Protein AF-0000000078033157 (afdb_homodimer)

Secondary structure (DSSP, 8-state):
--------------------PEEEEPP---SSS--HHHHHHHHHHT-EEEEEEE-TT-EEE--S-EEEEEEEEEEEEE-SEEE----HHHHHHHHHTT--EEEEEEEEEEEEEE-SSTTS--EE--THHHHHHHHHHTSSS-SSPPEEEEEEEEEEEEES-EEES-SS--EEEEEEEEEEES-EEE---SSS---TT--SEEEEEEEEEEES-EEEESS-SEEE-TT-EEEEEEEEEEEES---EEEEEE-SSTTSEEEEEEEEEEEEEEESSSEEEEEEEETT-EEEEEEEEEEEEEEEEESEEEEEEEEE--TTS--TT---S--EEEEEEEEEEEEEEE--SS-S-S---SSS-GGGTT-----S-EEEEEE-SSTTSEES-EEEEEEEEETT-PPPEEEEES--TTT-TT--B--SSEE--B-/--------------------PEEEEPPP--SSS--HHHHHHHHHHT-EEEEEEE-TT-EEE--S-EEEEEEEEEEEEE-SEEE----HHHHHHHHHTT--EEEEEEEEEEEEEE-SSTTS--EE--THHHHHHHHHHTSSS-SSPPEEEEEEEEEEEEES-EEES-SS--EEEEEEEEEEES-EEE---SSS---TT--SEEEEEEEEEEES-EEEESS-SEEE-TT-EEEEEEEEEEEES---EEEEEE-SSTTSEEEEEEEEEEEEEEESSSEEEEEEEETT-EEEEEEEEEEEEEEEEESEEEEEEEEE--TTS--TT---S--EEEEEEEEEEEEEEE--SS-S-S---SSS-GGGTT-----S-EEEEEE-SSTTSEES-EEEEEEEEETT-PPPEEEEES--TTT-TT--B--SSEE--B-

Solvent-accessible surface area (backbone atoms only — not comparable to full-atom values): 40326 Å² total; per-residue (Å²): 133,81,78,78,74,78,76,71,78,72,76,73,75,70,78,68,74,77,65,79,53,47,81,44,74,48,73,57,79,78,62,93,58,67,28,33,67,57,42,41,50,46,46,64,73,44,30,51,43,13,32,40,34,35,48,67,88,40,54,35,34,39,62,48,69,43,68,40,70,70,28,34,44,24,36,43,33,34,24,17,30,38,34,45,57,79,52,61,70,62,48,25,56,52,27,68,71,67,46,57,43,40,34,34,40,24,30,37,44,32,32,40,39,30,27,77,54,64,87,40,14,37,35,40,36,61,13,59,61,52,22,46,54,15,53,79,66,58,53,82,54,61,78,49,63,47,25,41,31,34,47,34,21,41,46,23,38,36,34,25,49,35,39,37,26,48,56,16,36,38,36,40,35,33,48,30,44,32,40,37,35,44,33,38,37,40,34,75,56,92,78,76,32,53,39,44,52,24,27,37,41,32,35,39,25,28,44,32,42,37,36,47,30,38,32,29,21,31,20,29,37,35,26,35,31,65,58,18,28,46,33,39,39,32,52,30,42,34,13,59,31,10,36,18,50,20,39,40,76,36,20,81,52,58,88,41,76,36,40,33,37,41,38,38,38,35,44,34,36,32,45,24,9,33,26,38,39,30,36,33,21,21,48,20,2,26,32,44,37,34,43,35,36,47,30,46,35,38,38,40,42,18,24,30,40,30,38,36,35,33,68,46,64,54,81,91,47,80,65,76,84,57,59,76,86,46,52,52,30,36,35,37,39,37,39,35,44,34,38,31,30,23,18,47,87,67,61,55,56,75,77,63,72,49,86,71,35,65,90,52,65,92,54,72,92,78,84,46,32,40,46,36,35,38,38,38,77,41,67,77,29,34,28,44,38,28,49,40,65,64,34,56,37,19,64,78,67,51,75,28,22,27,40,35,35,46,57,36,60,89,48,20,79,60,28,31,51,68,72,36,72,39,72,63,49,82,102,134,81,78,77,73,76,77,71,76,73,76,72,75,72,80,67,76,77,64,81,54,47,79,43,75,49,74,58,80,77,63,90,58,67,27,31,68,57,43,42,52,47,44,66,72,43,30,50,42,12,34,40,34,36,48,66,90,40,52,34,35,40,61,49,69,44,68,38,72,70,27,35,45,25,35,42,33,32,26,16,32,38,34,45,59,81,53,62,70,62,48,26,56,51,27,69,72,66,46,58,44,40,35,34,41,21,29,38,45,32,32,41,39,30,27,77,53,65,87,39,14,38,36,40,36,60,13,59,61,53,22,47,54,16,54,79,67,58,54,84,56,62,78,49,62,45,25,41,31,35,46,34,23,39,46,24,38,36,33,23,48,35,38,37,26,49,57,16,36,39,36,41,35,32,48,29,45,31,41,37,35,44,32,37,36,42,35,75,55,92,78,74,30,53,38,44,53,23,27,36,42,33,35,40,26,28,43,31,41,36,35,47,30,39,32,29,20,31,19,29,36,35,25,35,31,64,58,18,29,46,34,40,39,31,53,30,41,35,12,58,31,9,36,17,50,22,38,39,76,36,20,81,51,57,89,42,75,34,39,33,36,42,37,38,39,35,45,34,37,32,44,23,9,33,25,37,39,30,38,33,21,22,47,21,2,26,33,44,37,34,45,35,36,46,30,46,34,38,38,41,42,20,24,31,39,31,38,35,35,33,68,45,62,54,82,91,46,80,64,79,82,58,60,76,85,44,52,50,29,37,34,37,40,37,39,35,43,34,37,33,30,24,19,48,87,68,61,56,57,74,78,62,69,49,85,70,37,64,89,53,64,93,54,72,91,77,83,46,30,39,47,36,35,38,38,39,76,42,67,77,28,34,29,44,39,28,47,39,66,66,34,55,37,18,65,77,68,52,74,28,21,25,41,35,37,45,59,35,58,88,50,18,80,59,28,30,53,70,71,38,72,39,73,62,48,83,103

Sequence (854 aa):
MVSLRSLSLVLLVGTASAACRKQCVVPASGGTLSDSAAIQEVLDRCNRDSLILFEEGSNYNVFEPIAALNLTNVILSVQGNLHLPQDISAVQKIVAGGNGHWFDFAGTDIQYIGNSDISHGWIYSYGQAWWSANAKAGGTGLPNRPHLMAFKATNGVMNYFKSSKPVAWNLAVKGSNISIANAVVDSVSEDWSFPFNTDGVGIGATDVHVTDCVIYNGDDAFAISDGAKNVVVERSIIGYQTHGMSIGSLGSDAKKFYTVSNIRFDDITVAGGLYAARFKSWVGGQGLVKDVSWSNIRLYNVTFPIFITQTYSDQGKASANRPNNSSVQMRNFKWDNWAGSINSYNPGDGSCASNPCWYNVGLPNLKHNEAIIVECNEDDSCQGFAFDNMRIYPQDMTAPSVICMKATAELNPNLGIDCRNGTYIPLMVSLRSLSLVLLVGTASAACRKQCVVPASGGTLSDSAAIQEVLDRCNRDSLILFEEGSNYNVFEPIAALNLTNVILSVQGNLHLPQDISAVQKIVAGGNGHWFDFAGTDIQYIGNSDISHGWIYSYGQAWWSANAKAGGTGLPNRPHLMAFKATNGVMNYFKSSKPVAWNLAVKGSNISIANAVVDSVSEDWSFPFNTDGVGIGATDVHVTDCVIYNGDDAFAISDGAKNVVVERSIIGYQTHGMSIGSLGSDAKKFYTVSNIRFDDITVAGGLYAARFKSWVGGQGLVKDVSWSNIRLYNVTFPIFITQTYSDQGKASANRPNNSSVQMRNFKWDNWAGSINSYNPGDGSCASNPCWYNVGLPNLKHNEAIIVECNEDDSCQGFAFDNMRIYPQDMTAPSVICMKATAELNPNLGIDCRNGTYIPL

Foldseek 3Di:
DPPPPPPPPPPPPPPPPLPQAAEAEQDAPQDDDASQVSLQVSCVVRQESHEYADDAPGEGEHAAAHERAEHYQYEDEQAAEYEYDPDPVSQLVRLVVPAAESYEYHYENYEYHYHPPPVGREYEHNQLVQLVVVVVVLDLTDPRFHEYYEYEYHQYEYEAAEYEQGNAEHYEYEEEQYEYEAYEADNDHPPLRARHHHAAYEDQYENYEYEHYEEEHQEAPYEYEFNYYNYEYEHYEYEQAYQAHEYDQAQPPLVDEGEAEAYEYYHYEYEYHAEHYEYHYDANGHYEYERYEHENYEYEAYQAHAYYEFHDDDVPDPSPDHDRPDTHAYYAYEYEAYAYEYNQPDHHNSSASDVVRRVCPPPDDDNSLAHYEHYDSELRRYANAAYYNHHYGYPVRPFHWYAADNPDCVRHVHNQFDRHTTGTDGD/DPPPPPPPPPPPPPPPPLPQAAEAEQDAPQDDDASQVSLQVSLVVRQESHEYADDAPGEGEHAAAHERAEHYQYEDEQAAEYEYDPDPVSQLVRLVVPAAESYEYHYENYEYHYHPPPVGREYEHNQLVQLVVVVVVLDLTDPRFHEYYEYEYHQYEYEAAEYEQGNAEHYEYEEEQYEYEAYEADNDHPPLRARHHHAAYEDQYENYEYEHYEEEHQEAPYEYEFNYYNYEYEHYEYEQAYQAHEYDQAQPPLVDEGEAEAYEYYHYEYEYHAEHYEYHYDANGHYEYERYEHENYEYEAYQAHAYYEFHDDDVPDPSPDHDRPDTHAYYAYEYEAYAYEHNQPDHHNSSASDVVRRVCPPPDDDNSLEHYEHYDSELRRYANAAYYNHHYGYPVRDFHWYAADNPDCVRHVHNQFDRHTTGTDGD

Organism: NCBI:txid1051616

Structure (mmCIF, N/CA/C/O backbone):
data_AF-0000000078033157-model_v1
#
loop_
_entity.id
_entity.type
_entity.pdbx_description
1 polymer 'galacturonan 1,4-alpha-galacturonidase'
#
loop_
_atom_site.group_PDB
_atom_site.id
_atom_site.type_symbol
_atom_site.label_atom_id
_atom_site.label_alt_id
_atom_site.label_comp_id
_atom_site.label_asym_id
_atom_site.label_entity_id
_atom_site.label_seq_id
_atom_site.pdbx_PDB_ins_code
_atom_site.Cartn_x
_atom_site.Cartn_y
_atom_site.Cartn_z
_atom_site.occupancy
_atom_site.B_iso_or_equiv
_atom_site.auth_seq_id
_atom_site.auth_comp_id
_atom_site.auth_asym_id
_atom_site.auth_atom_id
_atom_site.pdbx_PDB_model_num
ATOM 1 N N . MET A 1 1 ? -15.93 -20.688 33.688 1 24.2 1 MET A N 1
ATOM 2 C CA . MET A 1 1 ? -14.68 -19.969 33.406 1 24.2 1 MET A CA 1
ATOM 3 C C . MET A 1 1 ? -13.75 -20.797 32.531 1 24.2 1 MET A C 1
ATOM 5 O O . MET A 1 1 ? -12.969 -21.609 33.031 1 24.2 1 MET A O 1
ATOM 9 N N . VAL A 1 2 ? -14.273 -21.297 31.406 1 28.75 2 VAL A N 1
ATOM 10 C CA . VAL A 1 2 ? -13.586 -22.281 30.578 1 28.75 2 VAL A CA 1
ATOM 11 C C . VAL A 1 2 ? -12.32 -21.672 29.984 1 28.75 2 VAL A C 1
ATOM 13 O O . VAL A 1 2 ? -12.359 -20.594 29.406 1 28.75 2 VAL A O 1
ATOM 16 N N . SER A 1 3 ? -11.172 -21.984 30.547 1 28.31 3 SER A N 1
ATOM 17 C CA . SER A 1 3 ? -9.82 -21.562 30.203 1 28.31 3 SER A CA 1
ATOM 18 C C . SER A 1 3 ? -9.484 -21.922 28.766 1 28.31 3 SER A C 1
ATOM 20 O O . SER A 1 3 ? -9.5 -23.094 28.375 1 28.31 3 SER A O 1
ATOM 22 N N . LEU A 1 4 ? -9.977 -21.172 27.766 1 28.5 4 LEU A N 1
ATOM 23 C CA . LEU A 1 4 ? -9.531 -21.406 26.406 1 28.5 4 LEU A CA 1
ATOM 24 C C . LEU A 1 4 ? -8.016 -21.266 26.297 1 28.5 4 LEU A C 1
ATOM 26 O O . LEU A 1 4 ? -7.477 -20.172 26.438 1 28.5 4 LEU A O 1
ATOM 30 N N . ARG A 1 5 ? -7.289 -22.297 26.641 1 30.52 5 ARG A N 1
ATOM 31 C CA . ARG A 1 5 ? -5.844 -22.422 26.484 1 30.52 5 ARG A CA 1
ATOM 32 C C . ARG A 1 5 ? -5.43 -22.125 25.047 1 30.52 5 ARG A C 1
ATOM 34 O O . ARG A 1 5 ? -6 -22.688 24.094 1 30.52 5 ARG A O 1
ATOM 41 N N . SER A 1 6 ? -4.875 -20.969 24.828 1 33.78 6 SER A N 1
ATOM 42 C CA . SER A 1 6 ? -4.227 -20.547 23.594 1 33.78 6 SER A CA 1
ATOM 43 C C . SER A 1 6 ? -3.211 -21.594 23.125 1 33.78 6 SER A C 1
ATOM 45 O O . SER A 1 6 ? -2.291 -21.938 23.859 1 33.78 6 SER A O 1
ATOM 47 N N . LEU A 1 7 ? -3.59 -22.531 22.328 1 35.22 7 LEU A N 1
ATOM 48 C CA . LEU A 1 7 ? -2.672 -23.5 21.75 1 35.22 7 LEU A CA 1
ATOM 49 C C . LEU A 1 7 ? -1.543 -22.812 21 1 35.22 7 LEU A C 1
ATOM 51 O O . LEU A 1 7 ? -1.792 -22.062 20.047 1 35.22 7 LEU A O 1
ATOM 55 N N . SER A 1 8 ? -0.519 -22.484 21.766 1 34.94 8 SER A N 1
ATOM 56 C CA . SER A 1 8 ? 0.732 -22.062 21.156 1 34.94 8 SER A CA 1
ATOM 57 C C . SER A 1 8 ? 1.188 -23.047 20.078 1 34.94 8 SER A C 1
ATOM 59 O O . SER A 1 8 ? 1.383 -24.219 20.359 1 34.94 8 SER A O 1
ATOM 61 N N . LEU A 1 9 ? 0.771 -22.828 18.922 1 35.22 9 LEU A N 1
ATOM 62 C CA . LEU A 1 9 ? 1.361 -23.656 17.875 1 35.22 9 LEU A CA 1
ATOM 63 C C . LEU A 1 9 ? 2.883 -23.531 17.875 1 35.22 9 LEU A C 1
ATOM 65 O O . LEU A 1 9 ? 3.424 -22.453 17.641 1 35.22 9 LEU A O 1
ATOM 69 N N . VAL A 1 10 ? 3.492 -24.281 18.75 1 35.5 10 VAL A N 1
ATOM 70 C CA . VAL A 1 10 ? 4.938 -24.453 18.672 1 35.5 10 VAL A CA 1
ATOM 71 C C . VAL A 1 10 ? 5.32 -24.938 17.281 1 35.5 10 VAL A C 1
ATOM 73 O O . VAL A 1 10 ? 4.941 -26.031 16.859 1 35.5 10 VAL A O 1
ATOM 76 N N . LEU A 1 11 ? 5.559 -24.047 16.359 1 36.34 11 LEU A N 1
ATOM 77 C CA . LEU A 1 11 ? 6.207 -24.469 15.133 1 36.34 11 LEU A CA 1
ATOM 78 C C . LEU A 1 11 ? 7.559 -25.109 15.43 1 36.34 11 LEU A C 1
ATOM 80 O O . LEU A 1 11 ? 8.469 -24.453 15.938 1 36.34 11 LEU A O 1
ATOM 84 N N . LEU A 1 12 ? 7.543 -26.344 15.719 1 36 12 LEU A N 1
ATOM 85 C CA . LEU A 1 12 ? 8.781 -27.109 15.797 1 36 12 LEU A CA 1
ATOM 86 C C . LEU A 1 12 ? 9.617 -26.938 14.531 1 36 12 LEU A C 1
ATOM 88 O O . LEU A 1 12 ? 9.195 -27.344 13.445 1 36 12 LEU A O 1
ATOM 92 N N . VAL A 1 13 ? 10.453 -25.938 14.57 1 39.72 13 VAL A N 1
ATOM 93 C CA . VAL A 1 13 ? 11.492 -25.953 13.539 1 39.72 13 VAL A CA 1
ATOM 94 C C . VAL A 1 13 ? 12.344 -27.203 13.695 1 39.72 13 VAL A C 1
ATOM 96 O O . VAL A 1 13 ? 13.055 -27.359 14.695 1 39.72 13 VAL A O 1
ATOM 99 N N . GLY A 1 14 ? 11.867 -28.328 13.32 1 36.28 14 GLY A N 1
ATOM 100 C CA . GLY A 1 14 ? 12.75 -29.484 13.281 1 36.28 14 GLY A CA 1
ATOM 101 C C . GLY A 1 14 ? 14.109 -29.172 12.695 1 36.28 14 GLY A C 1
ATOM 102 O O . GLY A 1 14 ? 14.211 -28.5 11.672 1 36.28 14 GLY A O 1
ATOM 103 N N . THR A 1 15 ? 15.156 -29.234 13.539 1 40.34 15 THR A N 1
ATOM 104 C CA . THR A 1 15 ? 16.531 -29.281 13.031 1 40.34 15 THR A CA 1
ATOM 105 C C . THR A 1 15 ? 16.703 -30.438 12.055 1 40.34 15 THR A C 1
ATOM 107 O O . THR A 1 15 ? 16.609 -31.594 12.438 1 40.34 15 THR A O 1
ATOM 110 N N . ALA A 1 16 ? 16.297 -30.344 10.805 1 41.41 16 ALA A N 1
ATOM 111 C CA . ALA A 1 16 ? 16.734 -31.359 9.852 1 41.41 16 ALA A CA 1
ATOM 112 C C . ALA A 1 16 ? 18.234 -31.578 9.938 1 41.41 16 ALA A C 1
ATOM 114 O O . ALA A 1 16 ? 19 -30.625 10.094 1 41.41 16 ALA A O 1
ATOM 115 N N . SER A 1 17 ? 18.719 -32.594 10.508 1 42.09 17 SER A N 1
ATOM 116 C CA . SER A 1 17 ? 20.125 -32.938 10.328 1 42.09 17 SER A CA 1
ATOM 117 C C . SER A 1 17 ? 20.641 -32.469 8.969 1 42.09 17 SER A C 1
ATOM 119 O O . SER A 1 17 ? 20.125 -32.906 7.93 1 42.09 17 SER A O 1
ATOM 121 N N . ALA A 1 18 ? 21.078 -31.359 8.805 1 49.16 18 ALA A N 1
ATOM 122 C CA . ALA A 1 18 ? 21.656 -30.938 7.523 1 49.16 18 ALA A CA 1
ATOM 123 C C . ALA A 1 18 ? 22.562 -32.031 6.957 1 49.16 18 ALA A C 1
ATOM 125 O O . ALA A 1 18 ? 23.703 -32.188 7.406 1 49.16 18 ALA A O 1
ATOM 126 N N . ALA A 1 19 ? 22 -33.219 6.723 1 56.41 19 ALA A N 1
ATOM 127 C CA . ALA A 1 19 ? 22.906 -34.094 6 1 56.41 19 ALA A CA 1
ATOM 128 C C . ALA A 1 19 ? 23.719 -33.344 4.957 1 56.41 19 ALA A C 1
ATOM 130 O O . ALA A 1 19 ? 23.234 -32.344 4.391 1 56.41 19 ALA A O 1
ATOM 131 N N . CYS A 1 20 ? 24.953 -33.5 4.895 1 76.56 20 CYS A N 1
ATOM 132 C CA . CYS A 1 20 ? 25.922 -32.875 4.012 1 76.56 20 CYS A CA 1
ATOM 133 C C . CYS A 1 20 ? 25.438 -32.906 2.564 1 76.56 20 CYS A C 1
ATOM 135 O O . CYS A 1 20 ? 25.156 -33.969 2.021 1 76.56 20 CYS A O 1
ATOM 137 N N . ARG A 1 21 ? 24.828 -31.797 1.969 1 90.31 21 ARG A N 1
ATOM 138 C CA . ARG A 1 21 ? 24.359 -31.703 0.591 1 90.31 21 ARG A CA 1
ATOM 139 C C . ARG A 1 21 ? 25.531 -31.562 -0.378 1 90.31 21 ARG A C 1
ATOM 141 O O . ARG A 1 21 ? 26.453 -30.766 -0.138 1 90.31 21 ARG A O 1
ATOM 148 N N . LYS A 1 22 ? 25.516 -32.5 -1.307 1 95.88 22 LYS A N 1
ATOM 149 C CA . LYS A 1 22 ? 26.453 -32.344 -2.41 1 95.88 22 LYS A CA 1
ATOM 150 C C . LYS A 1 22 ? 26.062 -31.188 -3.314 1 95.88 22 LYS A C 1
ATOM 152 O O . LYS A 1 22 ? 24.891 -30.984 -3.588 1 95.88 22 LYS A O 1
ATOM 157 N N . GLN A 1 23 ? 27.062 -30.422 -3.764 1 98.06 23 GLN A N 1
ATOM 158 C CA . GLN A 1 23 ? 26.781 -29.297 -4.652 1 98.06 23 GLN A CA 1
ATOM 159 C C . GLN A 1 23 ? 26.828 -29.734 -6.117 1 98.06 23 GLN A C 1
ATOM 161 O O . GLN A 1 23 ? 27.797 -30.344 -6.566 1 98.06 23 GLN A O 1
ATOM 166 N N . CYS A 1 24 ? 25.766 -29.469 -6.812 1 98.56 24 CYS A N 1
ATOM 167 C CA . CYS A 1 24 ? 25.656 -29.672 -8.258 1 98.56 24 CYS A CA 1
ATOM 168 C C . CYS A 1 24 ? 25.453 -28.344 -8.977 1 98.56 24 CYS A C 1
ATOM 170 O O . CYS A 1 24 ? 24.406 -27.719 -8.852 1 98.56 24 CYS A O 1
ATOM 172 N N . VAL A 1 25 ? 26.438 -27.938 -9.75 1 98.56 25 VAL A N 1
ATOM 173 C CA . VAL A 1 25 ? 26.344 -26.672 -10.461 1 98.56 25 VAL A CA 1
ATOM 174 C C . VAL A 1 25 ? 25.734 -26.891 -11.844 1 98.56 25 VAL A C 1
ATOM 176 O O . VAL A 1 25 ? 26.156 -27.781 -12.586 1 98.56 25 VAL A O 1
ATOM 179 N N . VAL A 1 26 ? 24.719 -26.172 -12.156 1 98.62 26 VAL A N 1
ATOM 180 C CA . VAL A 1 26 ? 24.078 -26.25 -13.469 1 98.62 26 VAL A CA 1
ATOM 181 C C . VAL A 1 26 ? 24.922 -25.5 -14.492 1 98.62 26 VAL A C 1
ATOM 183 O O . VAL A 1 26 ? 25.234 -24.328 -14.312 1 98.62 26 VAL A O 1
ATOM 186 N N . PRO A 1 27 ? 25.312 -26.141 -15.547 1 97.69 27 PRO A N 1
ATOM 187 C CA . PRO A 1 27 ? 26.078 -25.422 -16.562 1 97.69 27 PRO A CA 1
ATOM 188 C C . PRO A 1 27 ? 25.234 -24.453 -17.375 1 97.69 27 PRO A C 1
ATOM 190 O O . PRO A 1 27 ? 24.078 -24.75 -17.688 1 97.69 27 PRO A O 1
ATOM 193 N N . ALA A 1 28 ? 25.75 -23.344 -17.609 1 96.69 28 ALA A N 1
ATOM 194 C CA . ALA A 1 28 ? 25.156 -22.359 -18.516 1 96.69 28 ALA A CA 1
ATOM 195 C C . ALA A 1 28 ? 25.906 -22.328 -19.844 1 96.69 28 ALA A C 1
ATOM 197 O O . ALA A 1 28 ? 27.125 -22.156 -19.875 1 96.69 28 ALA A O 1
ATOM 198 N N . SER A 1 29 ? 25.203 -22.406 -20.875 1 93.38 29 SER A N 1
ATOM 199 C CA . SER A 1 29 ? 25.859 -22.453 -22.172 1 93.38 29 SER A CA 1
ATOM 200 C C . SER A 1 29 ? 26.375 -21.078 -22.594 1 93.38 29 SER A C 1
ATOM 202 O O . SER A 1 29 ? 27.375 -20.969 -23.312 1 93.38 29 SER A O 1
ATOM 204 N N . GLY A 1 30 ? 25.672 -20.016 -22.125 1 89.94 30 GLY A N 1
ATOM 205 C CA . GLY A 1 30 ? 26.016 -18.656 -22.516 1 89.94 30 GLY A CA 1
ATOM 206 C C . GLY A 1 30 ? 25.656 -18.359 -23.969 1 89.94 30 GLY A C 1
ATOM 207 O O . GLY A 1 30 ? 26.016 -17.297 -24.484 1 89.94 30 GLY A O 1
ATOM 208 N N . GLY A 1 31 ? 25.016 -19.25 -24.609 1 89.31 31 GLY A N 1
ATOM 209 C CA . GLY A 1 31 ? 24.703 -19.094 -26.016 1 89.31 31 GLY A CA 1
ATOM 210 C C . GLY A 1 31 ? 23.219 -18.875 -26.266 1 89.31 31 GLY A C 1
ATOM 211 O O . GLY A 1 31 ? 22.516 -18.328 -25.422 1 89.31 31 GLY A O 1
ATOM 212 N N . THR A 1 32 ? 22.953 -19.125 -27.5 1 93.06 32 THR A N 1
ATOM 213 C CA . THR A 1 32 ? 21.578 -18.875 -27.922 1 93.06 32 THR A CA 1
ATOM 214 C C . THR A 1 32 ? 20.75 -20.156 -27.875 1 93.06 32 THR A C 1
ATOM 216 O O . THR A 1 32 ? 19.531 -20.109 -28.062 1 93.06 32 THR A O 1
ATOM 219 N N . LEU A 1 33 ? 21.453 -21.203 -27.484 1 94.19 33 LEU A N 1
ATOM 220 C CA . LEU A 1 33 ? 20.75 -22.484 -27.5 1 94.19 33 LEU A CA 1
ATOM 221 C C . LEU A 1 33 ? 20.109 -22.766 -26.141 1 94.19 33 LEU A C 1
ATOM 223 O O . LEU A 1 33 ? 20.438 -22.109 -25.156 1 94.19 33 LEU A O 1
ATOM 227 N N . SER A 1 34 ? 19.297 -23.781 -26.109 1 98.19 34 SER A N 1
ATOM 228 C CA . SER A 1 34 ? 18.594 -24.172 -24.891 1 98.19 34 SER A CA 1
ATOM 229 C C . SER A 1 34 ? 19.547 -24.828 -23.891 1 98.19 34 SER A C 1
ATOM 231 O O . SER A 1 34 ? 20.406 -25.641 -24.281 1 98.19 34 SER A O 1
ATOM 233 N N . ASP A 1 35 ? 19.344 -24.5 -22.688 1 98.69 35 ASP A N 1
ATOM 234 C CA . ASP A 1 35 ? 20.078 -25.141 -21.594 1 98.69 35 ASP A CA 1
ATOM 235 C C . ASP A 1 35 ? 19.219 -26.219 -20.922 1 98.69 35 ASP A C 1
ATOM 237 O O . ASP A 1 35 ? 19.656 -26.844 -19.953 1 98.69 35 ASP A O 1
ATOM 241 N N . SER A 1 36 ? 18.078 -26.516 -21.406 1 98.38 36 SER A N 1
ATOM 242 C CA . SER A 1 36 ? 17.094 -27.359 -20.719 1 98.38 36 SER A CA 1
ATOM 243 C C . SER A 1 36 ? 17.625 -28.766 -20.516 1 98.38 36 SER A C 1
ATOM 245 O O . SER A 1 36 ? 17.453 -29.344 -19.438 1 98.38 36 SER A O 1
ATOM 247 N N . ALA A 1 37 ? 18.266 -29.281 -21.562 1 98.06 37 ALA A N 1
ATOM 248 C CA . ALA A 1 37 ? 18.75 -30.656 -21.453 1 98.06 37 ALA A CA 1
ATOM 249 C C . ALA A 1 37 ? 19.812 -30.781 -20.359 1 98.06 37 ALA A C 1
ATOM 251 O O . ALA A 1 37 ? 19.797 -31.75 -19.578 1 98.06 37 ALA A O 1
ATOM 252 N N . ALA A 1 38 ? 20.672 -29.844 -20.328 1 98.25 38 ALA A N 1
ATOM 253 C CA . ALA A 1 38 ? 21.734 -29.844 -19.312 1 98.25 38 ALA A CA 1
ATOM 254 C C . ALA A 1 38 ? 21.156 -29.656 -17.906 1 98.25 38 ALA A C 1
ATOM 256 O O . ALA A 1 38 ? 21.594 -30.312 -16.953 1 98.25 38 ALA A O 1
ATOM 257 N N . ILE A 1 39 ? 20.219 -28.781 -17.781 1 98.81 39 ILE A N 1
ATOM 258 C CA . ILE A 1 39 ? 19.547 -28.562 -16.5 1 98.81 39 ILE A CA 1
ATOM 259 C C . ILE A 1 39 ? 18.859 -29.844 -16.047 1 98.81 39 ILE A C 1
ATOM 261 O O . ILE A 1 39 ? 19 -30.266 -14.898 1 98.81 39 ILE A O 1
ATOM 265 N N . GLN A 1 40 ? 18.141 -30.453 -17 1 98.62 40 GLN A N 1
ATOM 266 C CA . GLN A 1 40 ? 17.422 -31.688 -16.688 1 98.62 40 GLN A CA 1
ATOM 267 C C . GLN A 1 40 ? 18.359 -32.781 -16.203 1 98.62 40 GLN A C 1
ATOM 269 O O . GLN A 1 40 ? 18.047 -33.5 -15.258 1 98.62 40 GLN A O 1
ATOM 274 N N . GLU A 1 41 ? 19.469 -32.844 -16.859 1 98.62 41 GLU A N 1
ATOM 275 C CA . GLU A 1 41 ? 20.453 -33.844 -16.453 1 98.62 41 GLU A CA 1
ATOM 276 C C . GLU A 1 41 ? 20.906 -33.625 -15.016 1 98.62 41 GLU A C 1
ATOM 278 O O . GLU A 1 41 ? 21.047 -34.594 -14.25 1 98.62 41 GLU A O 1
ATOM 283 N N . VAL A 1 42 ? 21.141 -32.406 -14.625 1 98.75 42 VAL A N 1
ATOM 284 C CA . VAL A 1 42 ? 21.594 -32.094 -13.273 1 98.75 42 VAL A CA 1
ATOM 285 C C . VAL A 1 42 ? 20.469 -32.406 -12.273 1 98.75 42 VAL A C 1
ATOM 287 O O . VAL A 1 42 ? 20.719 -32.969 -11.211 1 98.75 42 VAL A O 1
ATOM 290 N N . LEU A 1 43 ? 19.25 -32.062 -12.609 1 98.75 43 LEU A N 1
ATOM 291 C CA . LEU A 1 43 ? 18.094 -32.312 -11.75 1 98.75 43 LEU A CA 1
ATOM 292 C C . LEU A 1 43 ? 17.953 -33.812 -11.5 1 98.75 43 LEU A C 1
ATOM 294 O O . LEU A 1 43 ? 17.656 -34.25 -10.383 1 98.75 43 LEU A O 1
ATOM 298 N N . ASP A 1 44 ? 18.234 -34.594 -12.547 1 98.44 44 ASP A N 1
ATOM 299 C CA . ASP A 1 44 ? 18.109 -36.031 -12.445 1 98.44 44 ASP A CA 1
ATOM 300 C C . ASP A 1 44 ? 19.219 -36.625 -11.578 1 98.44 44 ASP A C 1
ATOM 302 O O . ASP A 1 44 ? 18.969 -37.5 -10.734 1 98.44 44 ASP A O 1
ATOM 306 N N . ARG A 1 45 ? 20.328 -36.125 -11.695 1 97.88 45 ARG A N 1
ATOM 307 C CA . ARG A 1 45 ? 21.5 -36.688 -11.031 1 97.88 45 ARG A CA 1
ATOM 308 C C . ARG A 1 45 ? 21.547 -36.25 -9.57 1 97.88 45 ARG A C 1
ATOM 310 O O . ARG A 1 45 ? 22.047 -36.969 -8.711 1 97.88 45 ARG A O 1
ATOM 317 N N . CYS A 1 46 ? 20.984 -35.125 -9.352 1 98.5 46 CYS A N 1
ATOM 318 C CA . CYS A 1 46 ? 21.141 -34.531 -8.031 1 98.5 46 CYS A CA 1
ATOM 319 C C . CYS A 1 46 ? 19.797 -34.406 -7.324 1 98.5 46 CYS A C 1
ATOM 321 O O . CYS A 1 46 ? 19.531 -33.438 -6.633 1 98.5 46 CYS A O 1
ATOM 323 N N . ASN A 1 47 ? 18.938 -35.375 -7.426 1 98.44 47 ASN A N 1
ATOM 324 C CA . ASN A 1 47 ? 17.578 -35.312 -6.93 1 98.44 47 ASN A CA 1
ATOM 325 C C . ASN A 1 47 ? 17.484 -35.719 -5.461 1 98.44 47 ASN A C 1
ATOM 327 O O . ASN A 1 47 ? 16.391 -35.781 -4.895 1 98.44 47 ASN A O 1
ATOM 331 N N . ARG A 1 48 ? 18.594 -35.969 -4.789 1 98.31 48 ARG A N 1
ATOM 332 C CA . ARG A 1 48 ? 18.609 -36.281 -3.363 1 98.31 48 ARG A CA 1
ATOM 333 C C . ARG A 1 48 ? 19.828 -35.656 -2.682 1 98.31 48 ARG A C 1
ATOM 335 O O . ARG A 1 48 ? 20.922 -35.656 -3.242 1 98.31 48 ARG A O 1
ATOM 342 N N . ASP A 1 49 ? 19.625 -35.125 -1.451 1 98.44 49 ASP A N 1
ATOM 343 C CA . ASP A 1 49 ? 20.703 -34.625 -0.587 1 98.44 49 ASP A CA 1
ATOM 344 C C . ASP A 1 49 ? 21.656 -33.719 -1.359 1 98.44 49 ASP A C 1
ATOM 346 O O . ASP A 1 49 ? 22.875 -33.906 -1.3 1 98.44 49 ASP A O 1
ATOM 350 N N . SER A 1 50 ? 21.094 -32.719 -2.113 1 98.62 50 SER A N 1
ATOM 351 C CA . SER A 1 50 ? 21.938 -31.922 -2.988 1 98.62 50 SER A CA 1
ATOM 352 C C . SER A 1 50 ? 21.516 -30.453 -2.955 1 98.62 50 SER A C 1
ATOM 354 O O . SER A 1 50 ? 20.406 -30.125 -2.555 1 98.62 50 SER A O 1
ATOM 356 N N . LEU A 1 51 ? 22.484 -29.609 -3.17 1 98.75 51 LEU A N 1
ATOM 357 C CA . LEU A 1 51 ? 22.266 -28.234 -3.574 1 98.75 51 LEU A CA 1
ATOM 358 C C . LEU A 1 51 ? 22.484 -28.062 -5.074 1 98.75 51 LEU A C 1
ATOM 360 O O . LEU A 1 51 ? 23.594 -28.281 -5.578 1 98.75 51 LEU A O 1
ATOM 364 N N . ILE A 1 52 ? 21.469 -27.797 -5.75 1 98.88 52 ILE A N 1
ATOM 365 C CA . ILE A 1 52 ? 21.562 -27.531 -7.184 1 98.88 52 ILE A CA 1
ATOM 366 C C . ILE A 1 52 ? 21.672 -26.031 -7.426 1 98.88 52 ILE A C 1
ATOM 368 O O . ILE A 1 52 ? 20.719 -25.281 -7.16 1 98.88 52 ILE A O 1
ATOM 372 N N . LEU A 1 53 ? 22.781 -25.609 -7.922 1 98.81 53 LEU A N 1
ATOM 373 C CA . LEU A 1 53 ? 23.109 -24.188 -7.949 1 98.81 53 LEU A CA 1
ATOM 374 C C . LEU A 1 53 ? 23.016 -23.641 -9.367 1 98.81 53 LEU A C 1
ATOM 376 O O . LEU A 1 53 ? 23.766 -24.078 -10.25 1 98.81 53 LEU A O 1
ATOM 380 N N . PHE A 1 54 ? 22.078 -22.734 -9.656 1 98.88 54 PHE A N 1
ATOM 381 C CA . PHE A 1 54 ? 22.141 -21.812 -10.781 1 98.88 54 PHE A CA 1
ATOM 382 C C . PHE A 1 54 ? 22.953 -20.578 -10.43 1 98.88 54 PHE A C 1
ATOM 384 O O . PHE A 1 54 ? 22.516 -19.75 -9.625 1 98.88 54 PHE A O 1
ATOM 391 N N . GLU A 1 55 ? 24.031 -20.391 -11.07 1 98.31 55 GLU A N 1
ATOM 392 C CA . GLU A 1 55 ? 25.047 -19.484 -10.57 1 98.31 55 GLU A CA 1
ATOM 393 C C . GLU A 1 55 ? 24.672 -18.031 -10.852 1 98.31 55 GLU A C 1
ATOM 395 O O . GLU A 1 55 ? 24.156 -17.719 -11.922 1 98.31 55 GLU A O 1
ATOM 400 N N . GLU A 1 56 ? 25 -17.219 -9.898 1 97.06 56 GLU A N 1
ATOM 401 C CA . GLU A 1 56 ? 24.828 -15.781 -10.078 1 97.06 56 GLU A CA 1
ATOM 402 C C . GLU A 1 56 ? 25.625 -15.281 -11.281 1 97.06 56 GLU A C 1
ATOM 404 O O . GLU A 1 56 ? 26.766 -15.688 -11.492 1 97.06 56 GLU A O 1
ATOM 409 N N . GLY A 1 57 ? 24.984 -14.375 -12.047 1 94.81 57 GLY A N 1
ATOM 410 C CA . GLY A 1 57 ? 25.641 -13.812 -13.211 1 94.81 57 GLY A CA 1
ATOM 411 C C . GLY A 1 57 ? 25.406 -14.617 -14.477 1 94.81 57 GLY A C 1
ATOM 412 O O . GLY A 1 57 ? 25.688 -14.141 -15.578 1 94.81 57 GLY A O 1
ATOM 413 N N . SER A 1 58 ? 24.938 -15.805 -14.359 1 97.31 58 SER A N 1
ATOM 414 C CA . SER A 1 58 ? 24.656 -16.656 -15.516 1 97.31 58 SER A CA 1
ATOM 415 C C . SER A 1 58 ? 23.219 -16.469 -16 1 97.31 58 SER A C 1
ATOM 417 O O . SER A 1 58 ? 22.328 -16.141 -15.227 1 97.31 58 SER A O 1
ATOM 419 N N . ASN A 1 59 ? 23.062 -16.594 -17.234 1 98.12 59 ASN A N 1
ATOM 420 C CA . ASN A 1 59 ? 21.766 -16.688 -17.891 1 98.12 59 ASN A CA 1
ATOM 421 C C . ASN A 1 59 ? 21.5 -18.094 -18.438 1 98.12 59 ASN A C 1
ATOM 423 O O . ASN A 1 59 ? 22.359 -18.672 -19.109 1 98.12 59 ASN A O 1
ATOM 427 N N . TYR A 1 60 ? 20.406 -18.609 -18.094 1 98.75 60 TYR A N 1
ATOM 428 C CA . TYR A 1 60 ? 20.016 -19.922 -18.562 1 98.75 60 TYR A CA 1
ATOM 429 C C . TYR A 1 60 ? 18.812 -19.844 -19.5 1 98.75 60 TYR A C 1
ATOM 431 O O . TYR A 1 60 ? 17.766 -19.312 -19.141 1 98.75 60 TYR A O 1
ATOM 439 N N . ASN A 1 61 ? 19.062 -20.344 -20.703 1 98.62 61 ASN A N 1
ATOM 440 C CA . ASN A 1 61 ? 17.938 -20.469 -21.641 1 98.62 61 ASN A CA 1
ATOM 441 C C . ASN A 1 61 ? 17.141 -21.75 -21.406 1 98.62 61 ASN A C 1
ATOM 443 O O . ASN A 1 61 ? 17.578 -22.828 -21.797 1 98.62 61 ASN A O 1
ATOM 447 N N . VAL A 1 62 ? 16.016 -21.547 -20.797 1 98.62 62 VAL A N 1
ATOM 448 C CA . VAL A 1 62 ? 15.156 -22.703 -20.547 1 98.62 62 VAL A CA 1
ATOM 449 C C . VAL A 1 62 ? 14.039 -22.766 -21.594 1 98.62 62 VAL A C 1
ATOM 451 O O . VAL A 1 62 ? 12.906 -22.359 -21.328 1 98.62 62 VAL A O 1
ATOM 454 N N . PHE A 1 63 ? 14.352 -23.328 -22.719 1 98.12 63 PHE A N 1
ATOM 455 C CA . PHE A 1 63 ? 13.469 -23.203 -23.859 1 98.12 63 PHE A CA 1
ATOM 456 C C . PHE A 1 63 ? 12.539 -24.406 -23.969 1 98.12 63 PHE A C 1
ATOM 458 O O . PHE A 1 63 ? 11.617 -24.422 -24.797 1 98.12 63 PHE A O 1
ATOM 465 N N . GLU A 1 64 ? 12.719 -25.375 -23.156 1 97.19 64 GLU A N 1
ATOM 466 C CA . GLU A 1 64 ? 11.789 -26.469 -22.938 1 97.19 64 GLU A CA 1
ATOM 467 C C . GLU A 1 64 ? 11.477 -26.656 -21.453 1 97.19 64 GLU A C 1
ATOM 469 O O . GLU A 1 64 ? 12.328 -26.406 -20.594 1 97.19 64 GLU A O 1
ATOM 474 N N . PRO A 1 65 ? 10.281 -27.156 -21.172 1 98.19 65 PRO A N 1
ATOM 475 C CA . PRO A 1 65 ? 9.953 -27.375 -19.75 1 98.19 65 PRO A CA 1
ATOM 476 C C . PRO A 1 65 ? 10.898 -28.359 -19.078 1 98.19 65 PRO A C 1
ATOM 478 O O . PRO A 1 65 ? 11.414 -29.266 -19.719 1 98.19 65 PRO A O 1
ATOM 481 N N . ILE A 1 66 ? 11.156 -28.156 -17.781 1 98.19 66 ILE A N 1
ATOM 482 C CA . ILE A 1 66 ? 11.953 -29.078 -16.984 1 98.19 66 ILE A CA 1
ATOM 483 C C . ILE A 1 66 ? 11.164 -29.516 -15.75 1 98.19 66 ILE A C 1
ATOM 485 O O . ILE A 1 66 ? 10.258 -28.797 -15.297 1 98.19 66 ILE A O 1
ATOM 489 N N . ALA A 1 67 ? 11.5 -30.703 -15.234 1 98 67 ALA A N 1
ATOM 490 C CA . ALA A 1 67 ? 10.766 -31.266 -14.094 1 98 67 ALA A CA 1
ATOM 491 C C . ALA A 1 67 ? 11.688 -32.094 -13.211 1 98 67 ALA A C 1
ATOM 493 O O . ALA A 1 67 ? 12.594 -32.75 -13.711 1 98 67 ALA A O 1
ATOM 494 N N . ALA A 1 68 ? 11.5 -32 -11.961 1 98.44 68 ALA A N 1
ATOM 495 C CA . ALA A 1 68 ? 12.062 -32.906 -10.945 1 98.44 68 ALA A CA 1
ATOM 496 C C . ALA A 1 68 ? 11 -33.281 -9.914 1 98.44 68 ALA A C 1
ATOM 498 O O . ALA A 1 68 ? 10.703 -32.5 -9 1 98.44 68 ALA A O 1
ATOM 499 N N . LEU A 1 69 ? 10.5 -34.438 -9.992 1 98 69 LEU A N 1
ATOM 500 C CA . LEU A 1 69 ? 9.242 -34.75 -9.336 1 98 69 LEU A CA 1
ATOM 501 C C . LEU A 1 69 ? 9.469 -35.688 -8.133 1 98 69 LEU A C 1
ATOM 503 O O . LEU A 1 69 ? 8.523 -36.062 -7.441 1 98 69 LEU A O 1
ATOM 507 N N . ASN A 1 70 ? 10.734 -36.031 -7.914 1 98 70 ASN A N 1
ATOM 508 C CA . ASN A 1 70 ? 11.047 -36.906 -6.789 1 98 70 ASN A CA 1
ATOM 509 C C . ASN A 1 70 ? 12.258 -36.406 -6.008 1 98 70 ASN A C 1
ATOM 511 O O . ASN A 1 70 ? 13.195 -37.156 -5.766 1 98 70 ASN A O 1
ATOM 515 N N . LEU A 1 71 ? 12.188 -35.188 -5.652 1 98.75 71 LEU A N 1
ATOM 516 C CA . LEU A 1 71 ? 13.289 -34.562 -4.906 1 98.75 71 LEU A CA 1
ATOM 517 C C . LEU A 1 71 ? 13.188 -34.906 -3.422 1 98.75 71 LEU A C 1
ATOM 519 O O . LEU A 1 71 ? 12.094 -35 -2.869 1 98.75 71 LEU A O 1
ATOM 523 N N . THR A 1 72 ? 14.305 -35.219 -2.785 1 98.62 72 THR A N 1
ATOM 524 C CA . THR A 1 72 ? 14.359 -35.406 -1.339 1 98.62 72 THR A CA 1
ATOM 525 C C . THR A 1 72 ? 15.555 -34.656 -0.745 1 98.62 72 THR A C 1
ATOM 527 O O . THR A 1 72 ? 16.703 -34.938 -1.094 1 98.62 72 THR A O 1
ATOM 530 N N . ASN A 1 73 ? 15.312 -33.719 0.139 1 98.5 73 ASN A N 1
ATOM 531 C CA . ASN A 1 73 ? 16.359 -32.938 0.799 1 98.5 73 ASN A CA 1
ATOM 532 C C . ASN A 1 73 ? 17.219 -32.188 -0.212 1 98.5 73 ASN A C 1
ATOM 534 O O . ASN A 1 73 ? 18.453 -32.312 -0.199 1 98.5 73 ASN A O 1
ATOM 538 N N . VAL A 1 74 ? 16.578 -31.375 -1.068 1 98.81 74 VAL A N 1
ATOM 539 C CA . VAL A 1 74 ? 17.281 -30.672 -2.141 1 98.81 74 VAL A CA 1
ATOM 540 C C . VAL A 1 74 ? 17 -29.172 -2.037 1 98.81 74 VAL A C 1
ATOM 542 O O . VAL A 1 74 ? 15.875 -28.766 -1.75 1 98.81 74 VAL A O 1
ATOM 545 N N . ILE A 1 75 ? 18.016 -28.391 -2.182 1 98.88 75 ILE A N 1
ATOM 546 C CA . ILE A 1 75 ? 17.891 -26.953 -2.346 1 98.88 75 ILE A CA 1
ATOM 547 C C . ILE A 1 75 ? 18.094 -26.578 -3.812 1 98.88 75 ILE A C 1
ATOM 549 O O . ILE A 1 75 ? 19.172 -26.828 -4.375 1 98.88 75 ILE A O 1
ATOM 553 N N . LEU A 1 76 ? 17.062 -26.094 -4.441 1 98.88 76 LEU A N 1
ATOM 554 C CA . LEU A 1 76 ? 17.219 -25.406 -5.715 1 98.88 76 LEU A CA 1
ATOM 555 C C . LEU A 1 76 ? 17.656 -23.953 -5.492 1 98.88 76 LEU A C 1
ATOM 557 O O . LEU A 1 76 ? 16.828 -23.109 -5.152 1 98.88 76 LEU A O 1
ATOM 561 N N . SER A 1 77 ? 18.906 -23.672 -5.633 1 98.88 77 SER A N 1
ATOM 562 C CA . SER A 1 77 ? 19.484 -22.344 -5.445 1 98.88 77 SER A CA 1
ATOM 563 C C . SER A 1 77 ? 19.516 -21.578 -6.758 1 98.88 77 SER A C 1
ATOM 565 O O . SER A 1 77 ? 20.469 -21.703 -7.535 1 98.88 77 SER A O 1
ATOM 567 N N . VAL A 1 78 ? 18.562 -20.719 -6.977 1 98.88 78 VAL A N 1
ATOM 568 C CA . VAL A 1 78 ? 18.406 -20.016 -8.242 1 98.88 78 VAL A CA 1
ATOM 569 C C . VAL A 1 78 ? 19.016 -18.625 -8.133 1 98.88 78 VAL A C 1
ATOM 571 O O . VAL A 1 78 ? 18.297 -17.641 -7.898 1 98.88 78 VAL A O 1
ATOM 574 N N . GLN A 1 79 ? 20.266 -18.516 -8.43 1 98.69 79 GLN A N 1
ATOM 575 C CA . GLN A 1 79 ? 21.016 -17.266 -8.258 1 98.69 79 GLN A CA 1
ATOM 576 C C . GLN A 1 79 ? 21.188 -16.547 -9.586 1 98.69 79 GLN A C 1
ATOM 578 O O . GLN A 1 79 ? 21.484 -15.352 -9.617 1 98.69 79 GLN A O 1
ATOM 583 N N . GLY A 1 80 ? 21.141 -17.312 -10.75 1 98.31 80 GLY A N 1
ATOM 584 C CA . GLY A 1 80 ? 21.172 -16.734 -12.078 1 98.31 80 GLY A CA 1
ATOM 585 C C . GLY A 1 80 ? 19.797 -16.5 -12.664 1 98.31 80 GLY A C 1
ATOM 586 O O . GLY A 1 80 ? 18.781 -16.812 -12.031 1 98.31 80 GLY A O 1
ATOM 587 N N . ASN A 1 81 ? 19.75 -15.93 -13.82 1 98.38 81 ASN A N 1
ATOM 588 C CA . ASN A 1 81 ? 18.469 -15.633 -14.484 1 98.38 81 ASN A CA 1
ATOM 589 C C . ASN A 1 81 ? 18.047 -16.781 -15.391 1 98.38 81 ASN A C 1
ATOM 591 O O . ASN A 1 81 ? 18.875 -17.438 -16.016 1 98.38 81 ASN A O 1
ATOM 595 N N . LEU A 1 82 ? 16.797 -17.047 -15.406 1 98.88 82 LEU A N 1
ATOM 596 C CA . LEU A 1 82 ? 16.203 -18.047 -16.297 1 98.88 82 LEU A CA 1
ATOM 597 C C . LEU A 1 82 ? 15.352 -17.375 -17.359 1 98.88 82 LEU A C 1
ATOM 599 O O . LEU A 1 82 ? 14.516 -16.516 -17.047 1 98.88 82 LEU A O 1
ATOM 603 N N . HIS A 1 83 ? 15.562 -17.75 -18.641 1 98.5 83 HIS A N 1
ATOM 604 C CA . HIS A 1 83 ? 14.859 -17.141 -19.75 1 98.5 83 HIS A CA 1
ATOM 605 C C . HIS A 1 83 ? 13.977 -18.156 -20.484 1 98.5 83 HIS A C 1
ATOM 607 O O . HIS A 1 83 ? 14.469 -19.188 -20.922 1 98.5 83 HIS A O 1
ATOM 613 N N . LEU A 1 84 ? 12.75 -17.875 -20.547 1 98.5 84 LEU A N 1
ATOM 614 C CA . LEU A 1 84 ? 11.844 -18.688 -21.359 1 98.5 84 LEU A CA 1
ATOM 615 C C . LEU A 1 84 ? 11.922 -18.297 -22.828 1 98.5 84 LEU A C 1
ATOM 617 O O . LEU A 1 84 ? 12.477 -17.25 -23.172 1 98.5 84 LEU A O 1
ATOM 621 N N . PRO A 1 85 ? 11.336 -19.156 -23.719 1 97.56 85 PRO A N 1
ATOM 622 C CA . PRO A 1 85 ? 11.375 -18.812 -25.141 1 97.56 85 PRO A CA 1
ATOM 623 C C . PRO A 1 85 ? 10.469 -17.641 -25.484 1 97.56 85 PRO A C 1
ATOM 625 O O . PRO A 1 85 ? 9.43 -17.438 -24.859 1 97.56 85 PRO A O 1
ATOM 628 N N . GLN A 1 86 ? 10.875 -16.922 -26.531 1 97.75 86 GLN A N 1
ATOM 629 C CA . GLN A 1 86 ? 10.102 -15.758 -26.938 1 97.75 86 GLN A CA 1
ATOM 630 C C . GLN A 1 86 ? 9.25 -16.062 -28.156 1 97.75 86 GLN A C 1
ATOM 632 O O . GLN A 1 86 ? 8.414 -15.242 -28.562 1 97.75 86 GLN A O 1
ATOM 637 N N . ASP A 1 87 ? 9.422 -17.25 -28.719 1 97.81 87 ASP A N 1
ATOM 638 C CA . ASP A 1 87 ? 8.617 -17.672 -29.859 1 97.81 87 ASP A CA 1
ATOM 639 C C . ASP A 1 87 ? 7.266 -18.234 -29.406 1 97.81 87 ASP A C 1
ATOM 641 O O . ASP A 1 87 ? 7.172 -19.375 -28.969 1 97.81 87 ASP A O 1
ATOM 645 N N . ILE A 1 88 ? 6.262 -17.531 -29.625 1 98.19 88 ILE A N 1
ATOM 646 C CA . ILE A 1 88 ? 4.938 -17.859 -29.109 1 98.19 88 ILE A CA 1
ATOM 647 C C . ILE A 1 88 ? 4.457 -19.172 -29.703 1 98.19 88 ILE A C 1
ATOM 649 O O . ILE A 1 88 ? 3.998 -20.062 -28.984 1 98.19 88 ILE A O 1
ATOM 653 N N . SER A 1 89 ? 4.633 -19.25 -31.016 1 97.81 89 SER A N 1
ATOM 654 C CA . SER A 1 89 ? 4.152 -20.453 -31.703 1 97.81 89 SER A CA 1
ATOM 655 C C . SER A 1 89 ? 4.875 -21.703 -31.203 1 97.81 89 SER A C 1
ATOM 657 O O . SER A 1 89 ? 4.254 -22.75 -31.016 1 97.81 89 SER A O 1
ATOM 659 N N . ALA A 1 90 ? 6.141 -21.562 -31 1 96.5 90 ALA A N 1
ATOM 660 C CA . ALA A 1 90 ? 6.926 -22.688 -30.5 1 96.5 90 ALA A CA 1
ATOM 661 C C . ALA A 1 90 ? 6.469 -23.094 -29.109 1 96.5 90 ALA A C 1
ATOM 663 O O . ALA A 1 90 ? 6.336 -24.281 -28.812 1 96.5 90 ALA A O 1
ATOM 664 N N . VAL A 1 91 ? 6.184 -22.141 -28.297 1 97.69 91 VAL A N 1
ATOM 665 C CA . VAL A 1 91 ? 5.754 -22.406 -26.938 1 97.69 91 VAL A CA 1
ATOM 666 C C . VAL A 1 91 ? 4.375 -23.062 -26.938 1 97.69 91 VAL A C 1
ATOM 668 O O . VAL A 1 91 ? 4.137 -24.031 -26.219 1 97.69 91 VAL A O 1
ATOM 671 N N . GLN A 1 92 ? 3.52 -22.562 -27.766 1 97.5 92 GLN A N 1
ATOM 672 C CA . GLN A 1 92 ? 2.168 -23.109 -27.844 1 97.5 92 GLN A CA 1
ATOM 673 C C . GLN A 1 92 ? 2.191 -24.578 -28.25 1 97.5 92 GLN A C 1
ATOM 675 O O . GLN A 1 92 ? 1.408 -25.391 -27.734 1 97.5 92 GLN A O 1
ATOM 680 N N . LYS A 1 93 ? 3.086 -24.891 -29.172 1 96.56 93 LYS A N 1
ATOM 681 C CA . LYS A 1 93 ? 3.215 -26.281 -29.594 1 96.56 93 LYS A CA 1
ATOM 682 C C . LYS A 1 93 ? 3.656 -27.172 -28.438 1 96.56 93 LYS A C 1
ATOM 684 O O . LYS A 1 93 ? 3.148 -28.281 -28.266 1 96.56 93 LYS A O 1
ATOM 689 N N . ILE A 1 94 ? 4.543 -26.672 -27.672 1 96.81 94 ILE A N 1
ATOM 690 C CA . ILE A 1 94 ? 5.051 -27.422 -26.531 1 96.81 94 ILE A CA 1
ATOM 691 C C . ILE A 1 94 ? 3.932 -27.625 -25.516 1 96.81 94 ILE A C 1
ATOM 693 O O . ILE A 1 94 ? 3.725 -28.75 -25.031 1 96.81 94 ILE A O 1
ATOM 697 N N . VAL A 1 95 ? 3.195 -26.656 -25.188 1 97.06 95 VAL A N 1
ATOM 698 C CA . VAL A 1 95 ? 2.139 -26.719 -24.172 1 97.06 95 VAL A CA 1
ATOM 699 C C . VAL A 1 95 ? 1.019 -27.641 -24.656 1 97.06 95 VAL A C 1
ATOM 701 O O . VAL A 1 95 ? 0.476 -28.422 -23.875 1 97.06 95 VAL A O 1
ATOM 704 N N . ALA A 1 96 ? 0.709 -27.516 -25.875 1 95.31 96 ALA A N 1
ATOM 705 C CA . ALA A 1 96 ? -0.323 -28.375 -26.453 1 95.31 96 ALA A CA 1
ATOM 706 C C . ALA A 1 96 ? 0.044 -29.844 -26.312 1 95.31 96 ALA A C 1
ATOM 708 O O . ALA A 1 96 ? -0.836 -30.703 -26.281 1 95.31 96 ALA A O 1
ATOM 709 N N . GLY A 1 97 ? 1.285 -30.094 -26.188 1 91.25 97 GLY A N 1
ATOM 710 C CA . GLY A 1 97 ? 1.766 -31.453 -26.062 1 91.25 97 GLY A CA 1
ATOM 711 C C . GLY A 1 97 ? 1.669 -32 -24.641 1 91.25 97 GLY A C 1
ATOM 712 O O . GLY A 1 97 ? 1.967 -33.156 -24.406 1 91.25 97 GLY A O 1
ATOM 713 N N . GLY A 1 98 ? 1.16 -31.25 -23.703 1 84.75 98 GLY A N 1
ATOM 714 C CA . GLY A 1 98 ? 0.855 -31.812 -22.406 1 84.75 98 GLY A CA 1
ATOM 715 C C . GLY A 1 98 ? 1.606 -31.141 -21.266 1 84.75 98 GLY A C 1
ATOM 716 O O . GLY A 1 98 ? 1.456 -31.516 -20.109 1 84.75 98 GLY A O 1
ATOM 717 N N . ASN A 1 99 ? 2.35 -30.25 -21.516 1 69.5 99 ASN A N 1
ATOM 718 C CA . ASN A 1 99 ? 3.084 -29.625 -20.422 1 69.5 99 ASN A CA 1
ATOM 719 C C . ASN A 1 99 ? 2.363 -28.375 -19.922 1 69.5 99 ASN A C 1
ATOM 721 O O . ASN A 1 99 ? 2.254 -27.375 -20.625 1 69.5 99 ASN A O 1
ATOM 725 N N . GLY A 1 100 ? 1.831 -28.484 -18.641 1 76.69 100 GLY A N 1
ATOM 726 C CA . GLY A 1 100 ? 1.069 -27.344 -18.156 1 76.69 100 GLY A CA 1
ATOM 727 C C . GLY A 1 100 ? 1.929 -26.297 -17.469 1 76.69 100 GLY A C 1
ATOM 728 O O . GLY A 1 100 ? 1.83 -25.109 -17.766 1 76.69 100 GLY A O 1
ATOM 729 N N . HIS A 1 101 ? 2.885 -26.828 -16.609 1 96.25 101 HIS A N 1
ATOM 730 C CA . HIS A 1 101 ? 3.799 -25.891 -15.961 1 96.25 101 HIS A CA 1
ATOM 731 C C . HIS A 1 101 ? 5.191 -25.969 -16.578 1 96.25 101 HIS A C 1
ATOM 733 O O . HIS A 1 101 ? 5.684 -27.062 -16.875 1 96.25 101 HIS A O 1
ATOM 739 N N . TRP A 1 102 ? 5.895 -24.859 -16.828 1 98.62 102 TRP A N 1
ATOM 740 C CA . TRP A 1 102 ? 7.211 -24.812 -17.453 1 98.62 102 TRP A CA 1
ATOM 741 C C . TRP A 1 102 ? 8.281 -25.375 -16.516 1 98.62 102 TRP A C 1
ATOM 743 O O . TRP A 1 102 ? 9.25 -25.984 -16.969 1 98.62 102 TRP A O 1
ATOM 753 N N . PHE A 1 103 ? 8.148 -25.109 -15.211 1 98.81 103 PHE A N 1
ATOM 754 C CA . PHE A 1 103 ? 8.938 -25.703 -14.133 1 98.81 103 PHE A CA 1
ATOM 755 C C . PHE A 1 103 ? 8.047 -26.531 -13.211 1 98.81 103 PHE A C 1
ATOM 757 O O . PHE A 1 103 ? 7.066 -26.016 -12.664 1 98.81 103 PHE A O 1
ATOM 764 N N . ASP A 1 104 ? 8.367 -27.797 -13.047 1 98.5 104 ASP A N 1
ATOM 765 C CA . ASP A 1 104 ? 7.598 -28.672 -12.18 1 98.5 104 ASP A CA 1
ATOM 766 C C . ASP A 1 104 ? 8.5 -29.359 -11.148 1 98.5 104 ASP A C 1
ATOM 768 O O . ASP A 1 104 ? 9.289 -30.234 -11.492 1 98.5 104 ASP A O 1
ATOM 772 N N . PHE A 1 105 ? 8.367 -28.953 -9.875 1 98.88 105 PHE A N 1
ATOM 773 C CA . PHE A 1 105 ? 9.203 -29.484 -8.812 1 98.88 105 PHE A CA 1
ATOM 774 C C . PHE A 1 105 ? 8.352 -30.109 -7.711 1 98.88 105 PHE A C 1
ATOM 776 O O . PHE A 1 105 ? 7.359 -29.516 -7.273 1 98.88 105 PHE A O 1
ATOM 783 N N . ALA A 1 106 ? 8.68 -31.281 -7.309 1 98.81 106 ALA A N 1
ATOM 784 C CA . ALA A 1 106 ? 7.945 -31.969 -6.254 1 98.81 106 ALA A CA 1
ATOM 785 C C . ALA A 1 106 ? 8.891 -32.781 -5.367 1 98.81 106 ALA A C 1
ATOM 787 O O . ALA A 1 106 ? 9.938 -33.25 -5.828 1 98.81 106 ALA A O 1
ATOM 788 N N . GLY A 1 107 ? 8.547 -32.875 -4.125 1 98.81 107 GLY A N 1
ATOM 789 C CA . GLY A 1 107 ? 9.352 -33.719 -3.25 1 98.81 107 GLY A CA 1
ATOM 790 C C . GLY A 1 107 ? 9.148 -33.406 -1.778 1 98.81 107 GLY A C 1
ATOM 791 O O . GLY A 1 107 ? 8.125 -32.812 -1.396 1 98.81 107 GLY A O 1
ATOM 792 N N . THR A 1 108 ? 10.031 -33.969 -0.995 1 98.81 108 THR A N 1
ATOM 793 C CA . THR A 1 108 ? 10.023 -33.812 0.453 1 98.81 108 THR A CA 1
ATOM 794 C C . THR A 1 108 ? 11.273 -33.062 0.916 1 98.81 108 THR A C 1
ATOM 796 O O . THR A 1 108 ? 12.383 -33.375 0.456 1 98.81 108 THR A O 1
ATOM 799 N N . ASP A 1 109 ? 11.109 -32.125 1.791 1 98.75 109 ASP A N 1
ATOM 800 C CA . ASP A 1 109 ? 12.234 -31.344 2.303 1 98.75 109 ASP A CA 1
ATOM 801 C C . ASP A 1 109 ? 12.977 -30.625 1.17 1 98.75 109 ASP A C 1
ATOM 803 O O . ASP A 1 109 ? 14.195 -30.75 1.058 1 98.75 109 ASP A O 1
ATOM 807 N N . ILE A 1 110 ? 12.219 -29.875 0.375 1 98.69 110 ILE A N 1
ATOM 808 C CA . ILE A 1 110 ? 12.844 -29.203 -0.751 1 98.69 110 ILE A CA 1
ATOM 809 C C . ILE A 1 110 ? 12.758 -27.688 -0.555 1 98.69 110 ILE A C 1
ATOM 811 O O . ILE A 1 110 ? 11.828 -27.188 0.087 1 98.69 110 ILE A O 1
ATOM 815 N N . GLN A 1 111 ? 13.695 -26.984 -1.033 1 98.88 111 GLN A N 1
ATOM 816 C CA . GLN A 1 111 ? 13.742 -25.531 -0.968 1 98.88 111 GLN A CA 1
ATOM 817 C C . GLN A 1 111 ? 13.992 -24.922 -2.348 1 98.88 111 GLN A C 1
ATOM 819 O O . GLN A 1 111 ? 14.773 -25.469 -3.135 1 98.88 111 GLN A O 1
ATOM 824 N N . TYR A 1 112 ? 13.312 -23.906 -2.688 1 98.94 112 TYR A N 1
ATOM 825 C CA . TYR A 1 112 ? 13.648 -22.969 -3.754 1 98.94 112 TYR A CA 1
ATOM 826 C C . TYR A 1 112 ? 14.172 -21.656 -3.182 1 98.94 112 TYR A C 1
ATOM 828 O O . TYR A 1 112 ? 13.43 -20.906 -2.537 1 98.94 112 TYR A O 1
ATOM 836 N N . ILE A 1 113 ? 15.438 -21.375 -3.357 1 98.94 113 ILE A N 1
ATOM 837 C CA . ILE A 1 113 ? 16.047 -20.172 -2.809 1 98.94 113 ILE A CA 1
ATOM 838 C C . ILE A 1 113 ? 16.562 -19.297 -3.945 1 98.94 113 ILE A C 1
ATOM 840 O O . ILE A 1 113 ? 17.609 -19.578 -4.543 1 98.94 113 ILE A O 1
ATOM 844 N N . GLY A 1 114 ? 15.859 -18.219 -4.258 1 98.75 114 GLY A N 1
ATOM 845 C CA . GLY A 1 114 ? 16.312 -17.234 -5.223 1 98.75 114 GLY A CA 1
ATOM 846 C C . GLY A 1 114 ? 17.359 -16.281 -4.66 1 98.75 114 GLY A C 1
ATOM 847 O O . GLY A 1 114 ? 17.688 -16.344 -3.479 1 98.75 114 GLY A O 1
ATOM 848 N N . ASN A 1 115 ? 17.781 -15.422 -5.555 1 98.06 115 ASN A N 1
ATOM 849 C CA . ASN A 1 115 ? 18.797 -14.438 -5.16 1 98.06 115 ASN A CA 1
ATOM 850 C C . ASN A 1 115 ? 18.172 -13.281 -4.379 1 98.06 115 ASN A C 1
ATOM 852 O O . ASN A 1 115 ? 17.141 -12.727 -4.789 1 98.06 115 ASN A O 1
ATOM 856 N N . SER A 1 116 ? 18.734 -12.938 -3.273 1 95.38 116 SER A N 1
ATOM 857 C CA . SER A 1 116 ? 18.219 -11.828 -2.484 1 95.38 116 SER A CA 1
ATOM 858 C C . SER A 1 116 ? 18.516 -10.492 -3.143 1 95.38 116 SER A C 1
ATOM 860 O O . SER A 1 116 ? 17.859 -9.492 -2.869 1 95.38 116 SER A O 1
ATOM 862 N N . ASP A 1 117 ? 19.594 -10.492 -3.998 1 95.06 117 ASP A N 1
ATOM 863 C CA . ASP A 1 117 ? 19.875 -9.305 -4.805 1 95.06 117 ASP A CA 1
ATOM 864 C C . ASP A 1 117 ? 18.828 -9.133 -5.91 1 95.06 117 ASP A C 1
ATOM 866 O O . ASP A 1 117 ? 18.656 -10.016 -6.75 1 95.06 117 ASP A O 1
ATOM 870 N N . ILE A 1 118 ? 18.219 -7.984 -5.902 1 96 118 ILE A N 1
ATOM 871 C CA . ILE A 1 118 ? 17.062 -7.746 -6.758 1 96 118 ILE A CA 1
ATOM 872 C C . ILE A 1 118 ? 17.484 -7.766 -8.227 1 96 118 ILE A C 1
ATOM 874 O O . ILE A 1 118 ? 16.656 -7.918 -9.117 1 96 118 ILE A O 1
ATOM 878 N N . SER A 1 119 ? 18.719 -7.73 -8.492 1 94.12 119 SER A N 1
ATOM 879 C CA . SER A 1 119 ? 19.219 -7.609 -9.859 1 94.12 119 SER A CA 1
ATOM 880 C C . SER A 1 119 ? 19.422 -8.977 -10.492 1 94.12 119 SER A C 1
ATOM 882 O O . SER A 1 119 ? 19.688 -9.078 -11.695 1 94.12 119 SER A O 1
ATOM 884 N N . HIS A 1 120 ? 19.312 -10.031 -9.695 1 96 120 HIS A N 1
ATOM 885 C CA . HIS A 1 120 ? 19.594 -11.367 -10.195 1 96 120 HIS A CA 1
ATOM 886 C C . HIS A 1 120 ? 18.484 -12.352 -9.797 1 96 120 HIS A C 1
ATOM 888 O O . HIS A 1 120 ? 17.672 -12.047 -8.93 1 96 120 HIS A O 1
ATOM 894 N N . GLY A 1 121 ? 18.484 -13.438 -10.453 1 98.06 121 GLY A N 1
ATOM 895 C CA . GLY A 1 121 ? 17.641 -14.547 -10.055 1 98.06 121 GLY A CA 1
ATOM 896 C C . GLY A 1 121 ? 16.203 -14.406 -10.547 1 98.06 121 GLY A C 1
ATOM 897 O O . GLY A 1 121 ? 15.273 -14.883 -9.898 1 98.06 121 GLY A O 1
ATOM 898 N N . TRP A 1 122 ? 16 -13.711 -11.633 1 98.62 122 TRP A N 1
ATOM 899 C CA . TRP A 1 122 ? 14.672 -13.555 -12.211 1 98.62 122 TRP A CA 1
ATOM 900 C C . TRP A 1 122 ? 14.367 -14.68 -13.195 1 98.62 122 TRP A C 1
ATOM 902 O O . TRP A 1 122 ? 15.273 -15.211 -13.844 1 98.62 122 TRP A O 1
ATOM 912 N N . ILE A 1 123 ? 13.117 -15.039 -13.227 1 98.88 123 ILE A N 1
ATOM 913 C CA . ILE A 1 123 ? 12.586 -15.773 -14.367 1 98.88 123 ILE A CA 1
ATOM 914 C C . ILE A 1 123 ? 11.922 -14.805 -15.336 1 98.88 123 ILE A C 1
ATOM 916 O O . ILE A 1 123 ? 10.914 -14.172 -15 1 98.88 123 ILE A O 1
ATOM 920 N N . TYR A 1 124 ? 12.477 -14.68 -16.5 1 98.38 124 TYR A N 1
ATOM 921 C CA . TYR A 1 124 ? 11.93 -13.836 -17.547 1 98.38 124 TYR A CA 1
ATOM 922 C C . TYR A 1 124 ? 11.062 -14.656 -18.5 1 98.38 124 TYR A C 1
ATOM 924 O O . TYR A 1 124 ? 11.578 -15.477 -19.266 1 98.38 124 TYR A O 1
ATOM 932 N N . SER A 1 125 ? 9.758 -14.352 -18.484 1 98.62 125 SER A N 1
ATOM 933 C CA . SER A 1 125 ? 8.844 -15.164 -19.281 1 98.62 125 SER A CA 1
ATOM 934 C C . SER A 1 125 ? 8.453 -14.453 -20.578 1 98.62 125 SER A C 1
ATOM 936 O O . SER A 1 125 ? 7.844 -15.055 -21.453 1 98.62 125 SER A O 1
ATOM 938 N N . TYR A 1 126 ? 8.68 -13.227 -20.672 1 98.12 126 TYR A N 1
ATOM 939 C CA . TYR A 1 126 ? 8.445 -12.43 -21.875 1 98.12 126 TYR A CA 1
ATOM 940 C C . TYR A 1 126 ? 6.969 -12.422 -22.25 1 98.12 126 TYR A C 1
ATOM 942 O O . TYR A 1 126 ? 6.621 -12.539 -23.422 1 98.12 126 TYR A O 1
ATOM 950 N N . GLY A 1 127 ? 6.164 -12.242 -21.219 1 98.44 127 GLY A N 1
ATOM 951 C CA . GLY A 1 127 ? 4.719 -12.312 -21.359 1 98.44 127 GLY A CA 1
ATOM 952 C C . GLY A 1 127 ? 4.137 -11.109 -22.078 1 98.44 127 GLY A C 1
ATOM 953 O O . GLY A 1 127 ? 3.023 -11.172 -22.609 1 98.44 127 GLY A O 1
ATOM 954 N N . GLN A 1 128 ? 4.84 -9.992 -22.188 1 97.75 128 GLN A N 1
ATOM 955 C CA . GLN A 1 128 ? 4.316 -8.781 -22.812 1 97.75 128 GLN A CA 1
ATOM 956 C C . GLN A 1 128 ? 3.84 -9.07 -24.234 1 97.75 128 GLN A C 1
ATOM 958 O O . GLN A 1 128 ? 2.764 -8.625 -24.641 1 97.75 128 GLN A O 1
ATOM 963 N N . ALA A 1 129 ? 4.617 -9.867 -24.922 1 98.25 129 ALA A N 1
ATOM 964 C CA . ALA A 1 129 ? 4.277 -10.172 -26.312 1 98.25 129 ALA A CA 1
ATOM 965 C C . ALA A 1 129 ? 2.977 -10.961 -26.391 1 98.25 129 ALA A C 1
ATOM 967 O O . ALA A 1 129 ? 2.186 -10.773 -27.328 1 98.25 129 ALA A O 1
ATOM 968 N N . TRP A 1 130 ? 2.764 -11.805 -25.5 1 98.5 130 TRP A N 1
ATOM 969 C CA . TRP A 1 130 ? 1.54 -12.594 -25.453 1 98.5 130 TRP A CA 1
ATOM 970 C C . TRP A 1 130 ? 0.325 -11.703 -25.219 1 98.5 130 TRP A C 1
ATOM 972 O O . TRP A 1 130 ? -0.702 -11.859 -25.875 1 98.5 130 TRP A O 1
ATOM 982 N N . TRP A 1 131 ? 0.398 -10.758 -24.312 1 98.25 131 TRP A N 1
ATOM 983 C CA . TRP A 1 131 ? -0.704 -9.867 -23.953 1 98.25 131 TRP A CA 1
ATOM 984 C C . TRP A 1 131 ? -1.034 -8.922 -25.109 1 98.25 131 TRP A C 1
ATOM 986 O O . TRP A 1 131 ? -2.207 -8.711 -25.422 1 98.25 131 TRP A O 1
ATOM 996 N N . SER A 1 132 ? 0.014 -8.438 -25.734 1 98 132 SER A N 1
ATOM 997 C CA . SER A 1 132 ? -0.171 -7.547 -26.875 1 98 132 SER A CA 1
ATOM 998 C C . SER A 1 132 ? -0.875 -8.258 -28.016 1 98 132 SER A C 1
ATOM 1000 O O . SER A 1 132 ? -1.758 -7.684 -28.656 1 98 132 SER A O 1
ATOM 1002 N N . ALA A 1 133 ? -0.465 -9.453 -28.234 1 97.88 133 ALA A N 1
ATOM 1003 C CA . ALA A 1 133 ? -1.077 -10.227 -29.297 1 97.88 133 ALA A CA 1
ATOM 1004 C C . ALA A 1 133 ? -2.545 -10.516 -29 1 97.88 133 ALA A C 1
ATOM 1006 O O . ALA A 1 133 ? -3.383 -10.5 -29.906 1 97.88 133 ALA A O 1
ATOM 1007 N N . ASN A 1 134 ? -2.812 -10.766 -27.812 1 96.56 134 ASN A N 1
ATOM 1008 C CA . ASN A 1 134 ? -4.195 -11 -27.406 1 96.56 134 ASN A CA 1
ATOM 1009 C C . ASN A 1 134 ? -5.055 -9.758 -27.609 1 96.56 134 ASN A C 1
ATOM 1011 O O . ASN A 1 134 ? -6.195 -9.844 -28.062 1 96.56 134 ASN A O 1
ATOM 1015 N N . ALA A 1 135 ? -4.547 -8.688 -27.203 1 91.25 135 ALA A N 1
ATOM 1016 C CA . ALA A 1 135 ? -5.273 -7.426 -27.344 1 91.25 135 ALA A CA 1
ATOM 1017 C C . ALA A 1 135 ? -5.668 -7.172 -28.797 1 91.25 135 ALA A C 1
ATOM 1019 O O . ALA A 1 135 ? -6.789 -6.742 -29.078 1 91.25 135 ALA A O 1
ATOM 1020 N N . LYS A 1 136 ? -4.809 -7.453 -29.672 1 88.88 136 LYS A N 1
ATOM 1021 C CA . LYS A 1 136 ? -5.062 -7.289 -31.094 1 88.88 136 LYS A CA 1
ATOM 1022 C C . LYS A 1 136 ? -6.16 -8.234 -31.562 1 88.88 136 LYS A C 1
ATOM 1024 O O . LYS A 1 136 ? -6.934 -7.895 -32.469 1 88.88 136 LYS A O 1
ATOM 1029 N N . ALA A 1 137 ? -6.246 -9.273 -30.75 1 86.88 137 ALA A N 1
ATOM 1030 C CA . ALA A 1 137 ? -7.215 -10.297 -31.141 1 86.88 137 ALA A CA 1
ATOM 1031 C C . ALA A 1 137 ? -8.539 -10.094 -30.422 1 86.88 137 ALA A C 1
ATOM 1033 O O . ALA A 1 137 ? -9.562 -10.68 -30.797 1 86.88 137 ALA A O 1
ATOM 1034 N N . GLY A 1 138 ? -8.555 -9.305 -29.328 1 85.38 138 GLY A N 1
ATOM 1035 C CA . GLY A 1 138 ? -9.773 -8.992 -28.609 1 85.38 138 GLY A CA 1
ATOM 1036 C C . GLY A 1 138 ? -10.234 -10.109 -27.703 1 85.38 138 GLY A C 1
ATOM 1037 O O . GLY A 1 138 ? -11.43 -10.242 -27.422 1 85.38 138 GLY A O 1
ATOM 1038 N N . GLY A 1 139 ? -9.305 -10.945 -27.25 1 90.94 139 GLY A N 1
ATOM 1039 C CA . GLY A 1 139 ? -9.664 -12.086 -26.422 1 90.94 139 GLY A CA 1
ATOM 1040 C C . GLY A 1 139 ? -9.211 -11.953 -24.984 1 90.94 139 GLY A C 1
ATOM 1041 O O . GLY A 1 139 ? -8.828 -10.859 -24.547 1 90.94 139 GLY A O 1
ATOM 1042 N N . THR A 1 140 ? -9.352 -13.023 -24.219 1 93.81 140 THR A N 1
ATOM 1043 C CA . THR A 1 140 ? -8.969 -13.055 -22.812 1 93.81 140 THR A CA 1
ATOM 1044 C C . THR A 1 140 ? -7.688 -13.859 -22.609 1 93.81 140 THR A C 1
ATOM 1046 O O . THR A 1 140 ? -7.523 -14.539 -21.594 1 93.81 140 THR A O 1
ATOM 1049 N N . GLY A 1 141 ? -6.848 -13.883 -23.672 1 94.5 141 GLY A N 1
ATOM 1050 C CA . GLY A 1 141 ? -5.59 -14.617 -23.672 1 94.5 141 GLY A CA 1
ATOM 1051 C C . GLY A 1 141 ? -5.461 -15.594 -24.828 1 94.5 141 GLY A C 1
ATOM 1052 O O . GLY A 1 141 ? -6.449 -16.203 -25.234 1 94.5 141 GLY A O 1
ATOM 1053 N N . LEU A 1 142 ? -4.277 -15.75 -25.297 1 96.12 142 LEU A N 1
ATOM 1054 C CA . LEU A 1 142 ? -4.008 -16.703 -26.359 1 96.12 142 LEU A CA 1
ATOM 1055 C C . LEU A 1 142 ? -4.156 -18.141 -25.859 1 96.12 142 LEU A C 1
ATOM 1057 O O . LEU A 1 142 ? -4.004 -18.391 -24.656 1 96.12 142 LEU A O 1
ATOM 1061 N N . PRO A 1 143 ? -4.449 -19.031 -26.781 1 94.62 143 PRO A N 1
ATOM 1062 C CA . PRO A 1 143 ? -4.492 -20.438 -26.375 1 94.62 143 PRO A CA 1
ATOM 1063 C C . PRO A 1 143 ? -3.113 -20.984 -26.031 1 94.62 143 PRO A C 1
ATOM 1065 O O . PRO A 1 143 ? -2.096 -20.453 -26.469 1 94.62 143 PRO A O 1
ATOM 1068 N N . ASN A 1 144 ? -3.137 -22.016 -25.219 1 96.44 144 ASN A N 1
ATOM 1069 C CA . ASN A 1 144 ? -1.94 -22.781 -24.906 1 96.44 144 ASN A CA 1
ATOM 1070 C C . ASN A 1 144 ? -0.851 -21.906 -24.297 1 96.44 144 ASN A C 1
ATOM 1072 O O . ASN A 1 144 ? 0.303 -21.953 -24.719 1 96.44 144 ASN A O 1
ATOM 1076 N N . ARG A 1 145 ? -1.188 -21.125 -23.391 1 96.81 145 ARG A N 1
ATOM 1077 C CA . ARG A 1 145 ? -0.248 -20.344 -22.594 1 96.81 145 ARG A CA 1
ATOM 1078 C C . ARG A 1 145 ? 0.383 -21.203 -21.5 1 96.81 145 ARG A C 1
ATOM 1080 O O . ARG A 1 145 ? -0.312 -21.953 -20.812 1 96.81 145 ARG A O 1
ATOM 1087 N N . PRO A 1 146 ? 1.65 -21.156 -21.328 1 97.25 146 PRO A N 1
ATOM 1088 C CA . PRO A 1 146 ? 2.281 -21.922 -20.25 1 97.25 146 PRO A CA 1
ATOM 1089 C C . PRO A 1 146 ? 2.066 -21.297 -18.875 1 97.25 146 PRO A C 1
ATOM 1091 O O . PRO A 1 146 ? 2.078 -20.078 -18.734 1 97.25 146 PRO A O 1
ATOM 1094 N N . HIS A 1 147 ? 1.695 -22.172 -17.922 1 98.19 147 HIS A N 1
ATOM 1095 C CA . HIS A 1 147 ? 1.87 -21.766 -16.531 1 98.19 147 HIS A CA 1
ATOM 1096 C C . HIS A 1 147 ? 3.33 -21.875 -16.094 1 98.19 147 HIS A C 1
ATOM 1098 O O . HIS A 1 147 ? 4.082 -22.688 -16.656 1 98.19 147 HIS A O 1
ATOM 1104 N N . LEU A 1 148 ? 3.768 -21.109 -15.195 1 98.75 148 LEU A N 1
ATOM 1105 C CA . LEU A 1 148 ? 5.195 -20.953 -14.953 1 98.75 148 LEU A CA 1
ATOM 1106 C C . LEU A 1 148 ? 5.727 -22.062 -14.07 1 98.75 148 LEU A C 1
ATOM 1108 O O . LEU A 1 148 ? 6.52 -22.906 -14.523 1 98.75 148 LEU A O 1
ATOM 1112 N N . MET A 1 149 ? 5.25 -22.219 -12.82 1 98.88 149 MET A N 1
ATOM 1113 C CA . MET A 1 149 ? 5.906 -23.172 -11.93 1 98.88 149 MET A CA 1
ATOM 1114 C C . MET A 1 149 ? 4.883 -23.891 -11.055 1 98.88 149 MET A C 1
ATOM 1116 O O . MET A 1 149 ? 3.949 -23.266 -10.547 1 98.88 149 MET A O 1
ATOM 1120 N N . ALA A 1 150 ? 5.016 -25.156 -10.914 1 98.75 150 ALA A N 1
ATOM 1121 C CA . ALA A 1 150 ? 4.383 -25.938 -9.867 1 98.75 150 ALA A CA 1
ATOM 1122 C C . ALA A 1 150 ? 5.395 -26.344 -8.797 1 98.75 150 ALA A C 1
ATOM 1124 O O . ALA A 1 150 ? 6.496 -26.797 -9.117 1 98.75 150 ALA A O 1
ATOM 1125 N N . PHE A 1 151 ? 5.145 -26.078 -7.574 1 98.88 151 PHE A N 1
ATOM 1126 C CA . PHE A 1 151 ? 5.945 -26.453 -6.414 1 98.88 151 PHE A CA 1
ATOM 1127 C C . PHE A 1 151 ? 5.137 -27.312 -5.449 1 98.88 151 PHE A C 1
ATOM 1129 O O . PHE A 1 151 ? 4.336 -26.797 -4.668 1 98.88 151 PHE A O 1
ATOM 1136 N N . LYS A 1 152 ? 5.328 -28.625 -5.484 1 98.81 152 LYS A N 1
ATOM 1137 C CA . LYS A 1 152 ? 4.586 -29.609 -4.699 1 98.81 152 LYS A CA 1
ATOM 1138 C C . LYS A 1 152 ? 5.48 -30.266 -3.643 1 98.81 152 LYS A C 1
ATOM 1140 O O . LYS A 1 152 ? 6.273 -31.141 -3.953 1 98.81 152 LYS A O 1
ATOM 1145 N N . ALA A 1 153 ? 5.223 -29.875 -2.35 1 98.81 153 ALA A N 1
ATOM 1146 C CA . ALA A 1 153 ? 6.223 -30.281 -1.36 1 98.81 153 ALA A CA 1
ATOM 1147 C C . ALA A 1 153 ? 5.562 -30.656 -0.038 1 98.81 153 ALA A C 1
ATOM 1149 O O . ALA A 1 153 ? 4.516 -30.109 0.322 1 98.81 153 ALA A O 1
ATOM 1150 N N . THR A 1 154 ? 6.109 -31.641 0.566 1 98.88 154 THR A N 1
ATOM 1151 C CA . THR A 1 154 ? 6.008 -31.781 2.014 1 98.88 154 THR A CA 1
ATOM 1152 C C . THR A 1 154 ? 7.23 -31.172 2.701 1 98.88 154 THR A C 1
ATOM 1154 O O . THR A 1 154 ? 8.367 -31.547 2.391 1 98.88 154 THR A O 1
ATOM 1157 N N . ASN A 1 155 ? 7.031 -30.297 3.562 1 98.88 155 ASN A N 1
ATOM 1158 C CA . ASN A 1 155 ? 8.133 -29.516 4.129 1 98.88 155 ASN A CA 1
ATOM 1159 C C . ASN A 1 155 ? 8.875 -28.719 3.053 1 98.88 155 ASN A C 1
ATOM 1161 O O . ASN A 1 155 ? 10.039 -29.016 2.764 1 98.88 155 ASN A O 1
ATOM 1165 N N . GLY A 1 156 ? 8.266 -27.703 2.559 1 98.88 156 GLY A N 1
ATOM 1166 C CA . GLY A 1 156 ? 8.82 -26.891 1.49 1 98.88 156 GLY A CA 1
ATOM 1167 C C . GLY A 1 156 ? 9.125 -25.469 1.922 1 98.88 156 GLY A C 1
ATOM 1168 O O . GLY A 1 156 ? 8.43 -24.906 2.762 1 98.88 156 GLY A O 1
ATOM 1169 N N . VAL A 1 157 ? 10.203 -24.906 1.383 1 98.94 157 VAL A N 1
ATOM 1170 C CA . VAL A 1 157 ? 10.555 -23.5 1.597 1 98.94 157 VAL A CA 1
ATOM 1171 C C . VAL A 1 157 ? 10.812 -22.812 0.253 1 98.94 157 VAL A C 1
ATOM 1173 O O . VAL A 1 157 ? 11.508 -23.359 -0.604 1 98.94 157 VAL A O 1
ATOM 1176 N N . MET A 1 158 ? 10.211 -21.75 0.035 1 98.94 158 MET A N 1
ATOM 1177 C CA . MET A 1 158 ? 10.516 -20.906 -1.106 1 98.94 158 MET A CA 1
ATOM 1178 C C . MET A 1 158 ? 10.844 -19.484 -0.651 1 98.94 158 MET A C 1
ATOM 1180 O O . MET A 1 158 ? 10.055 -18.859 0.064 1 98.94 158 MET A O 1
ATOM 1184 N N . ASN A 1 159 ? 12 -19.016 -1.04 1 98.88 159 ASN A N 1
ATOM 1185 C CA . ASN A 1 159 ? 12.406 -17.641 -0.726 1 98.88 159 ASN A CA 1
ATOM 1186 C C . ASN A 1 159 ? 12.953 -16.938 -1.956 1 98.88 159 ASN A C 1
ATOM 1188 O O . ASN A 1 159 ? 13.703 -17.516 -2.74 1 98.88 159 ASN A O 1
ATOM 1192 N N . TYR A 1 160 ? 12.531 -15.656 -2.215 1 98.69 160 TYR A N 1
ATOM 1193 C CA . TYR A 1 160 ? 13.039 -14.742 -3.234 1 98.69 160 TYR A CA 1
ATOM 1194 C C . TYR A 1 160 ? 12.711 -15.25 -4.633 1 98.69 160 TYR A C 1
ATOM 1196 O O . TYR A 1 160 ? 13.531 -15.141 -5.547 1 98.69 160 TYR A O 1
ATOM 1204 N N . PHE A 1 161 ? 11.57 -15.898 -4.715 1 98.88 161 PHE A N 1
ATOM 1205 C CA . PHE A 1 161 ? 11.039 -16.203 -6.039 1 98.88 161 PHE A CA 1
ATOM 1206 C C . PHE A 1 161 ? 10.734 -14.922 -6.801 1 98.88 161 PHE A C 1
ATOM 1208 O O . PHE A 1 161 ? 10.039 -14.039 -6.293 1 98.88 161 PHE A O 1
ATOM 1215 N N . LYS A 1 162 ? 11.297 -14.727 -8.031 1 98.75 162 LYS A N 1
ATOM 1216 C CA . LYS A 1 162 ? 11.055 -13.516 -8.82 1 98.75 162 LYS A CA 1
ATOM 1217 C C . LYS A 1 162 ? 10.586 -13.867 -10.227 1 98.75 162 LYS A C 1
ATOM 1219 O O . LYS A 1 162 ? 11.266 -14.594 -10.953 1 98.75 162 LYS A O 1
ATOM 1224 N N . SER A 1 163 ? 9.453 -13.312 -10.594 1 98.88 163 SER A N 1
ATOM 1225 C CA . SER A 1 163 ? 8.82 -13.586 -11.883 1 98.88 163 SER A CA 1
ATOM 1226 C C . SER A 1 163 ? 8.555 -12.289 -12.648 1 98.88 163 SER A C 1
ATOM 1228 O O . SER A 1 163 ? 7.82 -11.422 -12.172 1 98.88 163 SER A O 1
ATOM 1230 N N . SER A 1 164 ? 9.172 -12.18 -13.805 1 98.31 164 SER A N 1
ATOM 1231 C CA . SER A 1 164 ? 8.984 -11.008 -14.656 1 98.31 164 SER A CA 1
ATOM 1232 C C . SER A 1 164 ? 8.117 -11.336 -15.867 1 98.31 164 SER A C 1
ATOM 1234 O O . SER A 1 164 ? 8.414 -12.273 -16.609 1 98.31 164 SER A O 1
ATOM 1236 N N . LYS A 1 165 ? 7.09 -10.656 -16.031 1 98.25 165 LYS A N 1
ATOM 1237 C CA . LYS A 1 165 ? 6.184 -10.711 -17.172 1 98.25 165 LYS A CA 1
ATOM 1238 C C . LYS A 1 165 ? 5.762 -12.148 -17.469 1 98.25 165 LYS A C 1
ATOM 1240 O O . LYS A 1 165 ? 5.941 -12.633 -18.594 1 98.25 165 LYS A O 1
ATOM 1245 N N . PRO A 1 166 ? 5.156 -12.742 -16.453 1 98.62 166 PRO A N 1
ATOM 1246 C CA . PRO A 1 166 ? 4.652 -14.102 -16.688 1 98.62 166 PRO A CA 1
ATOM 1247 C C . PRO A 1 166 ? 3.621 -14.164 -17.812 1 98.62 166 PRO A C 1
ATOM 1249 O O . PRO A 1 166 ? 2.859 -13.219 -18 1 98.62 166 PRO A O 1
ATOM 1252 N N . VAL A 1 167 ? 3.594 -15.312 -18.531 1 98.44 167 VAL A N 1
ATOM 1253 C CA . VAL A 1 167 ? 2.617 -15.484 -19.594 1 98.44 167 VAL A CA 1
ATOM 1254 C C . VAL A 1 167 ? 1.235 -15.742 -19 1 98.44 167 VAL A C 1
ATOM 1256 O O . VAL A 1 167 ? 0.234 -15.211 -19.484 1 98.44 167 VAL A O 1
ATOM 1259 N N . ALA A 1 168 ? 1.156 -16.547 -18.016 1 98.06 168 ALA A N 1
ATOM 1260 C CA . ALA A 1 168 ? -0.06 -16.906 -17.297 1 98.06 168 ALA A CA 1
ATOM 1261 C C . ALA A 1 168 ? 0.223 -17.094 -15.805 1 98.06 168 ALA A C 1
ATOM 1263 O O . ALA A 1 168 ? 0.894 -16.266 -15.188 1 98.06 168 ALA A O 1
ATOM 1264 N N . TRP A 1 169 ? -0.335 -18.156 -15.195 1 98.38 169 TRP A N 1
ATOM 1265 C CA . TRP A 1 169 ? -0.184 -18.359 -13.766 1 98.38 169 TRP A CA 1
ATOM 1266 C C . TRP A 1 169 ? 1.289 -18.469 -13.383 1 98.38 169 TRP A C 1
ATOM 1268 O O . TRP A 1 169 ? 2.09 -19.047 -14.117 1 98.38 169 TRP A O 1
ATOM 1278 N N . ASN A 1 170 ? 1.617 -17.922 -12.242 1 98.88 170 ASN A N 1
ATOM 1279 C CA . ASN A 1 170 ? 3.016 -17.891 -11.828 1 98.88 170 ASN A CA 1
ATOM 1280 C C . ASN A 1 170 ? 3.389 -19.125 -11.008 1 98.88 170 ASN A C 1
ATOM 1282 O O . ASN A 1 170 ? 4.219 -19.938 -11.438 1 98.88 170 ASN A O 1
ATOM 1286 N N . LEU A 1 171 ? 2.777 -19.297 -9.82 1 98.88 171 LEU A N 1
ATOM 1287 C CA . LEU A 1 171 ? 3.186 -20.344 -8.883 1 98.88 171 LEU A CA 1
ATOM 1288 C C . LEU A 1 171 ? 1.978 -21.125 -8.383 1 98.88 171 LEU A C 1
ATOM 1290 O O . LEU A 1 171 ? 1.043 -20.547 -7.824 1 98.88 171 LEU A O 1
ATOM 1294 N N . ALA A 1 172 ? 1.948 -22.375 -8.625 1 98.75 172 ALA A N 1
ATOM 1295 C CA . ALA A 1 172 ? 0.971 -23.297 -8.047 1 98.75 172 ALA A CA 1
ATOM 1296 C C . ALA A 1 172 ? 1.591 -24.125 -6.918 1 98.75 172 ALA A C 1
ATOM 1298 O O . ALA A 1 172 ? 2.584 -24.812 -7.129 1 98.75 172 ALA A O 1
ATOM 1299 N N . VAL A 1 173 ? 1.029 -24.062 -5.738 1 98.88 173 VAL A N 1
ATOM 1300 C CA . VAL A 1 173 ? 1.599 -24.703 -4.559 1 98.88 173 VAL A CA 1
ATOM 1301 C C . VAL A 1 173 ? 0.678 -25.828 -4.094 1 98.88 173 VAL A C 1
ATOM 1303 O O . VAL A 1 173 ? -0.523 -25.625 -3.908 1 98.88 173 VAL A O 1
ATOM 1306 N N . LYS A 1 174 ? 1.219 -26.984 -3.916 1 98.75 174 LYS A N 1
ATOM 1307 C CA . LYS A 1 174 ? 0.539 -28.141 -3.359 1 98.75 174 LYS A CA 1
ATOM 1308 C C . LYS A 1 174 ? 1.394 -28.828 -2.293 1 98.75 174 LYS A C 1
ATOM 1310 O O . LYS A 1 174 ? 2.609 -28.625 -2.248 1 98.75 174 LYS A O 1
ATOM 1315 N N . GLY A 1 175 ? 0.738 -29.625 -1.487 1 98.81 175 GLY A N 1
ATOM 1316 C CA . GLY A 1 175 ? 1.446 -30.328 -0.428 1 98.81 175 GLY A CA 1
ATOM 1317 C C . GLY A 1 175 ? 1.146 -29.781 0.954 1 98.81 175 GLY A C 1
ATOM 1318 O O . GLY A 1 175 ? 0.007 -29.406 1.246 1 98.81 175 GLY A O 1
ATOM 1319 N N . SER A 1 176 ? 2.219 -29.875 1.816 1 98.88 176 SER A N 1
ATOM 1320 C CA . SER A 1 176 ? 1.972 -29.5 3.203 1 98.88 176 SER A CA 1
ATOM 1321 C C . SER A 1 176 ? 3.223 -28.922 3.85 1 98.88 176 SER A C 1
ATOM 1323 O O . SER A 1 176 ? 4.34 -29.328 3.537 1 98.88 176 SER A O 1
ATOM 1325 N N . ASN A 1 177 ? 2.967 -28.031 4.797 1 98.94 177 ASN A N 1
ATOM 1326 C CA . ASN A 1 177 ? 4.031 -27.375 5.547 1 98.94 177 ASN A CA 1
ATOM 1327 C C . ASN A 1 177 ? 4.996 -26.625 4.625 1 98.94 177 ASN A C 1
ATOM 1329 O O . ASN A 1 177 ? 6.152 -27.031 4.477 1 98.94 177 ASN A O 1
ATOM 1333 N N . ILE A 1 178 ? 4.496 -25.594 4.074 1 98.94 178 ILE A N 1
ATOM 1334 C CA . ILE A 1 178 ? 5.242 -24.844 3.07 1 98.94 178 ILE A CA 1
ATOM 1335 C C . ILE A 1 178 ? 5.344 -23.375 3.488 1 98.94 178 ILE A C 1
ATOM 1337 O O . ILE A 1 178 ? 4.352 -22.781 3.918 1 98.94 178 ILE A O 1
ATOM 1341 N N . SER A 1 179 ? 6.531 -22.797 3.473 1 98.94 179 SER A N 1
ATOM 1342 C CA . SER A 1 179 ? 6.758 -21.375 3.711 1 98.94 179 SER A CA 1
ATOM 1343 C C . SER A 1 179 ? 7.234 -20.672 2.445 1 98.94 179 SER A C 1
ATOM 1345 O O . SER A 1 179 ? 8.133 -21.156 1.758 1 98.94 179 SER A O 1
ATOM 1347 N N . ILE A 1 180 ? 6.625 -19.578 2.102 1 98.94 180 ILE A N 1
ATOM 1348 C CA . ILE A 1 180 ? 6.988 -18.75 0.964 1 98.94 180 ILE A CA 1
ATOM 1349 C C . ILE A 1 180 ? 7.23 -17.312 1.433 1 98.94 180 ILE A C 1
ATOM 1351 O O . ILE A 1 180 ? 6.383 -16.719 2.105 1 98.94 180 ILE A O 1
ATOM 1355 N N . ALA A 1 181 ? 8.406 -16.781 1.112 1 98.88 181 ALA A N 1
ATOM 1356 C CA . ALA A 1 181 ? 8.695 -15.414 1.548 1 98.88 181 ALA A CA 1
ATOM 1357 C C . ALA A 1 181 ? 9.398 -14.625 0.445 1 98.88 181 ALA A C 1
ATOM 1359 O O . ALA A 1 181 ? 10.172 -15.188 -0.337 1 98.88 181 ALA A O 1
ATOM 1360 N N . ASN A 1 182 ? 9.109 -13.305 0.339 1 98.62 182 ASN A N 1
ATOM 1361 C CA . ASN A 1 182 ? 9.836 -12.32 -0.464 1 98.62 182 ASN A CA 1
ATOM 1362 C C . ASN A 1 182 ? 9.719 -12.625 -1.956 1 98.62 182 ASN A C 1
ATOM 1364 O O . ASN A 1 182 ? 10.672 -12.438 -2.711 1 98.62 182 ASN A O 1
ATOM 1368 N N . ALA A 1 183 ? 8.555 -13.148 -2.346 1 98.88 183 ALA A N 1
ATOM 1369 C CA . ALA A 1 183 ? 8.32 -13.336 -3.775 1 98.88 183 ALA A CA 1
ATOM 1370 C C . ALA A 1 183 ? 7.973 -12.008 -4.453 1 98.88 183 ALA A C 1
ATOM 1372 O O . ALA A 1 183 ? 7.309 -11.156 -3.859 1 98.88 183 ALA A O 1
ATOM 1373 N N . VAL A 1 184 ? 8.461 -11.828 -5.68 1 98.69 184 VAL A N 1
ATOM 1374 C CA . VAL A 1 184 ? 8.117 -10.68 -6.52 1 98.69 184 VAL A CA 1
ATOM 1375 C C . VAL A 1 184 ? 7.535 -11.172 -7.844 1 98.69 184 VAL A C 1
ATOM 1377 O O . VAL A 1 184 ? 8.156 -11.969 -8.547 1 98.69 184 VAL A O 1
ATOM 1380 N N . VAL A 1 185 ? 6.332 -10.781 -8.133 1 98.75 185 VAL A N 1
ATOM 1381 C CA . VAL A 1 185 ? 5.699 -11.016 -9.422 1 98.75 185 VAL A CA 1
ATOM 1382 C C . VAL A 1 185 ? 5.352 -9.68 -10.078 1 98.75 185 VAL A C 1
ATOM 1384 O O . VAL A 1 185 ? 4.629 -8.867 -9.5 1 98.75 185 VAL A O 1
ATOM 1387 N N . ASP A 1 186 ? 5.844 -9.445 -11.242 1 97.94 186 ASP A N 1
ATOM 1388 C CA . ASP A 1 186 ? 5.527 -8.219 -11.953 1 97.94 186 ASP A CA 1
ATOM 1389 C C . ASP A 1 186 ? 4.926 -8.516 -13.328 1 97.94 186 ASP A C 1
ATOM 1391 O O . ASP A 1 186 ? 5.621 -9.008 -14.219 1 97.94 186 ASP A O 1
ATOM 1395 N N . SER A 1 187 ? 3.656 -8.188 -13.461 1 97.88 187 SER A N 1
ATOM 1396 C CA . SER A 1 187 ? 2.959 -8.344 -14.734 1 97.88 187 SER A CA 1
ATOM 1397 C C . SER A 1 187 ? 2.475 -7 -15.273 1 97.88 187 SER A C 1
ATOM 1399 O O . SER A 1 187 ? 1.448 -6.934 -15.945 1 97.88 187 SER A O 1
ATOM 1401 N N . VAL A 1 188 ? 3.113 -5.934 -14.859 1 96.69 188 VAL A N 1
ATOM 1402 C CA . VAL A 1 188 ? 2.725 -4.617 -15.352 1 96.69 188 VAL A CA 1
ATOM 1403 C C . VAL A 1 188 ? 3.02 -4.512 -16.844 1 96.69 188 VAL A C 1
ATOM 1405 O O . VAL A 1 188 ? 4.141 -4.77 -17.281 1 96.69 188 VAL A O 1
ATOM 1408 N N . SER A 1 189 ? 2.021 -4.105 -17.578 1 96.06 189 SER A N 1
ATOM 1409 C CA . SER A 1 189 ? 2.1 -4.074 -19.031 1 96.06 189 SER A CA 1
ATOM 1410 C C . SER A 1 189 ? 2.844 -2.834 -19.516 1 96.06 189 SER A C 1
ATOM 1412 O O . SER A 1 189 ? 2.705 -1.754 -18.938 1 96.06 189 SER A O 1
ATOM 1414 N N . GLU A 1 190 ? 3.484 -3.012 -20.641 1 93 190 GLU A N 1
ATOM 1415 C CA . GLU A 1 190 ? 4.242 -1.918 -21.234 1 93 190 GLU A CA 1
ATOM 1416 C C . GLU A 1 190 ? 3.381 -1.12 -22.203 1 93 190 GLU A C 1
ATOM 1418 O O . GLU A 1 190 ? 3.73 0.005 -22.578 1 93 190 GLU A O 1
ATOM 1423 N N . ASP A 1 191 ? 2.275 -1.66 -22.734 1 92.69 191 ASP A N 1
ATOM 1424 C CA . ASP A 1 191 ? 1.457 -0.996 -23.734 1 92.69 191 ASP A CA 1
ATOM 1425 C C . ASP A 1 191 ? -0.026 -1.075 -23.391 1 92.69 191 ASP A C 1
ATOM 1427 O O . ASP A 1 191 ? -0.879 -1.129 -24.281 1 92.69 191 ASP A O 1
ATOM 1431 N N . TRP A 1 192 ? -0.429 -1.342 -22.203 1 89.81 192 TRP A N 1
ATOM 1432 C CA . TRP A 1 192 ? -1.774 -1.298 -21.641 1 89.81 192 TRP A CA 1
ATOM 1433 C C . TRP A 1 192 ? -2.539 -2.578 -21.953 1 89.81 192 TRP A C 1
ATOM 1435 O O . TRP A 1 192 ? -3.676 -2.758 -21.5 1 89.81 192 TRP A O 1
ATOM 1445 N N . SER A 1 193 ? -1.833 -3.484 -22.797 1 96.62 193 SER A N 1
ATOM 1446 C CA . SER A 1 193 ? -2.479 -4.781 -23 1 96.62 193 SER A CA 1
ATOM 1447 C C . SER A 1 193 ? -2.654 -5.516 -21.672 1 96.62 193 SER A C 1
ATOM 1449 O O . SER A 1 193 ? -1.718 -5.602 -20.875 1 96.62 193 SER A O 1
ATOM 1451 N N . PHE A 1 194 ? -3.807 -6 -21.438 1 97.56 194 PHE A N 1
ATOM 1452 C CA . PHE A 1 194 ? -4.129 -6.594 -20.141 1 97.56 194 PHE A CA 1
ATOM 1453 C C . PHE A 1 194 ? -3.426 -7.934 -19.969 1 97.56 194 PHE A C 1
ATOM 1455 O O . PHE A 1 194 ? -3.449 -8.773 -20.875 1 97.56 194 PHE A O 1
ATOM 1462 N N . PRO A 1 195 ? -2.797 -8.195 -18.812 1 98.12 195 PRO A N 1
ATOM 1463 C CA . PRO A 1 195 ? -2.109 -9.461 -18.547 1 98.12 195 PRO A CA 1
ATOM 1464 C C . PRO A 1 195 ? -3.035 -10.523 -17.953 1 98.12 195 PRO A C 1
ATOM 1466 O O . PRO A 1 195 ? -2.861 -10.922 -16.797 1 98.12 195 PRO A O 1
ATOM 1469 N N . PHE A 1 196 ? -3.859 -11.086 -18.766 1 97.25 196 PHE A N 1
ATOM 1470 C CA . PHE A 1 196 ? -4.883 -12.023 -18.344 1 97.25 196 PHE A CA 1
ATOM 1471 C C . PHE A 1 196 ? -4.258 -13.219 -17.625 1 97.25 196 PHE A C 1
ATOM 1473 O O . PHE A 1 196 ? -3.24 -13.75 -18.078 1 97.25 196 PHE A O 1
ATOM 1480 N N . ASN A 1 197 ? -4.852 -13.664 -16.516 1 97 197 ASN A N 1
ATOM 1481 C CA . ASN A 1 197 ? -4.59 -14.938 -15.844 1 97 197 ASN A CA 1
ATOM 1482 C C . ASN A 1 197 ? -3.16 -15 -15.32 1 97 197 ASN A C 1
ATOM 1484 O O . ASN A 1 197 ? -2.484 -16.016 -15.469 1 97 197 ASN A O 1
ATOM 1488 N N . THR A 1 198 ? -2.666 -13.914 -14.836 1 98.62 198 THR A N 1
ATOM 1489 C CA . THR A 1 198 ? -1.335 -13.93 -14.234 1 98.62 198 THR A CA 1
ATOM 1490 C C . THR A 1 198 ? -1.421 -14.086 -12.719 1 98.62 198 THR A C 1
ATOM 1492 O O . THR A 1 198 ? -0.733 -13.383 -11.977 1 98.62 198 THR A O 1
ATOM 1495 N N . ASP A 1 199 ? -2.205 -15.047 -12.281 1 98.62 199 ASP A N 1
ATOM 1496 C CA . ASP A 1 199 ? -2.309 -15.352 -10.859 1 98.62 199 ASP A CA 1
ATOM 1497 C C . ASP A 1 199 ? -0.926 -15.438 -10.211 1 98.62 199 ASP A C 1
ATOM 1499 O O . ASP A 1 199 ? -0.001 -16.016 -10.797 1 98.62 199 ASP A O 1
ATOM 1503 N N . GLY A 1 200 ? -0.792 -14.836 -9.016 1 98.88 200 GLY A N 1
ATOM 1504 C CA . GLY A 1 200 ? 0.49 -14.797 -8.328 1 98.88 200 GLY A CA 1
ATOM 1505 C C . GLY A 1 200 ? 0.856 -16.109 -7.672 1 98.88 200 GLY A C 1
ATOM 1506 O O . GLY A 1 200 ? 1.567 -16.938 -8.258 1 98.88 200 GLY A O 1
ATOM 1507 N N . VAL A 1 201 ? 0.279 -16.391 -6.523 1 98.94 201 VAL A N 1
ATOM 1508 C CA . VAL A 1 201 ? 0.521 -17.625 -5.785 1 98.94 201 VAL A CA 1
ATOM 1509 C C . VAL A 1 201 ? -0.791 -18.375 -5.605 1 98.94 201 VAL A C 1
ATOM 1511 O O . VAL A 1 201 ? -1.675 -17.938 -4.867 1 98.94 201 VAL A O 1
ATOM 1514 N N . GLY A 1 202 ? -0.891 -19.453 -6.277 1 98.88 202 GLY A N 1
ATOM 1515 C CA . GLY A 1 202 ? -2.008 -20.359 -6.07 1 98.88 202 GLY A CA 1
ATOM 1516 C C . GLY A 1 202 ? -1.739 -21.406 -4.996 1 98.88 202 GLY A C 1
ATOM 1517 O O . GLY A 1 202 ? -0.701 -22.062 -5.012 1 98.88 202 GLY A O 1
ATOM 1518 N N . ILE A 1 203 ? -2.664 -21.594 -4.047 1 98.94 203 ILE A N 1
ATOM 1519 C CA . ILE A 1 203 ? -2.404 -22.438 -2.893 1 98.94 203 ILE A CA 1
ATOM 1520 C C . ILE A 1 203 ? -3.521 -23.469 -2.754 1 98.94 203 ILE A C 1
ATOM 1522 O O . ILE A 1 203 ? -4.637 -23.141 -2.35 1 98.94 203 ILE A O 1
ATOM 1526 N N . GLY A 1 204 ? -3.312 -24.609 -3.092 1 98.75 204 GLY A N 1
ATOM 1527 C CA . GLY A 1 204 ? -4.125 -25.766 -2.785 1 98.75 204 GLY A CA 1
ATOM 1528 C C . GLY A 1 204 ? -3.426 -26.75 -1.866 1 98.75 204 GLY A C 1
ATOM 1529 O O . GLY A 1 204 ? -3.357 -27.953 -2.166 1 98.75 204 GLY A O 1
ATOM 1530 N N . ALA A 1 205 ? -2.863 -26.25 -0.786 1 98.88 205 ALA A N 1
ATOM 1531 C CA . ALA A 1 205 ? -2.018 -26.969 0.157 1 98.88 205 ALA A CA 1
ATOM 1532 C C . ALA A 1 205 ? -2.457 -26.719 1.597 1 98.88 205 ALA A C 1
ATOM 1534 O O . ALA A 1 205 ? -3.338 -25.891 1.847 1 98.88 205 ALA A O 1
ATOM 1535 N N . THR A 1 206 ? -1.841 -27.516 2.498 1 98.94 206 THR A N 1
ATOM 1536 C CA . THR A 1 206 ? -2.16 -27.344 3.91 1 98.94 206 THR A CA 1
ATOM 1537 C C . THR A 1 206 ? -0.948 -26.812 4.68 1 98.94 206 THR A C 1
ATOM 1539 O O . THR A 1 206 ? 0.193 -27.141 4.336 1 98.94 206 THR A O 1
ATOM 1542 N N . ASP A 1 207 ? -1.182 -26.016 5.738 1 98.94 207 ASP A N 1
ATOM 1543 C CA . ASP A 1 207 ? -0.132 -25.469 6.598 1 98.94 207 ASP A CA 1
ATOM 1544 C C . ASP A 1 207 ? 0.868 -24.641 5.789 1 98.94 207 ASP A C 1
ATOM 1546 O O . ASP A 1 207 ? 2.053 -24.984 5.73 1 98.94 207 ASP A O 1
ATOM 1550 N N . VAL A 1 208 ? 0.349 -23.562 5.246 1 98.94 208 VAL A N 1
ATOM 1551 C CA . VAL A 1 208 ? 1.149 -22.719 4.375 1 98.94 208 VAL A CA 1
ATOM 1552 C C . VAL A 1 208 ? 1.275 -21.328 4.992 1 98.94 208 VAL A C 1
ATOM 1554 O O . VAL A 1 208 ? 0.297 -20.781 5.508 1 98.94 208 VAL A O 1
ATOM 1557 N N . HIS A 1 209 ? 2.48 -20.812 5.059 1 98.94 209 HIS A N 1
ATOM 1558 C CA . HIS A 1 209 ? 2.74 -19.438 5.469 1 98.94 209 HIS A CA 1
ATOM 1559 C C . HIS A 1 209 ? 3.396 -18.641 4.348 1 98.94 209 HIS A C 1
ATOM 1561 O O . HIS A 1 209 ? 4.457 -19.016 3.848 1 98.94 209 HIS A O 1
ATOM 1567 N N . VAL A 1 210 ? 2.752 -17.578 3.875 1 98.94 210 VAL A N 1
ATOM 1568 C CA . VAL A 1 210 ? 3.254 -16.672 2.842 1 98.94 210 VAL A CA 1
ATOM 1569 C C . VAL A 1 210 ? 3.441 -15.273 3.424 1 98.94 210 VAL A C 1
ATOM 1571 O O . VAL A 1 210 ? 2.541 -14.742 4.078 1 98.94 210 VAL A O 1
ATOM 1574 N N . THR A 1 211 ? 4.637 -14.648 3.189 1 98.81 211 THR A N 1
ATOM 1575 C CA . THR A 1 211 ? 4.855 -13.352 3.814 1 98.81 211 THR A CA 1
ATOM 1576 C C . THR A 1 211 ? 5.793 -12.492 2.969 1 98.81 211 THR A C 1
ATOM 1578 O O . THR A 1 211 ? 6.648 -13.023 2.254 1 98.81 211 THR A O 1
ATOM 1581 N N . ASP A 1 212 ? 5.625 -11.18 3.012 1 98.5 212 ASP A N 1
ATOM 1582 C CA . ASP A 1 212 ? 6.555 -10.195 2.477 1 98.5 212 ASP A CA 1
ATOM 1583 C C . ASP A 1 212 ? 6.684 -10.328 0.96 1 98.5 212 ASP A C 1
ATOM 1585 O O . ASP A 1 212 ? 7.793 -10.289 0.421 1 98.5 212 ASP A O 1
ATOM 1589 N N . CYS A 1 213 ? 5.523 -10.461 0.298 1 98.81 213 CYS A N 1
ATOM 1590 C CA . CYS A 1 213 ? 5.516 -10.602 -1.154 1 98.81 213 CYS A CA 1
ATOM 1591 C C . CYS A 1 213 ? 5.086 -9.305 -1.824 1 98.81 213 CYS A C 1
ATOM 1593 O O . CYS A 1 213 ? 4.383 -8.492 -1.219 1 98.81 213 CYS A O 1
ATOM 1595 N N . VAL A 1 214 ? 5.598 -9.055 -3.008 1 98.81 214 VAL A N 1
ATOM 1596 C CA . VAL A 1 214 ? 5.191 -7.988 -3.918 1 98.81 214 VAL A CA 1
ATOM 1597 C C . VAL A 1 214 ? 4.59 -8.594 -5.184 1 98.81 214 VAL A C 1
ATOM 1599 O O . VAL A 1 214 ? 5.301 -9.195 -5.988 1 98.81 214 VAL A O 1
ATOM 1602 N N . ILE A 1 215 ? 3.26 -8.398 -5.371 1 98.94 215 ILE A N 1
ATOM 1603 C CA . ILE A 1 215 ? 2.609 -9.031 -6.512 1 98.94 215 ILE A CA 1
ATOM 1604 C C . ILE A 1 215 ? 1.792 -7.992 -7.277 1 98.94 215 ILE A C 1
ATOM 1606 O O . ILE A 1 215 ? 0.769 -7.512 -6.785 1 98.94 215 ILE A O 1
ATOM 1610 N N . TYR A 1 216 ? 2.193 -7.602 -8.406 1 98.56 216 TYR A N 1
ATOM 1611 C CA . TYR A 1 216 ? 1.476 -6.742 -9.336 1 98.56 216 TYR A CA 1
ATOM 1612 C C . TYR A 1 216 ? 1.045 -7.52 -10.578 1 98.56 216 TYR A C 1
ATOM 1614 O O . TYR A 1 216 ? 1.88 -7.898 -11.398 1 98.56 216 TYR A O 1
ATOM 1622 N N . ASN A 1 217 ? -0.262 -7.781 -10.688 1 98.69 217 ASN A N 1
ATOM 1623 C CA . ASN A 1 217 ? -0.69 -8.75 -11.688 1 98.69 217 ASN A CA 1
ATOM 1624 C C . ASN A 1 217 ? -2.08 -8.422 -12.227 1 98.69 217 ASN A C 1
ATOM 1626 O O . ASN A 1 217 ? -2.625 -7.355 -11.945 1 98.69 217 ASN A O 1
ATOM 1630 N N . GLY A 1 218 ? -2.529 -9.273 -13.148 1 98.25 218 GLY A N 1
ATOM 1631 C CA . GLY A 1 218 ? -3.814 -9.086 -13.805 1 98.25 218 GLY A CA 1
ATOM 1632 C C . GLY A 1 218 ? -4.809 -10.188 -13.5 1 98.25 218 GLY A C 1
ATOM 1633 O O . GLY A 1 218 ? -5.57 -10.609 -14.375 1 98.25 218 GLY A O 1
ATOM 1634 N N . ASP A 1 219 ? -4.766 -10.688 -12.328 1 98.06 219 ASP A N 1
ATOM 1635 C CA . ASP A 1 219 ? -5.68 -11.695 -11.805 1 98.06 219 ASP A CA 1
ATOM 1636 C C . ASP A 1 219 ? -5.508 -11.859 -10.297 1 98.06 219 ASP A C 1
ATOM 1638 O O . ASP A 1 219 ? -5.211 -10.891 -9.594 1 98.06 219 ASP A O 1
ATOM 1642 N N . ASP A 1 220 ? -5.883 -13.023 -9.68 1 98.75 220 ASP A N 1
ATOM 1643 C CA . ASP A 1 220 ? -5.734 -13.219 -8.242 1 98.75 220 ASP A CA 1
ATOM 1644 C C . ASP A 1 220 ? -4.266 -13.133 -7.832 1 98.75 220 ASP A C 1
ATOM 1646 O O . ASP A 1 220 ? -3.418 -13.844 -8.383 1 98.75 220 ASP A O 1
ATOM 1650 N N . ALA A 1 221 ? -3.955 -12.211 -6.887 1 98.94 221 ALA A N 1
ATOM 1651 C CA . ALA A 1 221 ? -2.592 -12.188 -6.363 1 98.94 221 ALA A CA 1
ATOM 1652 C C . ALA A 1 221 ? -2.297 -13.453 -5.555 1 98.94 221 ALA A C 1
ATOM 1654 O O . ALA A 1 221 ? -1.249 -14.078 -5.727 1 98.94 221 ALA A O 1
ATOM 1655 N N . PHE A 1 222 ? -3.186 -13.742 -4.645 1 99 222 PHE A N 1
ATOM 1656 C CA . PHE A 1 222 ? -3.213 -15 -3.91 1 99 222 PHE A CA 1
ATOM 1657 C C . PHE A 1 222 ? -4.512 -15.75 -4.18 1 99 222 PHE A C 1
ATOM 1659 O O . PHE A 1 222 ? -5.602 -15.219 -3.961 1 99 222 PHE A O 1
ATOM 1666 N N . ALA A 1 223 ? -4.363 -16.906 -4.691 1 98.88 223 ALA A N 1
ATOM 1667 C CA . ALA A 1 223 ? -5.527 -17.703 -5.074 1 98.88 223 ALA A CA 1
ATOM 1668 C C . ALA A 1 223 ? -5.617 -18.969 -4.238 1 98.88 223 ALA A C 1
ATOM 1670 O O . ALA A 1 223 ? -4.867 -19.922 -4.461 1 98.88 223 ALA A O 1
ATOM 1671 N N . ILE A 1 224 ? -6.566 -19 -3.311 1 98.94 224 ILE A N 1
ATOM 1672 C CA . ILE A 1 224 ? -6.781 -20.188 -2.475 1 98.94 224 ILE A CA 1
ATOM 1673 C C . ILE A 1 224 ? -7.73 -21.141 -3.18 1 98.94 224 ILE A C 1
ATOM 1675 O O . ILE A 1 224 ? -8.812 -20.75 -3.611 1 98.94 224 ILE A O 1
ATOM 1679 N N . SER A 1 225 ? -7.273 -22.359 -3.266 1 98.44 225 SER A N 1
ATOM 1680 C CA . SER A 1 225 ? -8.07 -23.328 -4.008 1 98.44 225 SER A CA 1
ATOM 1681 C C . SER A 1 225 ? -8.492 -24.5 -3.121 1 98.44 225 SER A C 1
ATOM 1683 O O . SER A 1 225 ? -8.18 -24.516 -1.927 1 98.44 225 SER A O 1
ATOM 1685 N N . ASP A 1 226 ? -9.234 -25.422 -3.736 1 98.5 226 ASP A N 1
ATOM 1686 C CA . ASP A 1 226 ? -9.82 -26.562 -3.043 1 98.5 226 ASP A CA 1
ATOM 1687 C C . ASP A 1 226 ? -8.758 -27.312 -2.246 1 98.5 226 ASP A C 1
ATOM 1689 O O . ASP A 1 226 ? -7.637 -27.5 -2.719 1 98.5 226 ASP A O 1
ATOM 1693 N N . GLY A 1 227 ? -9.078 -27.641 -1.063 1 98.38 227 GLY A N 1
ATOM 1694 C CA . GLY A 1 227 ? -8.211 -28.469 -0.239 1 98.38 227 GLY A CA 1
ATOM 1695 C C . GLY A 1 227 ? -7.301 -27.672 0.664 1 98.38 227 GLY A C 1
ATOM 1696 O O . GLY A 1 227 ? -6.656 -28.219 1.559 1 98.38 227 GLY A O 1
ATOM 1697 N N . ALA A 1 228 ? -7.246 -26.391 0.488 1 98.94 228 ALA A N 1
ATOM 1698 C CA . ALA A 1 228 ? -6.375 -25.547 1.299 1 98.94 228 ALA A CA 1
ATOM 1699 C C . ALA A 1 228 ? -6.859 -25.484 2.744 1 98.94 228 ALA A C 1
ATOM 1701 O O . ALA A 1 228 ? -8.062 -25.359 2.998 1 98.94 228 ALA A O 1
ATOM 1702 N N . LYS A 1 229 ? -5.941 -25.641 3.658 1 98.94 229 LYS A N 1
ATOM 1703 C CA . LYS A 1 229 ? -6.227 -25.594 5.09 1 98.94 229 LYS A CA 1
ATOM 1704 C C . LYS A 1 229 ? -5.062 -24.984 5.859 1 98.94 229 LYS A C 1
ATOM 1706 O O . LYS A 1 229 ? -3.898 -25.281 5.586 1 98.94 229 LYS A O 1
ATOM 1711 N N . ASN A 1 230 ? -5.363 -24.141 6.828 1 98.94 230 ASN A N 1
ATOM 1712 C CA . ASN A 1 230 ? -4.344 -23.5 7.66 1 98.94 230 ASN A CA 1
ATOM 1713 C C . ASN A 1 230 ? -3.35 -22.719 6.82 1 98.94 230 ASN A C 1
ATOM 1715 O O . ASN A 1 230 ? -2.154 -23.016 6.82 1 98.94 230 ASN A O 1
ATOM 1719 N N . VAL A 1 231 ? -3.857 -21.688 6.191 1 99 231 VAL A N 1
ATOM 1720 C CA . VAL A 1 231 ? -3.041 -20.828 5.336 1 99 231 VAL A CA 1
ATOM 1721 C C . VAL A 1 231 ? -3.002 -19.422 5.906 1 99 231 VAL A C 1
ATOM 1723 O O . VAL A 1 231 ? -4.043 -18.844 6.254 1 99 231 VAL A O 1
ATOM 1726 N N . VAL A 1 232 ? -1.811 -18.891 6.121 1 98.94 232 VAL A N 1
ATOM 1727 C CA . VAL A 1 232 ? -1.629 -17.5 6.523 1 98.94 232 VAL A CA 1
ATOM 1728 C C . VAL A 1 232 ? -0.868 -16.734 5.441 1 98.94 232 VAL A C 1
ATOM 1730 O O . VAL A 1 232 ? 0.208 -17.172 5.016 1 98.94 232 VAL A O 1
ATOM 1733 N N . VAL A 1 233 ? -1.417 -15.719 4.934 1 98.94 233 VAL A N 1
ATOM 1734 C CA . VAL A 1 233 ? -0.778 -14.766 4.031 1 98.94 233 VAL A CA 1
ATOM 1735 C C . VAL A 1 233 ? -0.713 -13.391 4.691 1 98.94 233 VAL A C 1
ATOM 1737 O O . VAL A 1 233 ? -1.737 -12.852 5.117 1 98.94 233 VAL A O 1
ATOM 1740 N N . GLU A 1 234 ? 0.525 -12.789 4.754 1 98.75 234 GLU A N 1
ATOM 1741 C CA . GLU A 1 234 ? 0.585 -11.539 5.516 1 98.75 234 GLU A CA 1
ATOM 1742 C C . GLU A 1 234 ? 1.72 -10.648 5.02 1 98.75 234 GLU A C 1
ATOM 1744 O O . GLU A 1 234 ? 2.553 -11.078 4.219 1 98.75 234 GLU A O 1
ATOM 1749 N N . ARG A 1 235 ? 1.736 -9.398 5.398 1 98.06 235 ARG A N 1
ATOM 1750 C CA . ARG A 1 235 ? 2.812 -8.43 5.219 1 98.06 235 ARG A CA 1
ATOM 1751 C C . ARG A 1 235 ? 3.236 -8.344 3.754 1 98.06 235 ARG A C 1
ATOM 1753 O O . ARG A 1 235 ? 4.414 -8.516 3.434 1 98.06 235 ARG A O 1
ATOM 1760 N N . SER A 1 236 ? 2.258 -8.047 2.891 1 98.75 236 SER A N 1
ATOM 1761 C CA . SER A 1 236 ? 2.488 -8.039 1.449 1 98.75 236 SER A CA 1
ATOM 1762 C C . SER A 1 236 ? 1.771 -6.867 0.781 1 98.75 236 SER A C 1
ATOM 1764 O O . SER A 1 236 ? 0.894 -6.246 1.384 1 98.75 236 SER A O 1
ATOM 1766 N N . ILE A 1 237 ? 2.262 -6.52 -0.367 1 98.88 237 ILE A N 1
ATOM 1767 C CA . ILE A 1 237 ? 1.557 -5.566 -1.219 1 98.88 237 ILE A CA 1
ATOM 1768 C C . ILE A 1 237 ? 1.159 -6.242 -2.529 1 98.88 237 ILE A C 1
ATOM 1770 O O . ILE A 1 237 ? 1.938 -7.008 -3.102 1 98.88 237 ILE A O 1
ATOM 1774 N N . ILE A 1 238 ? -0.082 -6.012 -2.947 1 98.94 238 ILE A N 1
ATOM 1775 C CA . ILE A 1 238 ? -0.587 -6.461 -4.242 1 98.94 238 ILE A CA 1
ATOM 1776 C C . ILE A 1 238 ? -1.204 -5.281 -4.988 1 98.94 238 ILE A C 1
ATOM 1778 O O . ILE A 1 238 ? -1.553 -4.266 -4.383 1 98.94 238 ILE A O 1
ATOM 1782 N N . GLY A 1 239 ? -1.279 -5.418 -6.312 1 98.62 239 GLY A N 1
ATOM 1783 C CA . GLY A 1 239 ? -1.867 -4.266 -6.98 1 98.62 239 GLY A CA 1
ATOM 1784 C C . GLY A 1 239 ? -1.85 -4.379 -8.492 1 98.62 239 GLY A C 1
ATOM 1785 O O . GLY A 1 239 ? -1.82 -5.484 -9.039 1 98.62 239 GLY A O 1
ATOM 1786 N N . TYR A 1 240 ? -1.829 -3.201 -9.148 1 97.62 240 TYR A N 1
ATOM 1787 C CA . TYR A 1 240 ? -1.961 -3.051 -10.594 1 97.62 240 TYR A CA 1
ATOM 1788 C C . TYR A 1 240 ? -3.373 -3.395 -11.055 1 97.62 240 TYR A C 1
ATOM 1790 O O . TYR A 1 240 ? -4.309 -2.627 -10.828 1 97.62 240 TYR A O 1
ATOM 1798 N N . GLN A 1 241 ? -3.594 -4.41 -11.633 1 97.94 241 GLN A N 1
ATOM 1799 C CA . GLN A 1 241 ? -4.906 -4.867 -12.07 1 97.94 241 GLN A CA 1
ATOM 1800 C C . GLN A 1 241 ? -5.293 -6.176 -11.391 1 97.94 241 GLN A C 1
ATOM 1802 O O . GLN A 1 241 ? -5.922 -7.043 -12.008 1 97.94 241 GLN A O 1
ATOM 1807 N N . THR A 1 242 ? -4.973 -6.293 -10.109 1 98.69 242 THR A N 1
ATOM 1808 C CA . THR A 1 242 ? -5.09 -7.527 -9.336 1 98.69 242 THR A CA 1
ATOM 1809 C C . THR A 1 242 ? -6.555 -7.879 -9.094 1 98.69 242 THR A C 1
ATOM 1811 O O . THR A 1 242 ? -7.418 -6.996 -9.094 1 98.69 242 THR A O 1
ATOM 1814 N N . HIS A 1 243 ? -6.801 -9.133 -8.945 1 98.62 243 HIS A N 1
ATOM 1815 C CA . HIS A 1 243 ? -8.094 -9.609 -8.461 1 98.62 243 HIS A CA 1
ATOM 1816 C C . HIS A 1 243 ? -8.008 -10.031 -7 1 98.62 243 HIS A C 1
ATOM 1818 O O . HIS A 1 243 ? -8.805 -10.852 -6.539 1 98.62 243 HIS A O 1
ATOM 1824 N N . GLY A 1 244 ? -6.965 -9.555 -6.309 1 98.88 244 GLY A N 1
ATOM 1825 C CA . GLY A 1 244 ? -6.906 -9.5 -4.859 1 98.88 244 GLY A CA 1
ATOM 1826 C C . GLY A 1 244 ? -6.578 -10.836 -4.219 1 98.88 244 GLY A C 1
ATOM 1827 O O . GLY A 1 244 ? -5.801 -11.617 -4.77 1 98.88 244 GLY A O 1
ATOM 1828 N N . MET A 1 245 ? -6.941 -10.992 -2.965 1 98.94 245 MET A N 1
ATOM 1829 C CA . MET A 1 245 ? -6.883 -12.195 -2.133 1 98.94 245 MET A CA 1
ATOM 1830 C C . MET A 1 245 ? -8.141 -13.031 -2.303 1 98.94 245 MET A C 1
ATOM 1832 O O . MET A 1 245 ? -9.156 -12.781 -1.646 1 98.94 245 MET A O 1
ATOM 1836 N N . SER A 1 246 ? -8.023 -13.992 -3.148 1 98.88 246 SER A N 1
ATOM 1837 C CA . SER A 1 246 ? -9.227 -14.656 -3.643 1 98.88 246 SER A CA 1
ATOM 1838 C C . SER A 1 246 ? -9.289 -16.109 -3.178 1 98.88 246 SER A C 1
ATOM 1840 O O . SER A 1 246 ? -8.266 -16.797 -3.133 1 98.88 246 SER A O 1
ATOM 1842 N N . ILE A 1 247 ? -10.445 -16.531 -2.824 1 98.94 247 ILE A N 1
ATOM 1843 C CA . ILE A 1 247 ? -10.75 -17.953 -2.605 1 98.94 247 ILE A CA 1
ATOM 1844 C C . ILE A 1 247 ? -11.672 -18.453 -3.709 1 98.94 247 ILE A C 1
ATOM 1846 O O . ILE A 1 247 ? -12.734 -17.875 -3.953 1 98.94 247 ILE A O 1
ATOM 1850 N N . GLY A 1 248 ? -11.242 -19.516 -4.324 1 97.56 248 GLY A N 1
ATOM 1851 C CA . GLY A 1 248 ? -11.969 -20.047 -5.465 1 97.56 248 GLY A CA 1
ATOM 1852 C C . GLY A 1 248 ? -11.266 -19.797 -6.789 1 97.56 248 GLY A C 1
ATOM 1853 O O . GLY A 1 248 ? -10.086 -19.422 -6.812 1 97.56 248 GLY A O 1
ATOM 1854 N N . SER A 1 249 ? -11.922 -20.203 -7.801 1 95.56 249 SER A N 1
ATOM 1855 C CA . SER A 1 249 ? -13.328 -20.578 -7.871 1 95.56 249 SER A CA 1
ATOM 1856 C C . SER A 1 249 ? -13.55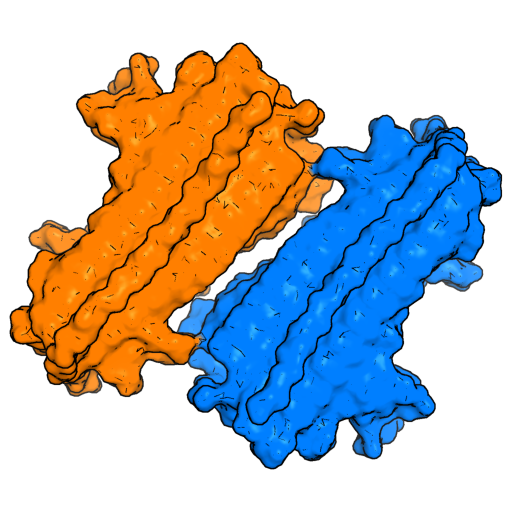5 -22 -7.375 1 95.56 249 SER A C 1
ATOM 1858 O O . SER A 1 249 ? -12.75 -22.891 -7.66 1 95.56 249 SER A O 1
ATOM 1860 N N . LEU A 1 250 ? -14.594 -22.172 -6.672 1 97.75 250 LEU A N 1
ATOM 1861 C CA . LEU A 1 250 ? -14.969 -23.484 -6.156 1 97.75 250 LEU A CA 1
ATOM 1862 C C . LEU A 1 250 ? -16.281 -23.953 -6.77 1 97.75 250 LEU A C 1
ATOM 1864 O O . LEU A 1 250 ? -17.047 -23.141 -7.301 1 97.75 250 LEU A O 1
ATOM 1868 N N . GLY A 1 251 ? -16.438 -25.281 -6.844 1 94.75 251 GLY A N 1
ATOM 1869 C CA . GLY A 1 251 ? -17.719 -25.828 -7.25 1 94.75 251 GLY A CA 1
ATOM 1870 C C . GLY A 1 251 ? -17.875 -25.922 -8.758 1 94.75 251 GLY A C 1
ATOM 1871 O O . GLY A 1 251 ? -19 -25.984 -9.266 1 94.75 251 GLY A O 1
ATOM 1872 N N . SER A 1 252 ? -16.75 -25.891 -9.477 1 91.06 252 SER A N 1
ATOM 1873 C CA . SER A 1 252 ? -16.844 -26.031 -10.93 1 91.06 252 SER A CA 1
ATOM 1874 C C . SER A 1 252 ? -17.422 -27.406 -11.312 1 91.06 252 SER A C 1
ATOM 1876 O O . SER A 1 252 ? -18.156 -27.516 -12.297 1 91.06 252 SER A O 1
ATOM 1878 N N . ASP A 1 253 ? -16.969 -28.406 -10.586 1 92.19 253 ASP A N 1
ATOM 1879 C CA . ASP A 1 253 ? -17.594 -29.734 -10.672 1 92.19 253 ASP A CA 1
ATOM 1880 C C . ASP A 1 253 ? -18.75 -29.859 -9.68 1 92.19 253 ASP A C 1
ATOM 1882 O O . ASP A 1 253 ? -18.516 -29.953 -8.469 1 92.19 253 ASP A O 1
ATOM 1886 N N . ALA A 1 254 ? -19.922 -29.859 -10.211 1 88.88 254 ALA A N 1
ATOM 1887 C CA . ALA A 1 254 ? -21.109 -29.859 -9.359 1 88.88 254 ALA A CA 1
ATOM 1888 C C . ALA A 1 254 ? -21.219 -31.156 -8.562 1 88.88 254 ALA A C 1
ATOM 1890 O O . ALA A 1 254 ? -21.984 -31.234 -7.598 1 88.88 254 ALA A O 1
ATOM 1891 N N . LYS A 1 255 ? -20.516 -32.156 -8.914 1 92.06 255 LYS A N 1
ATOM 1892 C CA . LYS A 1 255 ? -20.594 -33.469 -8.258 1 92.06 255 LYS A CA 1
ATOM 1893 C C . LYS A 1 255 ? -19.531 -33.594 -7.168 1 92.06 255 LYS A C 1
ATOM 1895 O O . LYS A 1 255 ? -19.547 -34.562 -6.406 1 92.06 255 LYS A O 1
ATOM 1900 N N . LYS A 1 256 ? -18.703 -32.656 -7.105 1 95 256 LYS A N 1
ATOM 1901 C CA . LYS A 1 256 ? -17.609 -32.688 -6.137 1 95 256 LYS A CA 1
ATOM 1902 C C . LYS A 1 256 ? -17.875 -31.766 -4.961 1 95 256 LYS A C 1
ATOM 1904 O O . LYS A 1 256 ? -18.438 -30.672 -5.137 1 95 256 LYS A O 1
ATOM 1909 N N . PHE A 1 257 ? -17.469 -32.25 -3.748 1 97.56 257 PHE A N 1
ATOM 1910 C CA . PHE A 1 257 ? -17.562 -31.422 -2.543 1 97.56 257 PHE A CA 1
ATOM 1911 C C . PHE A 1 257 ? -16.25 -30.719 -2.264 1 97.56 257 PHE A C 1
ATOM 1913 O O . PHE A 1 257 ? -15.234 -31.375 -1.974 1 97.56 257 PHE A O 1
ATOM 1920 N N . TYR A 1 258 ? -16.188 -29.422 -2.334 1 98.38 258 TYR A N 1
ATOM 1921 C CA . TYR A 1 258 ? -14.984 -28.625 -2.158 1 98.38 258 TYR A CA 1
ATOM 1922 C C . TYR A 1 258 ? -14.812 -28.203 -0.702 1 98.38 258 TYR A C 1
ATOM 1924 O O . TYR A 1 258 ? -15.797 -27.922 -0.011 1 98.38 258 TYR A O 1
ATOM 1932 N N . THR A 1 259 ? -13.516 -28.172 -0.262 1 98.62 259 THR A N 1
ATOM 1933 C CA . THR A 1 259 ? -13.273 -27.812 1.129 1 98.62 259 THR A CA 1
ATOM 1934 C C . THR A 1 259 ? -12.102 -26.828 1.235 1 98.62 259 THR A C 1
ATOM 1936 O O . THR A 1 259 ? -11.039 -27.078 0.655 1 98.62 259 THR A O 1
ATOM 1939 N N . VAL A 1 260 ? -12.258 -25.719 1.97 1 98.94 260 VAL A N 1
ATOM 1940 C CA . VAL A 1 260 ? -11.25 -24.734 2.354 1 98.94 260 VAL A CA 1
ATOM 1941 C C . VAL A 1 260 ? -11.484 -24.281 3.789 1 98.94 260 VAL A C 1
ATOM 1943 O O . VAL A 1 260 ? -12.617 -23.984 4.176 1 98.94 260 VAL A O 1
ATOM 1946 N N . SER A 1 261 ? -10.414 -24.328 4.605 1 98.88 261 SER A N 1
ATOM 1947 C CA . SER A 1 261 ? -10.672 -23.938 5.984 1 98.88 261 SER A CA 1
ATOM 1948 C C . SER A 1 261 ? -9.461 -23.25 6.598 1 98.88 261 SER A C 1
ATOM 1950 O O . SER A 1 261 ? -8.32 -23.594 6.293 1 98.88 261 SER A O 1
ATOM 1952 N N . ASN A 1 262 ? -9.719 -22.312 7.465 1 98.94 262 ASN A N 1
ATOM 1953 C CA . ASN A 1 262 ? -8.727 -21.609 8.281 1 98.94 262 ASN A CA 1
ATOM 1954 C C . ASN A 1 262 ? -7.73 -20.844 7.414 1 98.94 262 ASN A C 1
ATOM 1956 O O . ASN A 1 262 ? -6.539 -21.156 7.41 1 98.94 262 ASN A O 1
ATOM 1960 N N . ILE A 1 263 ? -8.273 -19.875 6.734 1 99 263 ILE A N 1
ATOM 1961 C CA . ILE A 1 263 ? -7.5 -19 5.859 1 99 263 ILE A CA 1
ATOM 1962 C C . ILE A 1 263 ? -7.418 -17.594 6.469 1 99 263 ILE A C 1
ATOM 1964 O O . ILE A 1 263 ? -8.445 -17 6.809 1 99 263 ILE A O 1
ATOM 1968 N N . ARG A 1 264 ? -6.207 -17.109 6.645 1 98.94 264 ARG A N 1
ATOM 1969 C CA . ARG A 1 264 ? -6.027 -15.773 7.223 1 98.94 264 ARG A CA 1
ATOM 1970 C C . ARG A 1 264 ? -5.207 -14.883 6.293 1 98.94 264 ARG A C 1
ATOM 1972 O O . ARG A 1 264 ? -4.062 -15.203 5.965 1 98.94 264 ARG A O 1
ATOM 1979 N N . PHE A 1 265 ? -5.785 -13.82 5.84 1 98.94 265 PHE A N 1
ATOM 1980 C CA . PHE A 1 265 ? -5.09 -12.703 5.215 1 98.94 265 PHE A CA 1
ATOM 1981 C C . PHE A 1 265 ? -4.934 -11.547 6.195 1 98.94 265 PHE A C 1
ATOM 1983 O O . PHE A 1 265 ? -5.914 -11.109 6.805 1 98.94 265 PHE A O 1
ATOM 1990 N N . ASP A 1 266 ? -3.686 -11.094 6.34 1 98.88 266 ASP A N 1
ATOM 1991 C CA . ASP A 1 266 ? -3.457 -10.109 7.391 1 98.88 266 ASP A CA 1
ATOM 1992 C C . ASP A 1 266 ? -2.377 -9.109 6.984 1 98.88 266 ASP A C 1
ATOM 1994 O O . ASP A 1 266 ? -1.323 -9.5 6.477 1 98.88 266 ASP A O 1
ATOM 1998 N N . ASP A 1 267 ? -2.643 -7.801 7.203 1 98.5 267 ASP A N 1
ATOM 1999 C CA . ASP A 1 267 ? -1.656 -6.754 6.969 1 98.5 267 ASP A CA 1
ATOM 2000 C C . ASP A 1 267 ? -1.217 -6.727 5.508 1 98.5 267 ASP A C 1
ATOM 2002 O O . ASP A 1 267 ? -0.026 -6.84 5.211 1 98.5 267 ASP A O 1
ATOM 2006 N N . ILE A 1 268 ? -2.166 -6.512 4.668 1 98.81 268 ILE A N 1
ATOM 2007 C CA . ILE A 1 268 ? -1.919 -6.477 3.229 1 98.81 268 ILE A CA 1
ATOM 2008 C C . ILE A 1 268 ? -2.473 -5.18 2.641 1 98.81 268 ILE A C 1
ATOM 2010 O O . ILE A 1 268 ? -3.559 -4.734 3.018 1 98.81 268 ILE A O 1
ATOM 2014 N N . THR A 1 269 ? -1.681 -4.543 1.812 1 98.81 269 THR A N 1
ATOM 2015 C CA . THR A 1 269 ? -2.129 -3.355 1.09 1 98.81 269 THR A CA 1
ATOM 2016 C C . THR A 1 269 ? -2.469 -3.701 -0.357 1 98.81 269 THR A C 1
ATOM 2018 O O . THR A 1 269 ? -1.741 -4.453 -1.009 1 98.81 269 THR A O 1
ATOM 2021 N N . VAL A 1 270 ? -3.588 -3.211 -0.818 1 98.88 270 VAL A N 1
ATOM 2022 C CA . VAL A 1 270 ? -4.008 -3.363 -2.207 1 98.88 270 VAL A CA 1
ATOM 2023 C C . VAL A 1 270 ? -3.938 -2.014 -2.92 1 98.88 270 VAL A C 1
ATOM 2025 O O . VAL A 1 270 ? -4.715 -1.105 -2.621 1 98.88 270 VAL A O 1
ATOM 2028 N N . ALA A 1 271 ? -3.002 -1.887 -3.809 1 98.56 271 ALA A N 1
ATOM 2029 C CA . ALA A 1 271 ? -2.773 -0.636 -4.527 1 98.56 271 ALA A CA 1
ATOM 2030 C C . ALA A 1 271 ? -3.279 -0.73 -5.965 1 98.56 271 ALA A C 1
ATOM 2032 O O . ALA A 1 271 ? -2.512 -1.032 -6.883 1 98.56 271 ALA A O 1
ATOM 2033 N N . GLY A 1 272 ? -4.508 -0.469 -6.129 1 97.19 272 GLY A N 1
ATOM 2034 C CA . GLY A 1 272 ? -5.18 -0.63 -7.41 1 97.19 272 GLY A CA 1
ATOM 2035 C C . GLY A 1 272 ? -5.773 -2.014 -7.602 1 97.19 272 GLY A C 1
ATOM 2036 O O . GLY A 1 272 ? -5.465 -2.938 -6.848 1 97.19 272 GLY A O 1
ATOM 2037 N N . GLY A 1 273 ? -6.648 -2.105 -8.695 1 97.81 273 GLY A N 1
ATOM 2038 C CA . GLY A 1 273 ? -7.176 -3.404 -9.078 1 97.81 273 GLY A CA 1
ATOM 2039 C C . GLY A 1 273 ? -8.688 -3.49 -8.977 1 97.81 273 GLY A C 1
ATOM 2040 O O . GLY A 1 273 ? -9.352 -2.49 -8.703 1 97.81 273 GLY A O 1
ATOM 2041 N N . LEU A 1 274 ? -9.141 -4.641 -9.219 1 98.38 274 LEU A N 1
ATOM 2042 C CA . LEU A 1 274 ? -10.578 -4.859 -9.266 1 98.38 274 LEU A CA 1
ATOM 2043 C C . LEU A 1 274 ? -11.117 -5.242 -7.895 1 98.38 274 LEU A C 1
ATOM 2045 O O . LEU A 1 274 ? -12.133 -4.703 -7.445 1 98.38 274 LEU A O 1
ATOM 2049 N N . TYR A 1 275 ? -10.438 -6.145 -7.195 1 98.75 275 TYR A N 1
ATOM 2050 C CA . TYR A 1 275 ? -10.867 -6.629 -5.891 1 98.75 275 TYR A CA 1
ATOM 2051 C C . TYR A 1 275 ? -9.734 -6.574 -4.879 1 98.75 275 TYR A C 1
ATOM 2053 O O . TYR A 1 275 ? -8.562 -6.531 -5.258 1 98.75 275 TYR A O 1
ATOM 2061 N N . ALA A 1 276 ? -10.102 -6.539 -3.598 1 98.88 276 ALA A N 1
ATOM 2062 C CA . ALA A 1 276 ? -9.172 -6.848 -2.516 1 98.88 276 ALA A CA 1
ATOM 2063 C C . ALA A 1 276 ? -9.492 -8.203 -1.888 1 98.88 276 ALA A C 1
ATOM 2065 O O . ALA A 1 276 ? -8.781 -9.188 -2.125 1 98.88 276 ALA A O 1
ATOM 2066 N N . ALA A 1 277 ? -10.641 -8.375 -1.321 1 98.94 277 ALA A N 1
ATOM 2067 C CA . ALA A 1 277 ? -11.148 -9.648 -0.818 1 98.94 277 ALA A CA 1
ATOM 2068 C C . ALA A 1 277 ? -12.188 -10.234 -1.761 1 98.94 277 ALA A C 1
ATOM 2070 O O . ALA A 1 277 ? -13.188 -9.586 -2.074 1 98.94 277 ALA A O 1
ATOM 2071 N N . ARG A 1 278 ? -11.953 -11.461 -2.121 1 98.88 278 ARG A N 1
ATOM 2072 C CA . ARG A 1 278 ? -12.852 -12.055 -3.104 1 98.88 278 ARG A CA 1
ATOM 2073 C C . ARG A 1 278 ? -13.125 -13.523 -2.773 1 98.88 278 ARG A C 1
ATOM 2075 O O . ARG A 1 278 ? -12.211 -14.258 -2.395 1 98.88 278 ARG A O 1
ATOM 2082 N N . PHE A 1 279 ? -14.352 -13.93 -2.857 1 98.81 279 PHE A N 1
ATOM 2083 C CA . PHE A 1 279 ? -14.773 -15.32 -2.904 1 98.81 279 PHE A CA 1
ATOM 2084 C C . PHE A 1 279 ? -15.625 -15.594 -4.141 1 98.81 279 PHE A C 1
ATOM 2086 O O . PHE A 1 279 ? -16.5 -14.789 -4.488 1 98.81 279 PHE A O 1
ATOM 2093 N N . LYS A 1 280 ? -15.312 -16.672 -4.738 1 97.12 280 LYS A N 1
ATOM 2094 C CA . LYS A 1 280 ? -16.109 -17 -5.922 1 97.12 280 LYS A CA 1
ATOM 2095 C C . LYS A 1 280 ? -16.391 -18.5 -5.992 1 97.12 280 LYS A C 1
ATOM 2097 O O . LYS A 1 280 ? -15.469 -19.328 -5.895 1 97.12 280 LYS A O 1
ATOM 2102 N N . SER A 1 281 ? -17.578 -18.906 -6.105 1 96.31 281 SER A N 1
ATOM 2103 C CA . SER A 1 281 ? -18 -20.281 -6.391 1 96.31 281 SER A CA 1
ATOM 2104 C C . SER A 1 281 ? -19.047 -20.328 -7.492 1 96.31 281 SER A C 1
ATOM 2106 O O . SER A 1 281 ? -19.812 -19.375 -7.664 1 96.31 281 SER A O 1
ATOM 2108 N N . TRP A 1 282 ? -19.047 -21.359 -8.203 1 93.69 282 TRP A N 1
ATOM 2109 C CA . TRP A 1 282 ? -20 -21.578 -9.289 1 93.69 282 TRP A CA 1
ATOM 2110 C C . TRP A 1 282 ? -21.391 -21.859 -8.734 1 93.69 282 TRP A C 1
ATOM 2112 O O . TRP A 1 282 ? -21.547 -22.5 -7.695 1 93.69 282 TRP A O 1
ATOM 2122 N N . VAL A 1 283 ? -22.359 -21.359 -9.523 1 91.5 283 VAL A N 1
ATOM 2123 C CA . VAL A 1 283 ? -23.734 -21.734 -9.195 1 91.5 283 VAL A CA 1
ATOM 2124 C C . VAL A 1 283 ? -23.859 -23.25 -9.172 1 91.5 283 VAL A C 1
ATOM 2126 O O . VAL A 1 283 ? -23.312 -23.938 -10.039 1 91.5 283 VAL A O 1
ATOM 2129 N N . GLY A 1 284 ? -24.516 -23.75 -8.227 1 92.69 284 GLY A N 1
ATOM 2130 C CA . GLY A 1 284 ? -24.734 -25.188 -8.125 1 92.69 284 GLY A CA 1
ATOM 2131 C C . GLY A 1 284 ? -23.547 -25.922 -7.523 1 92.69 284 GLY A C 1
ATOM 2132 O O . GLY A 1 284 ? -23.578 -27.156 -7.418 1 92.69 284 GLY A O 1
ATOM 2133 N N . GLY A 1 285 ? -22.531 -25.219 -7.102 1 94.5 285 GLY A N 1
ATOM 2134 C CA . GLY A 1 285 ? -21.391 -25.875 -6.469 1 94.5 285 GLY A CA 1
ATOM 2135 C C . GLY A 1 285 ? -21.703 -26.438 -5.098 1 94.5 285 GLY A C 1
ATOM 2136 O O . GLY A 1 285 ? -22.703 -26.062 -4.484 1 94.5 285 GLY A O 1
ATOM 2137 N N . GLN A 1 286 ? -20.859 -27.422 -4.68 1 96 286 GLN A N 1
ATOM 2138 C CA . GLN A 1 286 ? -20.969 -28.016 -3.35 1 96 286 GLN A CA 1
ATOM 2139 C C . GLN A 1 286 ? -19.656 -27.891 -2.582 1 96 286 GLN A C 1
ATOM 2141 O O . GLN A 1 286 ? -18.578 -28.047 -3.16 1 96 286 GLN A O 1
ATOM 2146 N N . GLY A 1 287 ? -19.812 -27.594 -1.298 1 98.12 287 GLY A N 1
ATOM 2147 C CA . GLY A 1 287 ? -18.609 -27.516 -0.487 1 98.12 287 GLY A CA 1
ATOM 2148 C C . GLY A 1 287 ? -18.797 -26.703 0.786 1 98.12 287 GLY A C 1
ATOM 2149 O O . GLY A 1 287 ? -19.922 -26.312 1.109 1 98.12 287 GLY A O 1
ATOM 2150 N N . LEU A 1 288 ? -17.719 -26.625 1.494 1 98.75 288 LEU A N 1
ATOM 2151 C CA . LEU A 1 288 ? -17.688 -25.844 2.725 1 98.75 288 LEU A CA 1
ATOM 2152 C C . LEU A 1 288 ? -16.391 -25.047 2.832 1 98.75 288 LEU A C 1
ATOM 2154 O O . LEU A 1 288 ? -15.305 -25.625 2.787 1 98.75 288 LEU A O 1
ATOM 2158 N N . VAL A 1 289 ? -16.516 -23.766 2.889 1 98.94 289 VAL A N 1
ATOM 2159 C CA . VAL A 1 289 ? -15.414 -22.859 3.223 1 98.94 289 VAL A CA 1
ATOM 2160 C C . VAL A 1 289 ? -15.664 -22.234 4.586 1 98.94 289 VAL A C 1
ATOM 2162 O O . VAL A 1 289 ? -16.719 -21.609 4.805 1 98.94 289 VAL A O 1
ATOM 2165 N N . LYS A 1 290 ? -14.719 -22.438 5.504 1 98.88 290 LYS A N 1
ATOM 2166 C CA . LYS A 1 290 ? -15.008 -21.938 6.844 1 98.88 290 LYS A CA 1
ATOM 2167 C C . LYS A 1 290 ? -13.773 -21.312 7.484 1 98.88 290 LYS A C 1
ATOM 2169 O O . LYS A 1 290 ? -12.648 -21.703 7.18 1 98.88 290 LYS A O 1
ATOM 2174 N N . ASP A 1 291 ? -14 -20.375 8.367 1 98.94 291 ASP A N 1
ATOM 2175 C CA . ASP A 1 291 ? -12.977 -19.703 9.164 1 98.94 291 ASP A CA 1
ATOM 2176 C C . ASP A 1 291 ? -11.984 -18.969 8.273 1 98.94 291 ASP A C 1
ATOM 2178 O O . ASP A 1 291 ? -10.805 -19.312 8.227 1 98.94 291 ASP A O 1
ATOM 2182 N N . VAL A 1 292 ? -12.477 -17.906 7.66 1 98.94 292 VAL A N 1
ATOM 2183 C CA . VAL A 1 292 ? -11.703 -17.047 6.777 1 98.94 292 VAL A CA 1
ATOM 2184 C C . VAL A 1 292 ? -11.664 -15.633 7.344 1 98.94 292 VAL A C 1
ATOM 2186 O O . VAL A 1 292 ? -12.68 -15.133 7.84 1 98.94 292 VAL A O 1
ATOM 2189 N N . SER A 1 293 ? -10.5 -15 7.336 1 98.94 293 SER A N 1
ATOM 2190 C CA . SER A 1 293 ? -10.43 -13.609 7.781 1 98.94 293 SER A CA 1
ATOM 2191 C C . SER A 1 293 ? -9.547 -12.773 6.863 1 98.94 293 SER A C 1
ATOM 2193 O O . SER A 1 293 ? -8.516 -13.25 6.383 1 98.94 293 SER A O 1
ATOM 2195 N N . TRP A 1 294 ? -9.969 -11.633 6.512 1 98.94 294 TRP A N 1
ATOM 2196 C CA . TRP A 1 294 ? -9.203 -10.523 5.941 1 98.94 294 TRP A CA 1
ATOM 2197 C C . TRP A 1 294 ? -9.094 -9.375 6.934 1 98.94 294 TRP A C 1
ATOM 2199 O O . TRP A 1 294 ? -10.055 -8.625 7.141 1 98.94 294 TRP A O 1
ATOM 2209 N N . SER A 1 295 ? -7.859 -9.242 7.531 1 98.88 295 SER A N 1
ATOM 2210 C CA . SER A 1 295 ? -7.73 -8.273 8.609 1 98.88 295 SER A CA 1
ATOM 2211 C C . SER A 1 295 ? -6.586 -7.297 8.352 1 98.88 295 SER A C 1
ATOM 2213 O O . SER A 1 295 ? -5.547 -7.684 7.816 1 98.88 295 SER A O 1
ATOM 2215 N N . ASN A 1 296 ? -6.77 -6.02 8.797 1 98.56 296 ASN A N 1
ATOM 2216 C CA . ASN A 1 296 ? -5.762 -4.977 8.633 1 98.56 296 ASN A CA 1
ATOM 2217 C C . ASN A 1 296 ? -5.387 -4.785 7.168 1 98.56 296 ASN A C 1
ATOM 2219 O O . ASN A 1 296 ? -4.219 -4.902 6.801 1 98.56 296 ASN A O 1
ATOM 2223 N N . ILE A 1 297 ? -6.457 -4.492 6.41 1 98.88 297 ILE A N 1
ATOM 2224 C CA . ILE A 1 297 ? -6.297 -4.312 4.969 1 98.88 297 ILE A CA 1
ATOM 2225 C C . ILE A 1 297 ? -6.348 -2.826 4.625 1 98.88 297 ILE A C 1
ATOM 2227 O O . ILE A 1 297 ? -7.188 -2.09 5.148 1 98.88 297 ILE A O 1
ATOM 2231 N N . ARG A 1 298 ? -5.406 -2.342 3.863 1 98.81 298 ARG A N 1
ATOM 2232 C CA . ARG A 1 298 ? -5.352 -0.958 3.404 1 98.81 298 ARG A CA 1
ATOM 2233 C C . ARG A 1 298 ? -5.543 -0.874 1.895 1 98.81 298 ARG A C 1
ATOM 2235 O O . ARG A 1 298 ? -5.016 -1.703 1.15 1 98.81 298 ARG A O 1
ATOM 2242 N N . LEU A 1 299 ? -6.348 0.134 1.424 1 98.81 299 LEU A N 1
ATOM 2243 C CA . LEU A 1 299 ? -6.742 0.224 0.022 1 98.81 299 LEU A CA 1
ATOM 2244 C C . LEU A 1 299 ? -6.336 1.568 -0.572 1 98.81 299 LEU A C 1
ATOM 2246 O O . LEU A 1 299 ? -6.48 2.607 0.077 1 98.81 299 LEU A O 1
ATOM 2250 N N . TYR A 1 300 ? -5.809 1.467 -1.719 1 98.62 300 TYR A N 1
ATOM 2251 C CA . TYR A 1 300 ? -5.691 2.635 -2.586 1 98.62 300 TYR A CA 1
ATOM 2252 C C . TYR A 1 300 ? -6.34 2.373 -3.941 1 98.62 300 TYR A C 1
ATOM 2254 O O . TYR A 1 300 ? -5.82 1.595 -4.742 1 98.62 300 TYR A O 1
ATOM 2262 N N . ASN A 1 301 ? -7.477 3.006 -4.156 1 97.44 301 ASN A N 1
ATOM 2263 C CA . ASN A 1 301 ? -8.039 3.041 -5.504 1 97.44 301 ASN A CA 1
ATOM 2264 C C . ASN A 1 301 ? -8.461 1.651 -5.973 1 97.44 301 ASN A C 1
ATOM 2266 O O . ASN A 1 301 ? -8.109 1.233 -7.078 1 97.44 301 ASN A O 1
ATOM 2270 N N . VAL A 1 302 ? -9.242 0.914 -5.203 1 98.75 302 VAL A N 1
ATOM 2271 C CA . VAL A 1 302 ? -9.719 -0.423 -5.543 1 98.75 302 VAL A CA 1
ATOM 2272 C C . VAL A 1 302 ? -11.18 -0.36 -5.969 1 98.75 302 VAL A C 1
ATOM 2274 O O . VAL A 1 302 ? -11.992 0.304 -5.32 1 98.75 302 VAL A O 1
ATOM 2277 N N . THR A 1 303 ? -11.602 -1.015 -7.02 1 98.38 303 THR A N 1
ATOM 2278 C CA . THR A 1 303 ? -12.922 -0.84 -7.617 1 98.38 303 THR A CA 1
ATOM 2279 C C . THR A 1 303 ? -14 -1.472 -6.742 1 98.38 303 THR A C 1
ATOM 2281 O O . THR A 1 303 ? -14.977 -0.816 -6.387 1 98.38 303 THR A O 1
ATOM 2284 N N . PHE A 1 304 ? -13.883 -2.738 -6.43 1 98.38 304 PHE A N 1
ATOM 2285 C CA . PHE A 1 304 ? -14.766 -3.496 -5.543 1 98.38 304 PHE A CA 1
ATOM 2286 C C . PHE A 1 304 ? -13.977 -4.098 -4.387 1 98.38 304 PHE A C 1
ATOM 2288 O O . PHE A 1 304 ? -13.562 -5.258 -4.445 1 98.38 304 PHE A O 1
ATOM 2295 N N . PRO A 1 305 ? -13.828 -3.338 -3.258 1 98.81 305 PRO A N 1
ATOM 2296 C CA . PRO A 1 305 ? -12.953 -3.793 -2.176 1 98.81 305 PRO A CA 1
ATOM 2297 C C . PRO A 1 305 ? -13.312 -5.188 -1.671 1 98.81 305 PRO A C 1
ATOM 2299 O O . PRO A 1 305 ? -12.43 -6.035 -1.505 1 98.81 305 PRO A O 1
ATOM 2302 N N . ILE A 1 306 ? -14.555 -5.473 -1.444 1 98.88 306 ILE A N 1
ATOM 2303 C CA . ILE A 1 306 ? -15.023 -6.773 -0.984 1 98.88 306 ILE A CA 1
ATOM 2304 C C . ILE A 1 306 ? -16.062 -7.32 -1.956 1 98.88 306 ILE A C 1
ATOM 2306 O O . ILE A 1 306 ? -17.094 -6.684 -2.195 1 98.88 306 ILE A O 1
ATOM 2310 N N . PHE A 1 307 ? -15.781 -8.438 -2.525 1 98.5 307 PHE A N 1
ATOM 2311 C CA . PHE A 1 307 ? -16.656 -9.055 -3.514 1 98.5 307 PHE A CA 1
ATOM 2312 C C . PHE A 1 307 ? -16.812 -10.547 -3.252 1 98.5 307 PHE A C 1
ATOM 2314 O O . PHE A 1 307 ? -15.922 -11.328 -3.568 1 98.5 307 PHE A O 1
ATOM 2321 N N . ILE A 1 308 ? -17.938 -10.969 -2.711 1 98.44 308 ILE A N 1
ATOM 2322 C CA . ILE A 1 308 ? -18.266 -12.352 -2.385 1 98.44 308 ILE A CA 1
ATOM 2323 C C . ILE A 1 308 ? -19.438 -12.82 -3.256 1 98.44 308 ILE A C 1
ATOM 2325 O O . ILE A 1 308 ? -20.516 -12.242 -3.217 1 98.44 308 ILE A O 1
ATOM 2329 N N . THR A 1 309 ? -19.156 -13.836 -4.043 1 96.19 309 THR A N 1
ATOM 2330 C CA . THR A 1 309 ? -20.25 -14.273 -4.902 1 96.19 309 THR A CA 1
ATOM 2331 C C . THR A 1 309 ? -20.312 -15.797 -4.98 1 96.19 309 THR A C 1
ATOM 2333 O O . THR A 1 309 ? -19.266 -16.453 -5.02 1 96.19 309 THR A O 1
ATOM 2336 N N . GLN A 1 310 ? -21.531 -16.391 -5.066 1 95 310 GLN A N 1
ATOM 2337 C CA . GLN A 1 310 ? -21.75 -17.812 -5.234 1 95 310 GLN A CA 1
ATOM 2338 C C . GLN A 1 310 ? -22.391 -18.125 -6.582 1 95 310 GLN A C 1
ATOM 2340 O O . GLN A 1 310 ? -22.891 -19.234 -6.797 1 95 310 GLN A O 1
ATOM 2345 N N . THR A 1 311 ? -22.406 -17.141 -7.488 1 89.44 311 THR A N 1
ATOM 2346 C CA . THR A 1 311 ? -22.953 -17.312 -8.828 1 89.44 311 THR A CA 1
ATOM 2347 C C . THR A 1 311 ? -21.938 -16.922 -9.891 1 89.44 311 THR A C 1
ATOM 2349 O O . THR A 1 311 ? -22.266 -16.25 -10.875 1 89.44 311 THR A O 1
ATOM 2352 N N . TYR A 1 312 ? -20.734 -17.281 -9.562 1 88.31 312 TYR A N 1
ATOM 2353 C CA . TYR A 1 312 ? -19.594 -16.984 -10.43 1 88.31 312 TYR A CA 1
ATOM 2354 C C . TYR A 1 312 ? -19.781 -17.609 -11.812 1 88.31 312 TYR A C 1
ATOM 2356 O O . TYR A 1 312 ? -20.328 -18.703 -11.938 1 88.31 312 TYR A O 1
ATOM 2364 N N . SER A 1 313 ? -19.422 -16.812 -12.797 1 79.06 313 SER A N 1
ATOM 2365 C CA . SER A 1 313 ? -19.281 -17.312 -14.156 1 79.06 313 SER A CA 1
ATOM 2366 C C . SER A 1 313 ? -18 -16.797 -14.805 1 79.06 313 SER A C 1
ATOM 2368 O O . SER A 1 313 ? -17.531 -15.695 -14.492 1 79.06 313 SER A O 1
ATOM 2370 N N . ASP A 1 314 ? -17.344 -17.641 -15.531 1 75.31 314 ASP A N 1
ATOM 2371 C CA . ASP A 1 314 ? -16.141 -17.25 -16.234 1 75.31 314 ASP A CA 1
ATOM 2372 C C . ASP A 1 314 ? -16.469 -16.531 -17.547 1 75.31 314 ASP A C 1
ATOM 2374 O O . ASP A 1 314 ? -17.469 -16.844 -18.188 1 75.31 314 ASP A O 1
ATOM 2378 N N . GLN A 1 315 ? -15.555 -15.57 -17.797 1 71.88 315 GLN A N 1
ATOM 2379 C CA . GLN A 1 315 ? -15.781 -14.844 -19.047 1 71.88 315 GLN A CA 1
ATOM 2380 C C . GLN A 1 315 ? -15.711 -15.789 -20.234 1 71.88 315 GLN A C 1
ATOM 2382 O O . GLN A 1 315 ? -14.82 -16.625 -20.328 1 71.88 315 GLN A O 1
ATOM 2387 N N . GLY A 1 316 ? -16.641 -15.828 -20.969 1 59.91 316 GLY A N 1
ATOM 2388 C CA . GLY A 1 316 ? -16.609 -16.609 -22.203 1 59.91 316 GLY A CA 1
ATOM 2389 C C . GLY A 1 316 ? -17.109 -18.031 -22.016 1 59.91 316 GLY A C 1
ATOM 2390 O O . GLY A 1 316 ? -17.234 -18.781 -22.984 1 59.91 316 GLY A O 1
ATOM 2391 N N . LYS A 1 317 ? -17.125 -18.406 -20.641 1 60.94 317 LYS A N 1
ATOM 2392 C CA . LYS A 1 317 ? -17.672 -19.75 -20.406 1 60.94 317 LYS A CA 1
ATOM 2393 C C . LYS A 1 317 ? -19.156 -19.672 -20.047 1 60.94 317 LYS A C 1
ATOM 2395 O O . LYS A 1 317 ? -19.562 -18.844 -19.25 1 60.94 317 LYS A O 1
ATOM 2400 N N . ALA A 1 318 ? -19.953 -20.234 -20.969 1 54.84 318 ALA A N 1
ATOM 2401 C CA . ALA A 1 318 ? -21.406 -20.25 -20.781 1 54.84 318 ALA A CA 1
ATOM 2402 C C . ALA A 1 318 ? -21.766 -20.906 -19.453 1 54.84 318 ALA A C 1
ATOM 2404 O O . ALA A 1 318 ? -21.328 -22.016 -19.156 1 54.84 318 ALA A O 1
ATOM 2405 N N . SER A 1 319 ? -22.016 -20.203 -18.391 1 60 319 SER A N 1
ATOM 2406 C CA . SER A 1 319 ? -22.547 -20.812 -17.172 1 60 319 SER A CA 1
ATOM 2407 C C . SER A 1 319 ? -23.984 -21.25 -17.359 1 60 319 SER A C 1
ATOM 2409 O O . SER A 1 319 ? -24.641 -21.656 -16.391 1 60 319 SER A O 1
ATOM 2411 N N . ALA A 1 320 ? -24.422 -21.312 -18.719 1 60.31 320 ALA A N 1
ATOM 2412 C CA . ALA A 1 320 ? -25.828 -21.594 -18.984 1 60.31 320 ALA A CA 1
ATOM 2413 C C . ALA A 1 320 ? -26.172 -23.031 -18.656 1 60.31 320 ALA A C 1
ATOM 2415 O O . ALA A 1 320 ? -25.359 -23.938 -18.859 1 60.31 320 ALA A O 1
ATOM 2416 N N . ASN A 1 321 ? -27.016 -23.203 -17.734 1 69.44 321 ASN A N 1
ATOM 2417 C CA . ASN A 1 321 ? -27.812 -24.406 -17.531 1 69.44 321 ASN A CA 1
ATOM 2418 C C . ASN A 1 321 ? -27.297 -25.219 -16.344 1 69.44 321 ASN A C 1
ATOM 2420 O O . ASN A 1 321 ? -27.469 -26.438 -16.297 1 69.44 321 ASN A O 1
ATOM 2424 N N . ARG A 1 322 ? -26.484 -24.547 -15.445 1 83.75 322 ARG A N 1
ATOM 2425 C CA . ARG A 1 322 ? -26.125 -25.281 -14.242 1 83.75 322 ARG A CA 1
ATOM 2426 C C . ARG A 1 322 ? -27.281 -25.344 -13.258 1 83.75 322 ARG A C 1
ATOM 2428 O O . ARG A 1 322 ? -28.031 -24.375 -13.117 1 83.75 322 ARG A O 1
ATOM 2435 N N . PRO A 1 323 ? -27.438 -26.547 -12.688 1 85.12 323 PRO A N 1
ATOM 2436 C CA . PRO A 1 323 ? -28.453 -26.547 -11.633 1 85.12 323 PRO A CA 1
ATOM 2437 C C . PRO A 1 323 ? -28.141 -25.578 -10.5 1 85.12 323 PRO A C 1
ATOM 2439 O O . PRO A 1 323 ? -26.969 -25.359 -10.172 1 85.12 323 PRO A O 1
ATOM 2442 N N . ASN A 1 324 ? -29.125 -24.969 -10.008 1 90.31 324 ASN A N 1
ATOM 2443 C CA . ASN A 1 324 ? -28.984 -24.047 -8.898 1 90.31 324 ASN A CA 1
ATOM 2444 C C . ASN A 1 324 ? -29.641 -24.562 -7.625 1 90.31 324 ASN A C 1
ATOM 2446 O O . ASN A 1 324 ? -30.453 -23.875 -7.012 1 90.31 324 ASN A O 1
ATOM 2450 N N . ASN A 1 325 ? -29.281 -25.766 -7.25 1 90.25 325 ASN A N 1
ATOM 2451 C CA . ASN A 1 325 ? -29.953 -26.391 -6.109 1 90.25 325 ASN A CA 1
ATOM 2452 C C . ASN A 1 325 ? -28.984 -26.594 -4.949 1 90.25 325 ASN A C 1
ATOM 2454 O O . ASN A 1 325 ? -29.312 -27.281 -3.979 1 90.25 325 ASN A O 1
ATOM 2458 N N . SER A 1 326 ? -27.781 -26.109 -5.105 1 93.88 326 SER A N 1
ATOM 2459 C CA . SER A 1 326 ? -26.766 -26.188 -4.047 1 93.88 326 SER A CA 1
ATOM 2460 C C . SER A 1 326 ? -25.812 -25.016 -4.117 1 93.88 326 SER A C 1
ATOM 2462 O O . SER A 1 326 ? -25.766 -24.297 -5.117 1 93.88 326 SER A O 1
ATOM 2464 N N . SER A 1 327 ? -25.094 -24.828 -3.02 1 96.25 327 SER A N 1
ATOM 2465 C CA . SER A 1 327 ? -24.062 -23.797 -2.939 1 96.25 327 SER A CA 1
ATOM 2466 C C . SER A 1 327 ? -22.875 -24.25 -2.1 1 96.25 327 SER A C 1
ATOM 2468 O O . SER A 1 327 ? -23.031 -25.109 -1.219 1 96.25 327 SER A O 1
ATOM 2470 N N . VAL A 1 328 ? -21.703 -23.766 -2.436 1 98 328 VAL A N 1
ATOM 2471 C CA . VAL A 1 328 ? -20.594 -23.875 -1.487 1 98 328 VAL A CA 1
ATOM 2472 C C . VAL A 1 328 ? -20.922 -23.062 -0.227 1 98 328 VAL A C 1
ATOM 2474 O O . VAL A 1 328 ? -21.078 -21.844 -0.284 1 98 328 VAL A O 1
ATOM 2477 N N . GLN A 1 329 ? -21.047 -23.781 0.872 1 98.38 329 GLN A N 1
ATOM 2478 C CA . GLN A 1 329 ? -21.391 -23.125 2.129 1 98.38 329 GLN A CA 1
ATOM 2479 C C . GLN A 1 329 ? -20.219 -22.281 2.643 1 98.38 329 GLN A C 1
ATOM 2481 O O . GLN A 1 329 ? -19.062 -22.703 2.553 1 98.38 329 GLN A O 1
ATOM 2486 N N . MET A 1 330 ? -20.531 -21.094 3.105 1 98.81 330 MET A N 1
ATOM 2487 C CA . MET A 1 330 ? -19.531 -20.188 3.695 1 98.81 330 MET A CA 1
ATOM 2488 C C . MET A 1 330 ? -19.859 -19.922 5.164 1 98.81 330 MET A C 1
ATOM 2490 O O . MET A 1 330 ? -20.969 -19.516 5.5 1 98.81 330 MET A O 1
ATOM 2494 N N . ARG A 1 331 ? -18.906 -20.234 6.027 1 98.88 331 ARG A N 1
ATOM 2495 C CA . ARG A 1 331 ? -19.109 -20.078 7.461 1 98.88 331 ARG A CA 1
ATOM 2496 C C . ARG A 1 331 ? -17.969 -19.281 8.102 1 98.88 331 ARG A C 1
ATOM 2498 O O . ARG A 1 331 ? -16.797 -19.594 7.879 1 98.88 331 ARG A O 1
ATOM 2505 N N . ASN A 1 332 ? -18.297 -18.266 8.891 1 98.88 332 ASN A N 1
ATOM 2506 C CA . ASN A 1 332 ? -17.344 -17.531 9.719 1 98.88 332 ASN A CA 1
ATOM 2507 C C . ASN A 1 332 ? -16.328 -16.781 8.867 1 98.88 332 ASN A C 1
ATOM 2509 O O . ASN A 1 332 ? -15.117 -16.953 9.047 1 98.88 332 ASN A O 1
ATOM 2513 N N . PHE A 1 333 ? -16.844 -15.93 7.98 1 98.94 333 PHE A N 1
ATOM 2514 C CA . PHE A 1 333 ? -16.016 -14.969 7.254 1 98.94 333 PHE A CA 1
ATOM 2515 C C . PHE A 1 333 ? -15.961 -13.641 8 1 98.94 333 PHE A C 1
ATOM 2517 O O . PHE A 1 333 ? -16.984 -13.086 8.383 1 98.94 333 PHE A O 1
ATOM 2524 N N . LYS A 1 334 ? -14.734 -13.18 8.258 1 98.88 334 LYS A N 1
ATOM 2525 C CA . LYS A 1 334 ? -14.562 -11.945 9.016 1 98.88 334 LYS A CA 1
ATOM 2526 C C . LYS A 1 334 ? -13.711 -10.938 8.242 1 98.88 334 LYS A C 1
ATOM 2528 O O . LYS A 1 334 ? -12.68 -11.297 7.68 1 98.88 334 LYS A O 1
ATOM 2533 N N . TRP A 1 335 ? -14.188 -9.758 8.094 1 98.81 335 TRP A N 1
ATOM 2534 C CA . TRP A 1 335 ? -13.453 -8.586 7.637 1 98.81 335 TRP A CA 1
ATOM 2535 C C . TRP A 1 335 ? -13.273 -7.578 8.766 1 98.81 335 TRP A C 1
ATOM 2537 O O . TRP A 1 335 ? -14.258 -7.105 9.344 1 98.81 335 TRP A O 1
ATOM 2547 N N . ASP A 1 336 ? -12.023 -7.324 9 1 98.56 336 ASP A N 1
ATOM 2548 C CA . ASP A 1 336 ? -11.789 -6.508 10.188 1 98.56 336 ASP A CA 1
ATOM 2549 C C . ASP A 1 336 ? -10.703 -5.465 9.93 1 98.56 336 ASP A C 1
ATOM 2551 O O . ASP A 1 336 ? -9.617 -5.793 9.445 1 98.56 336 ASP A O 1
ATOM 2555 N N . ASN A 1 337 ? -11 -4.164 10.297 1 98.19 337 ASN A N 1
ATOM 2556 C CA . ASN A 1 337 ? -10.047 -3.062 10.25 1 98.19 337 ASN A CA 1
ATOM 2557 C C . ASN A 1 337 ? -9.562 -2.805 8.82 1 98.19 337 ASN A C 1
ATOM 2559 O O . ASN A 1 337 ? -8.383 -3.01 8.516 1 98.19 337 ASN A O 1
ATOM 2563 N N . TRP A 1 338 ? -10.477 -2.307 8.039 1 98.62 338 TRP A N 1
ATOM 2564 C CA . TRP A 1 338 ? -10.211 -1.918 6.66 1 98.62 338 TRP A CA 1
ATOM 2565 C C . TRP A 1 338 ? -10.188 -0.4 6.516 1 98.62 338 TRP A C 1
ATOM 2567 O O . TRP A 1 338 ? -10.992 0.3 7.133 1 98.62 338 TRP A O 1
ATOM 2577 N N . ALA A 1 339 ? -9.242 0.1 5.734 1 98.56 339 ALA A N 1
ATOM 2578 C CA . ALA A 1 339 ? -9.211 1.54 5.492 1 98.56 339 ALA A CA 1
ATOM 2579 C C . ALA A 1 339 ? -8.688 1.851 4.094 1 98.56 339 ALA A C 1
ATOM 2581 O O . ALA A 1 339 ? -7.766 1.187 3.607 1 98.56 339 ALA A O 1
ATOM 2582 N N . GLY A 1 340 ? -9.242 2.824 3.49 1 98.5 340 GLY A N 1
ATOM 2583 C CA . GLY A 1 340 ? -8.695 3.291 2.225 1 98.5 340 GLY A CA 1
ATOM 2584 C C . GLY A 1 340 ? -9.766 3.619 1.2 1 98.5 340 GLY A C 1
ATOM 2585 O O . GLY A 1 340 ? -10.945 3.742 1.54 1 98.5 340 GLY A O 1
ATOM 2586 N N . SER A 1 341 ? -9.352 3.752 -0.069 1 98.56 341 SER A N 1
ATOM 2587 C CA . SER A 1 341 ? -10.234 4.418 -1.024 1 98.56 341 SER A CA 1
ATOM 2588 C C . SER A 1 341 ? -10.711 3.453 -2.105 1 98.56 341 SER A C 1
ATOM 2590 O O . SER A 1 341 ? -9.984 2.523 -2.477 1 98.56 341 SER A O 1
ATOM 2592 N N . ILE A 1 342 ? -11.906 3.766 -2.617 1 98.44 342 ILE A N 1
ATOM 2593 C CA . ILE A 1 342 ? -12.508 3.111 -3.775 1 98.44 342 ILE A CA 1
ATOM 2594 C C . ILE A 1 342 ? -12.203 3.918 -5.035 1 98.44 342 ILE A C 1
ATOM 2596 O O . ILE A 1 342 ? -12.273 5.148 -5.027 1 98.44 342 ILE A O 1
ATOM 2600 N N . ASN A 1 343 ? -11.938 3.184 -6.078 1 96.56 343 ASN A N 1
ATOM 2601 C CA . ASN A 1 343 ? -11.703 3.773 -7.391 1 96.56 343 ASN A CA 1
ATOM 2602 C C . ASN A 1 343 ? -12.992 4.305 -8.008 1 96.56 343 ASN A C 1
ATOM 2604 O O . ASN A 1 343 ? -13.625 3.625 -8.82 1 96.56 343 ASN A O 1
ATOM 2608 N N . SER A 1 344 ? -13.273 5.547 -7.812 1 89.94 344 SER A N 1
ATOM 2609 C CA . SER A 1 344 ? -14.531 6.102 -8.281 1 89.94 344 SER A CA 1
ATOM 2610 C C . SER A 1 344 ? -14.383 6.727 -9.664 1 89.94 344 SER A C 1
ATOM 2612 O O . SER A 1 344 ? -15.344 6.793 -10.43 1 89.94 344 SER A O 1
ATOM 2614 N N . TYR A 1 345 ? -13.25 7.082 -9.992 1 90.62 345 TYR A N 1
ATOM 2615 C CA . TYR A 1 345 ? -13.086 7.906 -11.188 1 90.62 345 TYR A CA 1
ATOM 2616 C C . TYR A 1 345 ? -12.805 7.047 -12.414 1 90.62 345 TYR A C 1
ATOM 2618 O O . TYR A 1 345 ? -13.156 7.418 -13.531 1 90.62 345 TYR A O 1
ATOM 2626 N N . ASN A 1 346 ? -12.188 5.949 -12.211 1 93.12 346 ASN A N 1
ATOM 2627 C CA . ASN A 1 346 ? -11.883 5.012 -13.289 1 93.12 346 ASN A CA 1
ATOM 2628 C C . ASN A 1 346 ? -12.125 3.566 -12.859 1 93.12 346 ASN A C 1
ATOM 2630 O O . ASN A 1 346 ? -11.211 2.744 -12.883 1 93.12 346 ASN A O 1
ATOM 2634 N N . PRO A 1 347 ? -13.359 3.23 -12.609 1 95.69 347 PRO A N 1
ATOM 2635 C CA . PRO A 1 347 ? -13.648 1.888 -12.109 1 95.69 347 PRO A CA 1
ATOM 2636 C C . PRO A 1 347 ? -13.32 0.791 -13.117 1 95.69 347 PRO A C 1
ATOM 2638 O O . PRO A 1 347 ? -13.492 0.986 -14.32 1 95.69 347 PRO A O 1
ATOM 2641 N N . GLY A 1 348 ? -12.977 -0.305 -12.625 1 95.88 348 GLY A N 1
ATOM 2642 C CA . GLY A 1 348 ? -12.602 -1.456 -13.43 1 95.88 348 GLY A CA 1
ATOM 2643 C C . GLY A 1 348 ? -11.109 -1.709 -13.453 1 95.88 348 GLY A C 1
ATOM 2644 O O . GLY A 1 348 ? -10.344 -0.997 -12.805 1 95.88 348 GLY A O 1
ATOM 2645 N N . ASP A 1 349 ? -10.719 -2.775 -14.18 1 95.12 349 ASP A N 1
ATOM 2646 C CA . ASP A 1 349 ? -9.305 -3.141 -14.258 1 95.12 349 ASP A CA 1
ATOM 2647 C C . ASP A 1 349 ? -8.852 -3.258 -15.719 1 95.12 349 ASP A C 1
ATOM 2649 O O . ASP A 1 349 ? -7.688 -3.547 -15.984 1 95.12 349 ASP A O 1
ATOM 2653 N N . GLY A 1 350 ? -9.734 -3.092 -16.656 1 93.19 350 GLY A N 1
ATOM 2654 C CA . GLY A 1 350 ? -9.391 -3.129 -18.062 1 93.19 350 GLY A CA 1
ATOM 2655 C C . GLY A 1 350 ? -9.484 -4.52 -18.656 1 93.19 350 GLY A C 1
ATOM 2656 O O . GLY A 1 350 ? -9.07 -4.734 -19.797 1 93.19 350 GLY A O 1
ATOM 2657 N N . SER A 1 351 ? -10.172 -5.469 -17.969 1 93.5 351 SER A N 1
ATOM 2658 C CA . SER A 1 351 ? -10.164 -6.859 -18.406 1 93.5 351 SER A CA 1
ATOM 2659 C C . SER A 1 351 ? -11.438 -7.195 -19.172 1 93.5 351 SER A C 1
ATOM 2661 O O . SER A 1 351 ? -11.695 -8.367 -19.469 1 93.5 351 SER A O 1
ATOM 2663 N N . CYS A 1 352 ? -12.25 -6.246 -19.578 1 91.75 352 CYS A N 1
ATOM 2664 C CA . CYS A 1 352 ? -13.547 -6.523 -20.188 1 91.75 352 CYS A CA 1
ATOM 2665 C C . CYS A 1 352 ? -13.383 -7.012 -21.609 1 91.75 352 CYS A C 1
ATOM 2667 O O . CYS A 1 352 ? -12.883 -6.281 -22.469 1 91.75 352 CYS A O 1
ATOM 2669 N N . ALA A 1 353 ? -13.812 -8.227 -21.797 1 87.81 353 ALA A N 1
ATOM 2670 C CA . ALA A 1 353 ? -13.867 -8.789 -23.141 1 87.81 353 ALA A CA 1
ATOM 2671 C C . ALA A 1 353 ? -15.305 -8.945 -23.625 1 87.81 353 ALA A C 1
ATOM 2673 O O . ALA A 1 353 ? -15.555 -9.438 -24.719 1 87.81 353 ALA A O 1
ATOM 2674 N N . SER A 1 354 ? -16.141 -8.547 -22.75 1 85.06 354 SER A N 1
ATOM 2675 C CA . SER A 1 354 ? -17.578 -8.594 -23.016 1 85.06 354 SER A CA 1
ATOM 2676 C C . SER A 1 354 ? -18.266 -7.281 -22.656 1 85.06 354 SER A C 1
ATOM 2678 O O . SER A 1 354 ? -17.641 -6.41 -22.031 1 85.06 354 SER A O 1
ATOM 2680 N N . ASN A 1 355 ? -19.516 -7.219 -23.156 1 85.56 355 ASN A N 1
ATOM 2681 C CA . ASN A 1 355 ? -20.391 -6.117 -22.797 1 85.56 355 ASN A CA 1
ATOM 2682 C C . ASN A 1 355 ? -21.797 -6.613 -22.422 1 85.56 355 ASN A C 1
ATOM 2684 O O . ASN A 1 355 ? -22.5 -7.164 -23.25 1 85.56 355 ASN A O 1
ATOM 2688 N N . PRO A 1 356 ? -22.172 -6.375 -21.297 1 87 356 PRO A N 1
ATOM 2689 C CA . PRO A 1 356 ? -21.5 -5.738 -20.156 1 87 356 PRO A CA 1
ATOM 2690 C C . PRO A 1 356 ? -20.266 -6.496 -19.703 1 87 356 PRO A C 1
ATOM 2692 O O . PRO A 1 356 ? -20.109 -7.676 -20.031 1 87 356 PRO A O 1
ATOM 2695 N N . CYS A 1 357 ? -19.516 -5.703 -19.062 1 90.25 357 CYS A N 1
ATOM 2696 C CA . CYS A 1 357 ? -18.297 -6.32 -18.531 1 90.25 357 CYS A CA 1
ATOM 2697 C C . CYS A 1 357 ? -18.641 -7.496 -17.625 1 90.25 357 CYS A C 1
ATOM 2699 O O . CYS A 1 357 ? -19.594 -7.426 -16.844 1 90.25 357 CYS A O 1
ATOM 2701 N N . TRP A 1 358 ? -17.797 -8.445 -17.547 1 87.44 358 TRP A N 1
ATOM 2702 C CA . TRP A 1 358 ? -18.062 -9.719 -16.891 1 87.44 358 TRP A CA 1
ATOM 2703 C C . TRP A 1 358 ? -18.328 -9.523 -15.406 1 87.44 358 TRP A C 1
ATOM 2705 O O . TRP A 1 358 ? -19.188 -10.188 -14.828 1 87.44 358 TRP A O 1
ATOM 2715 N N . TYR A 1 359 ? -17.672 -8.609 -14.82 1 89.12 359 TYR A N 1
ATOM 2716 C CA . TYR A 1 359 ? -17.797 -8.477 -13.375 1 89.12 359 TYR A CA 1
ATOM 2717 C C . TYR A 1 359 ? -18.969 -7.582 -13.008 1 89.12 359 TYR A C 1
ATOM 2719 O O . TYR A 1 359 ? -19.25 -7.363 -11.828 1 89.12 359 TYR A O 1
ATOM 2727 N N . ASN A 1 360 ? -19.656 -7.07 -13.945 1 89.56 360 ASN A N 1
ATOM 2728 C CA . ASN A 1 360 ? -20.859 -6.293 -13.695 1 89.56 360 ASN A CA 1
ATOM 2729 C C . ASN A 1 360 ? -22.109 -7.156 -13.82 1 89.56 360 ASN A C 1
ATOM 2731 O O . ASN A 1 360 ? -23.203 -6.754 -13.391 1 89.56 360 ASN A O 1
ATOM 2735 N N . VAL A 1 361 ? -21.953 -8.281 -14.445 1 85.12 361 VAL A N 1
ATOM 2736 C CA . VAL A 1 361 ? -23.094 -9.125 -14.781 1 85.12 361 VAL A CA 1
ATOM 2737 C C . VAL A 1 361 ? -23.781 -9.609 -13.5 1 85.12 361 VAL A C 1
ATOM 2739 O O . VAL A 1 361 ? -23.109 -10.086 -12.578 1 85.12 361 VAL A O 1
ATOM 2742 N N . GLY A 1 362 ? -25.078 -9.406 -13.438 1 84.31 362 GLY A N 1
ATOM 2743 C CA . GLY A 1 362 ? -25.875 -9.898 -12.32 1 84.31 362 GLY A CA 1
ATOM 2744 C C . GLY A 1 362 ? -25.969 -8.914 -11.18 1 84.31 362 GLY A C 1
ATOM 2745 O O . GLY A 1 362 ? -26.719 -9.141 -10.219 1 84.31 362 GLY A O 1
ATOM 2746 N N . LEU A 1 363 ? -25.297 -7.867 -11.234 1 90.25 363 LEU A N 1
ATOM 2747 C CA . LEU A 1 363 ? -25.328 -6.855 -10.188 1 90.25 363 LEU A CA 1
ATOM 2748 C C . LEU A 1 363 ? -26.312 -5.742 -10.539 1 90.25 363 LEU A C 1
ATOM 2750 O O . LEU A 1 363 ? -26.562 -5.484 -11.719 1 90.25 363 LEU A O 1
ATOM 2754 N N . PRO A 1 364 ? -26.906 -5.191 -9.516 1 91.44 364 PRO A N 1
ATOM 2755 C CA . PRO A 1 364 ? -27.75 -4.027 -9.797 1 91.44 364 PRO A CA 1
ATOM 2756 C C . PRO A 1 364 ? -26.969 -2.857 -10.383 1 91.44 364 PRO A C 1
ATOM 2758 O O . PRO A 1 364 ? -25.75 -2.977 -10.625 1 91.44 364 PRO A O 1
ATOM 2761 N N . ASN A 1 365 ? -27.594 -1.825 -10.664 1 90.44 365 ASN A N 1
ATOM 2762 C CA . ASN A 1 365 ? -26.906 -0.657 -11.203 1 90.44 365 ASN A CA 1
ATOM 2763 C C . ASN A 1 365 ? -25.812 -0.175 -10.266 1 90.44 365 ASN A C 1
ATOM 2765 O O . ASN A 1 365 ? -26.094 0.224 -9.133 1 90.44 365 ASN A O 1
ATOM 2769 N N . LEU A 1 366 ? -24.719 -0.285 -10.789 1 93.69 366 LEU A N 1
ATOM 2770 C CA . LEU A 1 366 ? -23.547 0.062 -10.008 1 93.69 366 LEU A CA 1
ATOM 2771 C C . LEU A 1 366 ? -23.297 1.566 -10.039 1 93.69 366 LEU A C 1
ATOM 2773 O O . LEU A 1 366 ? -23.469 2.207 -11.078 1 93.69 366 LEU A O 1
ATOM 2777 N N . LYS A 1 367 ? -22.844 2.109 -8.938 1 91.62 367 LYS A N 1
ATOM 2778 C CA . LYS A 1 367 ? -22.469 3.516 -8.828 1 91.62 367 LYS A CA 1
ATOM 2779 C C . LYS A 1 367 ? -20.953 3.668 -8.68 1 91.62 367 LYS A C 1
ATOM 2781 O O . LYS A 1 367 ? -20.422 4.781 -8.758 1 91.62 367 LYS A O 1
ATOM 2786 N N . HIS A 1 368 ? -20.312 2.541 -8.453 1 92.44 368 HIS A N 1
ATOM 2787 C CA . HIS A 1 368 ? -18.875 2.451 -8.281 1 92.44 368 HIS A CA 1
ATOM 2788 C C . HIS A 1 368 ? -18.422 3.127 -6.984 1 92.44 368 HIS A C 1
ATOM 2790 O O . HIS A 1 368 ? -17.422 3.828 -6.957 1 92.44 368 HIS A O 1
ATOM 2796 N N . ASN A 1 369 ? -19.219 3.08 -5.977 1 96.56 369 ASN A N 1
ATOM 2797 C CA . ASN A 1 369 ? -18.953 3.414 -4.582 1 96.56 369 ASN A CA 1
ATOM 2798 C C . ASN A 1 369 ? -19.25 2.234 -3.66 1 96.56 369 ASN A C 1
ATOM 2800 O O . ASN A 1 369 ? -19.406 2.41 -2.451 1 96.56 369 ASN A O 1
ATOM 2804 N N . GLU A 1 370 ? -19.375 1.026 -4.281 1 97.5 370 GLU A N 1
ATOM 2805 C CA . GLU A 1 370 ? -19.703 -0.174 -3.52 1 97.5 370 GLU A CA 1
ATOM 2806 C C . GLU A 1 370 ? -18.5 -0.672 -2.727 1 97.5 370 GLU A C 1
ATOM 2808 O O . GLU A 1 370 ? -17.531 -1.195 -3.303 1 97.5 370 GLU A O 1
ATOM 2813 N N . ALA A 1 371 ? -18.562 -0.511 -1.439 1 98.31 371 ALA A N 1
ATOM 2814 C CA . ALA A 1 371 ? -17.5 -0.968 -0.558 1 98.31 371 ALA A CA 1
ATOM 2815 C C . ALA A 1 371 ? -17.594 -2.471 -0.31 1 98.31 371 ALA A C 1
ATOM 2817 O O . ALA A 1 371 ? -16.562 -3.152 -0.183 1 98.31 371 ALA A O 1
ATOM 2818 N N . ILE A 1 372 ? -18.812 -2.979 -0.234 1 98.31 372 ILE A N 1
ATOM 2819 C CA . ILE A 1 372 ? -19.078 -4.371 0.118 1 98.31 372 ILE A CA 1
ATOM 2820 C C . ILE A 1 372 ? -20.125 -4.949 -0.829 1 98.31 372 ILE A C 1
ATOM 2822 O O . ILE A 1 372 ? -21.219 -4.395 -0.969 1 98.31 372 ILE A O 1
ATOM 2826 N N . ILE A 1 373 ? -19.812 -5.934 -1.488 1 98.06 373 ILE A N 1
ATOM 2827 C CA . ILE A 1 373 ? -20.766 -6.703 -2.293 1 98.06 373 ILE A CA 1
ATOM 2828 C C . ILE A 1 373 ? -20.766 -8.156 -1.826 1 98.06 373 ILE A C 1
ATOM 2830 O O . ILE A 1 373 ? -19.75 -8.852 -1.904 1 98.06 373 ILE A O 1
ATOM 2834 N N . VAL A 1 374 ? -21.875 -8.633 -1.312 1 98.06 374 VAL A N 1
ATOM 2835 C CA . VAL A 1 374 ? -22.078 -10.008 -0.851 1 98.06 374 VAL A CA 1
ATOM 2836 C C . VAL A 1 374 ? -23.297 -10.617 -1.546 1 98.06 374 VAL A C 1
ATOM 2838 O O . VAL A 1 374 ? -24.422 -10.148 -1.367 1 98.06 374 VAL A O 1
ATOM 2841 N N . GLU A 1 375 ? -22.984 -11.609 -2.285 1 96.25 375 GLU A N 1
ATOM 2842 C CA . GLU A 1 375 ? -24.047 -12.352 -2.959 1 96.25 375 GLU A CA 1
ATOM 2843 C C . GLU A 1 375 ? -24.078 -13.805 -2.49 1 96.25 375 GLU A C 1
ATOM 2845 O O . GLU A 1 375 ? -23.375 -14.656 -3.025 1 96.25 375 GLU A O 1
ATOM 2850 N N . CYS A 1 376 ? -24.938 -14.086 -1.582 1 96.75 376 CYS A N 1
ATOM 2851 C CA . CYS A 1 376 ? -25.234 -15.469 -1.214 1 96.75 376 CYS A CA 1
ATOM 2852 C C . CYS A 1 376 ? -26.281 -16.062 -2.141 1 96.75 376 CYS A C 1
ATOM 2854 O O . CYS A 1 376 ? -27.281 -15.414 -2.457 1 96.75 376 CYS A O 1
ATOM 2856 N N . ASN A 1 377 ? -26.031 -17.234 -2.529 1 95.44 377 ASN A N 1
ATOM 2857 C CA . ASN A 1 377 ? -26.922 -17.875 -3.49 1 95.44 377 ASN A CA 1
ATOM 2858 C C . ASN A 1 377 ? -28.219 -18.344 -2.822 1 95.44 377 ASN A C 1
ATOM 2860 O O . ASN A 1 377 ? -29.297 -18.203 -3.387 1 95.44 377 ASN A O 1
ATOM 2864 N N . GLU A 1 378 ? -28.062 -18.938 -1.631 1 95.75 378 GLU A N 1
ATOM 2865 C CA . GLU A 1 378 ? -29.188 -19.438 -0.849 1 95.75 378 GLU A CA 1
ATOM 2866 C C . GLU A 1 378 ? -29.328 -18.688 0.474 1 95.75 378 GLU A C 1
ATOM 2868 O O . GLU A 1 378 ? -28.359 -18.094 0.949 1 95.75 378 GLU A O 1
ATOM 2873 N N . ASP A 1 379 ? -30.469 -18.828 1.118 1 95.19 379 ASP A N 1
ATOM 2874 C CA . ASP A 1 379 ? -30.734 -18.078 2.346 1 95.19 379 ASP A CA 1
ATOM 2875 C C . ASP A 1 379 ? -29.859 -18.562 3.49 1 95.19 379 ASP A C 1
ATOM 2877 O O . ASP A 1 379 ? -29.688 -17.859 4.492 1 95.19 379 ASP A O 1
ATOM 2881 N N . ASP A 1 380 ? -29.328 -19.781 3.303 1 96.38 380 ASP A N 1
ATOM 2882 C CA . ASP A 1 380 ? -28.562 -20.328 4.422 1 96.38 380 ASP A CA 1
ATOM 2883 C C . ASP A 1 380 ? -27.125 -20.625 4.012 1 96.38 380 ASP A C 1
ATOM 2885 O O . ASP A 1 380 ? -26.438 -21.391 4.684 1 96.38 380 ASP A O 1
ATOM 2889 N N . SER A 1 381 ? -26.688 -20.094 2.893 1 97.5 381 SER A N 1
ATOM 2890 C CA . SER A 1 381 ? -25.375 -20.453 2.393 1 97.5 381 SER A CA 1
ATOM 2891 C C . SER A 1 381 ? -24.297 -19.531 2.938 1 97.5 381 SER A C 1
ATOM 2893 O O . SER A 1 381 ? -23.094 -19.781 2.756 1 97.5 381 SER A O 1
ATOM 2895 N N . CYS A 1 382 ? -24.672 -18.453 3.621 1 98 382 CYS A N 1
ATOM 2896 C CA . CYS A 1 382 ? -23.766 -17.531 4.297 1 98 382 CYS A CA 1
ATOM 2897 C C . CYS A 1 382 ? -24.078 -17.453 5.785 1 98 382 CYS A C 1
ATOM 2899 O O . CYS A 1 382 ? -25.141 -17 6.176 1 98 382 CYS A O 1
ATOM 2901 N N . GLN A 1 383 ? -23.094 -17.922 6.566 1 98.5 383 GLN A N 1
ATOM 2902 C CA . GLN A 1 383 ? -23.328 -17.938 8.008 1 98.5 383 GLN A CA 1
ATOM 2903 C C . GLN A 1 383 ? -22.125 -17.422 8.773 1 98.5 383 GLN A C 1
ATOM 2905 O O . GLN A 1 383 ? -20.984 -17.797 8.477 1 98.5 383 GLN A O 1
ATOM 2910 N N . GLY A 1 384 ? -22.406 -16.594 9.734 1 98.75 384 GLY A N 1
ATOM 2911 C CA . GLY A 1 384 ? -21.344 -16.141 10.617 1 98.75 384 GLY A CA 1
ATOM 2912 C C . GLY A 1 384 ? -20.438 -15.094 9.984 1 98.75 384 GLY A C 1
ATOM 2913 O O . GLY A 1 384 ? -19.25 -15.047 10.266 1 98.75 384 GLY A O 1
ATOM 2914 N N . PHE A 1 385 ? -21.016 -14.258 9.086 1 98.75 385 PHE A N 1
ATOM 2915 C CA . PHE A 1 385 ? -20.266 -13.148 8.492 1 98.75 385 PHE A CA 1
ATOM 2916 C C . PHE A 1 385 ? -20.172 -11.977 9.461 1 98.75 385 PHE A C 1
ATOM 2918 O O . PHE A 1 385 ? -21.109 -11.719 10.227 1 98.75 385 PHE A O 1
ATOM 2925 N N . ALA A 1 386 ? -19.016 -11.289 9.469 1 98.75 386 ALA A N 1
ATOM 2926 C CA . ALA A 1 386 ? -18.859 -10.125 10.336 1 98.75 386 ALA A CA 1
ATOM 2927 C C . ALA A 1 386 ? -17.984 -9.062 9.688 1 98.75 386 ALA A C 1
ATOM 2929 O O . ALA A 1 386 ? -16.859 -9.359 9.266 1 98.75 386 ALA A O 1
ATOM 2930 N N . PHE A 1 387 ? -18.484 -7.875 9.555 1 98.31 387 PHE A N 1
ATOM 2931 C CA . PHE A 1 387 ? -17.734 -6.688 9.164 1 98.31 387 PHE A CA 1
ATOM 2932 C C . PHE A 1 387 ? -17.484 -5.777 10.359 1 98.31 387 PHE A C 1
ATOM 2934 O O . PHE A 1 387 ? -18.438 -5.324 11 1 98.31 387 PHE A O 1
ATOM 2941 N N . ASP A 1 388 ? -16.219 -5.59 10.648 1 97.38 388 ASP A N 1
ATOM 2942 C CA . ASP A 1 388 ? -15.883 -4.77 11.812 1 97.38 388 ASP A CA 1
ATOM 2943 C C . ASP A 1 388 ? -14.852 -3.707 11.453 1 97.38 388 ASP A C 1
ATOM 2945 O O . ASP A 1 388 ? -13.844 -4.008 10.805 1 97.38 388 ASP A O 1
ATOM 2949 N N . ASN A 1 389 ? -15.117 -2.361 11.867 1 96.69 389 ASN A N 1
ATOM 2950 C CA . ASN A 1 389 ? -14.188 -1.253 11.68 1 96.69 389 ASN A CA 1
ATOM 2951 C C . ASN A 1 389 ? -13.82 -1.073 10.211 1 96.69 389 ASN A C 1
ATOM 2953 O O . ASN A 1 389 ? -12.641 -1.097 9.852 1 96.69 389 ASN A O 1
ATOM 2957 N N . MET A 1 390 ? -14.867 -0.925 9.398 1 97.75 390 MET A N 1
ATOM 2958 C CA . MET A 1 390 ? -14.727 -0.723 7.961 1 97.75 390 MET A CA 1
ATOM 2959 C C . MET A 1 390 ? -14.688 0.763 7.621 1 97.75 390 MET A C 1
ATOM 2961 O O . MET A 1 390 ? -15.711 1.445 7.688 1 97.75 390 MET A O 1
ATOM 2965 N N . ARG A 1 391 ? -13.508 1.282 7.309 1 97.88 391 ARG A N 1
ATOM 2966 C CA . ARG A 1 391 ? -13.328 2.689 6.969 1 97.88 391 ARG A CA 1
ATOM 2967 C C . ARG A 1 391 ? -12.945 2.85 5.5 1 97.88 391 ARG A C 1
ATOM 2969 O O . ARG A 1 391 ? -11.898 3.414 5.184 1 97.88 391 ARG A O 1
ATOM 2976 N N . ILE A 1 392 ? -13.836 2.361 4.617 1 98.5 392 ILE A N 1
ATOM 2977 C CA . ILE A 1 392 ? -13.664 2.393 3.17 1 98.5 392 ILE A CA 1
ATOM 2978 C C . ILE A 1 392 ? -14.492 3.533 2.576 1 98.5 392 ILE A C 1
ATOM 2980 O O . ILE A 1 392 ? -15.688 3.639 2.834 1 98.5 392 ILE A O 1
ATOM 2984 N N . TYR A 1 393 ? -13.82 4.383 1.804 1 98.06 393 TYR A N 1
ATOM 2985 C CA . TYR A 1 393 ? -14.555 5.527 1.274 1 98.06 393 TYR A CA 1
ATOM 2986 C C . TYR A 1 393 ? -14.305 5.688 -0.22 1 98.06 393 TYR A C 1
ATOM 2988 O O . TYR A 1 393 ? -13.219 5.387 -0.711 1 98.06 393 TYR A O 1
ATOM 2996 N N . PRO A 1 394 ? -15.328 6.168 -0.984 1 97.12 394 PRO A N 1
ATOM 2997 C CA . PRO A 1 394 ? -15.133 6.504 -2.396 1 97.12 394 PRO A CA 1
ATOM 2998 C C . PRO A 1 394 ? -14.289 7.762 -2.59 1 97.12 394 PRO A C 1
ATOM 3000 O O . PRO A 1 394 ? -14.43 8.727 -1.838 1 97.12 394 PRO A O 1
ATOM 3003 N N . GLN A 1 395 ? -13.461 7.773 -3.592 1 91.56 395 GLN A N 1
ATOM 3004 C CA . GLN A 1 395 ? -12.562 8.891 -3.834 1 91.56 395 GLN A CA 1
ATOM 3005 C C . GLN A 1 395 ? -13.336 10.164 -4.172 1 91.56 395 GLN A C 1
ATOM 3007 O O . GLN A 1 395 ? -12.836 11.273 -3.984 1 91.56 395 GLN A O 1
ATOM 3012 N N . ASP A 1 396 ? -14.492 9.961 -4.66 1 90.38 396 ASP A N 1
ATOM 3013 C CA . ASP A 1 396 ? -15.305 11.125 -4.996 1 90.38 396 ASP A CA 1
ATOM 3014 C C . ASP A 1 396 ? -16.078 11.625 -3.781 1 90.38 396 ASP A C 1
ATOM 3016 O O . ASP A 1 396 ? -16.906 12.539 -3.895 1 90.38 396 ASP A O 1
ATOM 3020 N N . MET A 1 397 ? -15.922 10.977 -2.672 1 89.38 397 MET A N 1
ATOM 3021 C CA . MET A 1 397 ? -16.406 11.359 -1.351 1 89.38 397 MET A CA 1
ATOM 3022 C C . MET A 1 397 ? -17.922 11.148 -1.247 1 89.38 397 MET A C 1
ATOM 3024 O O . MET A 1 397 ? -18.547 11.609 -0.294 1 89.38 397 MET A O 1
ATOM 3028 N N . THR A 1 398 ? -18.484 10.438 -2.258 1 92.5 398 THR A N 1
ATOM 3029 C CA . THR A 1 398 ? -19.859 9.969 -2.043 1 92.5 398 THR A CA 1
ATOM 3030 C C . THR A 1 398 ? -19.906 8.945 -0.913 1 92.5 398 THR A C 1
ATOM 3032 O O . THR A 1 398 ? -18.875 8.438 -0.485 1 92.5 398 THR A O 1
ATOM 3035 N N . ALA A 1 399 ? -21.109 8.758 -0.468 1 93.75 399 ALA A N 1
ATOM 3036 C CA . ALA A 1 399 ? -21.281 7.75 0.579 1 93.75 399 ALA A CA 1
ATOM 3037 C C . ALA A 1 399 ? -21 6.348 0.04 1 93.75 399 ALA A C 1
ATOM 3039 O O . ALA A 1 399 ? -21.484 5.988 -1.039 1 93.75 399 ALA A O 1
ATOM 3040 N N . PRO A 1 400 ? -20.234 5.582 0.804 1 97 400 PRO A N 1
ATOM 3041 C CA . PRO A 1 400 ? -20.062 4.199 0.354 1 97 400 PRO A CA 1
ATOM 3042 C C . PRO A 1 400 ? -21.359 3.404 0.384 1 97 400 PRO A C 1
ATOM 3044 O O . PRO A 1 400 ? -22.266 3.723 1.159 1 97 400 PRO A O 1
ATOM 3047 N N . SER A 1 401 ? -21.406 2.404 -0.49 1 97.06 401 SER A N 1
ATOM 3048 C CA . SER A 1 401 ? -22.641 1.612 -0.553 1 97.06 401 SER A CA 1
ATOM 3049 C C . SER A 1 401 ? -22.344 0.126 -0.372 1 97.06 401 SER A C 1
ATOM 3051 O O . SER A 1 401 ? -21.188 -0.285 -0.355 1 97.06 401 SER A O 1
ATOM 3053 N N . VAL A 1 402 ? -23.453 -0.635 -0.157 1 97.19 402 VAL A N 1
ATOM 3054 C CA . VAL A 1 402 ? -23.438 -2.084 0.011 1 97.19 402 VAL A CA 1
ATOM 3055 C C . VAL A 1 402 ? -24.438 -2.725 -0.957 1 97.19 402 VAL A C 1
ATOM 3057 O O . VAL A 1 402 ? -25.516 -2.172 -1.209 1 97.19 402 VAL A O 1
ATOM 3060 N N . ILE A 1 403 ? -24.016 -3.742 -1.563 1 97.56 403 ILE A N 1
ATOM 3061 C CA . ILE A 1 403 ? -24.938 -4.695 -2.193 1 97.56 403 ILE A CA 1
ATOM 3062 C C . ILE A 1 403 ? -24.922 -6.008 -1.418 1 97.56 403 ILE A C 1
ATOM 3064 O O . ILE A 1 403 ? -23.875 -6.637 -1.259 1 97.56 403 ILE A O 1
ATOM 3068 N N . CYS A 1 404 ? -26 -6.379 -0.863 1 97 404 CYS A N 1
ATOM 3069 C CA . CYS A 1 404 ? -26.062 -7.574 -0.029 1 97 404 CYS A CA 1
ATOM 3070 C C . CYS A 1 404 ? -27.297 -8.398 -0.343 1 97 404 CYS A C 1
ATOM 3072 O O . CYS A 1 404 ? -28.422 -7.895 -0.25 1 97 404 CYS A O 1
ATOM 3074 N N . MET A 1 405 ? -27 -9.547 -0.713 1 95.12 405 MET A N 1
ATOM 3075 C CA . MET A 1 405 ? -28.078 -10.453 -1.064 1 95.12 405 MET A CA 1
ATOM 3076 C C . MET A 1 405 ? -28.047 -11.711 -0.195 1 95.12 405 MET A C 1
ATOM 3078 O O . MET A 1 405 ? -27.078 -12.461 -0.224 1 95.12 405 MET A O 1
ATOM 3082 N N . LYS A 1 406 ? -29.031 -11.938 0.682 1 95.31 406 LYS A N 1
ATOM 3083 C CA . LYS A 1 406 ? -29.406 -13.18 1.346 1 95.31 406 LYS A CA 1
ATOM 3084 C C . LYS A 1 406 ? -28.469 -13.492 2.506 1 95.31 406 LYS A C 1
ATOM 3086 O O . LYS A 1 406 ? -28.406 -14.625 2.979 1 95.31 406 LYS A O 1
ATOM 3091 N N . ALA A 1 407 ? -27.625 -12.602 2.924 1 96.5 407 ALA A N 1
ATOM 3092 C CA . ALA A 1 407 ? -26.969 -12.789 4.219 1 96.5 407 ALA A CA 1
ATOM 3093 C C . ALA A 1 407 ? -27.938 -12.484 5.367 1 96.5 407 ALA A C 1
ATOM 3095 O O . ALA A 1 407 ? -27.906 -11.391 5.934 1 96.5 407 ALA A O 1
ATOM 3096 N N . THR A 1 408 ? -28.703 -13.422 5.77 1 93.5 408 THR A N 1
ATOM 3097 C CA . THR A 1 408 ? -29.844 -13.227 6.652 1 93.5 408 THR A CA 1
ATOM 3098 C C . THR A 1 408 ? -29.391 -12.891 8.07 1 93.5 408 THR A C 1
ATOM 3100 O O . THR A 1 408 ? -28.375 -13.406 8.531 1 93.5 408 THR A O 1
ATOM 3103 N N . ALA A 1 409 ? -30.156 -12.086 8.75 1 93.5 409 ALA A N 1
ATOM 3104 C CA . ALA A 1 409 ? -29.828 -11.648 10.109 1 93.5 409 ALA A CA 1
ATOM 3105 C C . ALA A 1 409 ? -29.797 -12.828 11.07 1 93.5 409 ALA A C 1
ATOM 3107 O O . ALA A 1 409 ? -28.984 -12.859 12 1 93.5 409 ALA A O 1
ATOM 3108 N N . GLU A 1 410 ? -30.625 -13.781 10.891 1 95.88 410 GLU A N 1
ATOM 3109 C CA . GLU A 1 410 ? -30.703 -14.945 11.773 1 95.88 410 GLU A CA 1
ATOM 3110 C C . GLU A 1 410 ? -29.391 -15.719 11.789 1 95.88 410 GLU A C 1
ATOM 3112 O O . GLU A 1 410 ? -28.922 -16.141 12.852 1 95.88 410 GLU A O 1
ATOM 3117 N N . LEU A 1 411 ? -28.781 -15.859 10.617 1 97.75 411 LEU A N 1
ATOM 3118 C CA . LEU A 1 411 ? -27.562 -16.672 10.508 1 97.75 411 LEU A CA 1
ATOM 3119 C C . LEU A 1 411 ? -26.312 -15.797 10.648 1 97.75 411 LEU A C 1
ATOM 3121 O O . LEU A 1 411 ? -25.203 -16.312 10.703 1 97.75 411 LEU A O 1
ATOM 3125 N N . ASN A 1 412 ? -26.516 -14.461 10.727 1 98.19 412 ASN A N 1
ATOM 3126 C CA . ASN A 1 412 ? -25.422 -13.508 10.828 1 98.19 412 ASN A CA 1
ATOM 3127 C C . ASN A 1 412 ? -25.719 -12.43 11.867 1 98.19 412 ASN A C 1
ATOM 3129 O O . ASN A 1 412 ? -25.75 -11.242 11.547 1 98.19 412 ASN A O 1
ATOM 3133 N N . PRO A 1 413 ? -25.844 -12.797 13.086 1 96.88 413 PRO A N 1
ATOM 3134 C CA . PRO A 1 413 ? -26.234 -11.836 14.117 1 96.88 413 PRO A CA 1
ATOM 3135 C C . PRO A 1 413 ? -25.188 -10.75 14.344 1 96.88 413 PRO A C 1
ATOM 3137 O O . PRO A 1 413 ? -25.516 -9.672 14.852 1 96.88 413 PRO A O 1
ATOM 3140 N N . ASN A 1 414 ? -24 -10.984 14.016 1 97.12 414 ASN A N 1
ATOM 3141 C CA . ASN A 1 414 ? -22.922 -10.008 14.195 1 97.12 414 ASN A CA 1
ATOM 3142 C C . ASN A 1 414 ? -22.422 -9.484 12.859 1 97.12 414 ASN A C 1
ATOM 3144 O O . ASN A 1 414 ? -21.234 -9.188 12.719 1 97.12 414 ASN A O 1
ATOM 3148 N N . LEU A 1 415 ? -23.266 -9.406 11.891 1 97.62 415 LEU A N 1
ATOM 3149 C CA . LEU A 1 415 ? -22.844 -9.039 10.547 1 97.62 415 LEU A CA 1
ATOM 3150 C C . LEU A 1 415 ? -22.141 -7.68 10.547 1 97.62 415 LEU A C 1
ATOM 3152 O O . LEU A 1 415 ? -21.188 -7.469 9.805 1 97.62 415 LEU A O 1
ATOM 3156 N N . GLY A 1 416 ? -22.609 -6.727 11.375 1 96.75 416 GLY A N 1
ATOM 3157 C CA . GLY A 1 416 ? -22 -5.414 11.523 1 96.75 416 GLY A CA 1
ATOM 3158 C C . GLY A 1 416 ? -22.562 -4.383 10.555 1 96.75 416 GLY A C 1
ATOM 3159 O O . GLY A 1 416 ? -22.25 -3.195 10.656 1 96.75 416 GLY A O 1
ATOM 3160 N N . ILE A 1 417 ? -23.391 -4.801 9.602 1 95.19 417 ILE A N 1
ATOM 3161 C CA . ILE A 1 417 ? -24.062 -3.906 8.664 1 95.19 417 ILE A CA 1
ATOM 3162 C C . ILE A 1 417 ? -25.484 -4.387 8.43 1 95.19 417 ILE A C 1
ATOM 3164 O O . ILE A 1 417 ? -25.859 -5.48 8.859 1 95.19 417 ILE A O 1
ATOM 3168 N N . ASP A 1 418 ? -26.234 -3.459 7.758 1 90.38 418 ASP A N 1
ATOM 3169 C CA . ASP A 1 418 ? -27.531 -3.883 7.25 1 90.38 418 ASP A CA 1
ATOM 3170 C C . ASP A 1 418 ? -27.391 -4.527 5.871 1 90.38 418 ASP A C 1
ATOM 3172 O O . ASP A 1 418 ? -26.891 -3.904 4.934 1 90.38 418 ASP A O 1
ATOM 3176 N N . CYS A 1 419 ? -27.828 -5.785 5.805 1 94.94 419 CYS A N 1
ATOM 3177 C CA . CYS A 1 419 ? -27.75 -6.457 4.512 1 94.94 419 CYS A CA 1
ATOM 3178 C C . CYS A 1 419 ? -28.859 -6.004 3.586 1 94.94 419 CYS A C 1
ATOM 3180 O O . CYS A 1 419 ? -29.938 -6.613 3.557 1 94.94 419 CYS A O 1
ATOM 3182 N N . ARG A 1 420 ? -28.609 -5.043 2.863 1 94.5 420 ARG A N 1
ATOM 3183 C CA . ARG A 1 420 ? -29.484 -4.492 1.843 1 94.5 420 ARG A CA 1
ATOM 3184 C C . ARG A 1 420 ? -28.703 -3.688 0.812 1 94.5 420 ARG A C 1
ATOM 3186 O O . ARG A 1 420 ? -27.562 -3.271 1.074 1 94.5 420 ARG A O 1
ATOM 3193 N N . ASN A 1 421 ? -29.297 -3.555 -0.291 1 95.56 421 ASN A N 1
ATOM 3194 C CA . ASN A 1 421 ? -28.719 -2.654 -1.278 1 95.56 421 ASN A CA 1
ATOM 3195 C C . ASN A 1 421 ? -28.906 -1.191 -0.879 1 95.56 421 ASN A C 1
ATOM 3197 O O . ASN A 1 421 ? -30.031 -0.74 -0.655 1 95.56 421 ASN A O 1
ATOM 3201 N N . GLY A 1 422 ? -27.828 -0.498 -0.675 1 95.31 422 GLY A N 1
ATOM 3202 C CA . GLY A 1 422 ? -27.953 0.904 -0.307 1 95.31 422 GLY A CA 1
ATOM 3203 C C . GLY A 1 422 ? -26.719 1.44 0.408 1 95.31 422 GLY A C 1
ATOM 3204 O O . GLY A 1 422 ? -25.641 0.867 0.306 1 95.31 422 GLY A O 1
ATOM 3205 N N . THR A 1 423 ? -26.938 2.529 1.041 1 95.44 423 THR A N 1
ATOM 3206 C CA . THR A 1 423 ? -25.844 3.213 1.735 1 95.44 423 THR A CA 1
ATOM 3207 C C . THR A 1 423 ? -25.281 2.336 2.848 1 95.44 423 THR A C 1
ATOM 3209 O O . THR A 1 423 ? -26.031 1.682 3.574 1 95.44 423 THR A O 1
ATOM 3212 N N . TYR A 1 424 ? -24.031 2.271 2.938 1 96.5 424 TYR A N 1
ATOM 3213 C CA . TYR A 1 424 ? -23.344 1.575 4.023 1 96.5 424 TYR A CA 1
ATOM 3214 C C . TYR A 1 424 ? -23.703 2.189 5.371 1 96.5 424 TYR A C 1
ATOM 3216 O O . TYR A 1 424 ? -23.594 3.404 5.555 1 96.5 424 TYR A O 1
ATOM 3224 N N . ILE A 1 425 ? -24.141 1.402 6.297 1 91.12 425 ILE A N 1
ATOM 3225 C CA . ILE A 1 425 ? -24.469 1.801 7.664 1 91.12 425 ILE A CA 1
ATOM 3226 C C . ILE A 1 425 ? -23.875 0.794 8.648 1 91.12 425 ILE A C 1
ATOM 3228 O O . ILE A 1 425 ? -24.344 -0.343 8.742 1 91.12 425 ILE A O 1
ATOM 3232 N N . PRO A 1 426 ? -22.875 1.233 9.359 1 90.75 426 PRO A N 1
ATOM 3233 C CA . PRO A 1 426 ? -22.344 0.313 10.367 1 90.75 426 PRO A CA 1
ATOM 3234 C C . PRO A 1 426 ? -23.266 0.157 11.57 1 90.75 426 PRO A C 1
ATOM 3236 O O . PRO A 1 426 ? -23.953 1.112 11.961 1 90.75 426 PRO A O 1
ATOM 3239 N N . LEU A 1 427 ? -23.328 -1.088 12.078 1 87.81 427 LEU A N 1
ATOM 3240 C CA . LEU A 1 427 ? -24.156 -1.368 13.258 1 87.81 427 LEU A CA 1
ATOM 3241 C C . LEU A 1 427 ? -23.281 -1.529 14.5 1 87.81 427 LEU A C 1
ATOM 3243 O O . LEU A 1 427 ? -22.141 -1.952 14.406 1 87.81 427 LEU A O 1
ATOM 3247 N N . MET B 1 1 ? 30.469 -8.828 26.484 1 24.11 1 MET B N 1
ATOM 3248 C CA . MET B 1 1 ? 29.094 -9.25 26.25 1 24.11 1 MET B CA 1
ATOM 3249 C C . MET B 1 1 ? 28.094 -8.203 26.75 1 24.11 1 MET B C 1
ATOM 3251 O O . MET B 1 1 ? 27.844 -8.109 27.938 1 24.11 1 MET B O 1
ATOM 3255 N N . VAL B 1 2 ? 28.125 -7.043 26.062 1 27.34 2 VAL B N 1
ATOM 3256 C CA . VAL B 1 2 ? 27.484 -5.785 26.438 1 27.34 2 VAL B CA 1
ATOM 3257 C C . VAL B 1 2 ? 25.969 -5.926 26.359 1 27.34 2 VAL B C 1
ATOM 3259 O O . VAL B 1 2 ? 25.422 -6.293 25.312 1 27.34 2 VAL B O 1
ATOM 3262 N N . SER B 1 3 ? 25.344 -6.289 27.469 1 28.23 3 SER B N 1
ATOM 3263 C CA . SER B 1 3 ? 23.906 -6.5 27.625 1 28.23 3 SER B CA 1
ATOM 3264 C C . SER B 1 3 ? 23.125 -5.25 27.25 1 28.23 3 SER B C 1
ATOM 3266 O O . SER B 1 3 ? 23.281 -4.195 27.875 1 28.23 3 SER B O 1
ATOM 3268 N N . LEU B 1 4 ? 23.031 -4.914 25.953 1 28.14 4 LEU B N 1
ATOM 3269 C CA . LEU B 1 4 ? 22.156 -3.797 25.594 1 28.14 4 LEU B CA 1
ATOM 3270 C C . LEU B 1 4 ? 20.734 -4.047 26.062 1 28.14 4 LEU B C 1
ATOM 3272 O O . LEU B 1 4 ? 20.047 -4.949 25.562 1 28.14 4 LEU B O 1
ATOM 3276 N N . ARG B 1 5 ? 20.453 -3.738 27.312 1 30.31 5 ARG B N 1
ATOM 3277 C CA . ARG B 1 5 ? 19.141 -3.758 27.938 1 30.31 5 ARG B CA 1
ATOM 3278 C C . ARG B 1 5 ? 18.141 -2.943 27.125 1 30.31 5 ARG B C 1
ATOM 3280 O O . ARG B 1 5 ? 18.391 -1.785 26.797 1 30.31 5 ARG B O 1
ATOM 3287 N N . SER B 1 6 ? 17.312 -3.629 26.359 1 32.97 6 SER B N 1
ATOM 3288 C CA . SER B 1 6 ? 16.172 -3.076 25.656 1 32.97 6 SER B CA 1
ATOM 3289 C C . SER B 1 6 ? 15.305 -2.227 26.578 1 32.97 6 SER B C 1
ATOM 3291 O O . SER B 1 6 ? 14.844 -2.707 27.625 1 32.97 6 SER B O 1
ATOM 3293 N N . LEU B 1 7 ? 15.555 -0.975 26.672 1 35.38 7 LEU B N 1
ATOM 3294 C CA . LEU B 1 7 ? 14.719 -0.06 27.438 1 35.38 7 LEU B CA 1
ATOM 3295 C C . LEU B 1 7 ? 13.258 -0.144 27 1 35.38 7 LEU B C 1
ATOM 3297 O O . LEU B 1 7 ? 12.953 0.116 25.828 1 35.38 7 LEU B O 1
ATOM 3301 N N . SER B 1 8 ? 12.562 -1.077 27.625 1 34.88 8 SER B N 1
ATOM 3302 C CA . SER B 1 8 ? 11.109 -1.104 27.5 1 34.88 8 SER B CA 1
ATOM 3303 C C . SER B 1 8 ? 10.508 0.263 27.797 1 34.88 8 SER B C 1
ATOM 3305 O O . SER B 1 8 ? 10.688 0.799 28.891 1 34.88 8 SER B O 1
ATOM 3307 N N . LEU B 1 9 ? 10.414 1.032 26.828 1 34.31 9 LEU B N 1
ATOM 3308 C CA . LEU B 1 9 ? 9.648 2.242 27.109 1 34.31 9 LEU B CA 1
ATOM 3309 C C . LEU B 1 9 ? 8.258 1.898 27.625 1 34.31 9 LEU B C 1
ATOM 3311 O O . LEU B 1 9 ? 7.457 1.299 26.906 1 34.31 9 LEU B O 1
ATOM 3315 N N . VAL B 1 10 ? 8.18 1.652 28.875 1 34.38 10 VAL B N 1
ATOM 3316 C CA . VAL B 1 10 ? 6.883 1.574 29.531 1 34.38 10 VAL B CA 1
ATOM 3317 C C . VAL B 1 10 ? 6.086 2.848 29.25 1 34.38 10 VAL B C 1
ATOM 3319 O O . VAL B 1 10 ? 6.469 3.936 29.688 1 34.38 10 VAL B O 1
ATOM 3322 N N . LEU B 1 11 ? 5.363 2.85 28.172 1 36.12 11 LEU B N 1
ATOM 3323 C CA . LEU B 1 11 ? 4.391 3.932 28.062 1 36.12 11 LEU B CA 1
ATOM 3324 C C . LEU B 1 11 ? 3.402 3.898 29.219 1 36.12 11 LEU B C 1
ATOM 3326 O O . LEU B 1 11 ? 2.645 2.938 29.375 1 36.12 11 LEU B O 1
ATOM 3330 N N . LEU B 1 12 ? 3.799 4.43 30.281 1 36.34 12 LEU B N 1
ATOM 3331 C CA . LEU B 1 12 ? 2.85 4.652 31.375 1 36.34 12 LEU B CA 1
ATOM 3332 C C . LEU B 1 12 ? 1.591 5.344 30.859 1 36.34 12 LEU B C 1
ATOM 3334 O O . LEU B 1 12 ? 1.644 6.496 30.422 1 36.34 12 LEU B O 1
ATOM 3338 N N . VAL B 1 13 ? 0.66 4.52 30.453 1 39.66 13 VAL B N 1
ATOM 3339 C CA . VAL B 1 13 ? -0.662 5.117 30.297 1 39.66 13 VAL B CA 1
ATOM 3340 C C . VAL B 1 13 ? -1.154 5.66 31.625 1 39.66 13 VAL B C 1
ATOM 3342 O O . VAL B 1 13 ? -1.401 4.891 32.562 1 39.66 13 VAL B O 1
ATOM 3345 N N . GLY B 1 14 ? -0.617 6.738 32.062 1 35.81 14 GLY B N 1
ATOM 3346 C CA . GLY B 1 14 ? -1.211 7.367 33.25 1 35.81 14 GLY B CA 1
ATOM 3347 C C . GLY B 1 14 ? -2.729 7.367 33.219 1 35.81 14 GLY B C 1
ATOM 3348 O O . GLY B 1 14 ? -3.334 7.684 32.188 1 35.81 14 GLY B O 1
ATOM 3349 N N . THR B 1 15 ? -3.34 6.586 34.125 1 40.41 15 THR B N 1
ATOM 3350 C CA . THR B 1 15 ? -4.766 6.742 34.375 1 40.41 15 THR B CA 1
ATOM 3351 C C . THR B 1 15 ? -5.086 8.18 34.781 1 40.41 15 THR B C 1
ATOM 3353 O O . THR B 1 15 ? -4.641 8.648 35.844 1 40.41 15 THR B O 1
ATOM 3356 N N . ALA B 1 16 ? -5.207 9.125 33.844 1 42.03 16 ALA B N 1
ATOM 3357 C CA . ALA B 1 16 ? -5.766 10.414 34.25 1 42.03 16 ALA B CA 1
ATOM 3358 C C . ALA B 1 16 ? -7.051 10.234 35.031 1 42.03 16 ALA B C 1
ATOM 3360 O O . ALA B 1 16 ? -7.887 9.391 34.719 1 42.03 16 ALA B O 1
ATOM 3361 N N . SER B 1 17 ? -7.105 10.445 36.281 1 42.28 17 SER B N 1
ATOM 3362 C CA . SER B 1 17 ? -8.383 10.555 37 1 42.28 17 SER B CA 1
ATOM 3363 C C . SER B 1 17 ? -9.461 11.148 36.094 1 42.28 17 SER B C 1
ATOM 3365 O O . SER B 1 17 ? -9.328 12.273 35.625 1 42.28 17 SER B O 1
ATOM 3367 N N . ALA B 1 18 ? -10.125 10.453 35.375 1 49.75 18 ALA B N 1
ATOM 3368 C CA . ALA B 1 18 ? -11.211 11.008 34.562 1 49.75 18 ALA B CA 1
ATOM 3369 C C . ALA B 1 18 ? -12.047 11.992 35.375 1 49.75 18 ALA B C 1
ATOM 3371 O O . ALA B 1 18 ? -12.883 11.578 36.188 1 49.75 18 ALA B O 1
ATOM 3372 N N . ALA B 1 19 ? -11.414 13.055 35.875 1 56.75 19 ALA B N 1
ATOM 3373 C CA . ALA B 1 19 ? -12.352 14.016 36.469 1 56.75 19 ALA B CA 1
ATOM 3374 C C . ALA B 1 19 ? -13.609 14.141 35.594 1 56.75 19 ALA B C 1
ATOM 3376 O O . ALA B 1 19 ? -13.562 13.992 34.375 1 56.75 19 ALA B O 1
ATOM 3377 N N . CYS B 1 20 ? -14.719 14.078 36.125 1 76.75 20 CYS B N 1
ATOM 3378 C CA . CYS B 1 20 ? -16.047 14.141 35.562 1 76.75 20 CYS B CA 1
ATOM 3379 C C . CYS B 1 20 ? -16.156 15.289 34.562 1 76.75 20 CYS B C 1
ATOM 3381 O O . CYS B 1 20 ? -15.914 16.438 34.906 1 76.75 20 CYS B O 1
ATOM 3383 N N . ARG B 1 21 ? -16.047 15.07 33.188 1 90.38 21 ARG B N 1
ATOM 3384 C CA . ARG B 1 21 ? -16.156 16.078 32.125 1 90.38 21 ARG B CA 1
ATOM 3385 C C . ARG B 1 21 ? -17.609 16.484 31.906 1 90.38 21 ARG B C 1
ATOM 3387 O O . ARG B 1 21 ? -18.484 15.625 31.828 1 90.38 21 ARG B O 1
ATOM 3394 N N . LYS B 1 22 ? -17.781 17.797 32.031 1 95.88 22 LYS B N 1
ATOM 3395 C CA . LYS B 1 22 ? -19.078 18.328 31.641 1 95.88 22 LYS B CA 1
ATOM 3396 C C . LYS B 1 22 ? -19.266 18.266 30.125 1 95.88 22 LYS B C 1
ATOM 3398 O O . LYS B 1 22 ? -18.312 18.531 29.375 1 95.88 22 LYS B O 1
ATOM 3403 N N . GLN B 1 23 ? -20.469 17.906 29.672 1 98.06 23 GLN B N 1
ATOM 3404 C CA . GLN B 1 23 ? -20.734 17.844 28.25 1 98.06 23 GLN B CA 1
ATOM 3405 C C . GLN B 1 23 ? -21.25 19.188 27.719 1 98.06 23 GLN B C 1
ATOM 3407 O O . GLN B 1 23 ? -22.203 19.75 28.266 1 98.06 23 GLN B O 1
ATOM 3412 N N . CYS B 1 24 ? -20.594 19.703 26.734 1 98.56 24 CYS B N 1
ATOM 3413 C CA . CYS B 1 24 ? -21 20.891 26 1 98.56 24 CYS B CA 1
ATOM 3414 C C . CYS B 1 24 ? -21.312 20.562 24.547 1 98.56 24 CYS B C 1
ATOM 3416 O O . CYS B 1 24 ? -20.422 20.234 23.766 1 98.56 24 CYS B O 1
ATOM 3418 N N . VAL B 1 25 ? -22.562 20.688 24.172 1 98.56 25 VAL B N 1
ATOM 3419 C CA . VAL B 1 25 ? -22.953 20.359 22.797 1 98.56 25 VAL B CA 1
ATOM 3420 C C . VAL B 1 25 ? -22.875 21.625 21.938 1 98.56 25 VAL B C 1
ATOM 3422 O O . VAL B 1 25 ? -23.375 22.672 22.312 1 98.56 25 VAL B O 1
ATOM 3425 N N . VAL B 1 26 ? -22.188 21.531 20.859 1 98.62 26 VAL B N 1
ATOM 3426 C CA . VAL B 1 26 ? -22.078 22.641 19.906 1 98.62 26 VAL B CA 1
ATOM 3427 C C . VAL B 1 26 ? -23.359 22.75 19.094 1 98.62 26 VAL B C 1
ATOM 3429 O O . VAL B 1 26 ? -23.781 21.766 18.453 1 98.62 26 VAL B O 1
ATOM 3432 N N . PRO B 1 27 ? -23.984 23.891 19.078 1 97.69 27 PRO B N 1
ATOM 3433 C CA . PRO B 1 27 ? -25.203 24 18.266 1 97.69 27 PRO B CA 1
ATOM 3434 C C . PRO B 1 27 ? -24.891 24.078 16.766 1 97.69 27 PRO B C 1
ATOM 3436 O O . PRO B 1 27 ? -23.891 24.703 16.375 1 97.69 27 PRO B O 1
ATOM 3439 N N . ALA B 1 28 ? -25.641 23.406 16 1 96.75 28 ALA B N 1
ATOM 3440 C CA . ALA B 1 28 ? -25.609 23.516 14.555 1 96.75 28 ALA B CA 1
ATOM 3441 C C . ALA B 1 28 ? -26.781 24.328 14.031 1 96.75 28 ALA B C 1
ATOM 3443 O O . ALA B 1 28 ? -27.938 24.031 14.336 1 96.75 28 ALA B O 1
ATOM 3444 N N . SER B 1 29 ? -26.516 25.266 13.227 1 93.31 29 SER B N 1
ATOM 3445 C CA . SER B 1 29 ? -27.609 26.125 12.75 1 93.31 29 SER B CA 1
ATOM 3446 C C . SER B 1 29 ? -28.453 25.406 11.695 1 93.31 29 SER B C 1
ATOM 3448 O O . SER B 1 29 ? -29.641 25.688 11.57 1 93.31 29 SER B O 1
ATOM 3450 N N . GLY B 1 30 ? -27.812 24.469 10.953 1 89.75 30 GLY B N 1
ATOM 3451 C CA . GLY B 1 30 ? -28.5 23.797 9.867 1 89.75 30 GLY B CA 1
ATOM 3452 C C . GLY B 1 30 ? -28.766 24.703 8.68 1 89.75 30 GLY B C 1
ATOM 3453 O O . GLY B 1 30 ? -29.469 24.312 7.742 1 89.75 30 GLY B O 1
ATOM 3454 N N . GLY B 1 31 ? -28.281 25.875 8.719 1 89.19 31 GLY B N 1
ATOM 3455 C CA . GLY B 1 31 ? -28.547 26.859 7.668 1 89.19 31 GLY B CA 1
ATOM 3456 C C . GLY B 1 31 ? -27.328 27.141 6.805 1 89.19 31 GLY B C 1
ATOM 3457 O O . GLY B 1 31 ? -26.453 26.281 6.637 1 89.19 31 GLY B O 1
ATOM 3458 N N . THR B 1 32 ? -27.484 28.234 6.172 1 92.94 32 THR B N 1
ATOM 3459 C CA . THR B 1 32 ? -26.438 28.609 5.227 1 92.94 32 THR B CA 1
ATOM 3460 C C . THR B 1 32 ? -25.453 29.578 5.867 1 92.94 32 THR B C 1
ATOM 3462 O O . THR B 1 32 ? -24.406 29.891 5.285 1 92.94 32 THR B O 1
ATOM 3465 N N . LEU B 1 33 ? -25.766 29.891 7.125 1 94.12 33 LEU B N 1
ATOM 3466 C CA . LEU B 1 33 ? -24.922 30.875 7.781 1 94.12 33 LEU B CA 1
ATOM 3467 C C . LEU B 1 33 ? -23.781 30.188 8.539 1 94.12 33 LEU B C 1
ATOM 3469 O O . LEU B 1 33 ? -23.812 28.969 8.75 1 94.12 33 LEU B O 1
ATOM 3473 N N . SER B 1 34 ? -22.844 30.984 8.984 1 98.19 34 SER B N 1
ATOM 3474 C CA . SER B 1 34 ? -21.688 30.484 9.719 1 98.19 34 SER B CA 1
ATOM 3475 C C . SER B 1 34 ? -22.078 30.047 11.125 1 98.19 34 SER B C 1
ATOM 3477 O O . SER B 1 34 ? -22.859 30.719 11.805 1 98.19 34 SER B O 1
ATOM 3479 N N . ASP B 1 35 ? -21.484 28.969 11.508 1 98.69 35 ASP B N 1
ATOM 3480 C CA . ASP B 1 35 ? -21.641 28.5 12.875 1 98.69 35 ASP B CA 1
ATOM 3481 C C . ASP B 1 35 ? -20.422 28.875 13.727 1 98.69 35 ASP B C 1
ATOM 3483 O O . ASP B 1 35 ? -20.344 28.5 14.898 1 98.69 35 ASP B O 1
ATOM 3487 N N . SER B 1 36 ? -19.516 29.609 13.242 1 98.38 36 SER B N 1
ATOM 3488 C CA . SER B 1 36 ? -18.219 29.844 13.883 1 98.38 36 SER B CA 1
ATOM 3489 C C . SER B 1 36 ? -18.375 30.547 15.227 1 98.38 36 SER B C 1
ATOM 3491 O O . SER B 1 36 ? -17.734 30.188 16.203 1 98.38 36 SER B O 1
ATOM 3493 N N . ALA B 1 37 ? -19.266 31.562 15.234 1 98.06 37 ALA B N 1
ATOM 3494 C CA . ALA B 1 37 ? -19.438 32.312 16.469 1 98.06 37 ALA B CA 1
ATOM 3495 C C . ALA B 1 37 ? -19.969 31.422 17.594 1 98.06 37 ALA B C 1
ATOM 3497 O O . ALA B 1 37 ? -19.516 31.5 18.734 1 98.06 37 ALA B O 1
ATOM 3498 N N . ALA B 1 38 ? -20.906 30.609 17.25 1 98.25 38 ALA B N 1
ATOM 3499 C CA . ALA B 1 38 ? -21.5 29.703 18.234 1 98.25 38 ALA B CA 1
ATOM 3500 C C . ALA B 1 38 ? -20.484 28.672 18.703 1 98.25 38 ALA B C 1
ATOM 3502 O O . ALA B 1 38 ? -20.406 28.344 19.891 1 98.25 38 ALA B O 1
ATOM 3503 N N . ILE B 1 39 ? -19.719 28.156 17.797 1 98.81 39 ILE B N 1
ATOM 3504 C CA . ILE B 1 39 ? -18.672 27.188 18.125 1 98.81 39 ILE B CA 1
ATOM 3505 C C . ILE B 1 39 ? -17.656 27.828 19.062 1 98.81 39 ILE B C 1
ATOM 3507 O O . ILE B 1 39 ? -17.297 27.25 20.094 1 98.81 39 ILE B O 1
ATOM 3511 N N . GLN B 1 40 ? -17.266 29.062 18.672 1 98.62 40 GLN B N 1
ATOM 3512 C CA . GLN B 1 40 ? -16.266 29.766 19.484 1 98.62 40 GLN B CA 1
ATOM 3513 C C . GLN B 1 40 ? -16.766 29.984 20.906 1 98.62 40 GLN B C 1
ATOM 3515 O O . GLN B 1 40 ? -16 29.844 21.859 1 98.62 40 GLN B O 1
ATOM 3520 N N . GLU B 1 41 ? -18 30.328 21 1 98.62 41 GLU B N 1
ATOM 3521 C CA . GLU B 1 41 ? -18.578 30.531 22.312 1 98.62 41 GLU B CA 1
ATOM 3522 C C . GLU B 1 41 ? -18.5 29.281 23.156 1 98.62 41 GLU B C 1
ATOM 3524 O O . GLU B 1 41 ? -18.172 29.344 24.344 1 98.62 41 GLU B O 1
ATOM 3529 N N . VAL B 1 42 ? -18.766 28.125 22.594 1 98.75 42 VAL B N 1
ATOM 3530 C CA . VAL B 1 42 ? -18.719 26.859 23.328 1 98.75 42 VAL B CA 1
ATOM 3531 C C . VAL B 1 42 ? -17.281 26.531 23.703 1 98.75 42 VAL B C 1
ATOM 3533 O O . VAL B 1 42 ? -17.016 26.094 24.828 1 98.75 42 VAL B O 1
ATOM 3536 N N . LEU B 1 43 ? -16.344 26.75 22.797 1 98.75 43 LEU B N 1
ATOM 3537 C CA . LEU B 1 43 ? -14.938 26.5 23.062 1 98.75 43 LEU B CA 1
ATOM 3538 C C . LEU B 1 43 ? -14.453 27.344 24.234 1 98.75 43 LEU B C 1
ATOM 3540 O O . LEU B 1 43 ? -13.688 26.859 25.078 1 98.75 43 LEU B O 1
ATOM 3544 N N . ASP B 1 44 ? -14.969 28.562 24.297 1 98.44 44 ASP B N 1
ATOM 3545 C CA . ASP B 1 44 ? -14.57 29.484 25.359 1 98.44 44 ASP B CA 1
ATOM 3546 C C . ASP B 1 44 ? -15.156 29.062 26.703 1 98.44 44 ASP B C 1
ATOM 3548 O O . ASP B 1 44 ? -14.461 29.062 27.719 1 98.44 44 ASP B O 1
ATOM 3552 N N . ARG B 1 45 ? -16.281 28.625 26.688 1 97.81 45 ARG B N 1
ATOM 3553 C CA . ARG B 1 45 ? -17 28.312 27.906 1 97.81 45 ARG B CA 1
ATOM 3554 C C . ARG B 1 45 ? -16.594 26.953 28.469 1 97.81 45 ARG B C 1
ATOM 3556 O O . ARG B 1 45 ? -16.609 26.75 29.672 1 97.81 45 ARG B O 1
ATOM 3563 N N . CYS B 1 46 ? -16.203 26.141 27.562 1 98.5 46 CYS B N 1
ATOM 3564 C CA . CYS B 1 46 ? -15.945 24.766 27.953 1 98.5 46 CYS B CA 1
ATOM 3565 C C . CYS B 1 46 ? -14.477 24.406 27.781 1 98.5 46 CYS B C 1
ATOM 3567 O O . CYS B 1 46 ? -14.141 23.281 27.375 1 98.5 46 CYS B O 1
ATOM 3569 N N . ASN B 1 47 ? -13.578 25.25 28.094 1 98.44 47 ASN B N 1
ATOM 3570 C CA . ASN B 1 47 ? -12.148 25.078 27.828 1 98.44 47 ASN B CA 1
ATOM 3571 C C . ASN B 1 47 ? -11.461 24.297 28.938 1 98.44 47 ASN B C 1
ATOM 3573 O O . ASN B 1 47 ? -10.242 24.141 28.922 1 98.44 47 ASN B O 1
ATOM 3577 N N . ARG B 1 48 ? -12.18 23.797 29.938 1 98.31 48 ARG B N 1
ATOM 3578 C CA . ARG B 1 48 ? -11.617 22.969 31 1 98.31 48 ARG B CA 1
ATOM 3579 C C . ARG B 1 48 ? -12.578 21.859 31.391 1 98.31 48 ARG B C 1
ATOM 3581 O O . ARG B 1 48 ? -13.789 22.078 31.469 1 98.31 48 ARG B O 1
ATOM 3588 N N . ASP B 1 49 ? -12.031 20.641 31.625 1 98.44 49 ASP B N 1
ATOM 3589 C CA . ASP B 1 49 ? -12.766 19.516 32.188 1 98.44 49 ASP B CA 1
ATOM 3590 C C . ASP B 1 49 ? -14.086 19.297 31.438 1 98.44 49 ASP B C 1
ATOM 3592 O O . ASP B 1 49 ? -15.141 19.188 32.062 1 98.44 49 ASP B O 1
ATOM 3596 N N . SER B 1 50 ? -14.016 19.281 30.078 1 98.62 50 SER B N 1
ATOM 3597 C CA . SER B 1 50 ? -15.25 19.219 29.297 1 98.62 50 SER B CA 1
ATOM 3598 C C . SER B 1 50 ? -15.109 18.297 28.094 1 98.62 50 SER B C 1
ATOM 3600 O O . SER B 1 50 ? -13.992 17.984 27.672 1 98.62 50 SER B O 1
ATOM 3602 N N . LEU B 1 51 ? -16.219 17.719 27.719 1 98.75 51 LEU B N 1
ATOM 3603 C CA . LEU B 1 51 ? -16.406 17.125 26.406 1 98.75 51 LEU B CA 1
ATOM 3604 C C . LEU B 1 51 ? -17.188 18.062 25.484 1 98.75 51 LEU B C 1
ATOM 3606 O O . LEU B 1 51 ? -18.344 18.391 25.766 1 98.75 51 LEU B O 1
ATOM 3610 N N . ILE B 1 52 ? -16.562 18.547 24.531 1 98.88 52 ILE B N 1
ATOM 3611 C CA . ILE B 1 52 ? -17.219 19.391 23.547 1 98.88 52 ILE B CA 1
ATOM 3612 C C . ILE B 1 52 ? -17.672 18.547 22.344 1 98.88 52 ILE B C 1
ATOM 3614 O O . ILE B 1 52 ? -16.828 18.016 21.609 1 98.88 52 ILE B O 1
ATOM 3618 N N . LEU B 1 53 ? -18.938 18.438 22.172 1 98.81 53 LEU B N 1
ATOM 3619 C CA . LEU B 1 53 ? -19.484 17.453 21.25 1 98.81 53 LEU B CA 1
ATOM 3620 C C . LEU B 1 53 ? -20.031 18.125 19.984 1 98.81 53 LEU B C 1
ATOM 3622 O O . LEU B 1 53 ? -20.969 18.938 20.078 1 98.81 53 LEU B O 1
ATOM 3626 N N . PHE B 1 54 ? -19.438 17.891 18.828 1 98.88 54 PHE B N 1
ATOM 3627 C CA . PHE B 1 54 ? -20.078 18.078 17.531 1 98.88 54 PHE B CA 1
ATOM 3628 C C . PHE B 1 54 ? -20.891 16.859 17.141 1 98.88 54 PHE B C 1
ATOM 3630 O O . PHE B 1 54 ? -20.344 15.797 16.844 1 98.88 54 PHE B O 1
ATOM 3637 N N . GLU B 1 55 ? -22.141 17.016 17.031 1 98.31 55 GLU B N 1
ATOM 3638 C CA . GLU B 1 55 ? -23.047 15.875 17.031 1 98.31 55 GLU B CA 1
ATOM 3639 C C . GLU B 1 55 ? -23.062 15.172 15.68 1 98.31 55 GLU B C 1
ATOM 3641 O O . GLU B 1 55 ? -23.047 15.828 14.641 1 98.31 55 GLU B O 1
ATOM 3646 N N . GLU B 1 56 ? -23.141 13.891 15.773 1 97.06 56 GLU B N 1
ATOM 3647 C CA . GLU B 1 56 ? -23.297 13.086 14.57 1 97.06 56 GLU B CA 1
ATOM 3648 C C . GLU B 1 56 ? -24.547 13.484 13.797 1 97.06 56 GLU B C 1
ATOM 3650 O O . GLU B 1 56 ? -25.609 13.719 14.391 1 97.06 56 GLU B O 1
ATOM 3655 N N . GLY B 1 57 ? -24.406 13.531 12.453 1 94.75 57 GLY B N 1
ATOM 3656 C CA . GLY B 1 57 ? -25.547 13.883 11.617 1 94.75 57 GLY B CA 1
ATOM 3657 C C . GLY B 1 57 ? -25.672 15.375 11.383 1 94.75 57 GLY B C 1
ATOM 3658 O O . GLY B 1 57 ? -26.406 15.812 10.5 1 94.75 57 GLY B O 1
ATOM 3659 N N . SER B 1 58 ? -24.984 16.172 12.125 1 97.31 58 SER B N 1
ATOM 3660 C CA . SER B 1 58 ? -25.031 17.625 11.969 1 97.31 58 SER B CA 1
ATOM 3661 C C . SER B 1 58 ? -23.938 18.109 11.023 1 97.31 58 SER B C 1
ATOM 3663 O O . SER B 1 58 ? -22.891 17.469 10.891 1 97.31 58 SER B O 1
ATOM 3665 N N . ASN B 1 59 ? -24.219 19.109 10.344 1 98.12 59 ASN B N 1
ATOM 3666 C CA . ASN B 1 59 ? -23.25 19.875 9.547 1 98.12 59 ASN B CA 1
ATOM 3667 C C . ASN B 1 59 ? -22.984 21.25 10.148 1 98.12 59 ASN B C 1
ATOM 3669 O O . ASN B 1 59 ? -23.922 21.969 10.5 1 98.12 59 ASN B O 1
ATOM 3673 N N . TYR B 1 60 ? -21.766 21.531 10.305 1 98.75 60 TYR B N 1
ATOM 3674 C CA . TYR B 1 60 ? -21.375 22.828 10.844 1 98.75 60 TYR B CA 1
ATOM 3675 C C . TYR B 1 60 ? -20.641 23.656 9.789 1 98.75 60 TYR B C 1
ATOM 3677 O O . TYR B 1 60 ? -19.641 23.203 9.219 1 98.75 60 TYR B O 1
ATOM 3685 N N . ASN B 1 61 ? -21.203 24.828 9.555 1 98.62 61 ASN B N 1
ATOM 3686 C CA . ASN B 1 61 ? -20.516 25.766 8.68 1 98.62 61 ASN B CA 1
ATOM 3687 C C . ASN B 1 61 ? -19.484 26.578 9.453 1 98.62 61 ASN B C 1
ATOM 3689 O O . ASN B 1 61 ? -19.828 27.531 10.164 1 98.62 61 ASN B O 1
ATOM 3693 N N . VAL B 1 62 ? -18.25 26.219 9.234 1 98.62 62 VAL B N 1
ATOM 3694 C CA . VAL B 1 62 ? -17.188 26.953 9.898 1 98.62 62 VAL B CA 1
ATOM 3695 C C . VAL B 1 62 ? -16.547 27.938 8.914 1 98.62 62 VAL B C 1
ATOM 3697 O O . VAL B 1 62 ? -15.477 27.672 8.359 1 98.62 62 VAL B O 1
ATOM 3700 N N . PHE B 1 63 ? -17.141 29.078 8.797 1 98.06 63 PHE B N 1
ATOM 3701 C CA . PHE B 1 63 ? -16.797 29.969 7.703 1 98.06 63 PHE B CA 1
ATOM 3702 C C . PHE B 1 63 ? -15.773 31.016 8.164 1 98.06 63 PHE B C 1
ATOM 3704 O O . PHE B 1 63 ? -15.242 31.766 7.355 1 98.06 63 PHE B O 1
ATOM 3711 N N . GLU B 1 64 ? -15.469 31.031 9.406 1 97.12 64 GLU B N 1
ATOM 3712 C CA . GLU B 1 64 ? -14.344 31.781 9.977 1 97.12 64 GLU B CA 1
ATOM 3713 C C . GLU B 1 64 ? -13.484 30.875 10.859 1 97.12 64 GLU B C 1
ATOM 3715 O O . GLU B 1 64 ? -13.992 29.953 11.492 1 97.12 64 GLU B O 1
ATOM 3720 N N . PRO B 1 65 ? -12.203 31.203 10.953 1 98.19 65 PRO B N 1
ATOM 3721 C CA . PRO B 1 65 ? -11.336 30.375 11.805 1 98.19 65 PRO B CA 1
ATOM 3722 C C . PRO B 1 65 ? -11.773 30.391 13.266 1 98.19 65 PRO B C 1
ATOM 3724 O O . PRO B 1 65 ? -12.336 31.375 13.742 1 98.19 65 PRO B O 1
ATOM 3727 N N . ILE B 1 66 ? -11.562 29.266 13.953 1 98.19 66 ILE B N 1
ATOM 3728 C CA . ILE B 1 66 ? -11.844 29.172 15.383 1 98.19 66 ILE B CA 1
ATOM 3729 C C . ILE B 1 66 ? -10.586 28.703 16.125 1 98.19 66 ILE B C 1
ATOM 3731 O O . ILE B 1 66 ? -9.719 28.047 15.531 1 98.19 66 ILE B O 1
ATOM 3735 N N . ALA B 1 67 ? -10.492 29.062 17.422 1 98 67 ALA B N 1
ATOM 3736 C CA . ALA B 1 67 ? -9.312 28.734 18.203 1 98 67 ALA B CA 1
ATOM 3737 C C . ALA B 1 67 ? -9.672 28.5 19.672 1 98 67 ALA B C 1
ATOM 3739 O O . ALA B 1 67 ? -10.57 29.156 20.203 1 98 67 ALA B O 1
ATOM 3740 N N . ALA B 1 68 ? -9.047 27.562 20.25 1 98.44 68 ALA B N 1
ATOM 3741 C CA . ALA B 1 68 ? -9.031 27.328 21.703 1 98.44 68 ALA B CA 1
ATOM 3742 C C . ALA B 1 68 ? -7.613 27.016 22.188 1 98.44 68 ALA B C 1
ATOM 3744 O O . ALA B 1 68 ? -7.133 25.891 22.047 1 98.44 68 ALA B O 1
ATOM 3745 N N . LEU B 1 69 ? -6.984 27.938 22.797 1 98.06 69 LEU B N 1
ATOM 3746 C CA . LEU B 1 69 ? -5.531 27.875 22.938 1 98.06 69 LEU B CA 1
ATOM 3747 C C . LEU B 1 69 ? -5.137 27.578 24.375 1 98.06 69 LEU B C 1
ATOM 3749 O O . LEU B 1 69 ? -3.949 27.469 24.688 1 98.06 69 LEU B O 1
ATOM 3753 N N . ASN B 1 70 ? -6.141 27.438 25.219 1 98 70 ASN B N 1
ATOM 3754 C CA . ASN B 1 70 ? -5.855 27.156 26.625 1 98 70 ASN B CA 1
ATOM 3755 C C . ASN B 1 70 ? -6.758 26.047 27.172 1 98 70 ASN B C 1
ATOM 3757 O O . ASN B 1 70 ? -7.398 26.219 28.219 1 98 70 ASN B O 1
ATOM 3761 N N . LEU B 1 71 ? -6.777 24.984 26.484 1 98.75 71 LEU B N 1
ATOM 3762 C CA . LEU B 1 71 ? -7.605 23.859 26.875 1 98.75 71 LEU B CA 1
ATOM 3763 C C . LEU B 1 71 ? -6.91 23.016 27.953 1 98.75 71 LEU B C 1
ATOM 3765 O O . LEU B 1 71 ? -5.688 22.859 27.906 1 98.75 71 LEU B O 1
ATOM 3769 N N . THR B 1 72 ? -7.645 22.578 28.953 1 98.62 72 THR B N 1
ATOM 3770 C CA . THR B 1 72 ? -7.129 21.641 29.938 1 98.62 72 THR B CA 1
ATOM 3771 C C . THR B 1 72 ? -8.125 20.516 30.188 1 98.62 72 THR B C 1
ATOM 3773 O O . THR B 1 72 ? -9.25 20.75 30.625 1 98.62 72 THR B O 1
ATOM 3776 N N . ASN B 1 73 ? -7.738 19.297 29.938 1 98.5 73 ASN B N 1
ATOM 3777 C CA . ASN B 1 73 ? -8.57 18.109 30.141 1 98.5 73 ASN B CA 1
ATOM 3778 C C . ASN B 1 73 ? -9.867 18.203 29.344 1 98.5 73 ASN B C 1
ATOM 3780 O O . ASN B 1 73 ? -10.961 18.078 29.906 1 98.5 73 ASN B O 1
ATOM 3784 N N . VAL B 1 74 ? -9.727 18.3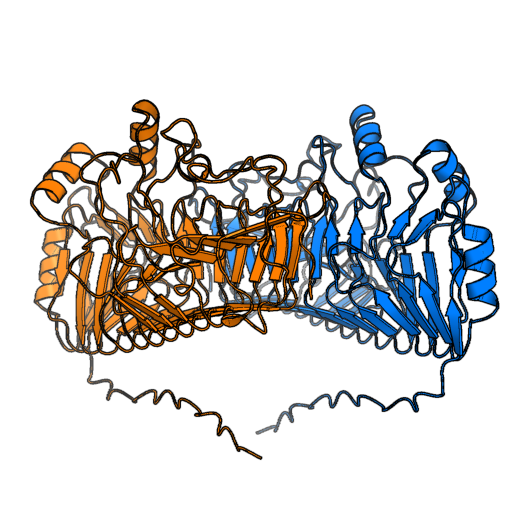91 28.016 1 98.81 74 VAL B N 1
ATOM 3785 C CA . VAL B 1 74 ? -10.883 18.578 27.141 1 98.81 74 VAL B CA 1
ATOM 3786 C C . VAL B 1 74 ? -10.852 17.547 26.016 1 98.81 74 VAL B C 1
ATOM 3788 O O . VAL B 1 74 ? -9.789 17.25 25.469 1 98.81 74 VAL B O 1
ATOM 3791 N N . ILE B 1 75 ? -11.977 16.953 25.734 1 98.88 75 ILE B N 1
ATOM 3792 C CA . ILE B 1 75 ? -12.172 16.125 24.547 1 98.88 75 ILE B CA 1
ATOM 3793 C C . ILE B 1 75 ? -12.969 16.891 23.516 1 98.88 75 ILE B C 1
ATOM 3795 O O . ILE B 1 75 ? -14.117 17.281 23.766 1 98.88 75 ILE B O 1
ATOM 3799 N N . LEU B 1 76 ? -12.336 17.219 22.406 1 98.88 76 LEU B N 1
ATOM 3800 C CA . LEU B 1 76 ? -13.07 17.641 21.234 1 98.88 76 LEU B CA 1
ATOM 3801 C C . LEU B 1 76 ? -13.633 16.453 20.469 1 98.88 76 LEU B C 1
ATOM 3803 O O . LEU B 1 76 ? -12.906 15.766 19.75 1 98.88 76 LEU B O 1
ATOM 3807 N N . SER B 1 77 ? -14.883 16.141 20.656 1 98.88 77 SER B N 1
ATOM 3808 C CA . SER B 1 77 ? -15.562 15.023 20.016 1 98.88 77 SER B CA 1
ATOM 3809 C C . SER B 1 77 ? -16.219 15.445 18.703 1 98.88 77 SER B C 1
ATOM 3811 O O . SER B 1 77 ? -17.359 15.938 18.703 1 98.88 77 SER B O 1
ATOM 3813 N N . VAL B 1 78 ? -15.578 15.203 17.609 1 98.88 78 VAL B N 1
ATOM 3814 C CA . VAL B 1 78 ? -16.031 15.672 16.297 1 98.88 78 VAL B CA 1
ATOM 3815 C C . VAL B 1 78 ? -16.781 14.555 15.578 1 98.88 78 VAL B C 1
ATOM 3817 O O . VAL B 1 78 ? -16.203 13.852 14.75 1 98.88 78 VAL B O 1
ATOM 3820 N N . GLN B 1 79 ? -18.062 14.492 15.797 1 98.69 79 GLN B N 1
ATOM 3821 C CA . GLN B 1 79 ? -18.891 13.406 15.273 1 98.69 79 GLN B CA 1
ATOM 3822 C C . GLN B 1 79 ? -19.672 13.859 14.047 1 98.69 79 GLN B C 1
ATOM 3824 O O . GLN B 1 79 ? -20.156 13.031 13.273 1 98.69 79 GLN B O 1
ATOM 3829 N N . GLY B 1 80 ? -19.922 15.219 13.906 1 98.31 80 GLY B N 1
ATOM 3830 C CA . GLY B 1 80 ? -20.547 15.797 12.727 1 98.31 80 GLY B CA 1
ATOM 3831 C C . GLY B 1 80 ? -19.547 16.312 11.711 1 98.31 80 GLY B C 1
ATOM 3832 O O . GLY B 1 80 ? -18.328 16.219 11.93 1 98.31 80 GLY B O 1
ATOM 3833 N N . ASN B 1 81 ? -20.031 16.766 10.602 1 98.38 81 ASN B N 1
ATOM 3834 C CA . ASN B 1 81 ? -19.172 17.266 9.539 1 98.38 81 ASN B CA 1
ATOM 3835 C C . ASN B 1 81 ? -18.906 18.766 9.672 1 98.38 81 ASN B C 1
ATOM 3837 O O . ASN B 1 81 ? -19.797 19.516 10.102 1 98.38 81 ASN B O 1
ATOM 3841 N N . LEU B 1 82 ? -17.734 19.172 9.406 1 98.88 82 LEU B N 1
ATOM 3842 C CA . LEU B 1 82 ? -17.359 20.578 9.391 1 98.88 82 LEU B CA 1
ATOM 3843 C C . LEU B 1 82 ? -17.094 21.047 7.961 1 98.88 82 LEU B C 1
ATOM 3845 O O . LEU B 1 82 ? -16.359 20.391 7.219 1 98.88 82 LEU B O 1
ATOM 3849 N N . HIS B 1 83 ? -17.688 22.172 7.562 1 98.5 83 HIS B N 1
ATOM 3850 C CA . HIS B 1 83 ? -17.562 22.703 6.207 1 98.5 83 HIS B CA 1
ATOM 3851 C C . HIS B 1 83 ? -16.859 24.047 6.203 1 98.5 83 HIS B C 1
ATOM 3853 O O . HIS B 1 83 ? -17.297 24.984 6.879 1 98.5 83 HIS B O 1
ATOM 3859 N N . LEU B 1 84 ? -15.805 24.141 5.5 1 98.44 84 LEU B N 1
ATOM 3860 C CA . LEU B 1 84 ? -15.141 25.422 5.281 1 98.44 84 LEU B CA 1
ATOM 3861 C C . LEU B 1 84 ? -15.828 26.203 4.172 1 98.44 84 LEU B C 1
ATOM 3863 O O . LEU B 1 84 ? -16.641 25.656 3.424 1 98.44 84 LEU B O 1
ATOM 3867 N N . PRO B 1 85 ? -15.477 27.516 4.066 1 97.56 85 PRO B N 1
ATOM 3868 C CA . PRO B 1 85 ? -16.109 28.328 3.006 1 97.56 85 PRO B CA 1
ATOM 3869 C C . PRO B 1 85 ? -15.609 27.938 1.612 1 97.56 85 PRO B C 1
ATOM 3871 O O . PRO B 1 85 ? -14.453 27.531 1.451 1 97.56 85 PRO B O 1
ATOM 3874 N N . GLN B 1 86 ? -16.5 28.141 0.65 1 97.81 86 GLN B N 1
ATOM 3875 C CA . GLN B 1 86 ? -16.141 27.781 -0.72 1 97.81 86 GLN B CA 1
ATOM 3876 C C . GLN B 1 86 ? -15.766 29.016 -1.534 1 97.81 86 GLN B C 1
ATOM 3878 O O . GLN B 1 86 ? -15.281 28.906 -2.66 1 97.81 86 GLN B O 1
ATOM 3883 N N . ASP B 1 87 ? -15.93 30.188 -0.931 1 97.81 87 ASP B N 1
ATOM 3884 C CA . ASP B 1 87 ? -15.547 31.438 -1.587 1 97.81 87 ASP B CA 1
ATOM 3885 C C . ASP B 1 87 ? -14.055 31.719 -1.426 1 97.81 87 ASP B C 1
ATOM 3887 O O . ASP B 1 87 ? -13.617 32.188 -0.376 1 97.81 87 ASP B O 1
ATOM 3891 N N . ILE B 1 88 ? -13.336 31.562 -2.428 1 98.19 88 ILE B N 1
ATOM 3892 C CA . ILE B 1 88 ? -11.883 31.641 -2.387 1 98.19 88 ILE B CA 1
ATOM 3893 C C . ILE B 1 88 ? -11.445 33.031 -1.967 1 98.19 88 ILE B C 1
ATOM 3895 O O . ILE B 1 88 ? -10.609 33.188 -1.077 1 98.19 88 ILE B O 1
ATOM 3899 N N . SER B 1 89 ? -12.078 34 -2.607 1 97.81 89 SER B N 1
ATOM 3900 C CA . SER B 1 89 ? -11.695 35.375 -2.32 1 97.81 89 SER B CA 1
ATOM 3901 C C . SER B 1 89 ? -11.953 35.75 -0.859 1 97.81 89 SER B C 1
ATOM 3903 O O . SER B 1 89 ? -11.133 36.406 -0.222 1 97.81 89 SER B O 1
ATOM 3905 N N . ALA B 1 90 ? -13.055 35.281 -0.369 1 96.44 90 ALA B N 1
ATOM 3906 C CA . ALA B 1 90 ? -13.391 35.562 1.028 1 96.44 90 ALA B CA 1
ATOM 3907 C C . ALA B 1 90 ? -12.383 34.875 1.966 1 96.44 90 ALA B C 1
ATOM 3909 O O . ALA B 1 90 ? -11.945 35.5 2.947 1 96.44 90 ALA B O 1
ATOM 3910 N N . VAL B 1 91 ? -11.984 33.719 1.629 1 97.62 91 VAL B N 1
ATOM 3911 C CA . VAL B 1 91 ? -11.039 32.969 2.457 1 97.62 91 VAL B CA 1
ATOM 3912 C C . VAL B 1 91 ? -9.672 33.656 2.412 1 97.62 91 VAL B C 1
ATOM 3914 O O . VAL B 1 91 ? -9.016 33.812 3.443 1 97.62 91 VAL B O 1
ATOM 3917 N N . GLN B 1 92 ? -9.281 34.062 1.262 1 97.5 92 GLN B N 1
ATOM 3918 C CA . GLN B 1 92 ? -7.992 34.719 1.102 1 97.5 92 GLN B CA 1
ATOM 3919 C C . GLN B 1 92 ? -7.906 36 1.944 1 97.5 92 GLN B C 1
ATOM 3921 O O . GLN B 1 92 ? -6.863 36.281 2.529 1 97.5 92 GLN B O 1
ATOM 3926 N N . LYS B 1 93 ? -9.016 36.719 1.967 1 96.5 93 LYS B N 1
ATOM 3927 C CA . LYS B 1 93 ? -9.047 37.938 2.781 1 96.5 93 LYS B CA 1
ATOM 3928 C C . LYS B 1 93 ? -8.867 37.594 4.262 1 96.5 93 LYS B C 1
ATOM 3930 O O . LYS B 1 93 ? -8.148 38.312 4.973 1 96.5 93 LYS B O 1
ATOM 3935 N N . ILE B 1 94 ? -9.477 36.562 4.668 1 96.75 94 ILE B N 1
ATOM 3936 C CA . ILE B 1 94 ? -9.383 36.156 6.066 1 96.75 94 ILE B CA 1
ATOM 3937 C C . ILE B 1 94 ? -7.949 35.75 6.391 1 96.75 94 ILE B C 1
ATOM 3939 O O . ILE B 1 94 ? -7.391 36.188 7.398 1 96.75 94 ILE B O 1
ATOM 3943 N N . VAL B 1 95 ? -7.32 34.969 5.59 1 97 95 VAL B N 1
ATOM 3944 C CA . VAL B 1 95 ? -5.973 34.469 5.82 1 97 95 VAL B CA 1
ATOM 3945 C C . VAL B 1 95 ? -4.969 35.625 5.789 1 97 95 VAL B C 1
ATOM 3947 O O . VAL B 1 95 ? -4.047 35.688 6.605 1 97 95 VAL B O 1
ATOM 3950 N N . ALA B 1 96 ? -5.164 36.469 4.879 1 95.38 96 ALA B N 1
ATOM 3951 C CA . ALA B 1 96 ? -4.293 37.656 4.773 1 95.38 96 ALA B CA 1
ATOM 3952 C C . ALA B 1 96 ? -4.32 38.469 6.059 1 95.38 96 ALA B C 1
ATOM 3954 O O . ALA B 1 96 ? -3.355 39.156 6.379 1 95.38 96 ALA B O 1
ATOM 3955 N N . GLY B 1 97 ? -5.363 38.344 6.793 1 91.19 97 GLY B N 1
ATOM 3956 C CA . GLY B 1 97 ? -5.52 39.062 8.031 1 91.19 97 GLY B CA 1
ATOM 3957 C C . GLY B 1 97 ? -4.812 38.438 9.211 1 91.19 97 GLY B C 1
ATOM 3958 O O . GLY B 1 97 ? -4.793 38.969 10.312 1 91.19 97 GLY B O 1
ATOM 3959 N N . GLY B 1 98 ? -4.121 37.344 9.016 1 84.75 98 GLY B N 1
ATOM 3960 C CA . GLY B 1 98 ? -3.256 36.812 10.062 1 84.75 98 GLY B CA 1
ATOM 3961 C C . GLY B 1 98 ? -3.639 35.438 10.523 1 84.75 98 GLY B C 1
ATOM 3962 O O . GLY B 1 98 ? -3.006 34.875 11.422 1 84.75 98 GLY B O 1
ATOM 3963 N N . ASN B 1 99 ? -4.559 34.875 10.023 1 69.56 99 ASN B N 1
ATOM 3964 C CA . ASN B 1 99 ? -4.934 33.562 10.484 1 69.56 99 ASN B CA 1
ATOM 3965 C C . ASN B 1 99 ? -4.301 32.469 9.617 1 69.56 99 ASN B C 1
ATOM 3967 O O . ASN B 1 99 ? -4.641 32.312 8.438 1 69.56 99 ASN B O 1
ATOM 3971 N N . GLY B 1 100 ? -3.33 31.719 10.234 1 76.12 100 GLY B N 1
ATOM 3972 C CA . GLY B 1 100 ? -2.643 30.734 9.414 1 76.12 100 GLY B CA 1
ATOM 3973 C C . GLY B 1 100 ? -3.348 29.391 9.375 1 76.12 100 GLY B C 1
ATOM 3974 O O . GLY B 1 100 ? -3.555 28.812 8.305 1 76.12 100 GLY B O 1
ATOM 3975 N N . HIS B 1 101 ? -3.824 28.953 10.609 1 96.19 101 HIS B N 1
ATOM 3976 C CA . HIS B 1 101 ? -4.574 27.703 10.633 1 96.19 101 HIS B CA 1
ATOM 3977 C C . HIS B 1 101 ? -6.062 27.953 10.852 1 96.19 101 HIS B C 1
ATOM 3979 O O . HIS B 1 101 ? -6.438 28.812 11.656 1 96.19 101 HIS B O 1
ATOM 3985 N N . TRP B 1 102 ? -6.984 27.266 10.164 1 98.62 102 TRP B N 1
ATOM 3986 C CA . TRP B 1 102 ? -8.422 27.469 10.258 1 98.62 102 TRP B CA 1
ATOM 3987 C C . TRP B 1 102 ? -8.953 26.984 11.609 1 98.62 102 TRP B C 1
ATOM 3989 O O . TRP B 1 102 ? -9.906 27.547 12.148 1 98.62 102 TRP B O 1
ATOM 3999 N N . PHE B 1 103 ? -8.398 25.875 12.117 1 98.81 103 PHE B N 1
ATOM 4000 C CA . PHE B 1 103 ? -8.609 25.359 13.469 1 98.81 103 PHE B CA 1
ATOM 4001 C C . PHE B 1 103 ? -7.312 25.391 14.273 1 98.81 103 PHE B C 1
ATOM 4003 O O . PHE B 1 103 ? -6.297 24.828 13.844 1 98.81 103 PHE B O 1
ATOM 4010 N N . ASP B 1 104 ? -7.32 26.078 15.414 1 98.44 104 ASP B N 1
ATOM 4011 C CA . ASP B 1 104 ? -6.141 26.156 16.266 1 98.44 104 ASP B CA 1
ATOM 4012 C C . ASP B 1 104 ? -6.465 25.719 17.688 1 98.44 104 ASP B C 1
ATOM 4014 O O . ASP B 1 104 ? -7.172 26.406 18.422 1 98.44 104 ASP B O 1
ATOM 4018 N N . PHE B 1 105 ? -5.934 24.547 18.078 1 98.88 105 PHE B N 1
ATOM 4019 C CA . PHE B 1 105 ? -6.211 23.984 19.406 1 98.88 105 PHE B CA 1
ATOM 4020 C C . PHE B 1 105 ? -4.918 23.75 20.172 1 98.88 105 PHE B C 1
ATOM 4022 O O . PHE B 1 105 ? -3.951 23.203 19.625 1 98.88 105 PHE B O 1
ATOM 4029 N N . ALA B 1 106 ? -4.867 24.188 21.375 1 98.75 106 ALA B N 1
ATOM 4030 C CA . ALA B 1 106 ? -3.688 24 22.219 1 98.75 106 ALA B CA 1
ATOM 4031 C C . ALA B 1 106 ? -4.082 23.734 23.672 1 98.75 106 ALA B C 1
ATOM 4033 O O . ALA B 1 106 ? -5.129 24.203 24.125 1 98.75 106 ALA B O 1
ATOM 4034 N N . GLY B 1 107 ? -3.283 22.953 24.344 1 98.81 107 GLY B N 1
ATOM 4035 C CA . GLY B 1 107 ? -3.547 22.75 25.75 1 98.81 107 GLY B CA 1
ATOM 4036 C C . GLY B 1 107 ? -2.863 21.516 26.312 1 98.81 107 GLY B C 1
ATOM 4037 O O . GLY B 1 107 ? -1.893 21.016 25.734 1 98.81 107 GLY B O 1
ATOM 4038 N N . THR B 1 108 ? -3.291 21.188 27.516 1 98.81 108 THR B N 1
ATOM 4039 C CA . THR B 1 108 ? -2.773 20.016 28.219 1 98.81 108 THR B CA 1
ATOM 4040 C C . THR B 1 108 ? -3.873 18.969 28.422 1 98.81 108 THR B C 1
ATOM 4042 O O . THR B 1 108 ? -5 19.312 28.781 1 98.81 108 THR B O 1
ATOM 4045 N N . ASP B 1 109 ? -3.559 17.734 28.156 1 98.69 109 ASP B N 1
ATOM 4046 C CA . ASP B 1 109 ? -4.527 16.641 28.312 1 98.69 109 ASP B CA 1
ATOM 4047 C C . ASP B 1 109 ? -5.746 16.875 27.422 1 98.69 109 ASP B C 1
ATOM 4049 O O . ASP B 1 109 ? -6.883 16.828 27.891 1 98.69 109 ASP B O 1
ATOM 4053 N N . ILE B 1 110 ? -5.484 17.078 26.141 1 98.69 110 ILE B N 1
ATOM 4054 C CA . ILE B 1 110 ? -6.59 17.328 25.219 1 98.69 110 ILE B CA 1
ATOM 4055 C C . ILE B 1 110 ? -6.691 16.188 24.203 1 98.69 110 ILE B C 1
ATOM 4057 O O . ILE B 1 110 ? -5.691 15.555 23.875 1 98.69 110 ILE B O 1
ATOM 4061 N N . GLN B 1 111 ? -7.848 15.906 23.766 1 98.88 111 GLN B N 1
ATOM 4062 C CA . GLN B 1 111 ? -8.117 14.875 22.781 1 98.88 111 GLN B CA 1
ATOM 4063 C C . GLN B 1 111 ? -8.969 15.43 21.625 1 98.88 111 GLN B C 1
ATOM 4065 O O . GLN B 1 111 ? -9.875 16.234 21.859 1 98.88 111 GLN B O 1
ATOM 4070 N N . TYR B 1 112 ? -8.641 15.117 20.453 1 98.94 112 TYR B N 1
ATOM 4071 C CA . TYR B 1 112 ? -9.508 15.203 19.281 1 98.94 112 TYR B CA 1
ATOM 4072 C C . TYR B 1 112 ? -9.992 13.828 18.859 1 98.94 112 TYR B C 1
ATOM 4074 O O . TYR B 1 112 ? -9.203 12.992 18.406 1 98.94 112 TYR B O 1
ATOM 4082 N N . ILE B 1 113 ? -11.266 13.547 19.016 1 98.94 113 ILE B N 1
ATOM 4083 C CA . ILE B 1 113 ? -11.828 12.242 18.688 1 98.94 113 ILE B CA 1
ATOM 4084 C C . ILE B 1 113 ? -12.867 12.391 17.578 1 98.94 113 ILE B C 1
ATOM 4086 O O . ILE B 1 113 ? -13.992 12.844 17.828 1 98.94 113 ILE B O 1
ATOM 4090 N N . GLY B 1 114 ? -12.523 12.008 16.375 1 98.75 114 GLY B N 1
ATOM 4091 C CA . GLY B 1 114 ? -13.461 11.969 15.258 1 98.75 114 GLY B CA 1
ATOM 4092 C C . GLY B 1 114 ? -14.359 10.75 15.289 1 98.75 114 GLY B C 1
ATOM 4093 O O . GLY B 1 114 ? -14.211 9.875 16.141 1 98.75 114 GLY B O 1
ATOM 4094 N N . ASN B 1 115 ? -15.242 10.758 14.312 1 98.06 115 ASN B N 1
ATOM 4095 C CA . ASN B 1 115 ? -16.172 9.641 14.195 1 98.06 115 ASN B CA 1
ATOM 4096 C C . ASN B 1 115 ? -15.516 8.414 13.586 1 98.06 115 ASN B C 1
ATOM 4098 O O . ASN B 1 115 ? -14.836 8.516 12.562 1 98.06 115 ASN B O 1
ATOM 4102 N N . SER B 1 116 ? -15.688 7.277 14.188 1 95.31 116 SER B N 1
ATOM 4103 C CA . SER B 1 116 ? -15.109 6.055 13.641 1 95.31 116 SER B CA 1
ATOM 4104 C C . SER B 1 116 ? -15.867 5.59 12.398 1 95.31 116 SER B C 1
ATOM 4106 O O . SER B 1 116 ? -15.328 4.836 11.586 1 95.31 116 SER B O 1
ATOM 4108 N N . ASP B 1 117 ? -17.156 6.031 12.305 1 95.12 117 ASP B N 1
ATOM 4109 C CA . ASP B 1 117 ? -17.922 5.785 11.086 1 95.12 117 ASP B CA 1
ATOM 4110 C C . ASP B 1 117 ? -17.406 6.648 9.938 1 95.12 117 ASP B C 1
ATOM 4112 O O . ASP B 1 117 ? -17.406 7.879 10.023 1 95.12 117 ASP B O 1
ATOM 4116 N N . ILE B 1 118 ? -17.047 5.973 8.875 1 96.06 118 ILE B N 1
ATOM 4117 C CA . ILE B 1 118 ? -16.359 6.629 7.77 1 96.06 118 ILE B CA 1
ATOM 4118 C C . ILE B 1 118 ? -17.281 7.633 7.098 1 96.06 118 ILE B C 1
ATOM 4120 O O . ILE B 1 118 ? -16.828 8.531 6.383 1 96.06 118 ILE B O 1
ATOM 4124 N N . SER B 1 119 ? -18.516 7.602 7.371 1 94.25 119 SER B N 1
ATOM 4125 C CA . SER B 1 119 ? -19.484 8.43 6.676 1 94.25 119 SER B CA 1
ATOM 4126 C C . SER B 1 119 ? -19.688 9.766 7.383 1 94.25 119 SER B C 1
ATOM 4128 O O . SER B 1 119 ? -20.344 10.664 6.855 1 94.25 119 SER B O 1
ATOM 4130 N N . HIS B 1 120 ? -19.094 9.906 8.555 1 96.12 120 HIS B N 1
ATOM 4131 C CA . HIS B 1 120 ? -19.312 11.117 9.352 1 96.12 120 HIS B CA 1
ATOM 4132 C C . HIS B 1 120 ? -18 11.664 9.883 1 96.12 120 HIS B C 1
ATOM 4134 O O . HIS B 1 120 ? -16.969 10.969 9.859 1 96.12 120 HIS B O 1
ATOM 4140 N N . GLY B 1 121 ? -18.047 12.875 10.289 1 98.06 121 GLY B N 1
ATOM 4141 C CA . GLY B 1 121 ? -16.938 13.469 11.008 1 98.06 121 GLY B CA 1
ATOM 4142 C C . GLY B 1 121 ? -15.836 13.977 10.086 1 98.06 121 GLY B C 1
ATOM 4143 O O . GLY B 1 121 ? -14.664 13.984 10.461 1 98.06 121 GLY B O 1
ATOM 4144 N N . TRP B 1 122 ? -16.188 14.336 8.883 1 98.62 122 TRP B N 1
ATOM 4145 C CA . TRP B 1 122 ? -15.211 14.875 7.934 1 98.62 122 TRP B CA 1
ATOM 4146 C C . TRP B 1 122 ? -15.102 16.391 8.062 1 98.62 122 TRP B C 1
ATOM 4148 O O . TRP B 1 122 ? -16.078 17.062 8.414 1 98.62 122 TRP B O 1
ATOM 4158 N N . ILE B 1 123 ? -13.914 16.875 7.848 1 98.88 123 ILE B N 1
ATOM 4159 C CA . ILE B 1 123 ? -13.727 18.281 7.516 1 98.88 123 ILE B CA 1
ATOM 4160 C C . ILE B 1 123 ? -13.648 18.453 6 1 98.88 123 ILE B C 1
ATOM 4162 O O . ILE B 1 123 ? -12.711 17.969 5.363 1 98.88 123 ILE B O 1
ATOM 4166 N N . TYR B 1 124 ? -14.609 19.109 5.445 1 98.38 124 TYR B N 1
ATOM 4167 C CA . TYR B 1 124 ? -14.641 19.406 4.016 1 98.38 124 TYR B CA 1
ATOM 4168 C C . TYR B 1 124 ? -14.07 20.781 3.732 1 98.38 124 TYR B C 1
ATOM 4170 O O . TYR B 1 124 ? -14.688 21.797 4.07 1 98.38 124 TYR B O 1
ATOM 4178 N N . SER B 1 125 ? -12.93 20.781 3.035 1 98.62 125 SER B N 1
ATOM 4179 C CA . SER B 1 125 ? -12.25 22.062 2.822 1 98.62 125 SER B CA 1
ATOM 4180 C C . SER B 1 125 ? -12.5 22.594 1.415 1 98.62 125 SER B C 1
ATOM 4182 O O . SER B 1 125 ? -12.18 23.75 1.113 1 98.62 125 SER B O 1
ATOM 4184 N N . TYR B 1 126 ? -12.961 21.812 0.554 1 98.12 126 TYR B N 1
ATOM 4185 C CA . TYR B 1 126 ? -13.328 22.188 -0.809 1 98.12 126 TYR B CA 1
ATOM 4186 C C . TYR B 1 126 ? -12.117 22.703 -1.578 1 98.12 126 TYR B C 1
ATOM 4188 O O . TYR B 1 126 ? -12.219 23.688 -2.309 1 98.12 126 TYR B O 1
ATOM 4196 N N . GLY B 1 127 ? -11.031 21.969 -1.414 1 98.5 127 GLY B N 1
ATOM 4197 C CA . GLY B 1 127 ? -9.758 22.375 -1.991 1 98.5 127 GLY B CA 1
ATOM 4198 C C . GLY B 1 127 ? -9.695 22.188 -3.494 1 98.5 127 GLY B C 1
ATOM 4199 O O . GLY B 1 127 ? -8.867 22.797 -4.168 1 98.5 127 GLY B O 1
ATOM 4200 N N . GLN B 1 128 ? -10.562 21.391 -4.102 1 97.81 128 GLN B N 1
ATOM 4201 C CA . GLN B 1 128 ? -10.539 21.141 -5.539 1 97.81 128 GLN B CA 1
ATOM 4202 C C . GLN B 1 128 ? -10.586 22.438 -6.332 1 97.81 128 GLN B C 1
ATOM 4204 O O . GLN B 1 128 ? -9.836 22.609 -7.293 1 97.81 128 GLN B O 1
ATOM 4209 N N . ALA B 1 129 ? -11.414 23.328 -5.863 1 98.31 129 ALA B N 1
ATOM 4210 C CA . ALA B 1 129 ? -11.57 24.594 -6.574 1 98.31 129 ALA B CA 1
ATOM 4211 C C . ALA B 1 129 ? -10.281 25.406 -6.539 1 98.31 129 ALA B C 1
ATOM 4213 O O . ALA B 1 129 ? -9.938 26.094 -7.512 1 98.31 129 ALA B O 1
ATOM 4214 N N . TRP B 1 130 ? -9.602 25.359 -5.492 1 98.5 130 TRP B N 1
ATOM 4215 C CA . TRP B 1 130 ? -8.328 26.062 -5.348 1 98.5 130 TRP B CA 1
ATOM 4216 C C . TRP B 1 130 ? -7.289 25.5 -6.312 1 98.5 130 TRP B C 1
ATOM 4218 O O . TRP B 1 130 ? -6.578 26.266 -6.973 1 98.5 130 TRP B O 1
ATOM 4228 N N . TRP B 1 131 ? -7.18 24.188 -6.438 1 98.31 131 TRP B N 1
ATOM 4229 C CA . TRP B 1 131 ? -6.195 23.531 -7.285 1 98.31 131 TRP B CA 1
ATOM 4230 C C . TRP B 1 131 ? -6.492 23.781 -8.758 1 98.31 131 TRP B C 1
ATOM 4232 O O . TRP B 1 131 ? -5.582 24.078 -9.539 1 98.31 131 TRP B O 1
ATOM 4242 N N . SER B 1 132 ? -7.766 23.734 -9.078 1 98.06 132 SER B N 1
ATOM 4243 C CA . SER B 1 132 ? -8.18 23.984 -10.453 1 98.06 132 SER B CA 1
ATOM 4244 C C . SER B 1 132 ? -7.844 25.422 -10.875 1 98.06 132 SER B C 1
ATOM 4246 O O . SER B 1 132 ? -7.383 25.641 -11.992 1 98.06 132 SER B O 1
ATOM 4248 N N . ALA B 1 133 ? -8.07 26.297 -9.969 1 97.88 133 ALA B N 1
ATOM 4249 C CA . ALA B 1 133 ? -7.777 27.703 -10.258 1 97.88 133 ALA B CA 1
ATOM 4250 C C . ALA B 1 133 ? -6.277 27.922 -10.438 1 97.88 133 ALA B C 1
ATOM 4252 O O . ALA B 1 133 ? -5.852 28.719 -11.273 1 97.88 133 ALA B O 1
ATOM 4253 N N . ASN B 1 134 ? -5.539 27.25 -9.68 1 96.69 134 ASN B N 1
ATOM 4254 C CA . ASN B 1 134 ? -4.09 27.359 -9.805 1 96.69 134 ASN B CA 1
ATOM 4255 C C . ASN B 1 134 ? -3.596 26.797 -11.133 1 96.69 134 ASN B C 1
ATOM 4257 O O . ASN B 1 134 ? -2.695 27.375 -11.758 1 96.69 134 ASN B O 1
ATOM 4261 N N . ALA B 1 135 ? -4.148 25.719 -11.5 1 91.19 135 ALA B N 1
ATOM 4262 C CA . ALA B 1 135 ? -3.76 25.094 -12.758 1 91.19 135 ALA B CA 1
ATOM 4263 C C . ALA B 1 135 ? -3.943 26.047 -13.938 1 91.19 135 ALA B C 1
ATOM 4265 O O . ALA B 1 135 ? -3.1 26.109 -14.828 1 91.19 135 ALA B O 1
ATOM 4266 N N . LYS B 1 136 ? -4.973 26.797 -13.945 1 88.62 136 LYS B N 1
ATOM 4267 C CA . LYS B 1 136 ? -5.262 27.781 -14.992 1 88.62 136 LYS B CA 1
ATOM 4268 C C . LYS B 1 136 ? -4.23 28.906 -14.984 1 88.62 136 LYS B C 1
ATOM 4270 O O . LYS B 1 136 ? -3.904 29.453 -16.031 1 88.62 136 LYS B O 1
ATOM 4275 N N . ALA B 1 137 ? -3.678 29 -13.789 1 86.44 137 ALA B N 1
ATOM 4276 C CA . ALA B 1 137 ? -2.723 30.094 -13.625 1 86.44 137 ALA B CA 1
ATOM 4277 C C . ALA B 1 137 ? -1.292 29.609 -13.852 1 86.44 137 ALA B C 1
ATOM 4279 O O . ALA B 1 137 ? -0.38 30.422 -14.039 1 86.44 137 ALA B O 1
ATOM 4280 N N . GLY B 1 138 ? -1.054 28.297 -13.766 1 85.94 138 GLY B N 1
ATOM 4281 C CA . GLY B 1 138 ? 0.262 27.734 -14.016 1 85.94 138 GLY B CA 1
ATOM 4282 C C . GLY B 1 138 ? 1.219 27.906 -12.852 1 85.94 138 GLY B C 1
ATOM 4283 O O . GLY B 1 138 ? 2.438 27.922 -13.039 1 85.94 138 GLY B O 1
ATOM 4284 N N . GLY B 1 139 ? 0.689 28.047 -11.641 1 91.19 139 GLY B N 1
ATOM 4285 C CA . GLY B 1 139 ? 1.523 28.281 -10.469 1 91.19 139 GLY B CA 1
ATOM 4286 C C . GLY B 1 139 ? 1.605 27.078 -9.547 1 91.19 139 GLY B C 1
ATOM 4287 O O . GLY B 1 139 ? 1.263 25.969 -9.938 1 91.19 139 GLY B O 1
ATOM 4288 N N . THR B 1 140 ? 2.178 27.312 -8.344 1 93.94 140 THR B N 1
ATOM 4289 C CA . THR B 1 140 ? 2.355 26.25 -7.348 1 93.94 140 THR B CA 1
ATOM 4290 C C . THR B 1 140 ? 1.378 26.438 -6.191 1 93.94 140 THR B C 1
ATOM 4292 O O . THR B 1 140 ? 1.713 26.156 -5.039 1 93.94 140 THR B O 1
ATOM 4295 N N . GLY B 1 141 ? 0.218 27.062 -6.5 1 94.38 141 GLY B N 1
ATOM 4296 C CA . GLY B 1 141 ? -0.819 27.328 -5.516 1 94.38 141 GLY B CA 1
ATOM 4297 C C . GLY B 1 141 ? -1.202 28.797 -5.43 1 94.38 141 GLY B C 1
ATOM 4298 O O . GLY B 1 141 ? -0.352 29.672 -5.586 1 94.38 141 GLY B O 1
ATOM 4299 N N . LEU B 1 142 ? -2.432 29.047 -5.16 1 96.06 142 LEU B N 1
ATOM 4300 C CA . LEU B 1 142 ? -2.912 30.406 -4.984 1 96.06 142 LEU B CA 1
ATOM 4301 C C . LEU B 1 142 ? -2.346 31.031 -3.707 1 96.06 142 LEU B C 1
ATOM 4303 O O . LEU B 1 142 ? -1.989 30.312 -2.771 1 96.06 142 LEU B O 1
ATOM 4307 N N . PRO B 1 143 ? -2.266 32.344 -3.703 1 94.5 143 PRO B N 1
ATOM 4308 C CA . PRO B 1 143 ? -1.826 32.969 -2.461 1 94.5 143 PRO B CA 1
ATOM 4309 C C . PRO B 1 143 ? -2.859 32.875 -1.343 1 94.5 143 PRO B C 1
ATOM 4311 O O . PRO B 1 143 ? -4.047 32.656 -1.61 1 94.5 143 PRO B O 1
ATOM 4314 N N . ASN B 1 144 ? -2.361 32.969 -0.148 1 96.38 144 ASN B N 1
ATOM 4315 C CA . ASN B 1 144 ? -3.205 33.062 1.04 1 96.38 144 ASN B CA 1
ATOM 4316 C C . ASN B 1 144 ? -4.121 31.859 1.175 1 96.38 144 ASN B C 1
ATOM 4318 O O . ASN B 1 144 ? -5.324 32 1.383 1 96.38 144 ASN B O 1
ATOM 4322 N N . ARG B 1 145 ? -3.605 30.734 1.013 1 96.75 145 ARG B N 1
ATOM 4323 C CA . ARG B 1 145 ? -4.301 29.469 1.263 1 96.75 145 ARG B CA 1
ATOM 4324 C C . ARG B 1 145 ? -4.32 29.141 2.752 1 96.75 145 ARG B C 1
ATOM 4326 O O . ARG B 1 145 ? -3.303 29.266 3.434 1 96.75 145 ARG B O 1
ATOM 4333 N N . PRO B 1 146 ? -5.426 28.781 3.285 1 97.19 146 PRO B N 1
ATOM 4334 C CA . PRO B 1 146 ? -5.469 28.406 4.703 1 97.19 146 PRO B CA 1
ATOM 4335 C C . PRO B 1 146 ? -4.859 27.031 4.973 1 97.19 146 PRO B C 1
ATOM 4337 O O . PRO B 1 146 ? -5.023 26.109 4.168 1 97.19 146 PRO B O 1
ATOM 4340 N N . HIS B 1 147 ? -4.027 26.984 6.016 1 98.12 147 HIS B N 1
ATOM 4341 C CA . HIS B 1 147 ? -3.736 25.688 6.594 1 98.12 147 HIS B CA 1
ATOM 4342 C C . HIS B 1 147 ? -4.887 25.203 7.469 1 98.12 147 HIS B C 1
ATOM 4344 O O . HIS B 1 147 ? -5.637 26 8.016 1 98.12 147 HIS B O 1
ATOM 4350 N N . LEU B 1 148 ? -5.074 23.953 7.602 1 98.75 148 LEU B N 1
ATOM 4351 C CA . LEU B 1 148 ? -6.312 23.422 8.156 1 98.75 148 LEU B CA 1
ATOM 4352 C C . LEU B 1 148 ? -6.277 23.438 9.68 1 98.75 148 LEU B C 1
ATOM 4354 O O . LEU B 1 148 ? -7.023 24.188 10.32 1 98.75 148 LEU B O 1
ATOM 4358 N N . MET B 1 149 ? -5.348 22.719 10.336 1 98.88 149 MET B N 1
ATOM 4359 C CA . MET B 1 149 ? -5.453 22.594 11.781 1 98.88 149 MET B CA 1
ATOM 4360 C C . MET B 1 149 ? -4.074 22.609 12.43 1 98.88 149 MET B C 1
ATOM 4362 O O . MET B 1 149 ? -3.135 21.984 11.93 1 98.88 149 MET B O 1
ATOM 4366 N N . ALA B 1 150 ? -3.932 23.328 13.477 1 98.75 150 ALA B N 1
ATOM 4367 C CA . ALA B 1 150 ? -2.826 23.203 14.422 1 98.75 150 ALA B CA 1
ATOM 4368 C C . ALA B 1 150 ? -3.283 22.531 15.719 1 98.75 150 ALA B C 1
ATOM 4370 O O . ALA B 1 150 ? -4.332 22.875 16.266 1 98.75 150 ALA B O 1
ATOM 4371 N N . PHE B 1 151 ? -2.646 21.516 16.141 1 98.88 151 PHE B N 1
ATOM 4372 C CA . PHE B 1 151 ? -2.883 20.781 17.375 1 98.88 151 PHE B CA 1
ATOM 4373 C C . PHE B 1 151 ? -1.641 20.797 18.266 1 98.88 151 PHE B C 1
ATOM 4375 O O . PHE B 1 151 ? -0.706 20.016 18.031 1 98.88 151 PHE B O 1
ATOM 4382 N N . LYS B 1 152 ? -1.598 21.656 19.266 1 98.81 152 LYS B N 1
ATOM 4383 C CA . LYS B 1 152 ? -0.46 21.875 20.156 1 98.81 152 LYS B CA 1
ATOM 4384 C C . LYS B 1 152 ? -0.767 21.375 21.578 1 98.81 152 LYS B C 1
ATOM 4386 O O . LYS B 1 152 ? -1.449 22.062 22.344 1 98.81 152 LYS B O 1
ATOM 4391 N N . ALA B 1 153 ? -0.109 20.234 21.938 1 98.81 153 ALA B N 1
ATOM 4392 C CA . ALA B 1 153 ? -0.583 19.609 23.172 1 98.81 153 ALA B CA 1
ATOM 4393 C C . ALA B 1 153 ? 0.578 19.016 23.969 1 98.81 153 ALA B C 1
ATOM 4395 O O . ALA B 1 153 ? 1.573 18.578 23.406 1 98.81 153 ALA B O 1
ATOM 4396 N N . THR B 1 154 ? 0.471 19.156 25.234 1 98.81 154 THR B N 1
ATOM 4397 C CA . THR B 1 154 ? 1.126 18.219 26.141 1 98.81 154 THR B CA 1
ATOM 4398 C C . THR B 1 154 ? 0.163 17.109 26.562 1 98.81 154 THR B C 1
ATOM 4400 O O . THR B 1 154 ? -0.925 17.391 27.078 1 98.81 154 THR B O 1
ATOM 4403 N N . ASN B 1 155 ? 0.511 15.922 26.344 1 98.88 155 ASN B N 1
ATOM 4404 C CA . ASN B 1 155 ? -0.412 14.805 26.531 1 98.88 155 ASN B CA 1
ATOM 4405 C C . ASN B 1 155 ? -1.625 14.93 25.609 1 98.88 155 ASN B C 1
ATOM 4407 O O . ASN B 1 155 ? -2.746 15.133 26.078 1 98.88 155 ASN B O 1
ATOM 4411 N N . GLY B 1 156 ? -1.431 14.711 24.359 1 98.88 156 GLY B N 1
ATOM 4412 C CA . GLY B 1 156 ? -2.475 14.844 23.359 1 98.88 156 GLY B CA 1
ATOM 4413 C C . GLY B 1 156 ? -2.84 13.531 22.688 1 98.88 156 GLY B C 1
ATOM 4414 O O . GLY B 1 156 ? -1.984 12.664 22.516 1 98.88 156 GLY B O 1
ATOM 4415 N N . VAL B 1 157 ? -4.121 13.359 22.359 1 98.94 157 VAL B N 1
ATOM 4416 C CA . VAL B 1 157 ? -4.605 12.211 21.609 1 98.94 157 VAL B CA 1
ATOM 4417 C C . VAL B 1 157 ? -5.453 12.695 20.422 1 98.94 157 VAL B C 1
ATOM 4419 O O . VAL B 1 157 ? -6.312 13.562 20.578 1 98.94 157 VAL B O 1
ATOM 4422 N N . MET B 1 158 ? -5.172 12.242 19.312 1 98.94 158 MET B N 1
ATOM 4423 C CA . MET B 1 158 ? -6.023 12.445 18.141 1 98.94 158 MET B CA 1
ATOM 4424 C C . MET B 1 158 ? -6.395 11.109 17.5 1 98.94 158 MET B C 1
ATOM 4426 O O . MET B 1 158 ? -5.516 10.312 17.156 1 98.94 158 MET B O 1
ATOM 4430 N N . ASN B 1 159 ? -7.672 10.883 17.359 1 98.88 159 ASN B N 1
ATOM 4431 C CA . ASN B 1 159 ? -8.164 9.672 16.703 1 98.88 159 ASN B CA 1
ATOM 4432 C C . ASN B 1 159 ? -9.242 9.992 15.68 1 98.88 159 ASN B C 1
ATOM 4434 O O . ASN B 1 159 ? -10.117 10.828 15.922 1 98.88 159 ASN B O 1
ATOM 4438 N N . TYR B 1 160 ? -9.172 9.391 14.438 1 98.69 160 TYR B N 1
ATOM 4439 C CA . TYR B 1 160 ? -10.172 9.43 13.383 1 98.69 160 TYR B CA 1
ATOM 4440 C C . TYR B 1 160 ? -10.297 10.844 12.812 1 98.69 160 TYR B C 1
ATOM 4442 O O . TYR B 1 160 ? -11.406 11.289 12.5 1 98.69 160 TYR B O 1
ATOM 4450 N N . PHE B 1 161 ? -9.18 11.539 12.82 1 98.88 161 PHE B N 1
ATOM 4451 C CA . PHE B 1 161 ? -9.133 12.789 12.07 1 98.88 161 PHE B CA 1
ATOM 4452 C C . PHE B 1 161 ? -9.359 12.539 10.586 1 98.88 161 PHE B C 1
ATOM 4454 O O . PHE B 1 161 ? -8.695 11.695 9.984 1 98.88 161 PHE B O 1
ATOM 4461 N N . LYS B 1 162 ? -10.367 13.203 9.945 1 98.75 162 LYS B N 1
ATOM 4462 C CA . LYS B 1 162 ? -10.656 13.008 8.523 1 98.75 162 LYS B CA 1
ATOM 4463 C C . LYS B 1 162 ? -10.688 14.344 7.785 1 98.75 162 LYS B C 1
ATOM 4465 O O . LYS B 1 162 ? -11.445 15.242 8.148 1 98.75 162 LYS B O 1
ATOM 4470 N N . SER B 1 163 ? -9.875 14.445 6.746 1 98.88 163 SER B N 1
ATOM 4471 C CA . SER B 1 163 ? -9.734 15.664 5.957 1 98.88 163 SER B CA 1
ATOM 4472 C C . SER B 1 163 ? -10 15.398 4.48 1 98.88 163 SER B C 1
ATOM 4474 O O . SER B 1 163 ? -9.297 14.602 3.852 1 98.88 163 SER B O 1
ATOM 4476 N N . SER B 1 164 ? -11.016 16.047 3.959 1 98.31 164 SER B N 1
ATOM 4477 C CA . SER B 1 164 ? -11.359 15.922 2.549 1 98.31 164 SER B CA 1
ATOM 4478 C C . SER B 1 164 ? -10.961 17.172 1.763 1 98.31 164 SER B C 1
ATOM 4480 O O . SER B 1 164 ? -11.352 18.281 2.113 1 98.31 164 SER B O 1
ATOM 4482 N N . LYS B 1 165 ? -10.203 17 0.784 1 98.25 165 LYS B N 1
ATOM 4483 C CA . LYS B 1 165 ? -9.797 18.016 -0.177 1 98.25 165 LYS B CA 1
ATOM 4484 C C . LYS B 1 165 ? -9.281 19.266 0.532 1 98.25 165 LYS B C 1
ATOM 4486 O O . LYS B 1 165 ? -9.773 20.375 0.303 1 98.25 165 LYS B O 1
ATOM 4491 N N . PRO B 1 166 ? -8.25 19.031 1.328 1 98.62 166 PRO B N 1
ATOM 4492 C CA . PRO B 1 166 ? -7.645 20.188 1.992 1 98.62 166 PRO B CA 1
ATOM 4493 C C . PRO B 1 166 ? -7.113 21.219 1.003 1 98.62 166 PRO B C 1
ATOM 4495 O O . PRO B 1 166 ? -6.652 20.859 -0.083 1 98.62 166 PRO B O 1
ATOM 4498 N N . VAL B 1 167 ? -7.16 22.516 1.402 1 98.44 167 VAL B N 1
ATOM 4499 C CA . VAL B 1 167 ? -6.641 23.578 0.542 1 98.44 167 VAL B CA 1
ATOM 4500 C C . VAL B 1 167 ? -5.113 23.547 0.557 1 98.44 167 VAL B C 1
ATOM 4502 O O . VAL B 1 167 ? -4.477 23.719 -0.483 1 98.44 167 VAL B O 1
ATOM 4505 N N . ALA B 1 168 ? -4.543 23.391 1.688 1 98.06 168 ALA B N 1
ATOM 4506 C CA . ALA B 1 168 ? -3.102 23.312 1.913 1 98.06 168 ALA B CA 1
ATOM 4507 C C . ALA B 1 168 ? -2.773 22.312 3.018 1 98.06 168 ALA B C 1
ATOM 4509 O O . ALA B 1 168 ? -3.303 21.203 3.033 1 98.06 168 ALA B O 1
ATOM 4510 N N . TRP B 1 169 ? -1.85 22.672 3.926 1 98.38 169 TRP B N 1
ATOM 4511 C CA . TRP B 1 169 ? -1.413 21.75 4.973 1 98.38 169 TRP B CA 1
ATOM 4512 C C . TRP B 1 169 ? -2.594 21.297 5.816 1 98.38 169 TRP B C 1
ATOM 4514 O O . TRP B 1 169 ? -3.496 22.078 6.121 1 98.38 169 TRP B O 1
ATOM 4524 N N . ASN B 1 170 ? -2.564 20.047 6.207 1 98.81 170 ASN B N 1
ATOM 4525 C CA . ASN B 1 170 ? -3.691 19.484 6.945 1 98.81 170 ASN B CA 1
ATOM 4526 C C . ASN B 1 170 ? -3.516 19.656 8.453 1 98.81 170 ASN B C 1
ATOM 4528 O O . ASN B 1 170 ? -4.285 20.375 9.094 1 98.81 170 ASN B O 1
ATOM 4532 N N . LEU B 1 171 ? -2.482 19.016 9.047 1 98.88 171 LEU B N 1
ATOM 4533 C CA . LEU B 1 171 ? -2.328 18.953 10.492 1 98.88 171 LEU B CA 1
ATOM 4534 C C . LEU B 1 171 ? -0.906 19.328 10.906 1 98.88 171 LEU B C 1
ATOM 4536 O O . LEU B 1 171 ? 0.056 18.703 10.461 1 98.88 171 LEU B O 1
ATOM 4540 N N . ALA B 1 172 ? -0.754 20.344 11.656 1 98.75 172 ALA B N 1
ATOM 4541 C CA . ALA B 1 172 ? 0.509 20.703 12.297 1 98.75 172 ALA B CA 1
ATOM 4542 C C . ALA B 1 172 ? 0.501 20.328 13.773 1 98.75 172 ALA B C 1
ATOM 4544 O O . ALA B 1 172 ? -0.363 20.781 14.531 1 98.75 172 ALA B O 1
ATOM 4545 N N . VAL B 1 173 ? 1.445 19.531 14.195 1 98.88 173 VAL B N 1
ATOM 4546 C CA . VAL B 1 173 ? 1.475 19 15.562 1 98.88 173 VAL B CA 1
ATOM 4547 C C . VAL B 1 173 ? 2.682 19.578 16.297 1 98.88 173 VAL B C 1
ATOM 4549 O O . VAL B 1 173 ? 3.811 19.5 15.812 1 98.88 173 VAL B O 1
ATOM 4552 N N . LYS B 1 174 ? 2.455 20.125 17.438 1 98.75 174 LYS B N 1
ATOM 4553 C CA . LYS B 1 174 ? 3.482 20.609 18.359 1 98.75 174 LYS B CA 1
ATOM 4554 C C . LYS B 1 174 ? 3.219 20.141 19.781 1 98.75 174 LYS B C 1
ATOM 4556 O O . LYS B 1 174 ? 2.092 19.781 20.125 1 98.75 174 LYS B O 1
ATOM 4561 N N . GLY B 1 175 ? 4.266 20.203 20.594 1 98.81 175 GLY B N 1
ATOM 4562 C CA . GLY B 1 175 ? 4.133 19.781 21.984 1 98.81 175 GLY B CA 1
ATOM 4563 C C . GLY B 1 175 ? 4.828 18.453 22.266 1 98.81 175 GLY B C 1
ATOM 4564 O O . GLY B 1 175 ? 5.906 18.188 21.734 1 98.81 175 GLY B O 1
ATOM 4565 N N . SER B 1 176 ? 4.188 17.734 23.25 1 98.88 176 SER B N 1
ATOM 4566 C CA . SER B 1 176 ? 4.859 16.516 23.688 1 98.88 176 SER B CA 1
ATOM 4567 C C . SER B 1 176 ? 3.857 15.438 24.094 1 98.88 176 SER B C 1
ATOM 4569 O O . SER B 1 176 ? 2.791 15.758 24.625 1 98.88 176 SER B O 1
ATOM 4571 N N . ASN B 1 177 ? 4.293 14.203 23.906 1 98.94 177 ASN B N 1
ATOM 4572 C CA . ASN B 1 177 ? 3.488 13.039 24.266 1 98.94 177 ASN B CA 1
ATOM 4573 C C . ASN B 1 177 ? 2.137 13.047 23.547 1 98.94 177 ASN B C 1
ATOM 4575 O O . ASN B 1 177 ? 1.097 13.227 24.188 1 98.94 177 ASN B O 1
ATOM 4579 N N . ILE B 1 178 ? 2.207 12.844 22.297 1 98.94 178 ILE B N 1
ATOM 4580 C CA . ILE B 1 178 ? 1.021 12.945 21.453 1 98.94 178 ILE B CA 1
ATOM 4581 C C . ILE B 1 178 ? 0.836 11.648 20.656 1 98.94 178 ILE B C 1
ATOM 4583 O O . ILE B 1 178 ? 1.797 11.109 20.109 1 98.94 178 ILE B O 1
ATOM 4587 N N . SER B 1 179 ? -0.348 11.07 20.672 1 98.94 179 SER B N 1
ATOM 4588 C CA . SER B 1 179 ? -0.708 9.906 19.875 1 98.94 179 SER B CA 1
ATOM 4589 C C . SER B 1 179 ? -1.737 10.273 18.812 1 98.94 179 SER B C 1
ATOM 4591 O O . SER B 1 179 ? -2.734 10.938 19.094 1 98.94 179 SER B O 1
ATOM 4593 N N . ILE B 1 180 ? -1.5 9.906 17.594 1 98.94 180 ILE B N 1
ATOM 4594 C CA . ILE B 1 180 ? -2.4 10.109 16.453 1 98.94 180 ILE B CA 1
ATOM 4595 C C . ILE B 1 180 ? -2.689 8.766 15.781 1 98.94 180 ILE B C 1
ATOM 4597 O O . ILE B 1 180 ? -1.766 8.031 15.422 1 98.94 180 ILE B O 1
ATOM 4601 N N . ALA B 1 181 ? -3.977 8.438 15.656 1 98.88 181 ALA B N 1
ATOM 4602 C CA . ALA B 1 181 ? -4.316 7.156 15.031 1 98.88 181 ALA B CA 1
ATOM 4603 C C . ALA B 1 181 ? -5.496 7.309 14.078 1 98.88 181 ALA B C 1
ATOM 4605 O O . ALA B 1 181 ? -6.398 8.117 14.32 1 98.88 181 ALA B O 1
ATOM 4606 N N . ASN B 1 182 ? -5.504 6.555 12.953 1 98.62 182 ASN B N 1
ATOM 4607 C CA . ASN B 1 182 ? -6.629 6.363 12.047 1 98.62 182 ASN B CA 1
ATOM 4608 C C . ASN B 1 182 ? -7.023 7.664 11.352 1 98.62 182 ASN B C 1
ATOM 4610 O O . ASN B 1 182 ? -8.203 7.922 11.133 1 98.62 182 ASN B O 1
ATOM 4614 N N . ALA B 1 183 ? -6.02 8.5 11.062 1 98.88 183 ALA B N 1
ATOM 4615 C CA . ALA B 1 183 ? -6.309 9.703 10.281 1 98.88 183 ALA B CA 1
ATOM 4616 C C . ALA B 1 183 ? -6.473 9.367 8.805 1 98.88 183 ALA B C 1
ATOM 4618 O O . ALA B 1 183 ? -5.789 8.484 8.281 1 98.88 183 ALA B O 1
ATOM 4619 N N . VAL B 1 184 ? -7.406 10.047 8.141 1 98.69 184 VAL B N 1
ATOM 4620 C CA . VAL B 1 184 ? -7.602 9.953 6.703 1 98.69 184 VAL B CA 1
ATOM 4621 C C . VAL B 1 184 ? -7.48 11.336 6.07 1 98.69 184 VAL B C 1
ATOM 4623 O O . VAL B 1 184 ? -8.172 12.273 6.473 1 98.69 184 VAL B O 1
ATOM 4626 N N . VAL B 1 185 ? -6.555 11.492 5.168 1 98.81 185 VAL B N 1
ATOM 4627 C CA . VAL B 1 185 ? -6.422 12.695 4.355 1 98.81 185 VAL B CA 1
ATOM 4628 C C . VAL B 1 185 ? -6.574 12.344 2.879 1 98.81 185 VAL B C 1
ATOM 4630 O O . VAL B 1 185 ? -5.836 11.508 2.355 1 98.81 185 VAL B O 1
ATOM 4633 N N . ASP B 1 186 ? -7.496 12.938 2.215 1 97.94 186 ASP B N 1
ATOM 4634 C CA . ASP B 1 186 ? -7.68 12.68 0.789 1 97.94 186 ASP B CA 1
ATOM 4635 C C . ASP B 1 186 ? -7.602 13.977 -0.014 1 97.94 186 ASP B C 1
ATOM 4637 O O . ASP B 1 186 ? -8.484 14.836 0.086 1 97.94 186 ASP B O 1
ATOM 4641 N N . SER B 1 187 ? -6.543 14.078 -0.799 1 97.88 187 SER B N 1
ATOM 4642 C CA . SER B 1 187 ? -6.359 15.227 -1.68 1 97.88 187 SER B CA 1
ATOM 4643 C C . SER B 1 187 ? -6.348 14.805 -3.145 1 97.88 187 SER B C 1
ATOM 4645 O O . SER B 1 187 ? -5.68 15.43 -3.973 1 97.88 187 SER B O 1
ATOM 4647 N N . VAL B 1 188 ? -6.957 13.688 -3.447 1 96.81 188 VAL B N 1
ATOM 4648 C CA . VAL B 1 188 ? -7.012 13.227 -4.832 1 96.81 188 VAL B CA 1
ATOM 4649 C C . VAL B 1 188 ? -7.852 14.195 -5.664 1 96.81 188 VAL B C 1
ATOM 4651 O O . VAL B 1 188 ? -8.992 14.5 -5.312 1 96.81 188 VAL B O 1
ATOM 4654 N N . SER B 1 189 ? -7.277 14.625 -6.758 1 96.19 189 SER B N 1
ATOM 4655 C CA . SER B 1 189 ? -7.891 15.648 -7.598 1 96.19 189 SER B CA 1
ATOM 4656 C C . SER B 1 189 ? -8.961 15.047 -8.5 1 96.19 189 SER B C 1
ATOM 4658 O O . SER B 1 189 ? -8.797 13.945 -9.016 1 96.19 189 SER B O 1
ATOM 4660 N N . GLU B 1 190 ? -9.938 15.859 -8.766 1 93.38 190 GLU B N 1
ATOM 4661 C CA . GLU B 1 190 ? -11.047 15.43 -9.617 1 93.38 190 GLU B CA 1
ATOM 4662 C C . GLU B 1 190 ? -10.766 15.742 -11.086 1 93.38 190 GLU B C 1
ATOM 4664 O O . GLU B 1 190 ? -11.406 15.195 -11.977 1 93.38 190 GLU B O 1
ATOM 4669 N N . ASP B 1 191 ? -9.844 16.672 -11.398 1 92.94 191 ASP B N 1
ATOM 4670 C CA . ASP B 1 191 ? -9.594 17.094 -12.773 1 92.94 191 ASP B CA 1
ATOM 4671 C C . ASP B 1 191 ? -8.094 17.125 -13.062 1 92.94 191 ASP B C 1
ATOM 4673 O O . ASP B 1 191 ? -7.641 17.922 -13.891 1 92.94 191 ASP B O 1
ATOM 4677 N N . TRP B 1 192 ? -7.246 16.531 -12.32 1 90 192 TRP B N 1
ATOM 4678 C CA . TRP B 1 192 ? -5.816 16.312 -12.531 1 90 192 TRP B CA 1
ATOM 4679 C C . TRP B 1 192 ? -5.016 17.531 -12.094 1 90 192 TRP B C 1
ATOM 4681 O O . TRP B 1 192 ? -3.781 17.531 -12.141 1 90 192 TRP B O 1
ATOM 4691 N N . SER B 1 193 ? -5.812 18.625 -11.664 1 96.62 193 SER B N 1
ATOM 4692 C CA . SER B 1 193 ? -5.07 19.75 -11.086 1 96.62 193 SER B CA 1
ATOM 4693 C C . SER B 1 193 ? -4.293 19.312 -9.844 1 96.62 193 SER B C 1
ATOM 4695 O O . SER B 1 193 ? -4.832 18.625 -8.977 1 96.62 193 SER B O 1
ATOM 4697 N N . PHE B 1 194 ? -3.076 19.672 -9.789 1 97.56 194 PHE B N 1
ATOM 4698 C CA . PHE B 1 194 ? -2.201 19.188 -8.734 1 97.56 194 PHE B CA 1
ATOM 4699 C C . PHE B 1 194 ? -2.553 19.828 -7.398 1 97.56 194 PHE B C 1
ATOM 4701 O O . PHE B 1 194 ? -2.721 21.047 -7.32 1 97.56 194 PHE B O 1
ATOM 4708 N N . PRO B 1 195 ? -2.662 19.062 -6.301 1 98.12 195 PRO B N 1
ATOM 4709 C CA . PRO B 1 195 ? -2.977 19.609 -4.973 1 98.12 195 PRO B CA 1
ATOM 4710 C C . PRO B 1 195 ? -1.731 20.047 -4.203 1 98.12 195 PRO B C 1
ATOM 4712 O O . PRO B 1 195 ? -1.393 19.438 -3.18 1 98.12 195 PRO B O 1
ATOM 4715 N N . PHE B 1 196 ? -1.189 21.156 -4.574 1 97.19 196 PHE B N 1
ATOM 4716 C CA . PHE B 1 196 ? 0.069 21.641 -4.023 1 97.19 196 PHE B CA 1
ATOM 4717 C C . PHE B 1 196 ? -0.033 21.828 -2.516 1 97.19 196 PHE B C 1
ATOM 4719 O O . PHE B 1 196 ? -1.037 22.344 -2.014 1 97.19 196 PHE B O 1
ATOM 4726 N N . ASN B 1 197 ? 1.009 21.422 -1.772 1 97 197 ASN B N 1
ATOM 4727 C CA . ASN B 1 197 ? 1.238 21.734 -0.366 1 97 197 ASN B CA 1
ATOM 4728 C C . ASN B 1 197 ? 0.143 21.156 0.524 1 97 197 ASN B C 1
ATOM 4730 O O . ASN B 1 197 ? -0.354 21.828 1.426 1 97 197 ASN B O 1
ATOM 4734 N N . THR B 1 198 ? -0.307 19.984 0.212 1 98.62 198 THR B N 1
ATOM 4735 C CA . THR B 1 198 ? -1.299 19.328 1.061 1 98.62 198 THR B CA 1
ATOM 4736 C C . THR B 1 198 ? -0.628 18.359 2.021 1 98.62 198 THR B C 1
ATOM 4738 O O . THR B 1 198 ? -1.097 17.234 2.197 1 98.62 198 THR B O 1
ATOM 4741 N N . ASP B 1 199 ? 0.41 18.812 2.676 1 98.62 199 ASP B N 1
ATOM 4742 C CA . ASP B 1 199 ? 1.087 18 3.686 1 98.62 199 ASP B CA 1
ATOM 4743 C C . ASP B 1 199 ? 0.081 17.359 4.637 1 98.62 199 ASP B C 1
ATOM 4745 O O . ASP B 1 199 ? -0.885 18 5.055 1 98.62 199 ASP B O 1
ATOM 4749 N N . GLY B 1 200 ? 0.311 16.062 4.945 1 98.88 200 GLY B N 1
ATOM 4750 C CA . GLY B 1 200 ? -0.609 15.32 5.789 1 98.88 200 GLY B CA 1
ATOM 4751 C C . GLY B 1 200 ? -0.472 15.656 7.262 1 98.88 200 GLY B C 1
ATOM 4752 O O . GLY B 1 200 ? -1.199 16.516 7.777 1 98.88 200 GLY B O 1
ATOM 4753 N N . VAL B 1 201 ? 0.525 15.102 7.906 1 98.94 201 VAL B N 1
ATOM 4754 C CA . VAL B 1 201 ? 0.791 15.352 9.32 1 98.94 201 VAL B CA 1
ATOM 4755 C C . VAL B 1 201 ? 2.186 15.945 9.484 1 98.94 201 VAL B C 1
ATOM 4757 O O . VAL B 1 201 ? 3.189 15.266 9.266 1 98.94 201 VAL B O 1
ATOM 4760 N N . GLY B 1 202 ? 2.209 17.172 9.844 1 98.88 202 GLY B N 1
ATOM 4761 C CA . GLY B 1 202 ? 3.461 17.812 10.203 1 98.88 202 GLY B CA 1
ATOM 4762 C C . GLY B 1 202 ? 3.795 17.688 11.68 1 98.88 202 GLY B C 1
ATOM 4763 O O . GLY B 1 202 ? 2.955 17.969 12.539 1 98.88 202 GLY B O 1
ATOM 4764 N N . ILE B 1 203 ? 5.023 17.281 12.008 1 98.94 203 ILE B N 1
ATOM 4765 C CA . ILE B 1 203 ? 5.363 16.969 13.391 1 98.94 203 ILE B CA 1
ATOM 4766 C C . ILE B 1 203 ? 6.609 17.75 13.805 1 98.94 203 ILE B C 1
ATOM 4768 O O . ILE B 1 203 ? 7.723 17.438 13.383 1 98.94 203 ILE B O 1
ATOM 4772 N N . GLY B 1 204 ? 6.488 18.703 14.516 1 98.75 204 GLY B N 1
ATOM 4773 C CA . GLY B 1 204 ? 7.543 19.406 15.234 1 98.75 204 GLY B CA 1
ATOM 4774 C C . GLY B 1 204 ? 7.422 19.281 16.75 1 98.75 204 GLY B C 1
ATOM 4775 O O . GLY B 1 204 ? 7.457 20.281 17.453 1 98.75 204 GLY B O 1
ATOM 4776 N N . ALA B 1 205 ? 7.219 18.062 17.203 1 98.88 205 ALA B N 1
ATOM 4777 C CA . ALA B 1 205 ? 6.926 17.719 18.594 1 98.88 205 ALA B CA 1
ATOM 4778 C C . ALA B 1 205 ? 7.82 16.578 19.078 1 98.88 205 ALA B C 1
ATOM 4780 O O . ALA B 1 205 ? 8.578 15.992 18.297 1 98.88 205 ALA B O 1
ATOM 4781 N N . THR B 1 206 ? 7.73 16.344 20.406 1 98.94 206 THR B N 1
ATOM 4782 C CA . THR B 1 206 ? 8.516 15.258 20.984 1 98.94 206 THR B CA 1
ATOM 4783 C C . THR B 1 206 ? 7.605 14.148 21.5 1 98.94 206 THR B C 1
ATOM 4785 O O . THR B 1 206 ? 6.492 14.422 21.953 1 98.94 206 THR B O 1
ATOM 4788 N N . ASP B 1 207 ? 8.086 12.883 21.438 1 98.94 207 ASP B N 1
ATOM 4789 C CA . ASP B 1 207 ? 7.352 11.727 21.938 1 98.94 207 ASP B CA 1
ATOM 4790 C C . ASP B 1 207 ? 5.996 11.594 21.25 1 98.94 207 ASP B C 1
ATOM 4792 O O . ASP B 1 207 ? 4.949 11.656 21.906 1 98.94 207 ASP B O 1
ATOM 4796 N N . VAL B 1 208 ? 6.082 11.352 19.953 1 98.94 208 VAL B N 1
ATOM 4797 C CA . VAL B 1 208 ? 4.879 11.281 19.141 1 98.94 208 VAL B CA 1
ATOM 4798 C C . VAL B 1 208 ? 4.754 9.883 18.531 1 98.94 208 VAL B C 1
ATOM 4800 O O . VAL B 1 208 ? 5.742 9.312 18.062 1 98.94 208 VAL B O 1
ATOM 4803 N N . HIS B 1 209 ? 3.59 9.281 18.641 1 98.94 209 HIS B N 1
ATOM 4804 C CA . HIS B 1 209 ? 3.268 8.023 17.984 1 98.94 209 HIS B CA 1
ATOM 4805 C C . HIS B 1 209 ? 2.117 8.195 17 1 98.94 209 HIS B C 1
ATOM 4807 O O . HIS B 1 209 ? 1.027 8.633 17.375 1 98.94 209 HIS B O 1
ATOM 4813 N N . VAL B 1 210 ? 2.354 7.938 15.711 1 98.94 210 VAL B N 1
ATOM 4814 C CA . VAL B 1 210 ? 1.357 8 14.648 1 98.94 210 VAL B CA 1
ATOM 4815 C C . VAL B 1 210 ? 1.164 6.613 14.039 1 98.94 210 VAL B C 1
ATOM 4817 O O . VAL B 1 210 ? 2.137 5.934 13.695 1 98.94 210 VAL B O 1
ATOM 4820 N N . THR B 1 211 ? -0.129 6.164 13.906 1 98.81 211 THR B N 1
ATOM 4821 C CA . THR B 1 211 ? -0.318 4.805 13.406 1 98.81 211 THR B CA 1
ATOM 4822 C C . THR B 1 211 ? -1.635 4.684 12.648 1 98.81 211 THR B C 1
ATOM 4824 O O . THR B 1 211 ? -2.59 5.41 12.93 1 98.81 211 THR B O 1
ATOM 4827 N N . ASP B 1 212 ? -1.69 3.807 11.648 1 98.5 212 ASP B N 1
ATOM 4828 C CA . ASP B 1 212 ? -2.908 3.375 10.969 1 98.5 212 ASP B CA 1
ATOM 4829 C C . ASP B 1 212 ? -3.566 4.539 10.227 1 98.5 212 ASP B C 1
ATOM 4831 O O . ASP B 1 212 ? -4.781 4.723 10.312 1 98.5 212 ASP B O 1
ATOM 4835 N N . CYS B 1 213 ? -2.729 5.305 9.508 1 98.81 213 CYS B N 1
ATOM 4836 C CA . CYS B 1 213 ? -3.236 6.453 8.766 1 98.81 213 CYS B CA 1
ATOM 4837 C C . CYS B 1 213 ? -3.318 6.145 7.273 1 98.81 213 CYS B C 1
ATOM 4839 O O . CYS B 1 213 ? -2.596 5.281 6.777 1 98.81 213 CYS B O 1
ATOM 4841 N N . VAL B 1 214 ? -4.27 6.75 6.605 1 98.81 214 VAL B N 1
ATOM 4842 C CA . VAL B 1 214 ? -4.426 6.773 5.152 1 98.81 214 VAL B CA 1
ATOM 4843 C C . VAL B 1 214 ? -4.246 8.195 4.633 1 98.81 214 VAL B C 1
ATOM 4845 O O . VAL B 1 214 ? -5.094 9.062 4.871 1 98.81 214 VAL B O 1
ATOM 4848 N N . ILE B 1 215 ? -3.131 8.438 3.893 1 98.94 215 ILE B N 1
ATOM 4849 C CA . ILE B 1 215 ? -2.857 9.797 3.447 1 98.94 215 ILE B CA 1
ATOM 4850 C C . ILE B 1 215 ? -2.572 9.805 1.948 1 98.94 215 ILE B C 1
ATOM 4852 O O . ILE B 1 215 ? -1.537 9.305 1.505 1 98.94 215 ILE B O 1
ATOM 4856 N N . TYR B 1 216 ? -3.428 10.281 1.167 1 98.62 216 TYR B N 1
ATOM 4857 C CA . TYR B 1 216 ? -3.268 10.516 -0.264 1 98.62 216 TYR B CA 1
ATOM 4858 C C . TYR B 1 216 ? -3.203 12 -0.575 1 98.62 216 TYR B C 1
ATOM 4860 O O . TYR B 1 216 ? -4.207 12.711 -0.467 1 98.62 216 TYR B O 1
ATOM 4868 N N . ASN B 1 217 ? -2.006 12.477 -0.943 1 98.69 217 ASN B N 1
ATOM 4869 C CA . ASN B 1 217 ? -1.824 13.93 -0.981 1 98.69 217 ASN B CA 1
ATOM 4870 C C . ASN B 1 217 ? -0.811 14.336 -2.045 1 98.69 217 ASN B C 1
ATOM 4872 O O . ASN B 1 217 ? -0.392 13.516 -2.859 1 98.69 217 ASN B O 1
ATOM 4876 N N . GLY B 1 218 ? -0.604 15.641 -2.139 1 98.31 218 GLY B N 1
ATOM 4877 C CA . GLY B 1 218 ? 0.294 16.219 -3.131 1 98.31 218 GLY B CA 1
ATOM 4878 C C . GLY B 1 218 ? 1.503 16.891 -2.52 1 98.31 218 GLY B C 1
ATOM 4879 O O . GLY B 1 218 ? 1.944 17.938 -3.006 1 98.31 218 GLY B O 1
ATOM 4880 N N . ASP B 1 219 ? 1.99 16.375 -1.464 1 98 219 ASP B N 1
ATOM 4881 C CA . ASP B 1 219 ? 3.191 16.828 -0.764 1 98 219 ASP B CA 1
ATOM 4882 C C . ASP B 1 219 ? 3.629 15.805 0.284 1 98 219 ASP B C 1
ATOM 4884 O O . ASP B 1 219 ? 3.459 14.602 0.093 1 98 219 ASP B O 1
ATOM 4888 N N . ASP B 1 220 ? 4.391 16.219 1.347 1 98.75 220 ASP B N 1
ATOM 4889 C CA . ASP B 1 220 ? 4.82 15.266 2.375 1 98.75 220 ASP B CA 1
ATOM 4890 C C . ASP B 1 220 ? 3.623 14.664 3.1 1 98.75 220 ASP B C 1
ATOM 4892 O O . ASP B 1 220 ? 2.766 15.391 3.609 1 98.75 220 ASP B O 1
ATOM 4896 N N . ALA B 1 221 ? 3.535 13.305 3.094 1 98.94 221 ALA B N 1
ATOM 4897 C CA . ALA B 1 221 ? 2.484 12.68 3.893 1 98.94 221 ALA B CA 1
ATOM 4898 C C . ALA B 1 221 ? 2.734 12.883 5.383 1 98.94 221 ALA B C 1
ATOM 4900 O O . ALA B 1 221 ? 1.819 13.234 6.133 1 98.94 221 ALA B O 1
ATOM 4901 N N . PHE B 1 222 ? 3.934 12.578 5.785 1 99 222 PHE B N 1
ATOM 4902 C CA . PHE B 1 222 ? 4.449 12.891 7.109 1 99 222 PHE B CA 1
ATOM 4903 C C . PHE B 1 222 ? 5.66 13.812 7.016 1 99 222 PHE B C 1
ATOM 4905 O O . PHE B 1 222 ? 6.641 13.492 6.344 1 99 222 PHE B O 1
ATOM 4912 N N . ALA B 1 223 ? 5.531 14.93 7.621 1 98.88 223 ALA B N 1
ATOM 4913 C CA . ALA B 1 223 ? 6.582 15.938 7.543 1 98.88 223 ALA B CA 1
ATOM 4914 C C . ALA B 1 223 ? 7.199 16.203 8.914 1 98.88 223 ALA B C 1
ATOM 4916 O O . ALA B 1 223 ? 6.602 16.875 9.75 1 98.88 223 ALA B O 1
ATOM 4917 N N . ILE B 1 224 ? 8.414 15.695 9.117 1 98.94 224 ILE B N 1
ATOM 4918 C CA . ILE B 1 224 ? 9.117 15.906 10.367 1 98.94 224 ILE B CA 1
ATOM 4919 C C . ILE B 1 224 ? 9.891 17.219 10.312 1 98.94 224 ILE B C 1
ATOM 4921 O O . ILE B 1 224 ? 10.648 17.469 9.367 1 98.94 224 ILE B O 1
ATOM 4925 N N . SER B 1 225 ? 9.664 18.016 11.312 1 98.38 225 SER B N 1
ATOM 4926 C CA . SER B 1 225 ? 10.281 19.344 11.281 1 98.38 225 SER B CA 1
ATOM 4927 C C . SER B 1 225 ? 11.188 19.547 12.492 1 98.38 225 SER B C 1
ATOM 4929 O O . SER B 1 225 ? 11.359 18.641 13.312 1 98.38 225 SER B O 1
ATOM 4931 N N . ASP B 1 226 ? 11.797 20.734 12.523 1 98.44 226 ASP B N 1
ATOM 4932 C CA . ASP B 1 226 ? 12.789 21.094 13.539 1 98.44 226 ASP B CA 1
ATOM 4933 C C . ASP B 1 226 ? 12.25 20.844 14.945 1 98.44 226 ASP B C 1
ATOM 4935 O O . ASP B 1 226 ? 11.078 21.109 15.227 1 98.44 226 ASP B O 1
ATOM 4939 N N . GLY B 1 227 ? 13.039 20.25 15.742 1 98.38 227 GLY B N 1
ATOM 4940 C CA . GLY B 1 227 ? 12.703 20.062 17.141 1 98.38 227 GLY B CA 1
ATOM 4941 C C . GLY B 1 227 ? 12.062 18.719 17.422 1 98.38 227 GLY B C 1
ATOM 4942 O O . GLY B 1 227 ? 11.906 18.328 18.578 1 98.38 227 GLY B O 1
ATOM 4943 N N . ALA B 1 228 ? 11.719 17.984 16.406 1 98.94 228 ALA B N 1
ATOM 4944 C CA . ALA B 1 228 ? 11.078 16.688 16.594 1 98.94 228 ALA B CA 1
ATOM 4945 C C . ALA B 1 228 ? 12.047 15.68 17.203 1 98.94 228 ALA B C 1
ATOM 4947 O O . ALA B 1 228 ? 13.219 15.617 16.812 1 98.94 228 ALA B O 1
ATOM 4948 N N . LYS B 1 229 ? 11.578 14.969 18.188 1 98.94 229 LYS B N 1
ATOM 4949 C CA . LYS B 1 229 ? 12.359 13.945 18.891 1 98.94 229 LYS B CA 1
ATOM 4950 C C . LYS B 1 229 ? 11.484 12.781 19.312 1 98.94 229 LYS B C 1
ATOM 4952 O O . LYS B 1 229 ? 10.367 12.977 19.812 1 98.94 229 LYS B O 1
ATOM 4957 N N . ASN B 1 230 ? 11.969 11.57 19.156 1 98.94 230 ASN B N 1
ATOM 4958 C CA . ASN B 1 230 ? 11.242 10.367 19.562 1 98.94 230 ASN B CA 1
ATOM 4959 C C . ASN B 1 230 ? 9.891 10.273 18.875 1 98.94 230 ASN B C 1
ATOM 4961 O O . ASN B 1 230 ? 8.852 10.266 19.531 1 98.94 230 ASN B O 1
ATOM 4965 N N . VAL B 1 231 ? 9.945 10.133 17.562 1 99 231 VAL B N 1
ATOM 4966 C CA . VAL B 1 231 ? 8.734 10.039 16.766 1 99 231 VAL B CA 1
ATOM 4967 C C . VAL B 1 231 ? 8.672 8.68 16.078 1 99 231 VAL B C 1
ATOM 4969 O O . VAL B 1 231 ? 9.656 8.219 15.492 1 99 231 VAL B O 1
ATOM 4972 N N . VAL B 1 232 ? 7.57 7.973 16.266 1 98.94 232 VAL B N 1
ATOM 4973 C CA . VAL B 1 232 ? 7.316 6.723 15.57 1 98.94 232 VAL B CA 1
ATOM 4974 C C . VAL B 1 232 ? 6.09 6.871 14.672 1 98.94 232 VAL B C 1
ATOM 4976 O O . VAL B 1 232 ? 5.023 7.277 15.133 1 98.94 232 VAL B O 1
ATOM 4979 N N . VAL B 1 233 ? 6.23 6.648 13.422 1 98.94 233 VAL B N 1
ATOM 4980 C CA . VAL B 1 233 ? 5.148 6.559 12.453 1 98.94 233 VAL B CA 1
ATOM 4981 C C . VAL B 1 233 ? 5.102 5.148 11.859 1 98.94 233 VAL B C 1
ATOM 4983 O O . VAL B 1 233 ? 6.102 4.66 11.328 1 98.94 233 VAL B O 1
ATOM 4986 N N . GLU B 1 234 ? 3.889 4.488 11.922 1 98.75 234 GLU B N 1
ATOM 4987 C CA . GLU B 1 234 ? 3.904 3.096 11.477 1 98.75 234 GLU B CA 1
ATOM 4988 C C . GLU B 1 234 ? 2.533 2.664 10.969 1 98.75 234 GLU B C 1
ATOM 4990 O O . GLU B 1 234 ? 1.549 3.389 11.125 1 98.75 234 GLU B O 1
ATOM 4995 N N . ARG B 1 235 ? 2.445 1.547 10.289 1 98.12 235 ARG B N 1
ATOM 4996 C CA . ARG B 1 235 ? 1.229 0.85 9.883 1 98.12 235 ARG B CA 1
ATOM 4997 C C . ARG B 1 235 ? 0.285 1.786 9.141 1 98.12 235 ARG B C 1
ATOM 4999 O O . ARG B 1 235 ? -0.872 1.952 9.531 1 98.12 235 ARG B O 1
ATOM 5006 N N . SER B 1 236 ? 0.796 2.369 8.031 1 98.75 236 SER B N 1
ATOM 5007 C CA . SER B 1 236 ? 0.047 3.371 7.285 1 98.75 236 SER B CA 1
ATOM 5008 C C . SER B 1 236 ? 0.255 3.209 5.781 1 98.75 236 SER B C 1
ATOM 5010 O O . SER B 1 236 ? 1.174 2.51 5.352 1 98.75 236 SER B O 1
ATOM 5012 N N . ILE B 1 237 ? -0.678 3.732 5.043 1 98.88 237 ILE B N 1
ATOM 5013 C CA . ILE B 1 237 ? -0.511 3.842 3.598 1 98.88 237 ILE B CA 1
ATOM 5014 C C . ILE B 1 237 ? -0.519 5.312 3.188 1 98.88 237 ILE B C 1
ATOM 5016 O O . ILE B 1 237 ? -1.306 6.105 3.709 1 98.88 237 ILE B O 1
ATOM 5020 N N . ILE B 1 238 ? 0.419 5.676 2.316 1 98.94 238 ILE B N 1
ATOM 5021 C CA . ILE B 1 238 ? 0.475 7 1.705 1 98.94 238 ILE B CA 1
ATOM 5022 C C . ILE B 1 238 ? 0.553 6.863 0.186 1 98.94 238 ILE B C 1
ATOM 5024 O O . ILE B 1 238 ? 0.928 5.805 -0.33 1 98.94 238 ILE B O 1
ATOM 5028 N N . GLY B 1 239 ? 0.14 7.914 -0.507 1 98.62 239 GLY B N 1
ATOM 5029 C CA . GLY B 1 239 ? 0.227 7.727 -1.947 1 98.62 239 GLY B CA 1
ATOM 5030 C C . GLY B 1 239 ? -0.33 8.898 -2.734 1 98.62 239 GLY B C 1
ATOM 5031 O O . GLY B 1 239 ? -0.368 10.023 -2.236 1 98.62 239 GLY B O 1
ATOM 5032 N N . TYR B 1 240 ? -0.797 8.586 -3.963 1 97.62 240 TYR B N 1
ATOM 5033 C CA . TYR B 1 240 ? -1.241 9.555 -4.957 1 97.62 240 TYR B CA 1
ATOM 5034 C C . TYR B 1 240 ? -0.065 10.359 -5.496 1 97.62 240 TYR B C 1
ATOM 5036 O O . TYR B 1 240 ? 0.744 9.852 -6.273 1 97.62 240 TYR B O 1
ATOM 5044 N N . GLN B 1 241 ? 0.097 11.508 -5.176 1 98 241 GLN B N 1
ATOM 5045 C CA . GLN B 1 241 ? 1.209 12.352 -5.59 1 98 241 GLN B CA 1
ATOM 5046 C C . GLN B 1 241 ? 2.043 12.789 -4.387 1 98 241 GLN B C 1
ATOM 5048 O O . GLN B 1 241 ? 2.539 13.922 -4.348 1 98 241 GLN B O 1
ATOM 5053 N N . THR B 1 242 ? 2.236 11.883 -3.443 1 98.75 242 THR B N 1
ATOM 5054 C CA . THR B 1 242 ? 2.844 12.156 -2.146 1 98.75 242 THR B CA 1
ATOM 5055 C C . THR B 1 242 ? 4.328 12.469 -2.299 1 98.75 242 THR B C 1
ATOM 5057 O O . THR B 1 242 ? 4.965 12.023 -3.258 1 98.75 242 THR B O 1
ATOM 5060 N N . HIS B 1 243 ? 4.824 13.25 -1.394 1 98.62 243 HIS B N 1
ATOM 5061 C CA . HIS B 1 243 ? 6.266 13.438 -1.25 1 98.62 243 HIS B CA 1
ATOM 5062 C C . HIS B 1 243 ? 6.809 12.641 -0.066 1 98.62 243 HIS B C 1
ATOM 5064 O O . HIS B 1 243 ? 7.852 12.992 0.493 1 98.62 243 HIS B O 1
ATOM 5070 N N . GLY B 1 244 ? 6.043 11.633 0.375 1 98.88 244 GLY B N 1
ATOM 5071 C CA . GLY B 1 244 ? 6.523 10.531 1.193 1 98.88 244 GLY B CA 1
ATOM 5072 C C . GLY B 1 244 ? 6.684 10.906 2.656 1 98.88 244 GLY B C 1
ATOM 5073 O O . GLY B 1 244 ? 5.898 11.688 3.195 1 98.88 244 GLY B O 1
ATOM 5074 N N . MET B 1 245 ? 7.504 10.156 3.359 1 98.94 245 MET B N 1
ATOM 5075 C CA . MET B 1 245 ? 7.969 10.344 4.734 1 98.94 245 MET B CA 1
ATOM 5076 C C . MET B 1 245 ? 9.195 11.242 4.777 1 98.94 245 MET B C 1
ATOM 5078 O O . MET B 1 245 ? 10.32 10.766 4.594 1 98.94 245 MET B O 1
ATOM 5082 N N . SER B 1 246 ? 8.938 12.477 5.039 1 98.88 246 SER B N 1
ATOM 5083 C CA . SER B 1 246 ? 9.969 13.484 4.789 1 98.88 246 SER B CA 1
ATOM 5084 C C . SER B 1 246 ? 10.445 14.117 6.09 1 98.88 246 SER B C 1
ATOM 5086 O O . SER B 1 246 ? 9.648 14.367 6.992 1 98.88 246 SER B O 1
ATOM 5088 N N . ILE B 1 247 ? 11.711 14.352 6.172 1 98.94 247 ILE B N 1
ATOM 5089 C CA . ILE B 1 247 ? 12.305 15.188 7.207 1 98.94 247 ILE B CA 1
ATOM 5090 C C . ILE B 1 247 ? 12.82 16.484 6.594 1 98.94 247 ILE B C 1
ATOM 5092 O O . ILE B 1 247 ? 13.609 16.453 5.641 1 98.94 247 ILE B O 1
ATOM 5096 N N . GLY B 1 248 ? 12.383 17.562 7.156 1 97.56 248 GLY B N 1
ATOM 5097 C CA . GLY B 1 248 ? 12.711 18.875 6.617 1 97.56 248 GLY B CA 1
ATOM 5098 C C . GLY B 1 248 ? 11.539 19.547 5.926 1 97.56 248 GLY B C 1
ATOM 5099 O O . GLY B 1 248 ? 10.398 19.109 6.078 1 97.56 248 GLY B O 1
ATOM 5100 N N . SER B 1 249 ? 11.836 20.656 5.398 1 95.56 249 SER B N 1
ATOM 5101 C CA . SER B 1 249 ? 13.156 21.203 5.102 1 95.56 249 SER B CA 1
ATOM 5102 C C . SER B 1 249 ? 13.789 21.828 6.34 1 95.56 249 SER B C 1
ATOM 5104 O O . SER B 1 249 ? 13.109 22.484 7.121 1 95.56 249 SER B O 1
ATOM 5106 N N . LEU B 1 250 ? 15.031 21.625 6.484 1 97.69 250 LEU B N 1
ATOM 5107 C CA . LEU B 1 250 ? 15.797 22.172 7.594 1 97.69 250 LEU B CA 1
ATOM 5108 C C . LEU B 1 250 ? 16.844 23.156 7.09 1 97.69 250 LEU B C 1
ATOM 5110 O O . LEU B 1 250 ? 17.219 23.125 5.918 1 97.69 250 LEU B O 1
ATOM 5114 N N . GLY B 1 251 ? 17.172 24.125 7.965 1 94.69 251 GLY B N 1
ATOM 5115 C CA . GLY B 1 251 ? 18.297 25 7.648 1 94.69 251 GLY B CA 1
ATOM 5116 C C . GLY B 1 251 ? 17.891 26.188 6.785 1 94.69 251 GLY B C 1
ATOM 5117 O O . GLY B 1 251 ? 18.734 26.781 6.102 1 94.69 251 GLY B O 1
ATOM 5118 N N . SER B 1 252 ? 16.578 26.5 6.758 1 90.81 252 SER B N 1
ATOM 5119 C CA . SER B 1 252 ? 16.156 27.656 5.98 1 90.81 252 SER B CA 1
ATOM 5120 C C . SER B 1 252 ? 16.75 28.938 6.531 1 90.81 252 SER B C 1
ATOM 5122 O O . SER B 1 252 ? 17.078 29.859 5.77 1 90.81 252 SER B O 1
ATOM 5124 N N . ASP B 1 253 ? 16.797 29 7.844 1 92.12 253 ASP B N 1
ATOM 5125 C CA . ASP B 1 253 ? 17.562 30.062 8.516 1 92.12 253 ASP B CA 1
ATOM 5126 C C . ASP B 1 253 ? 19 29.609 8.758 1 92.12 253 ASP B C 1
ATOM 5128 O O . ASP B 1 253 ? 19.25 28.766 9.625 1 92.12 253 ASP B O 1
ATOM 5132 N N . ALA B 1 254 ? 19.875 30.203 8.016 1 88.81 254 ALA B N 1
ATOM 5133 C CA . ALA B 1 254 ? 21.266 29.781 8.062 1 88.81 254 ALA B CA 1
ATOM 5134 C C . ALA B 1 254 ? 21.891 30.078 9.422 1 88.81 254 ALA B C 1
ATOM 5136 O O . ALA B 1 254 ? 22.953 29.562 9.758 1 88.81 254 ALA B O 1
ATOM 5137 N N . LYS B 1 255 ? 21.25 30.906 10.195 1 91.88 255 LYS B N 1
ATOM 5138 C CA . LYS B 1 255 ? 21.797 31.312 11.484 1 91.88 255 LYS B CA 1
ATOM 5139 C C . LYS B 1 255 ? 21.266 30.438 12.609 1 91.88 255 LYS B C 1
ATOM 5141 O O . LYS B 1 255 ? 21.734 30.516 13.75 1 91.88 255 LYS B O 1
ATOM 5146 N N . LYS B 1 256 ? 20.391 29.625 12.289 1 95.06 256 LYS B N 1
ATOM 5147 C CA . LYS B 1 256 ? 19.75 28.766 13.289 1 95.06 256 LYS B CA 1
ATOM 5148 C C . LYS B 1 256 ? 20.281 27.328 13.195 1 95.06 256 LYS B C 1
ATOM 5150 O O . LYS B 1 256 ? 20.531 26.828 12.102 1 95.06 256 LYS B O 1
ATOM 5155 N N . PHE B 1 257 ? 20.453 26.719 14.391 1 97.56 257 PHE B N 1
ATOM 5156 C CA . PHE B 1 257 ? 20.844 25.312 14.469 1 97.56 257 PHE B CA 1
ATOM 5157 C C . PHE B 1 257 ? 19.625 24.406 14.609 1 97.56 257 PHE B C 1
ATOM 5159 O O . PHE B 1 257 ? 18.906 24.469 15.617 1 97.56 257 PHE B O 1
ATOM 5166 N N . TYR B 1 258 ? 19.344 23.578 13.641 1 98.31 258 TYR B N 1
ATOM 5167 C CA . TYR B 1 258 ? 18.172 22.719 13.609 1 98.31 258 TYR B CA 1
ATOM 5168 C C . TYR B 1 258 ? 18.484 21.344 14.211 1 98.31 258 TYR B C 1
ATOM 5170 O O . TYR B 1 258 ? 19.594 20.828 14.039 1 98.31 258 TYR B O 1
ATOM 5178 N N . THR B 1 259 ? 17.469 20.781 14.93 1 98.62 259 THR B N 1
ATOM 5179 C CA . THR B 1 259 ? 17.688 19.5 15.562 1 98.62 259 THR B CA 1
ATOM 5180 C C . THR B 1 259 ? 16.5 18.562 15.359 1 98.62 259 THR B C 1
ATOM 5182 O O . THR B 1 259 ? 15.352 18.969 15.578 1 98.62 259 THR B O 1
ATOM 5185 N N . VAL B 1 260 ? 16.734 17.312 14.914 1 98.94 260 VAL B N 1
ATOM 5186 C CA . VAL B 1 260 ? 15.781 16.203 14.805 1 98.94 260 VAL B CA 1
ATOM 5187 C C . VAL B 1 260 ? 16.453 14.898 15.219 1 98.94 260 VAL B C 1
ATOM 5189 O O . VAL B 1 260 ? 17.578 14.625 14.805 1 98.94 260 VAL B O 1
ATOM 5192 N N . SER B 1 261 ? 15.781 14.156 16.125 1 98.88 261 SER B N 1
ATOM 5193 C CA . SER B 1 261 ? 16.469 12.938 16.547 1 98.88 261 SER B CA 1
ATOM 5194 C C . SER B 1 261 ? 15.469 11.828 16.844 1 98.88 261 SER B C 1
ATOM 5196 O O . SER B 1 261 ? 14.375 12.086 17.359 1 98.88 261 SER B O 1
ATOM 5198 N N . ASN B 1 262 ? 15.867 10.617 16.562 1 98.94 262 ASN B N 1
ATOM 5199 C CA . ASN B 1 262 ? 15.148 9.391 16.906 1 98.94 262 ASN B CA 1
ATOM 5200 C C . ASN B 1 262 ? 13.781 9.344 16.219 1 98.94 262 ASN B C 1
ATOM 5202 O O . ASN B 1 262 ? 12.75 9.352 16.891 1 98.94 262 ASN B O 1
ATOM 5206 N N . ILE B 1 263 ? 13.859 9.281 14.922 1 99 263 ILE B N 1
ATOM 5207 C CA . ILE B 1 263 ? 12.68 9.195 14.07 1 99 263 ILE B CA 1
ATOM 5208 C C . ILE B 1 263 ? 12.594 7.812 13.438 1 99 263 ILE B C 1
ATOM 5210 O O . ILE B 1 263 ? 13.547 7.344 12.812 1 99 263 ILE B O 1
ATOM 5214 N N . ARG B 1 264 ? 11.469 7.145 13.641 1 98.94 264 ARG B N 1
ATOM 5215 C CA . ARG B 1 264 ? 11.289 5.812 13.078 1 98.94 264 ARG B CA 1
ATOM 5216 C C . ARG B 1 264 ? 10.047 5.75 12.195 1 98.94 264 ARG B C 1
ATOM 5218 O O . ARG B 1 264 ? 8.938 6.012 12.664 1 98.94 264 ARG B O 1
ATOM 5225 N N . PHE B 1 265 ? 10.211 5.465 10.945 1 98.94 265 PHE B N 1
ATOM 5226 C CA . PHE B 1 265 ? 9.156 5.051 10.031 1 98.94 265 PHE B CA 1
ATOM 5227 C C . PHE B 1 265 ? 9.18 3.543 9.82 1 98.94 265 PHE B C 1
ATOM 5229 O O . PHE B 1 265 ? 10.227 2.977 9.484 1 98.94 265 PHE B O 1
ATOM 5236 N N . ASP B 1 266 ? 8.023 2.918 10.031 1 98.88 266 ASP B N 1
ATOM 5237 C CA . ASP B 1 266 ? 8.039 1.458 10.016 1 98.88 266 ASP B CA 1
ATOM 5238 C C . ASP B 1 266 ? 6.727 0.903 9.461 1 98.88 266 ASP B C 1
ATOM 5240 O O . ASP B 1 266 ? 5.645 1.351 9.844 1 98.88 266 ASP B O 1
ATOM 5244 N N . ASP B 1 267 ? 6.832 -0.081 8.539 1 98.56 267 ASP B N 1
ATOM 5245 C CA . ASP B 1 267 ? 5.66 -0.777 8.008 1 98.56 267 ASP B CA 1
ATOM 5246 C C . ASP B 1 267 ? 4.711 0.195 7.312 1 98.56 267 ASP B C 1
ATOM 5248 O O . ASP B 1 267 ? 3.537 0.289 7.668 1 98.56 267 ASP B O 1
ATOM 5252 N N . ILE B 1 268 ? 5.227 0.821 6.309 1 98.81 268 ILE B N 1
ATOM 5253 C CA . ILE B 1 268 ? 4.461 1.8 5.547 1 98.81 268 ILE B CA 1
ATOM 5254 C C . ILE B 1 268 ? 4.527 1.457 4.059 1 98.81 268 ILE B C 1
ATOM 5256 O O . ILE B 1 268 ? 5.578 1.068 3.549 1 98.81 268 ILE B O 1
ATOM 5260 N N . THR B 1 269 ? 3.383 1.497 3.408 1 98.81 269 THR B N 1
ATOM 5261 C CA . THR B 1 269 ? 3.318 1.307 1.964 1 98.81 269 THR B CA 1
ATOM 5262 C C . THR B 1 269 ? 3.148 2.645 1.248 1 98.81 269 THR B C 1
ATOM 5264 O O . THR B 1 269 ? 2.371 3.494 1.688 1 98.81 269 THR B O 1
ATOM 5267 N N . VAL B 1 270 ? 3.914 2.844 0.207 1 98.88 270 VAL B N 1
ATOM 5268 C CA . VAL B 1 270 ? 3.809 4.023 -0.642 1 98.88 270 VAL B CA 1
ATOM 5269 C C . VAL B 1 270 ? 3.246 3.633 -2.006 1 98.88 270 VAL B C 1
ATOM 5271 O O . VAL B 1 270 ? 3.912 2.945 -2.785 1 98.88 270 VAL B O 1
ATOM 5274 N N . ALA B 1 271 ? 2.037 4.039 -2.266 1 98.5 271 ALA B N 1
ATOM 5275 C CA . ALA B 1 271 ? 1.35 3.691 -3.508 1 98.5 271 ALA B CA 1
ATOM 5276 C C . ALA B 1 271 ? 1.298 4.887 -4.457 1 98.5 271 ALA B C 1
ATOM 5278 O O . ALA B 1 271 ? 0.312 5.625 -4.48 1 98.5 271 ALA B O 1
ATOM 5279 N N . GLY B 1 272 ? 2.311 5.035 -5.203 1 97.19 272 GLY B N 1
ATOM 5280 C CA . GLY B 1 272 ? 2.477 6.188 -6.074 1 97.19 272 GLY B CA 1
ATOM 5281 C C . GLY B 1 272 ? 3.189 7.348 -5.406 1 97.19 272 GLY B C 1
ATOM 5282 O O . GLY B 1 272 ? 3.359 7.355 -4.188 1 97.19 272 GLY B O 1
ATOM 5283 N N . GLY B 1 273 ? 3.588 8.344 -6.293 1 97.81 273 GLY B N 1
ATOM 5284 C CA . GLY B 1 273 ? 4.148 9.578 -5.77 1 97.81 273 GLY B CA 1
ATOM 5285 C C . GLY B 1 273 ? 5.582 9.82 -6.211 1 97.81 273 GLY B C 1
ATOM 5286 O O . GLY B 1 273 ? 6.117 9.07 -7.031 1 97.81 273 GLY B O 1
ATOM 5287 N N . LEU B 1 274 ? 6.098 10.836 -5.688 1 98.38 274 LEU B N 1
ATOM 5288 C CA . LEU B 1 274 ? 7.434 11.266 -6.09 1 98.38 274 LEU B CA 1
ATOM 5289 C C . LEU B 1 274 ? 8.5 10.617 -5.215 1 98.38 274 LEU B C 1
ATOM 5291 O O . LEU B 1 274 ? 9.5 10.102 -5.727 1 98.38 274 LEU B O 1
ATOM 5295 N N . TYR B 1 275 ? 8.281 10.602 -3.908 1 98.75 275 TYR B N 1
ATOM 5296 C CA . TYR B 1 275 ? 9.25 10.055 -2.961 1 98.75 275 TYR B CA 1
ATOM 5297 C C . TYR B 1 275 ? 8.578 9.086 -1.995 1 98.75 275 TYR B C 1
ATOM 5299 O O . TYR B 1 275 ? 7.359 9.125 -1.811 1 98.75 275 TYR B O 1
ATOM 5307 N N . ALA B 1 276 ? 9.391 8.195 -1.408 1 98.88 276 ALA B N 1
ATOM 5308 C CA . ALA B 1 276 ? 9 7.457 -0.212 1 98.88 276 ALA B CA 1
ATOM 5309 C C . ALA B 1 276 ? 9.75 7.961 1.016 1 98.88 276 ALA B C 1
ATOM 5311 O O . ALA B 1 276 ? 9.188 8.672 1.851 1 98.88 276 ALA B O 1
ATOM 5312 N N . ALA B 1 277 ? 11.039 7.855 1.037 1 98.94 277 ALA B N 1
ATOM 5313 C CA . ALA B 1 277 ? 11.898 8.43 2.068 1 98.94 277 ALA B CA 1
ATOM 5314 C C . ALA B 1 277 ? 12.609 9.68 1.561 1 98.94 277 ALA B C 1
ATOM 5316 O O . ALA B 1 277 ? 13.289 9.641 0.533 1 98.94 277 ALA B O 1
ATOM 5317 N N . ARG B 1 278 ? 12.477 10.711 2.33 1 98.88 278 ARG B N 1
ATOM 5318 C CA . ARG B 1 278 ? 13.031 11.977 1.862 1 98.88 278 ARG B CA 1
ATOM 5319 C C . ARG B 1 278 ? 13.656 12.758 3.014 1 98.88 278 ARG B C 1
ATOM 5321 O O . ARG B 1 278 ? 13.086 12.82 4.105 1 98.88 278 ARG B O 1
ATOM 5328 N N . PHE B 1 279 ? 14.812 13.305 2.803 1 98.81 279 PHE B N 1
ATOM 5329 C CA . PHE B 1 279 ? 15.43 14.336 3.629 1 98.81 279 PHE B CA 1
ATOM 5330 C C . PHE B 1 279 ? 15.781 15.562 2.791 1 98.81 279 PHE B C 1
ATOM 5332 O O . PHE B 1 279 ? 16.312 15.43 1.684 1 98.81 279 PHE B O 1
ATOM 5339 N N . LYS B 1 280 ? 15.461 16.656 3.346 1 97.06 280 LYS B N 1
ATOM 5340 C CA . LYS B 1 280 ? 15.797 17.875 2.607 1 97.06 280 LYS B CA 1
ATOM 5341 C C . LYS B 1 280 ? 16.281 18.969 3.545 1 97.06 280 LYS B C 1
ATOM 5343 O O . LYS B 1 280 ? 15.633 19.297 4.539 1 97.06 280 LYS B O 1
ATOM 5348 N N . SER B 1 281 ? 17.406 19.531 3.33 1 96.31 281 SER B N 1
ATOM 5349 C CA . SER B 1 281 ? 17.906 20.719 4.008 1 96.31 281 SER B CA 1
ATOM 5350 C C . SER B 1 281 ? 18.469 21.719 3.006 1 96.31 281 SER B C 1
ATOM 5352 O O . SER B 1 281 ? 18.938 21.344 1.931 1 96.31 281 SER B O 1
ATOM 5354 N N . TRP B 1 282 ? 18.375 22.938 3.355 1 93.62 282 TRP B N 1
ATOM 5355 C CA . TRP B 1 282 ? 18.875 24.016 2.525 1 93.62 282 TRP B CA 1
ATOM 5356 C C . TRP B 1 282 ? 20.406 24.047 2.525 1 93.62 282 TRP B C 1
ATOM 5358 O O . TRP B 1 282 ? 21.031 23.75 3.541 1 93.62 282 TRP B O 1
ATOM 5368 N N . VAL B 1 283 ? 20.906 24.453 1.349 1 91.5 283 VAL B N 1
ATOM 5369 C CA . VAL B 1 283 ? 22.344 24.703 1.297 1 91.5 283 VAL B CA 1
ATOM 5370 C C . VAL B 1 283 ? 22.734 25.719 2.369 1 91.5 283 VAL B C 1
ATOM 5372 O O . VAL B 1 283 ? 22.031 26.719 2.574 1 91.5 283 VAL B O 1
ATOM 5375 N N . GLY B 1 284 ? 23.766 25.484 3.035 1 92.69 284 GLY B N 1
ATOM 5376 C CA . GLY B 1 284 ? 24.25 26.406 4.055 1 92.69 284 GLY B CA 1
ATOM 5377 C C . GLY B 1 284 ? 23.516 26.25 5.379 1 92.69 284 GLY B C 1
ATOM 5378 O O . GLY B 1 284 ? 23.797 27 6.328 1 92.69 284 GLY B O 1
ATOM 5379 N N . GLY B 1 285 ? 22.609 25.312 5.492 1 94.44 285 GLY B N 1
ATOM 5380 C CA . GLY B 1 285 ? 21.922 25.078 6.75 1 94.44 285 GLY B CA 1
ATOM 5381 C C . GLY B 1 285 ? 22.812 24.516 7.836 1 94.44 285 GLY B C 1
ATOM 5382 O O . GLY B 1 285 ? 23.891 23.984 7.547 1 94.44 2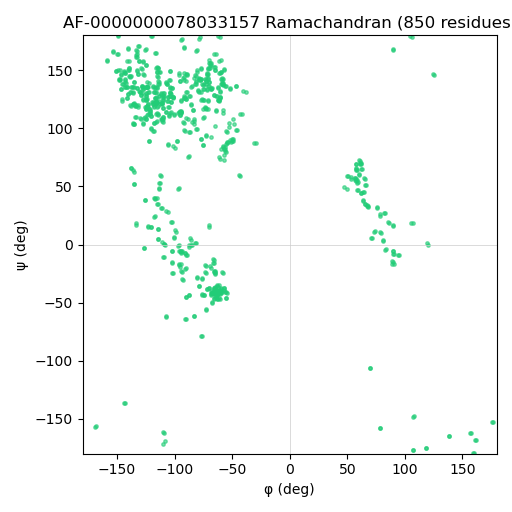85 GLY B O 1
ATOM 5383 N N . GLN B 1 286 ? 22.391 24.75 9.117 1 95.94 286 GLN B N 1
ATOM 5384 C CA . GLN B 1 286 ? 23.078 24.203 10.273 1 95.94 286 GLN B CA 1
ATOM 5385 C C . GLN B 1 286 ? 22.156 23.344 11.125 1 95.94 286 GLN B C 1
ATOM 5387 O O . GLN B 1 286 ? 20.969 23.672 11.297 1 95.94 286 GLN B O 1
ATOM 5392 N N . GLY B 1 287 ? 22.719 22.234 11.586 1 98.12 287 GLY B N 1
ATOM 5393 C CA . GLY B 1 287 ? 21.906 21.391 12.438 1 98.12 287 GLY B CA 1
ATOM 5394 C C . GLY B 1 287 ? 22.422 19.953 12.516 1 98.12 287 GLY B C 1
ATOM 5395 O O . GLY B 1 287 ? 23.5 19.656 12.008 1 98.12 287 GLY B O 1
ATOM 5396 N N . LEU B 1 288 ? 21.688 19.203 13.266 1 98.75 288 LEU B N 1
ATOM 5397 C CA . LEU B 1 288 ? 21.984 17.781 13.422 1 98.75 288 LEU B CA 1
ATOM 5398 C C . LEU B 1 288 ? 20.703 16.953 13.398 1 98.75 288 LEU B C 1
ATOM 5400 O O . LEU B 1 288 ? 19.781 17.188 14.195 1 98.75 288 LEU B O 1
ATOM 5404 N N . VAL B 1 289 ? 20.609 16.062 12.461 1 98.94 289 VAL B N 1
ATOM 5405 C CA . VAL B 1 289 ? 19.578 15.039 12.406 1 98.94 289 VAL B CA 1
ATOM 5406 C C . VAL B 1 289 ? 20.203 13.664 12.641 1 98.94 289 VAL B C 1
ATOM 5408 O O . VAL B 1 289 ? 21.125 13.273 11.93 1 98.94 289 VAL B O 1
ATOM 5411 N N . LYS B 1 290 ? 19.719 12.977 13.672 1 98.88 290 LYS B N 1
ATOM 5412 C CA . LYS B 1 290 ? 20.406 11.727 13.977 1 98.88 290 LYS B CA 1
ATOM 5413 C C . LYS B 1 290 ? 19.406 10.633 14.352 1 98.88 290 LYS B C 1
ATOM 5415 O O . LYS B 1 290 ? 18.328 10.922 14.883 1 98.88 290 LYS B O 1
ATOM 5420 N N . ASP B 1 291 ? 19.781 9.414 14.102 1 98.94 291 ASP B N 1
ATOM 5421 C CA . ASP B 1 291 ? 19.031 8.211 14.461 1 98.94 291 ASP B CA 1
ATOM 5422 C C . ASP B 1 291 ? 17.672 8.195 13.781 1 98.94 291 ASP B C 1
ATOM 5424 O O . ASP B 1 291 ? 16.625 8.258 14.445 1 98.94 291 ASP B O 1
ATOM 5428 N N . VAL B 1 292 ? 17.703 8.016 12.469 1 98.94 292 VAL B N 1
ATOM 5429 C CA . VAL B 1 292 ? 16.516 7.945 11.625 1 98.94 292 VAL B CA 1
ATOM 5430 C C . VAL B 1 292 ? 16.453 6.586 10.938 1 98.94 292 VAL B C 1
ATOM 5432 O O . VAL B 1 292 ? 17.469 6.059 10.492 1 98.94 292 VAL B O 1
ATOM 5435 N N . SER B 1 293 ? 15.273 5.973 10.906 1 98.94 293 SER B N 1
ATOM 5436 C CA . SER B 1 293 ? 15.141 4.711 10.188 1 98.94 293 SER B CA 1
ATOM 5437 C C . SER B 1 293 ? 13.844 4.672 9.375 1 98.94 293 SER B C 1
ATOM 5439 O O . SER B 1 293 ? 12.812 5.16 9.828 1 98.94 293 SER B O 1
ATOM 5441 N N . TRP B 1 294 ? 13.914 4.234 8.188 1 98.94 294 TRP B N 1
ATOM 5442 C CA . TRP B 1 294 ? 12.812 3.781 7.344 1 98.94 294 TRP B CA 1
ATOM 5443 C C . TRP B 1 294 ? 12.883 2.273 7.121 1 98.94 294 TRP B C 1
ATOM 5445 O O . TRP B 1 294 ? 13.711 1.793 6.344 1 98.94 294 TRP B O 1
ATOM 5455 N N . SER B 1 295 ? 11.945 1.543 7.82 1 98.88 295 SER B N 1
ATOM 5456 C CA . SER B 1 295 ? 12.07 0.089 7.789 1 98.88 295 SER B CA 1
ATOM 5457 C C . SER B 1 295 ? 10.758 -0.566 7.359 1 98.88 295 SER B C 1
ATOM 5459 O O . SER B 1 295 ? 9.68 -0.089 7.703 1 98.88 295 SER B O 1
ATOM 5461 N N . ASN B 1 296 ? 10.875 -1.715 6.629 1 98.56 296 ASN B N 1
ATOM 5462 C CA . ASN B 1 296 ? 9.711 -2.465 6.152 1 98.56 296 ASN B CA 1
ATOM 5463 C C . ASN B 1 296 ? 8.789 -1.596 5.305 1 98.56 296 ASN B C 1
ATOM 5465 O O . ASN B 1 296 ? 7.605 -1.456 5.613 1 98.56 296 ASN B O 1
ATOM 5469 N N . ILE B 1 297 ? 9.438 -1.057 4.25 1 98.88 297 ILE B N 1
ATOM 5470 C CA . ILE B 1 297 ? 8.727 -0.159 3.348 1 98.88 297 ILE B CA 1
ATOM 5471 C C . ILE B 1 297 ? 8.391 -0.891 2.051 1 98.88 297 ILE B C 1
ATOM 5473 O O . ILE B 1 297 ? 9.219 -1.619 1.508 1 98.88 297 ILE B O 1
ATOM 5477 N N . ARG B 1 298 ? 7.172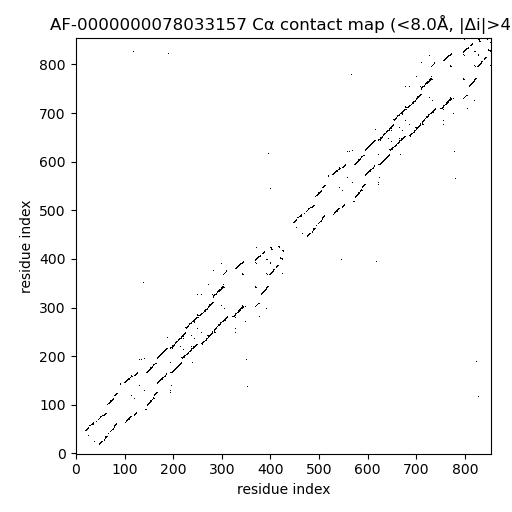 -0.816 1.604 1 98.81 298 ARG B N 1
ATOM 5478 C CA . ARG B 1 298 ? 6.715 -1.415 0.354 1 98.81 298 ARG B CA 1
ATOM 5479 C C . ARG B 1 298 ? 6.309 -0.342 -0.651 1 98.81 298 ARG B C 1
ATOM 5481 O O . ARG B 1 298 ? 5.691 0.66 -0.283 1 98.81 298 ARG B O 1
ATOM 5488 N N . LEU B 1 299 ? 6.691 -0.538 -1.955 1 98.81 299 LEU B N 1
ATOM 5489 C CA . LEU B 1 299 ? 6.516 0.49 -2.975 1 98.81 299 LEU B CA 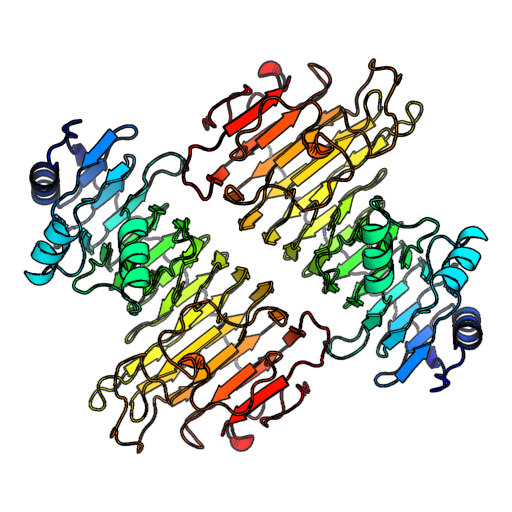1
ATOM 5490 C C . LEU B 1 299 ? 5.695 -0.04 -4.148 1 98.81 299 LEU B C 1
ATOM 5492 O O . LEU B 1 299 ? 5.891 -1.178 -4.582 1 98.81 299 LEU B O 1
ATOM 5496 N N . TYR B 1 300 ? 4.805 0.776 -4.539 1 98.62 300 TYR B N 1
ATOM 5497 C CA . TYR B 1 300 ? 4.184 0.606 -5.848 1 98.62 300 TYR B CA 1
ATOM 5498 C C . TYR B 1 300 ? 4.316 1.874 -6.68 1 98.62 300 TYR B C 1
ATOM 5500 O O . TYR B 1 300 ? 3.676 2.887 -6.391 1 98.62 300 TYR B O 1
ATOM 5508 N N . ASN B 1 301 ? 5.16 1.799 -7.68 1 97.44 301 ASN B N 1
ATOM 5509 C CA . ASN B 1 301 ? 5.172 2.846 -8.695 1 97.44 301 ASN B CA 1
ATOM 5510 C C . ASN B 1 301 ? 5.617 4.184 -8.117 1 97.44 301 ASN B C 1
ATOM 5512 O O . ASN B 1 301 ? 4.961 5.207 -8.32 1 97.44 301 ASN B O 1
ATOM 5516 N N . VAL B 1 302 ? 6.746 4.25 -7.422 1 98.75 302 VAL B N 1
ATOM 5517 C CA . VAL B 1 302 ? 7.281 5.469 -6.824 1 98.75 302 VAL B CA 1
ATOM 5518 C C . VAL B 1 302 ? 8.445 5.984 -7.664 1 98.75 302 VAL B C 1
ATOM 5520 O O . VAL B 1 302 ? 9.32 5.211 -8.07 1 98.75 302 VAL B O 1
ATOM 5523 N N . THR B 1 303 ? 8.539 7.258 -7.961 1 98.44 303 THR B N 1
ATOM 5524 C CA . THR B 1 303 ? 9.492 7.801 -8.922 1 98.44 303 THR B CA 1
ATOM 5525 C C . THR B 1 303 ? 10.906 7.77 -8.359 1 98.44 303 THR B C 1
ATOM 5527 O O . THR B 1 303 ? 11.82 7.242 -9 1 98.44 303 THR B O 1
ATOM 5530 N N . PHE B 1 304 ? 11.141 8.367 -7.219 1 98.38 304 PHE B N 1
ATOM 5531 C CA . PHE B 1 304 ? 12.398 8.375 -6.484 1 98.38 304 PHE B CA 1
ATOM 5532 C C . PHE B 1 304 ? 12.211 7.805 -5.082 1 98.38 304 PHE B C 1
ATOM 5534 O O . PHE B 1 304 ? 12.008 8.555 -4.125 1 98.38 304 PHE B O 1
ATOM 5541 N N . PRO B 1 305 ? 12.367 6.453 -4.918 1 98.81 305 PRO B N 1
ATOM 5542 C CA . PRO B 1 305 ? 12.047 5.816 -3.637 1 98.81 305 PRO B CA 1
ATOM 5543 C C . PRO B 1 305 ? 12.797 6.441 -2.465 1 98.81 305 PRO B C 1
ATOM 5545 O O . PRO B 1 305 ? 12.203 6.727 -1.424 1 98.81 305 PRO B O 1
ATOM 5548 N N . ILE B 1 306 ? 14.07 6.68 -2.596 1 98.88 306 ILE B N 1
ATOM 5549 C CA . ILE B 1 306 ? 14.891 7.293 -1.557 1 98.88 306 ILE B CA 1
ATOM 5550 C C . ILE B 1 306 ? 15.578 8.539 -2.109 1 98.88 306 ILE B C 1
ATOM 5552 O O . ILE B 1 306 ? 16.312 8.461 -3.092 1 98.88 306 ILE B O 1
ATOM 5556 N N . PHE B 1 307 ? 15.297 9.648 -1.517 1 98.5 307 PHE B N 1
ATOM 5557 C CA . PHE B 1 307 ? 15.828 10.922 -1.975 1 98.5 307 PHE B CA 1
ATOM 5558 C C . PHE B 1 307 ? 16.328 11.758 -0.798 1 98.5 307 PHE B C 1
ATOM 5560 O O . PHE B 1 307 ? 15.531 12.367 -0.083 1 98.5 307 PHE B O 1
ATOM 5567 N N . ILE B 1 308 ? 17.625 11.836 -0.598 1 98.44 308 ILE B N 1
ATOM 5568 C CA . ILE B 1 308 ? 18.281 12.578 0.467 1 98.44 308 ILE B CA 1
ATOM 5569 C C . ILE B 1 308 ? 19.094 13.719 -0.133 1 98.44 308 ILE B C 1
ATOM 5571 O O . ILE B 1 308 ? 20 13.492 -0.94 1 98.44 308 ILE B O 1
ATOM 5575 N N . THR B 1 309 ? 18.734 14.922 0.249 1 96.19 309 THR B N 1
ATOM 5576 C CA . THR B 1 309 ? 19.469 16.031 -0.346 1 96.19 309 THR B CA 1
ATOM 5577 C C . THR B 1 309 ? 19.766 17.109 0.693 1 96.19 309 THR B C 1
ATOM 5579 O O . THR B 1 309 ? 18.922 17.391 1.545 1 96.19 309 THR B O 1
ATOM 5582 N N . GLN B 1 310 ? 20.953 17.766 0.609 1 94.94 310 GLN B N 1
ATOM 5583 C CA . GLN B 1 310 ? 21.328 18.875 1.475 1 94.94 310 GLN B CA 1
ATOM 5584 C C . GLN B 1 310 ? 21.469 20.172 0.677 1 94.94 310 GLN B C 1
ATOM 5586 O O . GLN B 1 310 ? 22.047 21.156 1.166 1 94.94 310 GLN B O 1
ATOM 5591 N N . THR B 1 311 ? 20.984 20.172 -0.571 1 89.44 311 THR B N 1
ATOM 5592 C CA . THR B 1 311 ? 21.016 21.359 -1.418 1 89.44 311 THR B CA 1
ATOM 5593 C C . THR B 1 311 ? 19.609 21.688 -1.934 1 89.44 311 THR B C 1
ATOM 5595 O O . THR B 1 311 ? 19.438 22.016 -3.109 1 89.44 311 THR B O 1
ATOM 5598 N N . TYR B 1 312 ? 18.703 21.484 -1.034 1 88.31 312 TYR B N 1
ATOM 5599 C CA . TYR B 1 312 ? 17.281 21.734 -1.317 1 88.31 312 TYR B CA 1
ATOM 5600 C C . TYR B 1 312 ? 17.062 23.172 -1.747 1 88.31 312 TYR B C 1
ATOM 5602 O O . TYR B 1 312 ? 17.688 24.094 -1.226 1 88.31 312 TYR B O 1
ATOM 5610 N N . SER B 1 313 ? 16.219 23.281 -2.764 1 78.94 313 SER B N 1
ATOM 5611 C CA . SER B 1 313 ? 15.672 24.578 -3.148 1 78.94 313 SER B CA 1
ATOM 5612 C C . SER B 1 313 ? 14.172 24.484 -3.412 1 78.94 313 SER B C 1
ATOM 5614 O O . SER B 1 313 ? 13.68 23.453 -3.852 1 78.94 313 SER B O 1
ATOM 5616 N N . ASP B 1 314 ? 13.461 25.469 -2.984 1 75.31 314 ASP B N 1
ATOM 5617 C CA . ASP B 1 314 ? 12.016 25.5 -3.23 1 75.31 314 ASP B CA 1
ATOM 5618 C C . ASP B 1 314 ? 11.711 26.031 -4.629 1 75.31 314 ASP B C 1
ATOM 5620 O O . ASP B 1 314 ? 12.453 26.859 -5.16 1 75.31 314 ASP B O 1
ATOM 5624 N N . GLN B 1 315 ? 10.609 25.406 -5.121 1 72.25 315 GLN B N 1
ATOM 5625 C CA . GLN B 1 315 ? 10.219 25.875 -6.445 1 72.25 315 GLN B CA 1
ATOM 5626 C C . GLN B 1 315 ? 9.875 27.359 -6.434 1 72.25 315 GLN B C 1
ATOM 5628 O O . GLN B 1 315 ? 9.172 27.828 -5.539 1 72.25 315 GLN B O 1
ATOM 5633 N N . GLY B 1 316 ? 10.422 28.062 -7.199 1 59.91 316 GLY B N 1
ATOM 5634 C CA . GLY B 1 316 ? 10.07 29.469 -7.332 1 59.91 316 GLY B CA 1
ATOM 5635 C C . GLY B 1 316 ? 10.844 30.375 -6.387 1 59.91 316 GLY B C 1
ATOM 5636 O O . GLY B 1 316 ? 10.734 31.594 -6.465 1 59.91 316 GLY B O 1
ATOM 5637 N N . LYS B 1 317 ? 11.461 29.625 -5.32 1 60.69 317 LYS B N 1
ATOM 5638 C CA . LYS B 1 317 ? 12.273 30.453 -4.434 1 60.69 317 LYS B CA 1
ATOM 5639 C C . LYS B 1 317 ? 13.75 30.391 -4.82 1 60.69 317 LYS B C 1
ATOM 5641 O O . LYS B 1 317 ? 14.273 29.312 -5.102 1 60.69 317 LYS B O 1
ATOM 5646 N N . ALA B 1 318 ? 14.242 31.531 -5.281 1 54.81 318 ALA B N 1
ATOM 5647 C CA . ALA B 1 318 ? 15.641 31.641 -5.676 1 54.81 318 ALA B CA 1
ATOM 5648 C C . ALA B 1 318 ? 16.562 31.203 -4.543 1 54.81 318 ALA B C 1
ATOM 5650 O O . ALA B 1 318 ? 16.453 31.688 -3.418 1 54.81 318 ALA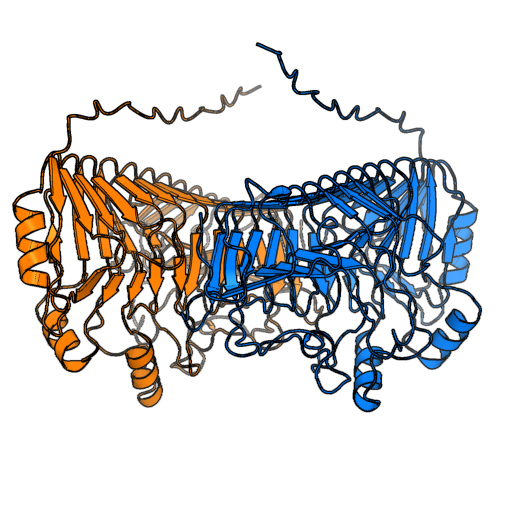 B O 1
ATOM 5651 N N . SER B 1 319 ? 17.047 29.984 -4.512 1 59.91 319 SER B N 1
ATOM 5652 C CA . SER B 1 319 ? 18.078 29.625 -3.531 1 59.91 319 SER B CA 1
ATOM 5653 C C . SER B 1 319 ? 19.406 30.297 -3.855 1 59.91 319 SER B C 1
ATOM 5655 O O . SER B 1 319 ? 20.422 29.984 -3.227 1 59.91 319 SER B O 1
ATOM 5657 N N . ALA B 1 320 ? 19.312 31.406 -4.766 1 60.06 320 ALA B N 1
ATOM 5658 C CA . ALA B 1 320 ? 20.562 32 -5.254 1 60.06 320 ALA B CA 1
ATOM 5659 C C . ALA B 1 320 ? 21.25 32.812 -4.152 1 60.06 320 ALA B C 1
ATOM 5661 O O . ALA B 1 320 ? 20.578 33.406 -3.305 1 60.06 320 ALA B O 1
ATOM 5662 N N . ASN B 1 321 ? 22.375 32.375 -3.805 1 68.69 321 ASN B N 1
ATOM 5663 C CA . ASN B 1 321 ? 23.391 33.188 -3.115 1 68.69 321 ASN B CA 1
ATOM 5664 C C . ASN B 1 321 ? 23.5 32.781 -1.644 1 68.69 321 ASN B C 1
ATOM 5666 O O . ASN B 1 321 ? 23.891 33.594 -0.809 1 68.69 321 ASN B O 1
ATOM 5670 N N . ARG B 1 322 ? 22.984 31.547 -1.302 1 83.5 322 ARG B N 1
ATOM 5671 C CA . ARG B 1 322 ? 23.219 31.125 0.073 1 83.5 322 ARG B CA 1
ATOM 5672 C C . ARG B 1 322 ? 24.656 30.656 0.261 1 83.5 322 ARG B C 1
ATOM 5674 O O . ARG B 1 322 ? 25.234 30.047 -0.635 1 83.5 322 ARG B O 1
ATOM 5681 N N . PRO B 1 323 ? 25.219 31.078 1.397 1 84.94 323 PRO B N 1
ATOM 5682 C CA . PRO B 1 323 ? 26.531 30.5 1.649 1 84.94 323 PRO B CA 1
ATOM 5683 C C . PRO B 1 323 ? 26.5 28.984 1.718 1 84.94 323 PRO B C 1
ATOM 5685 O O . PRO B 1 323 ? 25.516 28.391 2.182 1 84.94 323 PRO B O 1
ATOM 5688 N N . ASN B 1 324 ? 27.5 28.391 1.198 1 90.31 324 ASN B N 1
ATOM 5689 C CA . ASN B 1 324 ? 27.609 26.938 1.218 1 90.31 324 ASN B CA 1
ATOM 5690 C C . ASN B 1 324 ? 28.781 26.484 2.092 1 90.31 324 ASN B C 1
ATOM 5692 O O . ASN B 1 324 ? 29.641 25.734 1.637 1 90.31 324 ASN B O 1
ATOM 5696 N N . ASN B 1 325 ? 28.797 26.953 3.307 1 90.31 325 ASN B N 1
ATOM 5697 C CA . ASN B 1 325 ? 29.938 26.656 4.176 1 90.31 325 ASN B CA 1
ATOM 5698 C C . ASN B 1 325 ? 29.516 25.781 5.359 1 90.31 325 ASN B C 1
ATOM 5700 O O . ASN B 1 325 ? 30.297 25.594 6.297 1 90.31 325 ASN B O 1
ATOM 5704 N N . SER B 1 326 ? 28.297 25.375 5.363 1 93.88 326 SER B N 1
ATOM 5705 C CA . SER B 1 326 ? 27.781 24.484 6.402 1 93.88 326 SER B CA 1
ATOM 5706 C C . SER B 1 326 ? 26.672 23.578 5.867 1 93.88 326 SER B C 1
ATOM 5708 O O . SER B 1 326 ? 26.156 23.812 4.773 1 93.88 326 SER B O 1
ATOM 5710 N N . SER B 1 327 ? 26.406 22.547 6.625 1 96.25 327 SER B N 1
ATOM 5711 C CA . SER B 1 327 ? 25.328 21.609 6.301 1 96.25 327 SER B CA 1
ATOM 5712 C C . SER B 1 327 ? 24.641 21.109 7.559 1 96.25 327 SER B C 1
ATOM 5714 O O . SER B 1 327 ? 25.25 21.062 8.633 1 96.25 327 SER B O 1
ATOM 5716 N N . VAL B 1 328 ? 23.359 20.828 7.438 1 98 328 VAL B N 1
ATOM 5717 C CA . VAL B 1 328 ? 22.719 20.016 8.477 1 98 328 VAL B CA 1
ATOM 5718 C C . VAL B 1 328 ? 23.344 18.625 8.5 1 98 328 VAL B C 1
ATOM 5720 O O . VAL B 1 328 ? 23.266 17.875 7.523 1 98 328 VAL B O 1
ATOM 5723 N N . GLN B 1 329 ? 24 18.328 9.617 1 98.38 329 GLN B N 1
ATOM 5724 C CA . GLN B 1 329 ? 24.656 17.031 9.742 1 98.38 329 GLN B CA 1
ATOM 5725 C C . GLN B 1 329 ? 23.641 15.898 9.867 1 98.38 329 GLN B C 1
ATOM 5727 O O . GLN B 1 329 ? 22.625 16.047 10.539 1 98.38 329 GLN B O 1
ATOM 5732 N N . MET B 1 330 ? 23.891 14.82 9.141 1 98.81 330 MET B N 1
ATOM 5733 C CA . MET B 1 330 ? 23.062 13.625 9.203 1 98.81 330 MET B CA 1
ATOM 5734 C C . MET B 1 330 ? 23.844 12.438 9.742 1 98.81 330 MET B C 1
ATOM 5736 O O . MET B 1 330 ? 24.922 12.109 9.227 1 98.81 330 MET B O 1
ATOM 5740 N N . ARG B 1 331 ? 23.344 11.852 10.82 1 98.81 331 ARG B N 1
ATOM 5741 C CA . ARG B 1 331 ? 24.047 10.734 11.445 1 98.81 331 ARG B CA 1
ATOM 5742 C C . ARG B 1 331 ? 23.109 9.555 11.672 1 98.81 331 ARG B C 1
ATOM 5744 O O . ARG B 1 331 ? 22.016 9.719 12.211 1 98.81 331 ARG B O 1
ATOM 5751 N N . ASN B 1 332 ? 23.516 8.359 11.281 1 98.88 332 ASN B N 1
ATOM 5752 C CA . ASN B 1 332 ? 22.844 7.102 11.57 1 98.88 332 ASN B CA 1
ATOM 5753 C C . ASN B 1 332 ? 21.469 7.047 10.914 1 98.88 332 ASN B C 1
ATOM 5755 O O . ASN B 1 332 ? 20.453 6.832 11.594 1 98.88 332 ASN B O 1
ATOM 5759 N N . PHE B 1 333 ? 21.453 7.203 9.594 1 98.94 333 PHE B N 1
ATOM 5760 C CA . PHE B 1 333 ? 20.266 6.945 8.781 1 98.94 333 PHE B CA 1
ATOM 5761 C C . PHE B 1 333 ? 20.266 5.508 8.273 1 98.94 333 PHE B C 1
ATOM 5763 O O . PHE B 1 333 ? 21.25 5.043 7.707 1 98.94 333 PHE B O 1
ATOM 5770 N N . LYS B 1 334 ? 19.156 4.812 8.547 1 98.88 334 LYS B N 1
ATOM 5771 C CA . LYS B 1 334 ? 19.078 3.408 8.148 1 98.88 334 LYS B CA 1
ATOM 5772 C C . LYS B 1 334 ? 17.844 3.15 7.293 1 98.88 334 LYS B C 1
ATOM 5774 O O . LYS B 1 334 ? 16.75 3.621 7.613 1 98.88 334 LYS B O 1
ATOM 5779 N N . TRP B 1 335 ? 18.016 2.557 6.172 1 98.81 335 TRP B N 1
ATOM 5780 C CA . TRP B 1 335 ? 16.969 1.984 5.328 1 98.81 335 TRP B CA 1
ATOM 5781 C C . TRP B 1 335 ? 17.062 0.462 5.316 1 98.81 335 TRP B C 1
ATOM 5783 O O . TRP B 1 335 ? 18.078 -0.105 4.938 1 98.81 335 TRP B O 1
ATOM 5793 N N . ASP B 1 336 ? 15.961 -0.088 5.742 1 98.56 336 ASP B N 1
ATOM 5794 C CA . ASP B 1 336 ? 16.047 -1.534 5.922 1 98.56 336 ASP B CA 1
ATOM 5795 C C . ASP B 1 336 ? 14.789 -2.227 5.414 1 98.56 336 ASP B C 1
ATOM 5797 O O . ASP B 1 336 ? 13.672 -1.836 5.77 1 98.56 336 ASP B O 1
ATOM 5801 N N . ASN B 1 337 ? 14.969 -3.312 4.582 1 98.19 337 ASN B N 1
ATOM 5802 C CA . ASN B 1 337 ? 13.891 -4.176 4.105 1 98.19 337 ASN B CA 1
ATOM 5803 C C . ASN B 1 337 ? 12.875 -3.396 3.27 1 98.19 337 ASN B C 1
ATOM 5805 O O . ASN B 1 337 ? 11.727 -3.236 3.676 1 98.19 337 ASN B O 1
ATOM 5809 N N . TRP B 1 338 ? 13.336 -3.008 2.113 1 98.62 338 TRP B N 1
ATOM 5810 C CA . TRP B 1 338 ? 12.508 -2.311 1.132 1 98.62 338 TRP B CA 1
ATOM 5811 C C . TRP B 1 338 ? 12.172 -3.223 -0.044 1 98.62 338 TRP B C 1
ATOM 5813 O O . TRP B 1 338 ? 13.016 -4.008 -0.489 1 98.62 338 TRP B O 1
ATOM 5823 N N . ALA B 1 339 ? 10.938 -3.141 -0.515 1 98.56 339 ALA B N 1
ATOM 5824 C CA . ALA B 1 339 ? 10.57 -3.93 -1.689 1 98.56 339 ALA B CA 1
ATOM 5825 C C . ALA B 1 339 ? 9.523 -3.211 -2.527 1 98.56 339 ALA B C 1
ATOM 5827 O O . ALA B 1 339 ? 8.617 -2.574 -1.985 1 98.56 339 ALA B O 1
ATOM 5828 N N . GLY B 1 340 ? 9.641 -3.326 -3.789 1 98.5 340 GLY B N 1
ATOM 5829 C CA . GLY B 1 340 ? 8.594 -2.812 -4.656 1 98.5 340 GLY B CA 1
ATOM 5830 C C . GLY B 1 340 ? 9.133 -2.104 -5.887 1 98.5 340 GLY B C 1
ATOM 5831 O O . GLY B 1 340 ? 10.312 -2.225 -6.211 1 98.5 340 GLY B O 1
ATOM 5832 N N . SER B 1 341 ? 8.258 -1.343 -6.566 1 98.56 341 SER B N 1
ATOM 5833 C CA . SER B 1 341 ? 8.594 -0.942 -7.93 1 98.56 341 SER B CA 1
ATOM 5834 C C . SER B 1 341 ? 8.789 0.566 -8.031 1 98.56 341 SER B C 1
ATOM 5836 O O . SER B 1 341 ? 8.164 1.331 -7.293 1 98.56 341 SER B O 1
ATOM 5838 N N . ILE B 1 342 ? 9.633 0.928 -9 1 98.44 342 ILE B N 1
ATOM 5839 C CA . ILE B 1 342 ? 9.867 2.309 -9.414 1 98.44 342 ILE B CA 1
ATOM 5840 C C . ILE B 1 342 ? 8.984 2.637 -10.617 1 98.44 342 ILE B C 1
ATOM 5842 O O . ILE B 1 342 ? 8.828 1.818 -11.523 1 98.44 342 ILE B O 1
ATOM 5846 N N . ASN B 1 343 ? 8.484 3.836 -10.594 1 96.56 343 ASN B N 1
ATOM 5847 C CA . ASN B 1 343 ? 7.68 4.355 -11.695 1 96.56 343 ASN B CA 1
ATOM 5848 C C . ASN B 1 343 ? 8.539 4.668 -12.922 1 96.56 343 ASN B C 1
ATOM 5850 O O . ASN B 1 343 ? 8.945 5.816 -13.125 1 96.56 343 ASN B O 1
ATOM 5854 N N . SER B 1 344 ? 8.648 3.754 -13.82 1 89.94 344 SER B N 1
ATOM 5855 C CA . SER B 1 344 ? 9.531 3.938 -14.961 1 89.94 344 SER B CA 1
ATOM 5856 C C . SER B 1 344 ? 8.766 4.492 -16.156 1 89.94 344 SER B C 1
ATOM 5858 O O . SER B 1 344 ? 9.352 5.16 -17.016 1 89.94 344 SER B O 1
ATOM 5860 N N . TYR B 1 345 ? 7.551 4.297 -16.172 1 90.62 345 TYR B N 1
ATOM 5861 C CA . TYR B 1 345 ? 6.812 4.582 -17.406 1 90.62 345 TYR B CA 1
ATOM 5862 C C . TYR B 1 345 ? 6.25 6 -17.391 1 90.62 345 TYR B C 1
ATOM 5864 O O . TYR B 1 345 ? 6.094 6.625 -18.438 1 90.62 345 TYR B O 1
ATOM 5872 N N . ASN B 1 346 ? 5.945 6.484 -16.25 1 93.12 346 ASN B N 1
ATOM 5873 C CA . ASN B 1 346 ? 5.43 7.84 -16.078 1 93.12 346 ASN B CA 1
ATOM 5874 C C . ASN B 1 346 ? 6.062 8.531 -14.867 1 93.12 346 ASN B C 1
ATOM 5876 O O . ASN B 1 346 ? 5.355 8.93 -13.938 1 93.12 346 ASN B O 1
ATOM 5880 N N . PRO B 1 347 ? 7.34 8.773 -14.938 1 95.62 347 PRO B N 1
ATOM 5881 C CA . PRO B 1 347 ? 8.016 9.352 -13.773 1 95.62 347 PRO B CA 1
ATOM 5882 C C . PRO B 1 347 ? 7.527 10.758 -13.438 1 95.62 347 PRO B C 1
ATOM 5884 O O . PRO B 1 347 ? 7.207 11.531 -14.344 1 95.62 347 PRO B O 1
ATOM 5887 N N . GLY B 1 348 ? 7.574 11.086 -12.242 1 95.81 348 GLY B N 1
ATOM 5888 C CA . GLY B 1 348 ? 7.133 12.375 -11.742 1 95.81 348 GLY B CA 1
ATOM 5889 C C . GLY B 1 348 ? 5.809 12.305 -11 1 95.81 348 GLY B C 1
ATOM 5890 O O . GLY B 1 348 ? 5.23 11.227 -10.859 1 95.81 348 GLY B O 1
ATOM 5891 N N . ASP B 1 349 ? 5.367 13.461 -10.5 1 95.06 349 ASP B N 1
ATOM 5892 C CA . ASP B 1 349 ? 4.113 13.523 -9.75 1 95.06 349 ASP B CA 1
ATOM 5893 C C . ASP B 1 349 ? 3.178 14.578 -10.336 1 95.06 349 ASP B C 1
ATOM 5895 O O . ASP B 1 349 ? 2.062 14.773 -9.844 1 95.06 349 ASP B O 1
ATOM 5899 N N . GLY B 1 350 ? 3.605 15.297 -11.336 1 93.25 350 GLY B N 1
ATOM 5900 C CA . GLY B 1 350 ? 2.766 16.281 -11.992 1 93.25 350 GLY B CA 1
ATOM 5901 C C . GLY B 1 350 ? 2.865 17.672 -11.367 1 93.25 350 GLY B C 1
ATOM 5902 O O . GLY B 1 350 ? 2.1 18.562 -11.719 1 93.25 350 GLY B O 1
ATOM 5903 N N . SER B 1 351 ? 3.92 17.906 -10.531 1 93.56 351 SER B N 1
ATOM 5904 C CA . SER B 1 351 ? 3.986 19.156 -9.773 1 93.56 351 SER B CA 1
ATOM 5905 C C . SER B 1 351 ? 4.91 20.172 -10.453 1 93.56 351 SER B C 1
ATOM 5907 O O . SER B 1 351 ? 5.227 21.219 -9.875 1 93.56 351 SER B O 1
ATOM 5909 N N . CYS B 1 352 ? 5.344 19.953 -11.672 1 91.81 352 CYS B N 1
ATOM 5910 C CA . CYS B 1 352 ? 6.348 20.797 -12.305 1 91.81 352 CYS B CA 1
ATOM 5911 C C . CYS B 1 352 ? 5.746 22.141 -12.711 1 91.81 352 CYS B C 1
ATOM 5913 O O . CYS B 1 352 ? 4.836 22.188 -13.539 1 91.81 352 CYS B O 1
ATOM 5915 N N . ALA B 1 353 ? 6.281 23.156 -12.109 1 88.12 353 ALA B N 1
ATOM 5916 C CA . ALA B 1 353 ? 5.926 24.516 -12.5 1 88.12 353 ALA B CA 1
ATOM 5917 C C . ALA B 1 353 ? 7.098 25.219 -13.18 1 88.12 353 ALA B C 1
ATOM 5919 O O . ALA B 1 353 ? 7.016 26.391 -13.516 1 88.12 353 ALA B O 1
ATOM 5920 N N . SER B 1 354 ? 8.109 24.438 -13.297 1 85.38 354 SER B N 1
ATOM 5921 C CA . SER B 1 354 ? 9.328 24.922 -13.945 1 85.38 354 SER B CA 1
ATOM 5922 C C . SER B 1 354 ? 9.852 23.906 -14.953 1 85.38 354 SER B C 1
ATOM 5924 O O . SER B 1 354 ? 9.367 22.766 -15.008 1 85.38 354 SER B O 1
ATOM 5926 N N . ASN B 1 355 ? 10.805 24.438 -15.742 1 85.56 355 ASN B N 1
ATOM 5927 C CA . ASN B 1 355 ? 11.547 23.594 -16.672 1 85.56 355 ASN B CA 1
ATOM 5928 C C . ASN B 1 355 ? 13.047 23.875 -16.609 1 85.56 355 ASN B C 1
ATOM 5930 O O . ASN B 1 355 ? 13.484 24.984 -16.953 1 85.56 355 ASN B O 1
ATOM 5934 N N . PRO B 1 356 ? 13.781 22.953 -16.297 1 86.81 356 PRO B N 1
ATOM 5935 C CA . PRO B 1 356 ? 13.477 21.594 -15.852 1 86.81 356 PRO B CA 1
ATOM 5936 C C . PRO B 1 356 ? 12.648 21.562 -14.57 1 86.81 356 PRO B C 1
ATOM 5938 O O . PRO B 1 356 ? 12.586 22.547 -13.844 1 86.81 356 PRO B O 1
ATOM 5941 N N . CYS B 1 357 ? 12.055 20.438 -14.484 1 90.19 357 CYS B N 1
ATOM 5942 C CA . CYS B 1 357 ? 11.258 20.266 -13.281 1 90.19 357 CYS B CA 1
ATOM 5943 C C . CYS B 1 357 ? 12.117 20.453 -12.031 1 90.19 357 CYS B C 1
ATOM 5945 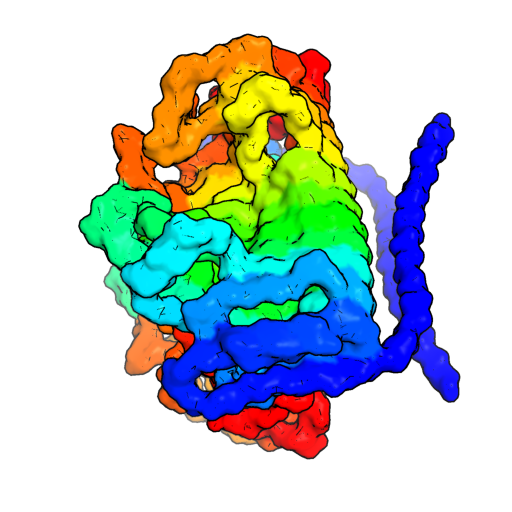O O . CYS B 1 357 ? 13.266 20 -11.984 1 90.19 357 CYS B O 1
ATOM 5947 N N . TRP B 1 358 ? 11.539 20.906 -10.984 1 87.5 358 TRP B N 1
ATOM 5948 C CA . TRP B 1 358 ? 12.25 21.312 -9.781 1 87.5 358 TRP B CA 1
ATOM 5949 C C . TRP B 1 358 ? 13.008 20.156 -9.156 1 87.5 358 TRP B C 1
ATOM 5951 O O . TRP B 1 358 ? 14.125 20.312 -8.664 1 87.5 358 TRP B O 1
ATOM 5961 N N . TYR B 1 359 ? 12.477 19 -9.234 1 89.19 359 TYR B N 1
ATOM 5962 C CA . TYR B 1 359 ? 13.102 17.891 -8.539 1 89.19 359 TYR B CA 1
ATOM 5963 C C . TYR B 1 359 ? 14.164 17.234 -9.414 1 89.19 359 TYR B C 1
ATOM 5965 O O . TYR B 1 359 ? 14.82 16.281 -8.984 1 89.19 359 TYR B O 1
ATOM 5973 N N . ASN B 1 360 ? 14.336 17.672 -10.586 1 89.5 360 ASN B N 1
ATOM 5974 C CA . ASN B 1 360 ? 15.398 17.188 -11.445 1 89.5 360 ASN B CA 1
ATOM 5975 C C . ASN B 1 360 ? 16.641 18.062 -11.375 1 89.5 360 ASN B C 1
ATOM 5977 O O . ASN B 1 360 ? 17.719 17.672 -11.812 1 89.5 360 ASN B O 1
ATOM 5981 N N . VAL B 1 361 ? 16.453 19.234 -10.859 1 85.06 361 VAL B N 1
ATOM 5982 C CA . VAL B 1 361 ? 17.516 20.234 -10.867 1 85.06 361 VAL B CA 1
ATOM 5983 C C . VAL B 1 361 ? 18.688 19.75 -10.031 1 85.06 361 VAL B C 1
ATOM 5985 O O . VAL B 1 361 ? 18.5 19.297 -8.898 1 85.06 361 VAL B O 1
ATOM 5988 N N . GLY B 1 362 ? 19.859 19.781 -10.625 1 84.06 362 GLY B N 1
ATOM 5989 C CA . GLY B 1 362 ? 21.094 19.438 -9.914 1 84.06 362 GLY B CA 1
ATOM 5990 C C . GLY B 1 362 ? 21.438 17.969 -9.992 1 84.06 362 GLY B C 1
ATOM 5991 O O . GLY B 1 362 ? 22.516 17.547 -9.547 1 84.06 362 GLY B O 1
ATOM 5992 N N . LEU B 1 363 ? 20.609 17.203 -10.539 1 90.12 363 LEU B N 1
ATOM 5993 C CA . LEU B 1 363 ? 20.859 15.766 -10.68 1 90.12 363 LEU B CA 1
ATOM 5994 C C . LEU B 1 363 ? 21.422 15.438 -12.055 1 90.12 363 LEU B C 1
ATOM 5996 O O . LEU B 1 363 ? 21.156 16.156 -13.023 1 90.12 363 LEU B O 1
ATOM 6000 N N . PRO B 1 364 ? 22.281 14.453 -12.086 1 91.31 364 PRO B N 1
ATOM 6001 C CA . PRO B 1 364 ? 22.75 14.023 -13.406 1 91.31 364 PRO B CA 1
ATOM 6002 C C . PRO B 1 364 ? 21.609 13.531 -14.305 1 91.31 364 PRO B C 1
ATOM 6004 O O . PRO B 1 364 ? 20.438 13.562 -13.906 1 91.31 364 PRO B O 1
ATOM 6007 N N . ASN B 1 365 ? 21.922 13.164 -15.461 1 89.88 365 ASN B N 1
ATOM 6008 C CA . ASN B 1 365 ? 20.891 12.664 -16.375 1 89.88 365 ASN B CA 1
ATOM 6009 C C . ASN B 1 365 ? 20.156 11.461 -15.773 1 89.88 365 ASN B C 1
ATOM 6011 O O . ASN B 1 365 ? 20.766 10.406 -15.555 1 89.88 365 ASN B O 1
ATOM 6015 N N . LEU B 1 366 ? 19 11.742 -15.539 1 93.44 366 LEU B N 1
ATOM 6016 C CA . LEU B 1 366 ? 18.141 10.742 -14.906 1 93.44 366 LEU B CA 1
ATOM 6017 C C . LEU B 1 366 ? 17.656 9.719 -15.93 1 93.44 366 LEU B C 1
ATOM 6019 O O . LEU B 1 366 ? 17.328 10.07 -17.062 1 93.44 366 LEU B O 1
ATOM 6023 N N . LYS B 1 367 ? 17.562 8.477 -15.516 1 91.56 367 LYS B N 1
ATOM 6024 C CA . LYS B 1 367 ? 17.031 7.395 -16.328 1 91.56 367 LYS B CA 1
ATOM 6025 C C . LYS B 1 367 ? 15.672 6.934 -15.797 1 91.56 367 LYS B C 1
ATOM 6027 O O . LYS B 1 367 ? 14.977 6.16 -16.453 1 91.56 367 LYS B O 1
ATOM 6032 N N . HIS B 1 368 ? 15.352 7.414 -14.617 1 92.56 368 HIS B N 1
ATOM 6033 C CA . HIS B 1 368 ? 14.117 7.102 -13.914 1 92.56 368 HIS B CA 1
ATOM 6034 C C . HIS B 1 368 ? 14.07 5.637 -13.492 1 92.56 368 HIS B C 1
ATOM 6036 O O . HIS B 1 368 ? 13.031 4.984 -13.594 1 92.56 368 HIS B O 1
ATOM 6042 N N . ASN B 1 369 ? 15.18 5.078 -13.164 1 96.62 369 ASN B N 1
ATOM 6043 C CA . ASN B 1 369 ? 15.391 3.795 -12.5 1 96.62 369 ASN B CA 1
ATOM 6044 C C . ASN B 1 369 ? 16.203 3.955 -11.219 1 96.62 369 ASN B C 1
ATOM 6046 O O . ASN B 1 369 ? 16.766 2.982 -10.703 1 96.62 369 ASN B O 1
ATOM 6050 N N . GLU B 1 370 ? 16.297 5.234 -10.75 1 97.56 370 GLU B N 1
ATOM 6051 C CA . GLU B 1 370 ? 17.078 5.531 -9.562 1 97.56 370 GLU B CA 1
ATOM 6052 C C . GLU B 1 370 ? 16.359 5.078 -8.297 1 97.56 370 GLU B C 1
ATOM 6054 O O . GLU B 1 370 ? 15.359 5.676 -7.898 1 97.56 370 GLU B O 1
ATOM 6059 N N . ALA B 1 371 ? 16.875 4.055 -7.684 1 98.31 371 ALA B N 1
ATOM 6060 C CA . ALA B 1 371 ? 16.312 3.535 -6.441 1 98.31 371 ALA B CA 1
ATOM 6061 C C . ALA B 1 371 ? 16.734 4.375 -5.246 1 98.31 371 ALA B C 1
ATOM 6063 O O . ALA B 1 371 ? 15.977 4.559 -4.297 1 98.31 371 ALA B O 1
ATOM 6064 N N . ILE B 1 372 ? 17.969 4.871 -5.293 1 98.31 372 ILE B N 1
ATOM 6065 C CA . ILE B 1 372 ? 18.578 5.59 -4.18 1 98.31 372 ILE B CA 1
ATOM 6066 C C . ILE B 1 372 ? 19.281 6.84 -4.699 1 98.31 372 ILE B C 1
ATOM 6068 O O . ILE B 1 372 ? 20.141 6.758 -5.59 1 98.31 372 ILE B O 1
ATOM 6072 N N . ILE B 1 373 ? 18.922 7.922 -4.246 1 98 373 ILE B N 1
ATOM 6073 C CA . ILE B 1 373 ? 19.625 9.18 -4.504 1 98 373 ILE B CA 1
ATOM 6074 C C . ILE B 1 373 ? 20.062 9.812 -3.182 1 98 373 ILE B C 1
ATOM 6076 O O . ILE B 1 373 ? 19.219 10.156 -2.346 1 98 373 ILE B O 1
ATOM 6080 N N . VAL B 1 374 ? 21.344 9.945 -2.953 1 98.06 374 VAL B N 1
ATOM 6081 C CA . VAL B 1 374 ? 21.938 10.562 -1.768 1 98.06 374 VAL B CA 1
ATOM 6082 C C . VAL B 1 374 ? 22.875 11.68 -2.184 1 98.06 374 VAL B C 1
ATOM 6084 O O . VAL B 1 374 ? 23.891 11.43 -2.844 1 98.06 374 VAL B O 1
ATOM 6087 N N . GLU B 1 375 ? 22.5 12.82 -1.774 1 96.25 375 GLU B N 1
ATOM 6088 C CA . GLU B 1 375 ? 23.344 13.992 -2.018 1 96.25 375 GLU B CA 1
ATOM 6089 C C . GLU B 1 375 ? 23.797 14.625 -0.708 1 96.25 375 GLU B C 1
ATOM 6091 O O . GLU B 1 375 ? 23.094 15.453 -0.133 1 96.25 375 GLU B O 1
ATOM 6096 N N . CYS B 1 376 ? 24.969 14.312 -0.297 1 96.75 376 CYS B N 1
ATOM 6097 C CA . CYS B 1 376 ? 25.609 15.016 0.808 1 96.75 376 CYS B CA 1
ATOM 6098 C C . CYS B 1 376 ? 26.328 16.266 0.315 1 96.75 376 CYS B C 1
ATOM 6100 O O . CYS B 1 376 ? 27.016 16.234 -0.708 1 96.75 376 CYS B O 1
ATOM 6102 N N . ASN B 1 377 ? 26.141 17.266 1.027 1 95.44 377 ASN B N 1
ATOM 6103 C CA . ASN B 1 377 ? 26.703 18.547 0.598 1 95.44 377 ASN B CA 1
ATOM 6104 C C . ASN B 1 377 ? 28.203 18.594 0.855 1 95.44 377 ASN B C 1
ATOM 6106 O O . ASN B 1 377 ? 28.969 19.109 0.023 1 95.44 377 ASN B O 1
ATOM 6110 N N . GLU B 1 378 ? 28.625 18.094 2.027 1 95.75 378 GLU B N 1
ATOM 6111 C CA . GLU B 1 378 ? 30.031 18.062 2.422 1 95.75 378 GLU B CA 1
ATOM 6112 C C . GLU B 1 378 ? 30.516 16.625 2.596 1 95.75 378 GLU B C 1
ATOM 6114 O O . GLU B 1 378 ? 29.703 15.711 2.795 1 95.75 378 GLU B O 1
ATOM 6119 N N . ASP B 1 379 ? 31.812 16.438 2.645 1 95.25 379 ASP B N 1
ATOM 6120 C CA . ASP B 1 379 ? 32.406 15.102 2.713 1 95.25 379 ASP B CA 1
ATOM 6121 C C . ASP B 1 379 ? 32.094 14.445 4.059 1 95.25 379 ASP B C 1
ATOM 6123 O O . ASP B 1 379 ? 32.219 13.219 4.191 1 95.25 379 ASP B O 1
ATOM 6127 N N . ASP B 1 380 ? 31.75 15.305 5.027 1 96.31 380 ASP B N 1
ATOM 6128 C CA . ASP B 1 380 ? 31.578 14.734 6.355 1 96.31 380 ASP B CA 1
ATOM 6129 C C . ASP B 1 380 ? 30.156 14.977 6.871 1 96.31 380 ASP B C 1
ATOM 6131 O O . ASP B 1 380 ? 29.906 14.875 8.078 1 96.31 380 ASP B O 1
ATOM 6135 N N . SER B 1 381 ? 29.266 15.344 5.996 1 97.44 381 SER B N 1
ATOM 6136 C CA . SER B 1 381 ? 27.938 15.727 6.469 1 97.44 381 SER B CA 1
ATOM 6137 C C . SER B 1 381 ? 26.984 14.531 6.508 1 97.44 381 SER B C 1
ATOM 6139 O O . SER B 1 381 ? 25.875 14.617 7.035 1 97.44 381 SER B O 1
ATOM 6141 N N . CYS B 1 382 ? 27.406 13.383 5.98 1 98 382 CYS B N 1
ATOM 6142 C CA . CYS B 1 382 ? 26.672 12.125 6.043 1 98 382 CYS B CA 1
ATOM 6143 C C . CYS B 1 382 ? 27.484 11.047 6.734 1 98 382 CYS B C 1
ATOM 6145 O O . CYS B 1 382 ? 28.531 10.641 6.223 1 98 382 CYS B O 1
ATOM 6147 N N . GLN B 1 383 ? 26.969 10.617 7.883 1 98.5 383 GLN B N 1
ATOM 6148 C CA . GLN B 1 383 ? 27.734 9.633 8.641 1 98.5 383 GLN B CA 1
ATOM 6149 C C . GLN B 1 383 ? 26.812 8.523 9.164 1 98.5 383 GLN B C 1
ATOM 6151 O O . GLN B 1 383 ? 25.734 8.797 9.688 1 98.5 383 GLN B O 1
ATOM 6156 N N . GLY B 1 384 ? 27.297 7.32 9.008 1 98.75 384 GLY B N 1
ATOM 6157 C CA . GLY B 1 384 ? 26.578 6.191 9.578 1 98.75 384 GLY B CA 1
ATOM 6158 C C . GLY B 1 384 ? 25.344 5.812 8.797 1 98.75 384 GLY B C 1
ATOM 6159 O O . GLY B 1 384 ? 24.344 5.375 9.375 1 98.75 384 GLY B O 1
ATOM 6160 N N . PHE B 1 385 ? 25.375 6.004 7.449 1 98.75 385 PHE B N 1
ATOM 6161 C CA . PHE B 1 385 ? 24.297 5.57 6.582 1 98.75 385 PHE B CA 1
ATOM 6162 C C . PHE B 1 385 ? 24.375 4.07 6.324 1 98.75 385 PHE B C 1
ATOM 6164 O O . PHE B 1 385 ? 25.469 3.506 6.234 1 98.75 385 PHE B O 1
ATOM 6171 N N . ALA B 1 386 ? 23.203 3.41 6.273 1 98.75 386 ALA B N 1
ATOM 6172 C CA . ALA B 1 386 ? 23.188 1.979 5.984 1 98.75 386 ALA B CA 1
ATOM 6173 C C . ALA B 1 386 ? 21.953 1.596 5.172 1 98.75 386 ALA B C 1
ATOM 6175 O O . ALA B 1 386 ? 20.812 1.913 5.559 1 98.75 386 ALA B O 1
ATOM 6176 N N . PHE B 1 387 ? 22.141 0.979 4.055 1 98.31 387 PHE B N 1
ATOM 6177 C CA . PHE B 1 387 ? 21.109 0.349 3.244 1 98.31 387 PHE B CA 1
ATOM 6178 C C . PHE B 1 387 ? 21.172 -1.169 3.359 1 98.31 387 PHE B C 1
ATOM 6180 O O . PHE B 1 387 ? 22.203 -1.772 3.055 1 98.31 387 PHE B O 1
ATOM 6187 N N . ASP B 1 388 ? 20.094 -1.728 3.859 1 97.38 388 ASP B N 1
ATOM 6188 C CA . ASP B 1 388 ? 20.078 -3.174 4.055 1 97.38 388 ASP B CA 1
ATOM 6189 C C . ASP B 1 388 ? 18.812 -3.797 3.465 1 97.38 388 ASP B C 1
ATOM 6191 O O . ASP B 1 388 ? 17.719 -3.295 3.68 1 97.38 388 ASP B O 1
ATOM 6195 N N . ASN B 1 389 ? 19 -4.953 2.635 1 96.75 389 ASN B N 1
ATOM 6196 C CA . ASN B 1 389 ? 17.891 -5.715 2.068 1 96.75 389 ASN B CA 1
ATOM 6197 C C . ASN B 1 389 ? 16.969 -4.828 1.226 1 96.75 389 ASN B C 1
ATOM 6199 O O . ASN B 1 389 ? 15.766 -4.75 1.479 1 96.75 389 ASN B O 1
ATOM 6203 N N . MET B 1 390 ? 17.609 -4.168 0.257 1 97.75 390 MET B N 1
ATOM 6204 C CA . MET B 1 390 ? 16.906 -3.281 -0.668 1 97.75 390 MET B CA 1
ATOM 6205 C C . MET B 1 390 ? 16.5 -4.031 -1.931 1 97.75 390 MET B C 1
ATOM 6207 O O . MET B 1 390 ? 17.344 -4.355 -2.768 1 97.75 390 MET B O 1
ATOM 6211 N N . ARG B 1 391 ? 15.211 -4.344 -2.055 1 97.88 391 ARG B N 1
ATOM 6212 C CA . ARG B 1 391 ? 14.68 -5.059 -3.211 1 97.88 391 ARG B CA 1
ATOM 6213 C C . ARG B 1 391 ? 13.758 -4.164 -4.035 1 97.88 391 ARG B C 1
ATOM 6215 O O . ARG B 1 391 ? 12.586 -4.492 -4.238 1 97.88 391 ARG B O 1
ATOM 6222 N N . ILE B 1 392 ? 14.336 -3.059 -4.523 1 98.5 392 ILE B N 1
ATOM 6223 C CA . ILE B 1 392 ? 13.633 -2.057 -5.32 1 98.5 392 ILE B CA 1
ATOM 6224 C C . ILE B 1 392 ? 13.969 -2.25 -6.797 1 98.5 392 ILE B C 1
ATOM 6226 O O . ILE B 1 392 ? 15.141 -2.305 -7.172 1 98.5 392 ILE B O 1
ATOM 6230 N N . TYR B 1 393 ? 12.914 -2.367 -7.602 1 98 393 TYR B N 1
ATOM 6231 C CA . TYR B 1 393 ? 13.188 -2.617 -9.016 1 98 393 TYR B CA 1
ATOM 6232 C C . TYR B 1 393 ? 12.383 -1.682 -9.898 1 98 393 TYR B C 1
ATOM 6234 O O . TYR B 1 393 ? 11.258 -1.308 -9.555 1 98 393 TYR B O 1
ATOM 6242 N N . PRO B 1 394 ? 12.945 -1.274 -11.07 1 97.06 394 PRO B N 1
ATOM 6243 C CA . PRO B 1 394 ? 12.188 -0.503 -12.055 1 97.06 394 PRO B CA 1
ATOM 6244 C C . PRO B 1 394 ? 11.125 -1.34 -12.766 1 97.06 394 PRO B C 1
ATOM 6246 O O . PRO B 1 394 ? 11.359 -2.508 -13.086 1 97.06 394 PRO B O 1
ATOM 6249 N N . GLN B 1 395 ? 10 -0.758 -13.055 1 91.5 395 GLN B N 1
ATOM 6250 C CA . GLN B 1 395 ? 8.891 -1.479 -13.672 1 91.5 395 GLN B CA 1
ATOM 6251 C C . GLN B 1 395 ? 9.266 -1.952 -15.078 1 91.5 395 GLN B C 1
ATOM 6253 O O . GLN B 1 395 ? 8.688 -2.92 -15.578 1 91.5 395 GLN B O 1
ATOM 6258 N N . ASP B 1 396 ? 10.172 -1.264 -15.641 1 90.31 396 ASP B N 1
ATOM 6259 C CA . ASP B 1 396 ? 10.594 -1.66 -16.984 1 90.31 396 ASP B CA 1
ATOM 6260 C C . ASP B 1 396 ? 11.664 -2.744 -16.922 1 90.31 396 ASP B C 1
ATOM 6262 O O . ASP B 1 396 ? 12.219 -3.133 -17.953 1 90.31 396 ASP B O 1
ATOM 6266 N N . MET B 1 397 ? 12.039 -3.141 -15.75 1 89.31 397 MET B N 1
ATOM 6267 C CA . MET B 1 397 ? 12.914 -4.27 -15.438 1 89.31 397 MET B CA 1
ATOM 6268 C C . MET B 1 397 ? 14.359 -3.951 -15.781 1 89.31 397 MET B C 1
ATOM 6270 O O . MET B 1 397 ? 15.219 -4.84 -15.773 1 89.31 397 MET B O 1
ATOM 6274 N N . THR B 1 398 ? 14.633 -2.648 -16.078 1 92.38 398 THR B N 1
ATOM 6275 C CA . THR B 1 398 ? 16.031 -2.26 -16.109 1 92.38 398 THR B CA 1
ATOM 6276 C C . THR B 1 398 ? 16.672 -2.389 -14.742 1 92.38 398 THR B C 1
ATOM 6278 O O . THR B 1 398 ? 15.977 -2.531 -13.734 1 92.38 398 THR B O 1
ATOM 6281 N N . ALA B 1 399 ? 17.969 -2.379 -14.789 1 93.75 399 ALA B N 1
ATOM 6282 C CA . ALA B 1 399 ? 18.672 -2.441 -13.516 1 93.75 399 ALA B CA 1
ATOM 6283 C C . ALA B 1 399 ? 18.469 -1.161 -12.711 1 93.75 399 ALA B C 1
ATOM 6285 O O . ALA B 1 399 ? 18.562 -0.058 -13.25 1 93.75 399 ALA B O 1
ATOM 6286 N N . PRO B 1 400 ? 18.188 -1.34 -11.43 1 97 400 PRO B N 1
ATOM 6287 C CA . PRO B 1 400 ? 18.094 -0.119 -10.625 1 97 400 PRO B CA 1
ATOM 6288 C C . PRO B 1 400 ? 19.438 0.611 -10.516 1 97 400 PRO B C 1
ATOM 6290 O O . PRO B 1 400 ? 20.484 -0.01 -10.633 1 97 400 PRO B O 1
ATOM 6293 N N . SER B 1 401 ? 19.328 1.915 -10.32 1 97.06 401 SER B N 1
ATOM 6294 C CA . SER B 1 401 ? 20.562 2.697 -10.234 1 97.06 401 SER B CA 1
ATOM 6295 C C . SER B 1 401 ? 20.625 3.504 -8.945 1 97.06 401 SER B C 1
ATOM 6297 O O . SER B 1 401 ? 19.641 3.568 -8.203 1 97.06 401 SER B O 1
ATOM 6299 N N . VAL B 1 402 ? 21.828 4.047 -8.68 1 97.12 402 VAL B N 1
ATOM 6300 C CA . VAL B 1 402 ? 22.125 4.891 -7.531 1 97.12 402 VAL B CA 1
ATOM 6301 C C . VAL B 1 402 ? 22.797 6.188 -7.996 1 97.12 402 VAL B C 1
ATOM 6303 O O . VAL B 1 402 ? 23.578 6.184 -8.945 1 97.12 402 VAL B O 1
ATOM 6306 N N . ILE B 1 403 ? 22.359 7.23 -7.453 1 97.5 403 ILE B N 1
ATOM 6307 C CA . ILE B 1 403 ? 23.125 8.477 -7.469 1 97.5 403 ILE B CA 1
ATOM 6308 C C . ILE B 1 403 ? 23.625 8.789 -6.059 1 97.5 403 ILE B C 1
ATOM 6310 O O . ILE B 1 403 ? 22.828 8.914 -5.121 1 97.5 403 ILE B O 1
ATOM 6314 N N . CYS B 1 404 ? 24.875 8.82 -5.867 1 97 404 CYS B N 1
ATOM 6315 C CA . CYS B 1 404 ? 25.453 9.023 -4.539 1 97 404 CYS B CA 1
ATOM 6316 C C . CYS B 1 404 ? 26.609 10.008 -4.59 1 97 404 CYS B C 1
ATOM 6318 O O . CYS B 1 404 ? 27.594 9.797 -5.309 1 97 404 CYS B O 1
ATOM 6320 N N . MET B 1 405 ? 26.391 10.992 -3.857 1 95.06 405 MET B N 1
ATOM 6321 C CA . MET B 1 405 ? 27.406 12.047 -3.811 1 95.06 405 MET B CA 1
ATOM 6322 C C . MET B 1 405 ? 27.906 12.242 -2.387 1 95.06 405 MET B C 1
ATOM 6324 O O . MET B 1 405 ? 27.141 12.602 -1.493 1 95.06 405 MET B O 1
ATOM 6328 N N . LYS B 1 406 ? 29.172 11.914 -2.078 1 95.25 406 LYS B N 1
ATOM 6329 C CA . LYS B 1 406 ? 29.969 12.328 -0.932 1 95.25 406 LYS B CA 1
ATOM 6330 C C . LYS B 1 406 ? 29.609 11.531 0.317 1 95.25 406 LYS B C 1
ATOM 6332 O O . LYS B 1 406 ? 29.938 11.938 1.435 1 95.25 406 LYS B O 1
ATOM 6337 N N . ALA B 1 407 ? 28.844 10.5 0.227 1 96.5 407 ALA B N 1
ATOM 6338 C CA . ALA B 1 407 ? 28.75 9.57 1.351 1 96.5 407 ALA B CA 1
ATOM 6339 C C . ALA B 1 407 ? 30 8.703 1.439 1 96.5 407 ALA B C 1
ATOM 6341 O O . ALA B 1 407 ? 30 7.559 0.983 1 96.5 407 ALA B O 1
ATOM 6342 N N . THR B 1 408 ? 31.016 9.164 2.072 1 93.5 408 THR B N 1
ATOM 6343 C CA . THR B 1 408 ? 32.344 8.586 2.01 1 93.5 408 THR B CA 1
ATOM 6344 C C . THR B 1 408 ? 32.406 7.262 2.764 1 93.5 408 THR B C 1
ATOM 6346 O O . THR B 1 408 ? 31.75 7.098 3.789 1 93.5 408 THR B O 1
ATOM 6349 N N . ALA B 1 409 ? 33.219 6.363 2.287 1 93.56 409 ALA B N 1
ATOM 6350 C CA . ALA B 1 409 ? 33.375 5.035 2.877 1 93.56 409 ALA B CA 1
ATOM 6351 C C . ALA B 1 409 ? 33.906 5.117 4.309 1 93.56 409 ALA B C 1
ATOM 6353 O O . ALA B 1 409 ? 33.5 4.32 5.164 1 93.56 409 ALA B O 1
ATOM 6354 N N . GLU B 1 410 ? 34.75 6.016 4.582 1 95.88 410 GLU B N 1
ATOM 6355 C CA . GLU B 1 410 ? 35.344 6.164 5.906 1 95.88 410 GLU B CA 1
ATOM 6356 C C . GLU B 1 410 ? 34.281 6.441 6.965 1 95.88 410 GLU B C 1
ATOM 6358 O O . GLU B 1 410 ? 34.312 5.875 8.055 1 95.88 410 GLU B O 1
ATOM 6363 N N . LEU B 1 411 ? 33.312 7.277 6.617 1 97.75 411 LEU B N 1
ATOM 6364 C CA . LEU B 1 411 ? 32.312 7.688 7.59 1 97.75 411 LEU B CA 1
ATOM 6365 C C . LEU B 1 411 ? 31.062 6.797 7.504 1 97.75 411 LEU B C 1
ATOM 6367 O O . LEU B 1 411 ? 30.156 6.906 8.336 1 97.75 411 LEU B O 1
ATOM 6371 N N . ASN B 1 412 ? 31.047 5.898 6.504 1 98.19 412 ASN B N 1
ATOM 6372 C CA . ASN B 1 412 ? 29.922 4.996 6.273 1 98.19 412 ASN B CA 1
ATOM 6373 C C . ASN B 1 412 ? 30.391 3.572 5.988 1 98.19 412 ASN B C 1
ATOM 6375 O O . ASN B 1 412 ? 30.109 3.023 4.922 1 98.19 412 ASN B O 1
ATOM 6379 N N . PRO B 1 413 ? 31.031 2.959 6.91 1 96.88 413 PRO B N 1
ATOM 6380 C CA . PRO B 1 413 ? 31.609 1.637 6.668 1 96.88 413 PRO B CA 1
ATOM 6381 C C . PRO B 1 413 ? 30.547 0.568 6.398 1 96.88 413 PRO B C 1
ATOM 6383 O O . PRO B 1 413 ? 30.844 -0.458 5.781 1 96.88 413 PRO B O 1
ATOM 6386 N N . ASN B 1 414 ? 29.391 0.761 6.816 1 97.12 414 ASN B N 1
ATOM 6387 C CA . ASN B 1 414 ? 28.312 -0.202 6.613 1 97.12 414 ASN B CA 1
ATOM 6388 C C . ASN B 1 414 ? 27.25 0.33 5.648 1 97.12 414 ASN B C 1
ATOM 6390 O O . ASN B 1 414 ? 26.062 0.035 5.793 1 97.12 414 ASN B O 1
ATOM 6394 N N . LEU B 1 415 ? 27.641 1.125 4.719 1 97.62 415 LEU B N 1
ATOM 6395 C CA . LEU B 1 415 ? 26.688 1.781 3.834 1 97.62 415 LEU B CA 1
ATOM 6396 C C . LEU B 1 415 ? 25.828 0.755 3.109 1 97.62 415 LEU B C 1
ATOM 6398 O O . LEU B 1 415 ? 24.641 0.987 2.885 1 97.62 415 LEU B O 1
ATOM 6402 N N . GLY B 1 416 ? 26.406 -0.394 2.713 1 96.69 416 GLY B N 1
ATOM 6403 C CA . GLY B 1 416 ? 25.672 -1.482 2.076 1 96.69 416 GLY B CA 1
ATOM 6404 C C . GLY B 1 416 ? 25.641 -1.373 0.564 1 96.69 416 GLY B C 1
ATOM 6405 O O . GLY B 1 416 ? 25.188 -2.291 -0.12 1 96.69 416 GLY B O 1
ATOM 6406 N N . ILE B 1 417 ? 26.109 -0.261 0.008 1 95.12 417 ILE B N 1
ATOM 6407 C CA . ILE B 1 417 ? 26.219 -0.061 -1.434 1 95.12 417 ILE B CA 1
ATOM 6408 C C . ILE B 1 417 ? 27.516 0.671 -1.758 1 95.12 417 ILE B C 1
ATOM 6410 O O . ILE B 1 417 ? 28.203 1.157 -0.857 1 95.12 417 ILE B O 1
ATOM 6414 N N . ASP B 1 418 ? 27.781 0.653 -3.092 1 90.31 418 ASP B N 1
ATOM 6415 C CA . ASP B 1 418 ? 28.859 1.524 -3.568 1 90.31 418 ASP B CA 1
ATOM 6416 C C . ASP B 1 418 ? 28.344 2.934 -3.842 1 90.31 418 ASP B C 1
ATOM 6418 O O . ASP B 1 418 ? 27.422 3.119 -4.648 1 90.31 418 ASP B O 1
ATOM 6422 N N . CYS B 1 419 ? 28.922 3.893 -3.131 1 95 419 CYS B N 1
ATOM 6423 C CA . CYS B 1 419 ? 28.484 5.266 -3.355 1 95 419 CYS B CA 1
ATOM 6424 C C . CYS B 1 419 ? 29.078 5.828 -4.637 1 95 419 CYS B C 1
ATOM 6426 O O . CYS B 1 419 ? 30.141 6.449 -4.609 1 95 419 CYS B O 1
ATOM 6428 N N . ARG B 1 420 ? 28.406 5.66 -5.66 1 94.44 420 ARG B N 1
ATOM 6429 C CA . ARG B 1 420 ? 28.734 6.184 -6.98 1 94.44 420 ARG B CA 1
ATOM 6430 C C . ARG B 1 420 ? 27.5 6.262 -7.863 1 94.44 420 ARG B C 1
ATOM 6432 O O . ARG B 1 420 ? 26.5 5.602 -7.594 1 94.44 420 ARG B O 1
ATOM 6439 N N . ASN B 1 421 ? 27.625 7.074 -8.82 1 95.5 421 ASN B N 1
ATOM 6440 C CA . ASN B 1 421 ? 26.562 7.09 -9.828 1 95.5 421 ASN B CA 1
ATOM 6441 C C . ASN B 1 421 ? 26.625 5.859 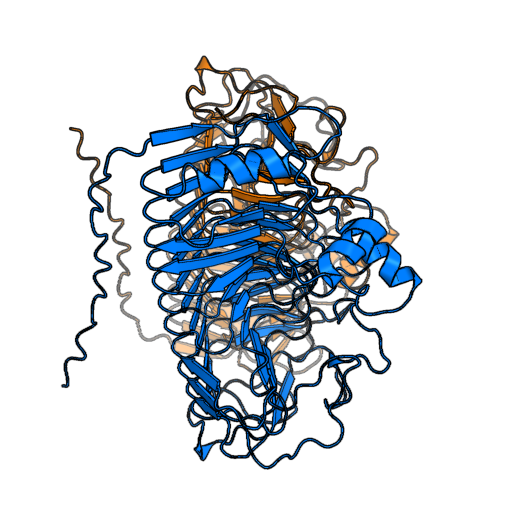-10.727 1 95.5 421 ASN B C 1
ATOM 6443 O O . ASN B 1 421 ? 27.656 5.586 -11.344 1 95.5 421 ASN B O 1
ATOM 6447 N N . GLY B 1 422 ? 25.594 5.074 -10.711 1 95.19 422 GLY B N 1
ATOM 6448 C CA . GLY B 1 422 ? 25.594 3.898 -11.562 1 95.19 422 GLY B CA 1
ATOM 6449 C C . GLY B 1 422 ? 24.656 2.809 -11.078 1 95.19 422 GLY B C 1
ATOM 6450 O O . GLY B 1 422 ? 23.719 3.08 -10.32 1 95.19 422 GLY B O 1
ATOM 6451 N N . THR B 1 423 ? 24.906 1.663 -11.578 1 95.25 423 THR B N 1
ATOM 6452 C CA . THR B 1 423 ? 24.062 0.517 -11.273 1 95.25 423 THR B CA 1
ATOM 6453 C C . THR B 1 423 ? 24.109 0.198 -9.781 1 95.25 423 THR B C 1
ATOM 6455 O O . THR B 1 423 ? 25.172 0.24 -9.164 1 95.25 423 THR B O 1
ATOM 6458 N N . TYR B 1 424 ? 23 -0.04 -9.211 1 96.25 424 TYR B N 1
ATOM 6459 C CA . TYR B 1 424 ? 22.906 -0.476 -7.824 1 96.25 424 TYR B CA 1
ATOM 6460 C C . TYR B 1 424 ? 23.625 -1.803 -7.617 1 96.25 424 TYR B C 1
ATOM 6462 O O . TYR B 1 424 ? 23.391 -2.768 -8.344 1 96.25 424 TYR B O 1
ATOM 6470 N N . ILE B 1 425 ? 24.516 -1.86 -6.668 1 90.94 425 ILE B N 1
ATOM 6471 C CA . ILE B 1 425 ? 25.266 -3.059 -6.289 1 90.94 425 ILE B CA 1
ATOM 6472 C C . ILE B 1 425 ? 25.25 -3.207 -4.77 1 90.94 425 ILE B C 1
ATOM 6474 O O . ILE B 1 425 ? 25.906 -2.438 -4.062 1 90.94 425 ILE B O 1
ATOM 6478 N N . PRO B 1 426 ? 24.531 -4.188 -4.316 1 90.69 426 PRO B N 1
ATOM 6479 C CA . PRO B 1 426 ? 24.578 -4.398 -2.867 1 90.69 426 PRO B CA 1
ATOM 6480 C C . PRO B 1 426 ? 25.891 -5.008 -2.398 1 90.69 426 PRO B C 1
ATOM 6482 O O . PRO B 1 426 ? 26.5 -5.816 -3.115 1 90.69 426 PRO B O 1
ATOM 6485 N N . LEU B 1 427 ? 26.344 -4.535 -1.218 1 87.5 427 LEU B N 1
ATOM 6486 C CA . LEU B 1 427 ? 27.578 -5.059 -0.641 1 87.5 427 LEU B CA 1
ATOM 6487 C C . LEU B 1 427 ? 27.281 -6 0.521 1 87.5 427 LEU B C 1
ATOM 6489 O O . LEU B 1 427 ? 26.266 -5.844 1.207 1 87.5 427 LEU B O 1
#

Nearest PDB structures (foldseek):
  7b8b-assembly2_B  TM=7.897E-01  e=1.144E-14  Arabidopsis thaliana
  4c2l-assembly1_A  TM=8.408E-01  e=4.060E-14  Aspergillus tubingensis
  8ikx-assembly1_A  TM=8.864E-01  e=4.888E-13  Arabidopsis thaliana
  6kve-assembly1_A  TM=8.524E-01  e=4.552E-09  Evansstolkia leycettana
  8ikx-assembly1_A  TM=8.879E-01  e=2.346E-13  Arabidopsis thaliana

pLDDT: mean 93.27, std 13.7, range [24.11, 99.0]

Radius of gyration: 27.97 Å; Cα contacts (8 Å, |Δi|>4): 2582; chains: 2; bounding box: 66×76×69 Å

InterPro domains:
  IPR000743 Glycoside hydrolase, family 28 [PF00295] (112-357)
  IPR011050 Pectin lyase fold/virulence factor [SSF51126] (17-413)
  IPR012334 Pectin lyase fold [G3DSA:2.160.20.10] (24-423)